Protein AF-0000000065861493 (afdb_homodimer)

Structure (mmCIF, N/CA/C/O backbone):
data_AF-0000000065861493-model_v1
#
loop_
_entity.id
_entity.type
_entity.pdbx_description
1 polymer 'Homoserine dehydrogenase'
#
loop_
_atom_site.group_PDB
_atom_site.id
_atom_site.type_symbol
_atom_site.label_atom_id
_atom_site.label_alt_id
_atom_site.label_comp_id
_atom_site.label_asym_id
_atom_site.label_entity_id
_atom_site.label_seq_id
_atom_site.pdbx_PDB_ins_code
_atom_site.Cartn_x
_atom_site.Cartn_y
_atom_site.Cartn_z
_atom_site.occupancy
_atom_site.B_iso_or_equiv
_atom_site.auth_seq_id
_atom_site.auth_comp_id
_atom_site.auth_asym_id
_atom_site.auth_atom_id
_atom_site.pdbx_PDB_model_num
ATOM 1 N N . MET A 1 1 ? 27.172 9.109 -15.812 1 77.25 1 MET A N 1
ATOM 2 C CA . MET A 1 1 ? 27.281 7.656 -15.961 1 77.25 1 MET A CA 1
ATOM 3 C C . MET A 1 1 ? 26.812 7.219 -17.344 1 77.25 1 MET A C 1
ATOM 5 O O . MET A 1 1 ? 26.016 7.91 -17.984 1 77.25 1 MET A O 1
ATOM 9 N N . LYS A 1 2 ? 27.328 6.047 -17.828 1 88.38 2 LYS A N 1
ATOM 10 C CA . LYS A 1 2 ? 26.953 5.512 -19.141 1 88.38 2 LYS A CA 1
ATOM 11 C C . LYS A 1 2 ? 25.469 5.141 -19.172 1 88.38 2 LYS A C 1
ATOM 13 O O . LYS A 1 2 ? 24.938 4.625 -18.188 1 88.38 2 LYS A O 1
ATOM 18 N N . PRO A 1 3 ? 24.844 5.387 -20.266 1 93.5 3 PRO A N 1
ATOM 19 C CA . PRO A 1 3 ? 23.438 4.992 -20.391 1 93.5 3 PRO A CA 1
ATOM 20 C C . PRO A 1 3 ? 23.234 3.48 -20.297 1 93.5 3 PRO A C 1
ATOM 22 O O . PRO A 1 3 ? 24.172 2.713 -20.562 1 93.5 3 PRO A O 1
ATOM 25 N N . VAL A 1 4 ? 22.109 3.115 -19.828 1 96.38 4 VAL A N 1
ATOM 26 C CA . VAL A 1 4 ? 21.719 1.713 -19.828 1 96.38 4 VAL A CA 1
ATOM 27 C C . VAL A 1 4 ? 20.844 1.43 -21.062 1 96.38 4 VAL A C 1
ATOM 29 O O . VAL A 1 4 ? 19.875 2.148 -21.312 1 96.38 4 VAL A O 1
ATOM 32 N N . ASN A 1 5 ? 21.219 0.427 -21.812 1 97.69 5 ASN A N 1
ATOM 33 C CA . ASN A 1 5 ? 20.516 0.091 -23.047 1 97.69 5 ASN A CA 1
ATOM 34 C C . ASN A 1 5 ? 19.594 -1.114 -22.875 1 97.69 5 ASN A C 1
ATOM 36 O O . ASN A 1 5 ? 20.047 -2.174 -22.422 1 97.69 5 ASN A O 1
ATOM 40 N N . ILE A 1 6 ? 18.359 -0.924 -23.312 1 98.19 6 ILE A N 1
ATOM 41 C CA . ILE A 1 6 ? 17.391 -1.988 -23.109 1 98.19 6 ILE A CA 1
ATOM 42 C C . ILE A 1 6 ? 16.953 -2.557 -24.469 1 98.19 6 ILE A C 1
ATOM 44 O O . ILE A 1 6 ? 16.906 -1.832 -25.469 1 98.19 6 ILE A O 1
ATOM 48 N N . GLY A 1 7 ? 16.766 -3.855 -24.5 1 98.69 7 GLY A N 1
ATOM 49 C CA . GLY A 1 7 ? 16.062 -4.539 -25.578 1 98.69 7 GLY A CA 1
ATOM 50 C C . GLY A 1 7 ? 14.656 -4.957 -25.188 1 98.69 7 GLY A C 1
ATOM 51 O O . GLY A 1 7 ? 14.469 -5.715 -24.234 1 98.69 7 GLY A O 1
ATOM 52 N N . LEU A 1 8 ? 13.719 -4.496 -25.969 1 98.5 8 LEU A N 1
ATOM 53 C CA . LEU A 1 8 ? 12.32 -4.734 -25.641 1 98.5 8 LEU A CA 1
ATOM 54 C C . LEU A 1 8 ? 11.742 -5.863 -26.484 1 98.5 8 LEU A C 1
ATOM 56 O O . LEU A 1 8 ? 11.773 -5.793 -27.719 1 98.5 8 LEU A O 1
ATOM 60 N N . LEU A 1 9 ? 11.305 -6.93 -25.781 1 98.56 9 LEU A N 1
ATOM 61 C CA . LEU A 1 9 ? 10.617 -8.031 -26.453 1 98.56 9 LEU A CA 1
ATOM 62 C C . LEU A 1 9 ? 9.109 -7.879 -26.328 1 98.56 9 LEU A C 1
ATOM 64 O O . LEU A 1 9 ? 8.523 -8.227 -25.297 1 98.56 9 LEU A O 1
ATOM 68 N N . GLY A 1 10 ? 8.445 -7.43 -27.375 1 97.69 10 GLY A N 1
ATOM 69 C CA . GLY A 1 10 ? 7 -7.258 -27.375 1 97.69 10 GLY A CA 1
ATOM 70 C C . GLY A 1 10 ? 6.574 -5.809 -27.234 1 97.69 10 GLY A C 1
ATOM 71 O O . GLY A 1 10 ? 6.965 -5.125 -26.281 1 97.69 10 GLY A O 1
ATOM 72 N N . LEU A 1 11 ? 5.727 -5.328 -28.141 1 96.56 11 LEU A N 1
ATOM 73 C CA . LEU A 1 11 ? 5.238 -3.953 -28.141 1 96.56 11 LEU A CA 1
ATOM 74 C C . LEU A 1 11 ? 3.715 -3.916 -28.078 1 96.56 11 LEU A C 1
ATOM 76 O O . LEU A 1 11 ? 3.084 -3.045 -28.672 1 96.56 11 LEU A O 1
ATOM 80 N N . GLY A 1 12 ? 3.199 -4.926 -27.359 1 94.75 12 GLY A N 1
ATOM 81 C CA . GLY A 1 12 ? 1.774 -4.891 -27.078 1 94.75 12 GLY A CA 1
ATOM 82 C C . GLY A 1 12 ? 1.391 -3.809 -26.078 1 94.75 12 GLY A C 1
ATOM 83 O O . GLY A 1 12 ? 2.027 -2.752 -26.031 1 94.75 12 GLY A O 1
ATOM 84 N N . THR A 1 13 ? 0.368 -4.043 -25.344 1 94.19 13 THR A N 1
ATOM 85 C CA . THR A 1 13 ? -0.184 -3.068 -24.406 1 94.19 13 THR A CA 1
ATOM 86 C C . THR A 1 13 ? 0.872 -2.627 -23.406 1 94.19 13 THR A C 1
ATOM 88 O O . THR A 1 13 ? 1.13 -1.432 -23.25 1 94.19 13 THR A O 1
ATOM 91 N N . VAL A 1 14 ? 1.535 -3.57 -22.766 1 96.88 14 VAL A N 1
ATOM 92 C CA . VAL A 1 14 ? 2.502 -3.238 -21.734 1 96.88 14 VAL A CA 1
ATOM 93 C C . VAL A 1 14 ? 3.809 -2.771 -22.375 1 96.88 14 VAL A C 1
ATOM 95 O O . VAL A 1 14 ? 4.449 -1.841 -21.875 1 96.88 14 VAL A O 1
ATOM 98 N N . GLY A 1 15 ? 4.211 -3.424 -23.438 1 97.56 15 GLY A N 1
ATOM 99 C CA . GLY A 1 15 ? 5.43 -3.016 -24.125 1 97.56 15 GLY A CA 1
ATOM 100 C C . GLY A 1 15 ? 5.359 -1.602 -24.656 1 97.56 15 GLY A C 1
ATOM 101 O O . GLY A 1 15 ? 6.297 -0.819 -24.5 1 97.56 15 GLY A O 1
ATOM 102 N N . GLY A 1 16 ? 4.246 -1.339 -25.344 1 97 16 GLY A N 1
ATOM 103 C CA . GLY A 1 16 ? 4.031 0.028 -25.797 1 97 16 GLY A CA 1
ATOM 104 C C . GLY A 1 16 ? 3.977 1.027 -24.656 1 97 16 GLY A C 1
ATOM 105 O O . GLY A 1 16 ? 4.477 2.146 -24.781 1 97 16 GLY A O 1
ATOM 106 N N . GLY A 1 17 ? 3.381 0.596 -23.547 1 98.06 17 GLY A N 1
ATOM 107 C CA . GLY A 1 17 ? 3.357 1.43 -22.344 1 98.06 17 GLY A CA 1
ATOM 108 C C . GLY A 1 17 ? 4.742 1.717 -21.797 1 98.06 17 GLY A C 1
ATOM 109 O O . GLY A 1 17 ? 5.035 2.848 -21.406 1 98.06 17 GLY A O 1
ATOM 110 N N . ALA A 1 18 ? 5.543 0.688 -21.781 1 98.44 18 ALA A N 1
ATOM 111 C CA . ALA A 1 18 ? 6.902 0.856 -21.266 1 98.44 18 ALA A CA 1
ATOM 112 C C . ALA A 1 18 ? 7.684 1.86 -22.109 1 98.44 18 ALA A C 1
ATOM 114 O O . ALA A 1 18 ? 8.383 2.719 -21.578 1 98.44 18 ALA A O 1
ATOM 115 N N . ALA A 1 19 ? 7.547 1.758 -23.375 1 98.12 19 ALA A N 1
ATOM 116 C CA . ALA A 1 19 ? 8.188 2.721 -24.266 1 98.12 19 ALA A CA 1
ATOM 117 C C . ALA A 1 19 ? 7.676 4.137 -24.016 1 98.12 19 ALA A C 1
ATOM 119 O O . ALA A 1 19 ? 8.461 5.09 -23.984 1 98.12 19 ALA A O 1
ATOM 120 N N . ALA A 1 20 ? 6.402 4.234 -23.828 1 97.88 20 ALA A N 1
ATOM 121 C CA . ALA A 1 20 ? 5.797 5.535 -23.562 1 97.88 20 ALA A CA 1
ATOM 122 C C . ALA A 1 20 ? 6.305 6.129 -22.25 1 97.88 20 ALA A C 1
ATOM 124 O O . ALA A 1 20 ? 6.629 7.32 -22.188 1 97.88 20 ALA A O 1
ATOM 125 N N . VAL A 1 21 ? 6.371 5.32 -21.219 1 98.44 21 VAL A N 1
ATOM 126 C CA . VAL A 1 21 ? 6.844 5.781 -19.922 1 98.44 21 VAL A CA 1
ATOM 127 C C . VAL A 1 21 ? 8.289 6.273 -20.031 1 98.44 21 VAL A C 1
ATOM 129 O O . VAL A 1 21 ? 8.625 7.352 -19.531 1 98.44 21 VAL A O 1
ATOM 132 N N . LEU A 1 22 ? 9.125 5.496 -20.688 1 98.19 22 LEU A N 1
ATOM 133 C CA . LEU A 1 22 ? 10.531 5.844 -20.844 1 98.19 22 LEU A CA 1
ATOM 134 C C . LEU A 1 22 ? 10.688 7.125 -21.641 1 98.19 22 LEU A C 1
ATOM 136 O O . LEU A 1 22 ? 11.594 7.922 -21.391 1 98.19 22 LEU A O 1
ATOM 140 N N . ARG A 1 23 ? 9.812 7.27 -22.609 1 97 23 ARG A N 1
ATOM 141 C CA . ARG A 1 23 ? 9.859 8.469 -23.438 1 97 23 ARG A CA 1
ATOM 142 C C . ARG A 1 23 ? 9.32 9.68 -22.688 1 97 23 ARG A C 1
ATOM 144 O O . ARG A 1 23 ? 10.008 10.695 -22.578 1 97 23 ARG A O 1
ATOM 151 N N . ASP A 1 24 ? 8.133 9.594 -22.156 1 98 24 ASP A N 1
ATOM 152 C CA . ASP A 1 24 ? 7.406 10.742 -21.609 1 98 24 ASP A CA 1
ATOM 153 C C . ASP A 1 24 ? 7.996 11.188 -20.281 1 98 24 ASP A C 1
ATOM 155 O O . ASP A 1 24 ? 7.926 12.367 -19.922 1 98 24 ASP A O 1
ATOM 159 N N . ASN A 1 25 ? 8.586 10.258 -19.5 1 98.25 25 ASN A N 1
ATOM 160 C CA . ASN A 1 25 ? 9.148 10.609 -18.188 1 98.25 25 ASN A CA 1
ATOM 161 C C . ASN A 1 25 ? 10.672 10.508 -18.188 1 98.25 25 ASN A C 1
ATOM 163 O O . ASN A 1 25 ? 11.289 10.344 -17.141 1 98.25 25 ASN A O 1
ATOM 167 N N . ALA A 1 26 ? 11.297 10.578 -19.344 1 97.06 26 ALA A N 1
ATOM 168 C CA . ALA A 1 26 ? 12.742 10.43 -19.484 1 97.06 26 ALA A CA 1
ATOM 169 C C . ALA A 1 26 ? 13.492 11.414 -18.594 1 97.06 26 ALA A C 1
ATOM 171 O O . ALA A 1 26 ? 14.453 11.031 -17.906 1 97.06 26 ALA A O 1
ATOM 172 N N . GLU A 1 27 ? 13.055 12.633 -18.578 1 96.44 27 GLU A N 1
ATOM 173 C CA . GLU A 1 27 ? 13.727 13.664 -17.781 1 96.44 27 GLU A CA 1
ATOM 174 C C . GLU A 1 27 ? 13.617 13.359 -16.281 1 96.44 27 GLU A C 1
ATOM 176 O O . GLU A 1 27 ? 14.609 13.445 -15.555 1 96.44 27 GLU A O 1
ATOM 181 N N . GLU A 1 28 ? 12.422 13.062 -15.828 1 97 28 GLU A N 1
ATOM 182 C CA . GLU A 1 28 ? 12.211 12.75 -14.414 1 97 28 GLU A CA 1
ATOM 183 C C . GLU A 1 28 ? 13.039 11.547 -13.984 1 97 28 GLU A C 1
ATOM 185 O O . GLU A 1 28 ? 13.625 11.547 -12.898 1 97 28 GLU A O 1
ATOM 190 N N . ILE A 1 29 ? 13.07 10.539 -14.812 1 97.5 29 ILE A N 1
ATOM 191 C CA . ILE A 1 29 ? 13.836 9.328 -14.539 1 97.5 29 ILE A CA 1
ATOM 192 C C . ILE A 1 29 ? 15.328 9.664 -14.445 1 97.5 29 ILE A C 1
ATOM 194 O O . ILE A 1 29 ? 16.016 9.203 -13.539 1 97.5 29 ILE A O 1
ATOM 198 N N . SER A 1 30 ? 15.797 10.484 -15.32 1 95.69 30 SER A N 1
ATOM 199 C CA . SER A 1 30 ? 17.203 10.891 -15.312 1 95.69 30 SER A CA 1
ATOM 200 C C . SER A 1 30 ? 17.531 11.695 -14.062 1 95.69 30 SER A C 1
ATOM 202 O O . SER A 1 30 ? 18.625 11.578 -13.508 1 95.69 30 SER A O 1
ATOM 204 N N . ARG A 1 31 ? 16.625 12.547 -13.594 1 95.81 31 ARG A N 1
ATOM 205 C CA . ARG A 1 31 ? 16.828 13.328 -12.375 1 95.81 31 ARG A CA 1
ATOM 206 C C . ARG A 1 31 ? 17 12.422 -11.164 1 95.81 31 ARG A C 1
ATOM 208 O O . ARG A 1 31 ? 17.766 12.734 -10.258 1 95.81 31 ARG A O 1
ATOM 215 N N . ARG A 1 32 ? 16.344 11.328 -11.18 1 96.56 32 ARG A N 1
ATOM 216 C CA . ARG A 1 32 ? 16.375 10.398 -10.055 1 96.56 32 ARG A CA 1
ATOM 217 C C . ARG A 1 32 ? 17.578 9.469 -10.156 1 96.56 32 ARG A C 1
ATOM 219 O O . ARG A 1 32 ? 18.312 9.289 -9.18 1 96.56 32 ARG A O 1
ATOM 226 N N . LEU A 1 33 ? 17.797 8.914 -11.328 1 95.88 33 LEU A N 1
ATOM 227 C CA . LEU A 1 33 ? 18.75 7.836 -11.562 1 95.88 33 LEU A CA 1
ATOM 228 C C . LEU A 1 33 ? 20.141 8.391 -11.805 1 95.88 33 LEU A C 1
ATOM 230 O O . LEU A 1 33 ? 21.141 7.734 -11.484 1 95.88 33 LEU A O 1
ATOM 234 N N . GLY A 1 34 ? 20.266 9.578 -12.391 1 93.62 34 GLY A N 1
ATOM 235 C CA . GLY A 1 34 ? 21.547 10.172 -12.711 1 93.62 34 GLY A CA 1
ATOM 236 C C . GLY A 1 34 ? 22.141 9.656 -14.016 1 93.62 34 GLY A C 1
ATOM 237 O O . GLY A 1 34 ? 23.281 9.945 -14.336 1 93.62 34 GLY A O 1
ATOM 238 N N . ARG A 1 35 ? 21.375 8.883 -14.758 1 93.31 35 ARG A N 1
ATOM 239 C CA . ARG A 1 35 ? 21.797 8.43 -16.078 1 93.31 35 ARG A CA 1
ATOM 240 C C . ARG A 1 35 ? 20.594 8.141 -16.969 1 93.31 35 ARG A C 1
ATOM 242 O O . ARG A 1 35 ? 19.453 8.078 -16.484 1 93.31 35 ARG A O 1
ATOM 249 N N . GLU A 1 36 ? 20.875 7.91 -18.219 1 94.94 36 GLU A N 1
ATOM 250 C CA . GLU A 1 36 ? 19.812 7.711 -19.203 1 94.94 36 GLU A CA 1
ATOM 251 C C . GLU A 1 36 ? 19.516 6.227 -19.406 1 94.94 36 GLU A C 1
ATOM 253 O O . GLU A 1 36 ? 20.422 5.391 -19.281 1 94.94 36 GLU A O 1
ATOM 258 N N . ILE A 1 37 ? 18.281 5.945 -19.688 1 97.38 37 ILE A N 1
ATOM 259 C CA . ILE A 1 37 ? 17.828 4.633 -20.141 1 97.38 37 ILE A CA 1
ATOM 260 C C . ILE A 1 37 ? 17.359 4.719 -21.594 1 97.38 37 ILE A C 1
ATOM 262 O O . ILE A 1 37 ? 16.5 5.535 -21.938 1 97.38 37 ILE A O 1
ATOM 266 N N . ARG A 1 38 ? 17.938 3.889 -22.438 1 96.62 38 ARG A N 1
ATOM 267 C CA . ARG A 1 38 ? 17.625 3.953 -23.875 1 96.62 38 ARG A CA 1
ATOM 268 C C . ARG A 1 38 ? 17.125 2.607 -24.375 1 96.62 38 ARG A C 1
ATOM 270 O O . ARG A 1 38 ? 17.609 1.556 -23.969 1 96.62 38 ARG A O 1
ATOM 277 N N . ILE A 1 39 ? 16.109 2.723 -25.234 1 97.75 39 ILE A N 1
ATOM 278 C CA . ILE A 1 39 ? 15.719 1.53 -25.984 1 97.75 39 ILE A CA 1
ATOM 279 C C . ILE A 1 39 ? 16.609 1.373 -27.219 1 97.75 39 ILE A C 1
ATOM 281 O O . ILE A 1 39 ? 16.531 2.162 -28.156 1 97.75 39 ILE A O 1
ATOM 285 N N . SER A 1 40 ? 17.406 0.387 -27.188 1 97.69 40 SER A N 1
ATOM 286 C CA . SER A 1 40 ? 18.344 0.209 -28.281 1 97.69 40 SER A CA 1
ATOM 287 C C . SER A 1 40 ? 17.781 -0.702 -29.375 1 97.69 40 SER A C 1
ATOM 289 O O . SER A 1 40 ? 18.125 -0.571 -30.547 1 97.69 40 SER A O 1
ATOM 291 N N . ALA A 1 41 ? 16.922 -1.641 -28.906 1 98.31 41 ALA A N 1
ATOM 292 C CA . ALA A 1 41 ? 16.375 -2.596 -29.859 1 98.31 41 ALA A CA 1
ATOM 293 C C . ALA A 1 41 ? 14.969 -3.039 -29.438 1 98.31 41 ALA A C 1
ATOM 295 O O . ALA A 1 41 ? 14.656 -3.059 -28.25 1 98.31 41 ALA A O 1
ATOM 296 N N . MET A 1 42 ? 14.211 -3.35 -30.438 1 98.25 42 MET A N 1
ATOM 297 C CA . MET A 1 42 ? 12.852 -3.842 -30.219 1 98.25 42 MET A CA 1
ATOM 298 C C . MET A 1 42 ? 12.555 -5.051 -31.094 1 98.25 42 MET A C 1
ATOM 300 O O . MET A 1 42 ? 12.984 -5.102 -32.25 1 98.25 42 MET A O 1
ATOM 304 N N . CYS A 1 43 ? 11.852 -5.941 -30.5 1 98.25 43 CYS A N 1
ATOM 305 C CA . CYS A 1 43 ? 11.359 -7.113 -31.219 1 98.25 43 CYS A CA 1
ATOM 306 C C . CYS A 1 43 ? 9.844 -7.219 -31.109 1 98.25 43 CYS A C 1
ATOM 308 O O . CYS A 1 43 ? 9.289 -7.246 -30.016 1 98.25 43 CYS A O 1
ATOM 310 N N . ASP A 1 44 ? 9.219 -7.262 -32.25 1 96.75 44 ASP A N 1
ATOM 311 C CA . ASP A 1 44 ? 7.77 -7.402 -32.344 1 96.75 44 ASP A CA 1
ATOM 312 C C . ASP A 1 44 ? 7.371 -8.031 -33.688 1 96.75 44 ASP A C 1
ATOM 314 O O . ASP A 1 44 ? 8.211 -8.219 -34.562 1 96.75 44 ASP A O 1
ATOM 318 N N . LEU A 1 45 ? 6.145 -8.43 -33.781 1 93.94 45 LEU A N 1
ATOM 319 C CA . LEU A 1 45 ? 5.652 -8.969 -35.031 1 93.94 45 LEU A CA 1
ATOM 320 C C . LEU A 1 45 ? 5.523 -7.875 -36.094 1 93.94 45 LEU A C 1
ATOM 322 O O . LEU A 1 45 ? 5.66 -8.141 -37.281 1 93.94 45 LEU A O 1
ATOM 326 N N . SER A 1 46 ? 5.262 -6.625 -35.656 1 95.25 46 SER A N 1
ATOM 327 C CA . SER A 1 46 ? 5.039 -5.508 -36.562 1 95.25 46 SER A CA 1
ATOM 328 C C . SER A 1 46 ? 6.219 -4.535 -36.531 1 95.25 46 SER A C 1
ATOM 330 O O . SER A 1 46 ? 6.414 -3.814 -35.562 1 95.25 46 SER A O 1
ATOM 332 N N . GLU A 1 47 ? 6.887 -4.418 -37.594 1 95.75 47 GLU A N 1
ATOM 333 C CA . GLU A 1 47 ? 7.969 -3.445 -37.719 1 95.75 47 GLU A CA 1
ATOM 334 C C . GLU A 1 47 ? 7.43 -2.018 -37.75 1 95.75 47 GLU A C 1
ATOM 336 O O . GLU A 1 47 ? 8.062 -1.106 -37.188 1 95.75 47 GLU A O 1
ATOM 341 N N . GLU A 1 48 ? 6.348 -1.836 -38.375 1 95.81 48 GLU A N 1
ATOM 342 C CA . GLU A 1 48 ? 5.727 -0.518 -38.469 1 95.81 48 GLU A CA 1
ATOM 343 C C . GLU A 1 48 ? 5.406 0.031 -37.094 1 95.81 48 GLU A C 1
ATOM 345 O O . GLU A 1 48 ? 5.695 1.191 -36.781 1 95.81 48 GLU A O 1
ATOM 350 N N . LYS A 1 49 ? 4.863 -0.831 -36.312 1 94.19 49 LYS A N 1
ATOM 351 C CA . LYS A 1 49 ? 4.551 -0.451 -34.938 1 94.19 49 LYS A CA 1
ATOM 352 C C . LYS A 1 49 ? 5.812 -0.058 -34.188 1 94.19 49 LYS A C 1
ATOM 354 O O . LYS A 1 49 ? 5.816 0.938 -33.469 1 94.19 49 LYS A O 1
ATOM 359 N N . ALA A 1 50 ? 6.797 -0.837 -34.312 1 95.19 50 ALA A N 1
ATOM 360 C CA . ALA A 1 50 ? 8.062 -0.581 -33.625 1 95.19 50 ALA A CA 1
ATOM 361 C C . ALA A 1 50 ? 8.648 0.769 -34.031 1 95.19 50 ALA A C 1
ATOM 363 O O . ALA A 1 50 ? 9.109 1.536 -33.188 1 95.19 50 ALA A O 1
ATOM 364 N N . ARG A 1 51 ? 8.617 1.085 -35.312 1 95.31 51 ARG A N 1
ATOM 365 C CA . ARG A 1 51 ? 9.188 2.326 -35.812 1 95.31 51 ARG A CA 1
ATOM 366 C C . ARG A 1 51 ? 8.383 3.533 -35.344 1 95.31 51 ARG A C 1
ATOM 368 O O . ARG A 1 51 ? 8.938 4.609 -35.125 1 95.31 51 ARG A O 1
ATOM 375 N N . GLN A 1 52 ? 7.121 3.33 -35.219 1 94.88 52 GLN A N 1
ATOM 376 C CA . GLN A 1 52 ? 6.258 4.398 -34.719 1 94.88 52 GLN A CA 1
ATOM 377 C C . GLN A 1 52 ? 6.527 4.691 -33.25 1 94.88 52 GLN A C 1
ATOM 379 O O . GLN A 1 52 ? 6.547 5.855 -32.844 1 94.88 52 GLN A O 1
ATOM 384 N N . ILE A 1 53 ? 6.715 3.658 -32.531 1 93.19 53 ILE A N 1
ATOM 385 C CA . ILE A 1 53 ? 6.855 3.785 -31.078 1 93.19 53 ILE A CA 1
ATOM 386 C C . ILE A 1 53 ? 8.25 4.312 -30.734 1 93.19 53 ILE A C 1
ATOM 388 O O . ILE A 1 53 ? 8.398 5.199 -29.891 1 93.19 53 ILE A O 1
ATOM 392 N N . CYS A 1 54 ? 9.242 3.73 -31.375 1 93.38 54 CYS A N 1
ATOM 393 C CA . CYS A 1 54 ? 10.617 4.152 -31.125 1 93.38 54 CYS A CA 1
ATOM 394 C C . CYS A 1 54 ? 11.422 4.191 -32.438 1 93.38 54 CYS A C 1
ATOM 396 O O . CYS A 1 54 ? 12.203 3.283 -32.719 1 93.38 54 CYS A O 1
ATOM 398 N N . PRO A 1 55 ? 11.414 5.273 -33.125 1 92.19 55 PRO A N 1
ATOM 399 C CA . PRO A 1 55 ? 12.055 5.359 -34.438 1 92.19 55 PRO A CA 1
ATOM 400 C C . PRO A 1 55 ? 13.578 5.215 -34.344 1 92.19 55 PRO A C 1
ATOM 402 O O . PRO A 1 55 ? 14.203 4.777 -35.312 1 92.19 55 PRO A O 1
ATOM 405 N N . SER A 1 56 ? 14.141 5.504 -33.25 1 93.06 56 SER A N 1
ATOM 406 C CA . SER A 1 56 ? 15.594 5.516 -33.156 1 93.06 56 SER A CA 1
ATOM 407 C C . SER A 1 56 ? 16.141 4.145 -32.75 1 93.06 56 SER A C 1
ATOM 409 O O . SER A 1 56 ? 17.328 3.885 -32.875 1 93.06 56 SER A O 1
ATOM 411 N N . ALA A 1 57 ? 15.273 3.234 -32.281 1 96.44 57 ALA A N 1
ATOM 412 C CA . ALA A 1 57 ? 15.703 1.907 -31.844 1 96.44 57 ALA A CA 1
ATOM 413 C C . ALA A 1 57 ? 15.805 0.952 -33.031 1 96.44 57 ALA A C 1
ATOM 415 O O . ALA A 1 57 ? 15.055 1.069 -34 1 96.44 57 ALA A O 1
ATOM 416 N N . ALA A 1 58 ? 16.734 0.044 -32.969 1 97.62 58 ALA A N 1
ATOM 417 C CA . ALA A 1 58 ? 16.844 -0.992 -34 1 97.62 58 ALA A CA 1
ATOM 418 C C . ALA A 1 58 ? 15.656 -1.954 -33.906 1 97.62 58 ALA A C 1
ATOM 420 O O . ALA A 1 58 ? 15.227 -2.334 -32.812 1 97.62 58 ALA A O 1
ATOM 421 N N . PHE A 1 59 ? 15.109 -2.258 -35.094 1 97.88 59 PHE A N 1
ATOM 422 C CA . PHE A 1 59 ? 14.109 -3.318 -35.125 1 97.88 59 PHE A CA 1
ATOM 423 C C . PHE A 1 59 ? 14.766 -4.664 -35.438 1 97.88 59 PHE A C 1
ATOM 425 O O . PHE A 1 59 ? 15.547 -4.789 -36.375 1 97.88 59 PHE A O 1
ATOM 432 N N . VAL A 1 60 ? 14.469 -5.629 -34.594 1 97.81 60 VAL A N 1
ATOM 433 C CA . VAL A 1 60 ? 15.008 -6.98 -34.75 1 97.81 60 VAL A CA 1
ATOM 434 C C . VAL A 1 60 ? 13.859 -7.988 -34.781 1 97.81 60 VAL A C 1
ATOM 436 O O . VAL A 1 60 ? 13.125 -8.133 -33.781 1 97.81 60 VAL A O 1
ATOM 439 N N . LYS A 1 61 ? 13.734 -8.734 -35.781 1 96.31 61 LYS A N 1
ATOM 440 C CA . LYS A 1 61 ? 12.609 -9.648 -35.938 1 96.31 61 LYS A CA 1
ATOM 441 C C . LYS A 1 61 ? 12.766 -10.875 -35.062 1 96.31 61 LYS A C 1
ATOM 443 O O . LYS A 1 61 ? 11.789 -11.367 -34.5 1 96.31 61 LYS A O 1
ATOM 448 N N . ASP A 1 62 ? 13.969 -11.406 -35 1 97.69 62 ASP A N 1
ATOM 449 C CA . ASP A 1 62 ? 14.25 -12.609 -34.25 1 97.69 62 ASP A CA 1
ATOM 450 C C . ASP A 1 62 ? 14.625 -12.258 -32.812 1 97.69 62 ASP A C 1
ATOM 452 O O . ASP A 1 62 ? 15.664 -11.648 -32.562 1 97.69 62 ASP A O 1
ATOM 456 N N . PRO A 1 63 ? 13.82 -12.734 -31.875 1 98.31 63 PRO A N 1
ATOM 457 C CA . PRO A 1 63 ? 14.133 -12.406 -30.484 1 98.31 63 PRO A CA 1
ATOM 458 C C . PRO A 1 63 ? 15.5 -12.914 -30.047 1 98.31 63 PRO A C 1
ATOM 460 O O . PRO A 1 63 ? 16.141 -12.312 -29.188 1 98.31 63 PRO A O 1
ATOM 463 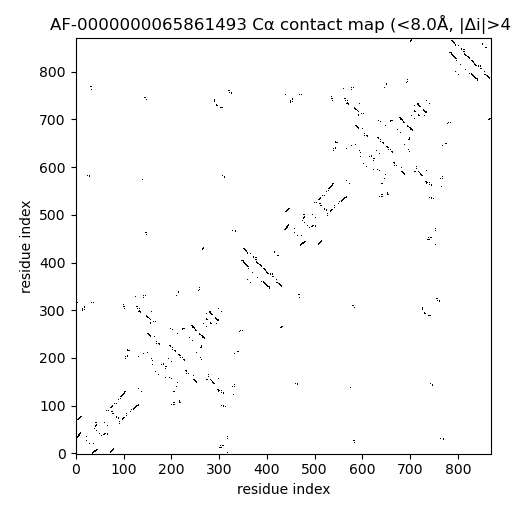N N . PHE A 1 64 ? 15.969 -13.984 -30.641 1 98.56 64 PHE A N 1
ATOM 464 C CA . PHE A 1 64 ? 17.25 -14.562 -30.25 1 98.56 64 PHE A CA 1
ATOM 465 C C . PHE A 1 64 ? 18.406 -13.703 -30.766 1 98.56 64 PHE A C 1
ATOM 467 O O . PHE A 1 64 ? 19.469 -13.672 -30.141 1 98.56 64 PHE A O 1
ATOM 474 N N . GLU A 1 65 ? 18.188 -13.016 -31.844 1 98.5 65 GLU A N 1
ATOM 475 C CA . GLU A 1 65 ? 19.172 -12.039 -32.312 1 98.5 65 GLU A CA 1
ATOM 476 C C . GLU A 1 65 ? 19.219 -10.82 -31.375 1 98.5 65 GLU A C 1
ATOM 478 O O . GLU A 1 65 ? 20.297 -10.297 -31.094 1 98.5 65 GLU A O 1
ATOM 483 N N . LEU A 1 66 ? 18.078 -10.391 -30.922 1 98.62 66 LEU A N 1
ATOM 484 C CA . LEU A 1 66 ? 18.016 -9.234 -30.047 1 98.62 66 LEU A CA 1
ATOM 485 C C . LEU A 1 66 ? 18.75 -9.508 -28.734 1 98.62 66 LEU A C 1
ATOM 487 O O . LEU A 1 66 ? 19.547 -8.688 -28.281 1 98.62 66 LEU A O 1
ATOM 491 N N . VAL A 1 67 ? 18.516 -10.664 -28.125 1 98.69 67 VAL A N 1
ATOM 492 C CA . VAL A 1 67 ? 19.047 -10.93 -26.797 1 98.69 67 VAL A CA 1
ATOM 493 C C . VAL A 1 67 ? 20.547 -11.242 -26.891 1 98.69 67 VAL A C 1
ATOM 495 O O . VAL A 1 67 ? 21.219 -11.359 -25.875 1 98.69 67 VAL A O 1
ATOM 498 N N . ALA A 1 68 ? 21.078 -11.375 -28.109 1 98.12 68 ALA A N 1
ATOM 499 C CA . ALA A 1 68 ? 22.5 -11.625 -28.312 1 98.12 68 ALA A CA 1
ATOM 500 C C . ALA A 1 68 ? 23.25 -10.328 -28.609 1 98.12 68 ALA A C 1
ATOM 502 O O . ALA A 1 68 ? 24.484 -10.312 -28.672 1 98.12 68 ALA A O 1
ATOM 503 N N . ARG A 1 69 ? 22.547 -9.273 -28.75 1 98.06 69 ARG A N 1
ATOM 504 C CA . ARG A 1 69 ? 23.172 -8 -29.109 1 98.06 69 ARG A CA 1
ATOM 505 C C . ARG A 1 69 ? 24.125 -7.527 -28.016 1 98.06 69 ARG A C 1
ATOM 507 O O . ARG A 1 69 ? 23.781 -7.578 -26.828 1 98.06 69 ARG A O 1
ATOM 514 N N . LYS A 1 70 ? 25.219 -6.973 -28.422 1 96.94 70 LYS A N 1
ATOM 515 C CA . LYS A 1 70 ? 26.219 -6.5 -27.469 1 96.94 70 LYS A CA 1
ATOM 516 C C . LYS A 1 70 ? 25.812 -5.164 -26.859 1 96.94 70 LYS A C 1
ATOM 518 O O . LYS A 1 70 ? 26.234 -4.832 -25.75 1 96.94 70 LYS A O 1
ATOM 523 N N . ASP A 1 71 ? 24.984 -4.43 -27.531 1 96.88 71 ASP A N 1
ATOM 524 C CA . ASP A 1 71 ? 24.625 -3.094 -27.062 1 96.88 71 ASP A CA 1
ATOM 525 C C . ASP A 1 71 ? 23.375 -3.137 -26.203 1 96.88 71 ASP A C 1
ATOM 527 O O . ASP A 1 71 ? 22.734 -2.107 -25.969 1 96.88 71 ASP A O 1
ATOM 531 N N . VAL A 1 72 ? 22.938 -4.312 -25.812 1 98 72 VAL A N 1
ATOM 532 C CA . VAL A 1 72 ? 21.812 -4.465 -24.922 1 98 72 VAL A CA 1
ATOM 533 C C . VAL A 1 72 ? 22.297 -4.93 -23.547 1 98 72 VAL A C 1
ATOM 535 O O . VAL A 1 72 ? 22.953 -5.969 -23.438 1 98 72 VAL A O 1
ATOM 538 N N . ASP A 1 73 ? 21.953 -4.156 -22.516 1 97.75 73 ASP A N 1
ATOM 539 C CA . ASP A 1 73 ? 22.328 -4.488 -21.141 1 97.75 73 ASP A CA 1
ATOM 540 C C . ASP A 1 73 ? 21.203 -5.25 -20.438 1 97.75 73 ASP A C 1
ATOM 542 O O . ASP A 1 73 ? 21.469 -6.164 -19.656 1 97.75 73 ASP A O 1
ATOM 546 N N . VAL A 1 74 ? 19.969 -4.84 -20.688 1 98.62 74 VAL A N 1
ATOM 547 C CA . VAL A 1 74 ? 18.781 -5.371 -20.031 1 98.62 74 VAL A CA 1
ATOM 548 C C . VAL A 1 74 ? 17.75 -5.812 -21.078 1 98.62 74 VAL A C 1
ATOM 550 O O . VAL A 1 74 ? 17.422 -5.047 -21.984 1 98.62 74 VAL A O 1
ATOM 553 N N . VAL A 1 75 ? 17.312 -6.992 -20.969 1 98.88 75 VAL A N 1
ATOM 554 C CA . VAL A 1 75 ? 16.234 -7.48 -21.812 1 98.88 75 VAL A CA 1
ATOM 555 C C . VAL A 1 75 ? 14.906 -7.391 -21.047 1 98.88 75 VAL A C 1
ATOM 557 O O . VAL A 1 75 ? 14.789 -7.902 -19.938 1 98.88 75 VAL A O 1
ATOM 560 N N . VAL A 1 76 ? 13.945 -6.719 -21.641 1 98.88 76 VAL A N 1
ATOM 561 C CA . VAL A 1 76 ? 12.602 -6.586 -21.078 1 98.88 76 VAL A CA 1
ATOM 562 C C . VAL A 1 76 ? 11.633 -7.492 -21.844 1 98.88 76 VAL A C 1
ATOM 564 O O . VAL A 1 76 ? 11.328 -7.25 -23.016 1 98.88 76 VAL A O 1
ATOM 567 N N . GLU A 1 77 ? 11.133 -8.508 -21.188 1 98.88 77 GLU A N 1
ATOM 568 C CA . GLU A 1 77 ? 10.25 -9.484 -21.828 1 98.88 77 GLU A CA 1
ATOM 569 C C . GLU A 1 77 ? 8.781 -9.148 -21.562 1 98.88 77 GLU A C 1
ATOM 571 O O . GLU A 1 77 ? 8.32 -9.195 -20.422 1 98.88 77 GLU A O 1
ATOM 576 N N . LEU A 1 78 ? 8.062 -8.875 -22.656 1 98.31 78 LEU A N 1
ATOM 577 C CA . LEU A 1 78 ? 6.656 -8.516 -22.578 1 98.31 78 LEU A CA 1
ATOM 578 C C . LEU A 1 78 ? 5.848 -9.203 -23.672 1 98.31 78 LEU A C 1
ATOM 580 O O . LEU A 1 78 ? 4.84 -8.672 -24.141 1 98.31 78 LEU A O 1
ATOM 584 N N . PHE A 1 79 ? 6.297 -10.391 -24.141 1 94.94 79 PHE A N 1
ATOM 585 C CA . PHE A 1 79 ? 5.57 -11.227 -25.094 1 94.94 79 PHE A CA 1
ATOM 586 C C . PHE A 1 79 ? 4.355 -11.867 -24.422 1 94.94 79 PHE A C 1
ATOM 588 O O . PHE A 1 79 ? 3.277 -11.938 -25.016 1 94.94 79 PHE A O 1
ATOM 595 N N . GLY A 1 80 ? 4.594 -12.328 -23.281 1 92 80 GLY A N 1
ATOM 596 C CA . GLY A 1 80 ? 3.633 -13.219 -22.641 1 92 80 GLY A CA 1
ATOM 597 C C . GLY A 1 80 ? 3.754 -14.656 -23.109 1 92 80 GLY A C 1
ATOM 598 O O . GLY A 1 80 ? 4.535 -14.961 -24.016 1 92 80 GLY A O 1
ATOM 599 N N . GLY A 1 81 ? 3.053 -15.539 -22.391 1 93.38 81 GLY A N 1
ATOM 600 C CA . GLY A 1 81 ? 3.115 -16.953 -22.734 1 93.38 81 GLY A CA 1
ATOM 601 C C . GLY A 1 81 ? 4.391 -17.625 -22.266 1 93.38 81 GLY A C 1
ATOM 602 O O . GLY A 1 81 ? 5.195 -17.016 -21.562 1 93.38 81 GLY A O 1
ATOM 603 N N . THR A 1 82 ? 4.668 -18.938 -22.641 1 96.06 82 THR A N 1
ATOM 604 C CA . THR A 1 82 ? 5.812 -19.656 -22.109 1 96.06 82 THR A CA 1
ATOM 605 C C . THR A 1 82 ? 6.656 -20.25 -23.234 1 96.06 82 THR A C 1
ATOM 607 O O . THR A 1 82 ? 7.77 -20.734 -23 1 96.06 82 THR A O 1
ATOM 610 N N . GLY A 1 83 ? 6.355 -20.297 -24.422 1 95.75 83 GLY A N 1
ATOM 611 C CA . GLY A 1 83 ? 7.129 -20.844 -25.516 1 95.75 83 GLY A CA 1
ATOM 612 C C . GLY A 1 83 ? 8.367 -20.031 -25.859 1 95.75 83 GLY A C 1
ATOM 613 O O . GLY A 1 83 ? 9.391 -20.141 -25.172 1 95.75 83 GLY A O 1
ATOM 614 N N . ILE A 1 84 ? 8.227 -19.172 -26.797 1 96.81 84 ILE A N 1
ATOM 615 C CA . ILE A 1 84 ? 9.336 -18.375 -27.297 1 96.81 84 ILE A CA 1
ATOM 616 C C . ILE A 1 84 ? 9.812 -17.422 -26.203 1 96.81 84 ILE A C 1
ATOM 618 O O . ILE A 1 84 ? 11.008 -17.125 -26.109 1 96.81 84 ILE A O 1
ATOM 622 N N . ALA A 1 85 ? 8.938 -17 -25.391 1 97.94 85 ALA A N 1
ATOM 623 C CA . ALA A 1 85 ? 9.289 -16.109 -24.281 1 97.94 85 ALA A CA 1
ATOM 624 C C . ALA A 1 85 ? 10.297 -16.766 -23.344 1 97.94 85 ALA A C 1
ATOM 626 O O . ALA A 1 85 ? 11.297 -16.156 -22.969 1 97.94 85 ALA A O 1
ATOM 627 N N . LYS A 1 86 ? 9.992 -17.984 -22.969 1 98.56 86 LYS A N 1
ATOM 628 C CA . LYS A 1 86 ? 10.883 -18.734 -22.094 1 98.56 86 LYS A CA 1
ATOM 629 C C . LYS A 1 86 ? 12.266 -18.891 -22.719 1 98.56 86 LYS A C 1
ATOM 631 O O . LYS A 1 86 ? 13.281 -18.578 -22.078 1 98.56 86 LYS A O 1
ATOM 636 N N . GLU A 1 87 ? 12.289 -19.312 -23.922 1 98.62 87 GLU A N 1
ATOM 637 C CA . GLU A 1 87 ? 13.555 -19.562 -24.609 1 98.62 87 GLU A CA 1
ATOM 638 C C . GLU A 1 87 ? 14.367 -18.281 -24.75 1 98.62 87 GLU A C 1
ATOM 640 O O . GLU A 1 87 ? 15.586 -18.281 -24.562 1 98.62 87 GLU A O 1
ATOM 645 N N . ALA A 1 88 ? 13.703 -17.219 -25.062 1 98.69 88 ALA A N 1
ATOM 646 C CA . ALA A 1 88 ? 14.383 -15.93 -25.203 1 98.69 88 ALA A CA 1
ATOM 647 C C . ALA A 1 88 ? 14.969 -15.469 -23.875 1 98.69 88 ALA A C 1
ATOM 649 O O . ALA A 1 88 ? 16.094 -14.953 -23.828 1 98.69 88 ALA A O 1
ATOM 650 N N . VAL A 1 89 ? 14.219 -15.594 -22.812 1 98.81 89 VAL A N 1
ATOM 651 C CA . VAL A 1 89 ? 14.672 -15.188 -21.484 1 98.81 89 VAL A CA 1
ATOM 652 C C . VAL A 1 89 ? 15.883 -16.016 -21.078 1 98.81 89 VAL A C 1
ATOM 654 O O . VAL A 1 89 ? 16.891 -15.484 -20.609 1 98.81 89 VAL A O 1
ATOM 657 N N . LEU A 1 90 ? 15.789 -17.359 -21.25 1 98.81 90 LEU A N 1
ATOM 658 C CA . LEU A 1 90 ? 16.906 -18.234 -20.906 1 98.81 90 LEU A CA 1
ATOM 659 C C . LEU A 1 90 ? 18.141 -17.891 -21.719 1 98.81 90 LEU A C 1
ATOM 661 O O . LEU A 1 90 ? 19.25 -17.812 -21.172 1 98.81 90 LEU A O 1
ATOM 665 N N . LYS A 1 91 ? 17.969 -17.656 -23 1 98.75 91 LYS A N 1
ATOM 666 C CA . LYS A 1 91 ? 19.094 -17.297 -23.859 1 98.75 91 LYS A CA 1
ATOM 667 C C . LYS A 1 91 ? 19.688 -15.945 -23.438 1 98.75 91 LYS A C 1
ATOM 669 O O . LYS A 1 91 ? 20.906 -15.773 -23.469 1 98.75 91 LYS A O 1
ATOM 674 N N . ALA A 1 92 ? 18.828 -14.969 -23.141 1 98.88 92 ALA A N 1
ATOM 675 C CA . ALA A 1 92 ? 19.297 -13.68 -22.656 1 98.88 92 ALA A CA 1
ATOM 676 C C . ALA A 1 92 ? 20.172 -13.844 -21.406 1 98.88 92 ALA A C 1
ATOM 678 O O . ALA A 1 92 ? 21.234 -13.234 -21.312 1 98.88 92 ALA A O 1
ATOM 679 N N . ILE A 1 93 ? 19.719 -14.648 -20.453 1 98.62 93 ILE A N 1
ATOM 680 C CA . ILE A 1 93 ? 20.469 -14.898 -19.219 1 98.62 93 ILE A CA 1
ATOM 681 C C . ILE A 1 93 ? 21.797 -15.539 -19.562 1 98.62 93 ILE A C 1
ATOM 683 O O . ILE A 1 93 ? 22.844 -15.141 -19.031 1 98.62 93 ILE A O 1
ATOM 687 N N . GLU A 1 94 ? 21.812 -16.484 -20.453 1 98.44 94 GLU A N 1
ATOM 688 C CA . GLU A 1 94 ? 23.047 -17.141 -20.875 1 98.44 94 GLU A CA 1
ATOM 689 C C . GLU A 1 94 ? 24.031 -16.141 -21.469 1 98.44 94 GLU A C 1
ATOM 691 O O . GLU A 1 94 ? 25.25 -16.297 -21.328 1 98.44 94 GLU A O 1
ATOM 696 N N . ASN A 1 95 ? 23.484 -15.148 -22.109 1 98.12 95 ASN A N 1
ATOM 697 C CA . ASN A 1 95 ? 24.297 -14.109 -22.719 1 98.12 95 ASN A CA 1
ATOM 698 C C . ASN A 1 95 ? 24.688 -13.031 -21.719 1 98.12 95 ASN A C 1
ATOM 700 O O . ASN A 1 95 ? 25.266 -12.008 -22.078 1 98.12 95 ASN A O 1
ATOM 704 N N . GLY A 1 96 ? 24.281 -13.18 -20.469 1 96.94 96 GLY A N 1
ATOM 705 C CA . GLY A 1 96 ? 24.688 -12.266 -19.406 1 96.94 96 GLY A CA 1
ATOM 706 C C . GLY A 1 96 ? 23.828 -11.016 -19.328 1 96.94 96 GLY A C 1
ATOM 707 O O . GLY A 1 96 ? 24.219 -10.008 -18.75 1 96.94 96 GLY A O 1
ATOM 708 N N . LYS A 1 97 ? 22.641 -11.031 -20 1 98.25 97 LYS A N 1
ATOM 709 C CA . LYS A 1 97 ? 21.75 -9.875 -19.953 1 98.25 97 LYS A CA 1
ATOM 710 C C . LYS A 1 97 ? 20.875 -9.906 -18.703 1 98.25 97 LYS A C 1
ATOM 712 O O . LYS A 1 97 ? 20.359 -10.953 -18.328 1 98.25 97 LYS A O 1
ATOM 717 N N . HIS A 1 98 ? 20.719 -8.766 -18.016 1 98.31 98 HIS A N 1
ATOM 718 C CA . HIS A 1 98 ? 19.719 -8.656 -16.953 1 98.31 98 HIS A CA 1
ATOM 719 C C . HIS A 1 98 ? 18.297 -8.719 -17.531 1 98.31 98 HIS A C 1
ATOM 721 O O . HIS A 1 98 ? 18.094 -8.414 -18.703 1 98.31 98 HIS A O 1
ATOM 727 N N . ILE A 1 99 ? 17.344 -9.164 -16.672 1 98.81 99 ILE A N 1
ATOM 728 C CA . ILE A 1 99 ? 16 -9.414 -17.172 1 98.81 99 ILE A CA 1
ATOM 729 C C . ILE A 1 99 ? 14.992 -8.594 -16.359 1 98.81 99 ILE A C 1
ATOM 731 O O . ILE A 1 99 ? 15.086 -8.5 -15.141 1 98.81 99 ILE A O 1
ATOM 735 N N . VAL A 1 100 ? 14.086 -7.949 -17.031 1 98.88 100 VAL A N 1
ATOM 736 C CA . VAL A 1 100 ? 12.828 -7.473 -16.453 1 98.88 100 VAL A CA 1
ATOM 737 C C . VAL A 1 100 ? 11.648 -8.141 -17.172 1 98.88 100 VAL A C 1
ATOM 739 O O . VAL A 1 100 ? 11.602 -8.18 -18.391 1 98.88 100 VAL A O 1
ATOM 742 N N . THR A 1 101 ? 10.703 -8.688 -16.438 1 98.81 101 THR A N 1
ATOM 743 C CA . THR A 1 101 ? 9.57 -9.336 -17.078 1 98.81 101 THR A CA 1
ATOM 744 C C . THR A 1 101 ? 8.281 -9.055 -16.312 1 98.81 101 THR A C 1
ATOM 746 O O . THR A 1 101 ? 8.297 -8.898 -15.078 1 98.81 101 THR A O 1
ATOM 749 N N . ALA A 1 102 ? 7.18 -8.945 -17.016 1 98.56 102 ALA A N 1
ATOM 750 C CA . ALA A 1 102 ? 5.852 -8.852 -16.422 1 98.56 102 ALA A CA 1
ATOM 751 C C . ALA A 1 102 ? 5.102 -10.172 -16.547 1 98.56 102 ALA A C 1
ATOM 753 O O . ALA A 1 102 ? 3.879 -10.219 -16.391 1 98.56 102 ALA A O 1
ATOM 754 N N . ASN A 1 103 ? 5.809 -11.242 -16.891 1 98.38 103 ASN A N 1
ATOM 755 C CA . ASN A 1 103 ? 5.219 -12.508 -17.312 1 98.38 103 ASN A CA 1
ATOM 756 C C . ASN A 1 103 ? 4.984 -13.445 -16.141 1 98.38 103 ASN A C 1
ATOM 758 O O . ASN A 1 103 ? 5.816 -14.305 -15.852 1 98.38 103 ASN A O 1
ATOM 762 N N . LYS A 1 104 ? 3.83 -13.273 -15.594 1 98.31 104 LYS A N 1
ATOM 763 C CA . LYS A 1 104 ? 3.477 -14.039 -14.406 1 98.31 104 LYS A CA 1
ATOM 764 C C . LYS A 1 104 ? 3.426 -15.531 -14.711 1 98.31 104 LYS A C 1
ATOM 766 O O . LYS A 1 104 ? 3.852 -16.359 -13.891 1 98.31 104 LYS A O 1
ATOM 771 N N . LYS A 1 105 ? 2.861 -15.914 -15.812 1 98.19 105 LYS A N 1
ATOM 772 C CA . LYS A 1 105 ? 2.748 -17.312 -16.188 1 98.19 105 LYS A CA 1
ATOM 773 C C . LYS A 1 105 ? 4.125 -17.969 -16.344 1 98.19 105 LYS A C 1
ATOM 775 O O . LYS A 1 105 ? 4.375 -19.031 -15.797 1 98.19 105 LYS A O 1
ATOM 780 N N . LEU A 1 106 ? 5.012 -17.281 -17.031 1 98.56 106 LEU A N 1
ATOM 781 C CA . LEU A 1 106 ? 6.375 -17.766 -17.234 1 98.56 106 LEU A CA 1
ATOM 782 C C . LEU A 1 106 ? 7.066 -18.016 -15.891 1 98.56 106 LEU A C 1
ATOM 784 O O . LEU A 1 106 ? 7.672 -19.062 -15.688 1 98.56 106 LEU A O 1
ATOM 788 N N . LEU A 1 107 ? 6.941 -17.078 -14.977 1 98.75 107 LEU A N 1
ATOM 789 C CA . LEU A 1 107 ? 7.621 -17.172 -13.695 1 98.75 107 LEU A CA 1
ATOM 790 C C . LEU A 1 107 ? 7.027 -18.281 -12.836 1 98.75 107 LEU A C 1
ATOM 792 O O . LEU A 1 107 ? 7.762 -19.062 -12.234 1 98.75 107 LEU A O 1
ATOM 796 N N . ALA A 1 108 ? 5.707 -18.328 -12.75 1 98.62 108 ALA A N 1
ATOM 797 C CA . ALA A 1 108 ? 5.031 -19.297 -11.898 1 98.62 108 ALA A CA 1
ATOM 798 C C . ALA A 1 108 ? 5.32 -20.734 -12.352 1 98.62 108 ALA A C 1
ATOM 800 O O . ALA A 1 108 ? 5.406 -21.641 -11.523 1 98.62 108 ALA A O 1
ATOM 801 N N . GLU A 1 109 ? 5.512 -20.922 -13.633 1 98.38 109 GLU A N 1
ATOM 802 C CA . GLU A 1 109 ? 5.641 -22.266 -14.172 1 98.38 109 GLU A CA 1
ATOM 803 C C . GLU A 1 109 ? 7.105 -22.641 -14.383 1 98.38 109 GLU A C 1
ATOM 805 O O . GLU A 1 109 ? 7.477 -23.812 -14.266 1 98.38 109 GLU A O 1
ATOM 810 N N . TYR A 1 110 ? 7.957 -21.641 -14.648 1 98.56 110 TYR A N 1
ATOM 811 C CA . TYR A 1 110 ? 9.32 -21.984 -15.031 1 98.56 110 TYR A CA 1
ATOM 812 C C . TYR A 1 110 ? 10.328 -21.188 -14.203 1 98.56 110 TYR A C 1
ATOM 814 O O . TYR A 1 110 ? 11.516 -21.141 -14.531 1 98.56 110 TYR A O 1
ATOM 822 N N . GLY A 1 111 ? 9.875 -20.531 -13.203 1 98.56 111 GLY A N 1
ATOM 823 C CA . GLY A 1 111 ? 10.773 -19.781 -12.344 1 98.56 111 GLY A CA 1
ATOM 824 C C . GLY A 1 111 ? 11.898 -20.641 -11.773 1 98.56 111 GLY A C 1
ATOM 825 O O . GLY A 1 111 ? 13.008 -20.156 -11.578 1 98.56 111 GLY A O 1
ATOM 826 N N . ASN A 1 112 ? 11.633 -21.891 -11.523 1 98.31 112 ASN A N 1
ATOM 827 C CA . ASN A 1 112 ? 12.602 -22.812 -10.922 1 98.31 112 ASN A CA 1
ATOM 828 C C . ASN A 1 112 ? 13.727 -23.141 -11.898 1 98.31 112 ASN A C 1
ATOM 830 O O . ASN A 1 112 ? 14.758 -23.688 -11.492 1 98.31 112 ASN A O 1
ATOM 834 N N . GLU A 1 113 ? 13.562 -22.859 -13.117 1 98.19 113 GLU A N 1
ATOM 835 C CA . GLU A 1 113 ? 14.617 -22.969 -14.117 1 98.19 113 GLU A CA 1
ATOM 836 C C . GLU A 1 113 ? 15.312 -21.625 -14.32 1 98.19 113 GLU A C 1
ATOM 838 O O . GLU A 1 113 ? 16.547 -21.562 -14.422 1 98.19 113 GLU A O 1
ATOM 843 N N . ILE A 1 114 ? 14.625 -20.594 -14.297 1 98.62 114 ILE A N 1
ATOM 844 C CA . ILE A 1 114 ? 15.086 -19.25 -14.641 1 98.62 114 ILE A CA 1
ATOM 845 C C . ILE A 1 114 ? 16.016 -18.719 -13.539 1 98.62 114 ILE A C 1
ATOM 847 O O . ILE A 1 114 ? 17.109 -18.25 -13.82 1 98.62 114 ILE A O 1
ATOM 851 N N . PHE A 1 115 ? 15.617 -18.797 -12.289 1 98.06 115 PHE A N 1
ATOM 852 C CA . PHE A 1 115 ? 16.312 -18.141 -11.195 1 98.06 115 PHE A CA 1
ATOM 853 C C . PHE A 1 115 ? 17.656 -18.797 -10.93 1 98.06 115 PHE A C 1
ATOM 855 O O . PHE A 1 115 ? 18.672 -18.125 -10.789 1 98.06 115 PHE A O 1
ATOM 862 N N . PRO A 1 116 ? 17.734 -20.156 -10.906 1 97.31 116 PRO A N 1
ATOM 863 C CA . PRO A 1 116 ? 19.047 -20.766 -10.742 1 97.31 116 PRO A CA 1
ATOM 864 C C . PRO A 1 116 ? 20.016 -20.422 -11.883 1 97.31 116 PRO A C 1
ATOM 866 O O . PRO A 1 116 ? 21.203 -20.203 -11.648 1 97.31 116 PRO A O 1
ATOM 869 N N . LEU A 1 117 ? 19.5 -20.391 -13.102 1 98.25 117 LEU A N 1
ATOM 870 C CA . LEU A 1 117 ? 20.344 -20 -14.227 1 98.25 117 LEU A CA 1
ATOM 871 C C . LEU A 1 117 ? 20.828 -18.562 -14.055 1 98.25 117 LEU A C 1
ATOM 873 O O . LEU A 1 117 ? 22 -18.266 -14.336 1 98.25 117 LEU A O 1
ATOM 877 N N . ALA A 1 118 ? 19.953 -17.672 -13.672 1 97.75 118 ALA A N 1
ATOM 878 C CA . ALA A 1 118 ? 20.312 -16.281 -13.438 1 97.75 118 ALA A CA 1
ATOM 879 C C . ALA A 1 118 ? 21.406 -16.172 -12.383 1 97.75 118 ALA A C 1
ATOM 881 O O . ALA A 1 118 ? 22.344 -15.367 -12.531 1 97.75 118 ALA A O 1
ATOM 882 N N . GLU A 1 119 ? 21.25 -16.953 -11.336 1 95.06 119 GLU A N 1
ATOM 883 C CA . GLU A 1 119 ? 22.266 -16.969 -10.297 1 95.06 119 GLU A CA 1
ATOM 884 C C . GLU A 1 119 ? 23.609 -17.422 -10.859 1 95.06 119 GLU A C 1
ATOM 886 O O . GLU A 1 119 ? 24.641 -16.797 -10.602 1 95.06 119 GLU A O 1
ATOM 891 N N . LYS A 1 120 ? 23.594 -18.484 -11.57 1 95.81 120 LYS A N 1
ATOM 892 C CA . LYS A 1 120 ? 24.797 -19.047 -12.164 1 95.81 120 LYS A CA 1
ATOM 893 C C . LYS A 1 120 ? 25.484 -18.031 -13.07 1 95.81 120 LYS A C 1
ATOM 895 O O . LYS A 1 120 ? 26.719 -17.953 -13.102 1 95.81 120 LYS A O 1
ATOM 900 N N . GLN A 1 121 ? 24.719 -17.234 -13.789 1 96.06 121 GLN A N 1
ATOM 901 C CA . GLN A 1 121 ? 25.25 -16.281 -14.766 1 96.06 121 GLN A CA 1
ATOM 902 C C . GLN A 1 121 ? 25.438 -14.906 -14.148 1 96.06 121 GLN A C 1
ATOM 904 O O . GLN A 1 121 ? 25.844 -13.961 -14.836 1 96.06 121 GLN A O 1
ATOM 909 N N . ASN A 1 122 ? 25.062 -14.773 -12.898 1 94.31 122 ASN A N 1
ATOM 910 C CA . ASN A 1 122 ? 25.188 -13.516 -12.172 1 94.31 122 ASN A CA 1
ATOM 911 C C . ASN A 1 122 ? 24.391 -12.406 -12.844 1 94.31 122 ASN A C 1
ATOM 913 O O . ASN A 1 122 ? 24.922 -11.328 -13.117 1 94.31 122 ASN A O 1
ATOM 917 N N . VAL A 1 123 ? 23.203 -12.703 -13.141 1 95.69 123 VAL A N 1
ATOM 918 C CA . VAL A 1 123 ? 22.312 -11.734 -13.781 1 95.69 123 VAL A CA 1
ATOM 919 C C . VAL A 1 123 ? 21.141 -11.438 -12.859 1 95.69 123 VAL A C 1
ATOM 921 O O . VAL A 1 123 ? 20.688 -12.297 -12.102 1 95.69 123 VAL A O 1
ATOM 924 N N . ILE A 1 124 ? 20.625 -10.172 -12.898 1 97.31 124 ILE A N 1
ATOM 925 C CA . ILE A 1 124 ? 19.453 -9.75 -12.125 1 97.31 124 ILE A CA 1
ATOM 926 C C . ILE A 1 124 ? 18.188 -10.062 -12.891 1 97.31 124 ILE A C 1
ATOM 928 O O . ILE A 1 124 ? 18.109 -9.852 -14.102 1 97.31 124 ILE A O 1
ATOM 932 N N . VAL A 1 125 ? 17.219 -10.648 -12.195 1 98.31 125 VAL A N 1
ATOM 933 C CA . VAL A 1 125 ? 15.867 -10.82 -12.742 1 98.31 125 VAL A CA 1
ATOM 934 C C . VAL A 1 125 ? 14.859 -10.078 -11.867 1 98.31 125 VAL A C 1
ATOM 936 O O . VAL A 1 125 ? 14.703 -10.383 -10.688 1 98.31 125 VAL A O 1
ATOM 939 N N . GLN A 1 126 ? 14.234 -9.07 -12.461 1 98.56 126 GLN A N 1
ATOM 940 C CA . GLN A 1 126 ? 13.188 -8.312 -11.781 1 98.56 126 GLN A CA 1
ATOM 941 C C . GLN A 1 126 ? 11.828 -8.547 -12.43 1 98.56 126 GLN A C 1
ATOM 943 O O . GLN A 1 126 ? 11.734 -8.758 -13.641 1 98.56 126 GLN A O 1
ATOM 948 N N . PHE A 1 127 ? 10.766 -8.523 -11.578 1 98.81 127 PHE A N 1
ATOM 949 C CA . PHE A 1 127 ? 9.469 -8.93 -12.102 1 98.81 127 PHE A CA 1
ATOM 950 C C . PHE A 1 127 ? 8.336 -8.281 -11.312 1 98.81 127 PHE A C 1
ATOM 952 O O . PHE A 1 127 ? 7.312 -8.906 -11.047 1 98.81 127 PHE A O 1
ATOM 959 N N . GLU A 1 128 ? 8.516 -7.043 -10.867 1 98.75 128 GLU A N 1
ATOM 960 C CA . GLU A 1 128 ? 7.488 -6.305 -10.133 1 98.75 128 GLU A CA 1
ATOM 961 C C . GLU A 1 128 ? 6.164 -6.305 -10.891 1 98.75 128 GLU A C 1
ATOM 963 O O . GLU A 1 128 ? 5.105 -6.535 -10.297 1 98.75 128 GLU A O 1
ATOM 968 N N . ALA A 1 129 ? 6.23 -6.152 -12.18 1 98.5 129 ALA A N 1
ATOM 969 C CA . ALA A 1 129 ? 5.047 -5.957 -13.016 1 98.5 129 ALA A CA 1
ATOM 970 C C . ALA A 1 129 ? 4.281 -7.262 -13.203 1 98.5 129 ALA A C 1
ATOM 972 O O . ALA A 1 129 ? 3.156 -7.266 -13.703 1 98.5 129 ALA A O 1
ATOM 973 N N . ALA A 1 130 ? 4.883 -8.359 -12.758 1 98.5 130 ALA A N 1
ATOM 974 C CA . ALA A 1 130 ? 4.234 -9.656 -12.922 1 98.5 130 ALA A CA 1
ATOM 975 C C . ALA A 1 130 ? 3.088 -9.828 -11.93 1 98.5 130 ALA A C 1
ATOM 977 O O . ALA A 1 130 ? 2.207 -10.672 -12.133 1 98.5 130 ALA A O 1
ATOM 978 N N . VAL A 1 131 ? 3.131 -9.055 -10.883 1 98.5 131 VAL A N 1
ATOM 979 C CA . VAL A 1 131 ? 2.127 -9.227 -9.844 1 98.5 131 VAL A CA 1
ATOM 980 C C . VAL A 1 131 ? 1.483 -7.887 -9.516 1 98.5 131 VAL A C 1
ATOM 982 O O . VAL A 1 131 ? 2.174 -6.934 -9.133 1 98.5 131 VAL A O 1
ATOM 985 N N . ALA A 1 132 ? 0.182 -7.766 -9.688 1 98.06 132 ALA A N 1
ATOM 986 C CA . ALA A 1 132 ? -0.667 -6.684 -9.203 1 98.06 132 ALA A CA 1
ATOM 987 C C . ALA A 1 132 ? -0.365 -5.379 -9.938 1 98.06 132 ALA A C 1
ATOM 989 O O . ALA A 1 132 ? -0.431 -4.297 -9.344 1 98.06 132 ALA A O 1
ATOM 990 N N . GLY A 1 133 ? 0.051 -5.457 -11.148 1 96.38 133 GLY A N 1
ATOM 991 C CA . GLY A 1 133 ? 0.156 -4.281 -12 1 96.38 133 GLY A CA 1
ATOM 992 C C . GLY A 1 133 ? 1.205 -3.295 -11.523 1 96.38 133 GLY A C 1
ATOM 993 O O . GLY A 1 133 ? 2.389 -3.631 -11.438 1 96.38 133 GLY A O 1
ATOM 994 N N . GLY A 1 134 ? 0.708 -2.078 -11.203 1 97.25 134 GLY A N 1
ATOM 995 C CA . GLY A 1 134 ? 1.627 -1.016 -10.828 1 97.25 134 GLY A CA 1
ATOM 996 C C . GLY A 1 134 ? 1.884 -0.95 -9.336 1 97.25 134 GLY A C 1
ATOM 997 O O . GLY A 1 134 ? 2.672 -0.122 -8.875 1 97.25 134 GLY A O 1
ATOM 998 N N . ILE A 1 135 ? 1.226 -1.796 -8.523 1 98.44 135 ILE A N 1
ATOM 999 C CA . ILE A 1 135 ? 1.415 -1.827 -7.082 1 98.44 135 ILE A CA 1
ATOM 1000 C C . ILE A 1 135 ? 2.793 -2.396 -6.754 1 98.44 135 ILE A C 1
ATOM 1002 O O . ILE A 1 135 ? 3.133 -3.504 -7.176 1 98.44 135 ILE A O 1
ATOM 1006 N N . PRO A 1 136 ? 3.611 -1.721 -6.051 1 98.5 136 PRO A N 1
ATOM 1007 C CA . PRO A 1 136 ? 4.949 -2.24 -5.762 1 98.5 136 PRO A CA 1
ATOM 1008 C C . PRO A 1 136 ? 4.949 -3.287 -4.648 1 98.5 136 PRO A C 1
ATOM 1010 O O . PRO A 1 136 ? 5.656 -3.135 -3.65 1 98.5 136 PRO A O 1
ATOM 1013 N N . ILE A 1 137 ? 4.277 -4.359 -4.863 1 98.81 137 ILE A N 1
ATOM 1014 C CA . ILE A 1 137 ? 4.051 -5.363 -3.828 1 98.81 137 ILE A CA 1
ATOM 1015 C C . ILE A 1 137 ? 5.273 -6.273 -3.715 1 98.81 137 ILE A C 1
ATOM 1017 O O . ILE A 1 137 ? 5.625 -6.719 -2.621 1 98.81 137 ILE A O 1
ATOM 1021 N N . ILE A 1 138 ? 5.934 -6.57 -4.832 1 98.69 138 ILE A N 1
ATOM 1022 C CA . ILE A 1 138 ? 7.125 -7.414 -4.77 1 98.69 138 ILE A CA 1
ATOM 1023 C C . ILE A 1 138 ? 8.227 -6.691 -4.004 1 98.69 138 ILE A C 1
ATOM 1025 O O . ILE A 1 138 ? 8.898 -7.289 -3.16 1 98.69 138 ILE A O 1
ATOM 1029 N N . LYS A 1 139 ? 8.406 -5.43 -4.277 1 98.44 139 LYS A N 1
ATOM 1030 C CA . LYS A 1 139 ? 9.383 -4.621 -3.543 1 98.44 139 LYS A CA 1
ATOM 1031 C C . LYS A 1 139 ? 9.055 -4.59 -2.053 1 98.44 139 LYS A C 1
ATOM 1033 O O . LYS A 1 139 ? 9.953 -4.656 -1.213 1 98.44 139 LYS A O 1
ATOM 1038 N N . ALA A 1 140 ? 7.762 -4.438 -1.74 1 98.5 140 ALA A N 1
ATOM 1039 C CA . ALA A 1 140 ? 7.355 -4.461 -0.337 1 98.5 140 ALA A CA 1
ATOM 1040 C C . ALA A 1 140 ? 7.734 -5.785 0.322 1 98.5 140 ALA A C 1
ATOM 1042 O O . ALA A 1 140 ? 8.336 -5.801 1.4 1 98.5 140 ALA A O 1
ATOM 1043 N N . LEU A 1 141 ? 7.492 -6.875 -0.317 1 98.5 141 LEU A N 1
ATOM 1044 C CA . LEU A 1 141 ? 7.719 -8.203 0.241 1 98.5 141 LEU A CA 1
ATOM 1045 C C . LEU A 1 141 ? 9.211 -8.5 0.345 1 98.5 141 LEU A C 1
ATOM 1047 O O . LEU A 1 141 ? 9.672 -9.07 1.338 1 98.5 141 LEU A O 1
ATOM 1051 N N . ARG A 1 142 ? 9.953 -8.016 -0.622 1 97.62 142 ARG A N 1
ATOM 1052 C CA . ARG A 1 142 ? 11.359 -8.391 -0.726 1 97.62 142 ARG A CA 1
ATOM 1053 C C . ARG A 1 142 ? 12.234 -7.461 0.112 1 97.62 142 ARG A C 1
ATOM 1055 O O . ARG A 1 142 ? 13.273 -7.875 0.619 1 97.62 142 ARG A O 1
ATOM 1062 N N . GLU A 1 143 ? 11.836 -6.227 0.198 1 97.75 143 GLU A N 1
ATOM 1063 C CA . GLU A 1 143 ? 12.711 -5.223 0.79 1 97.75 143 GLU A CA 1
ATOM 1064 C C . GLU A 1 143 ? 12.016 -4.488 1.935 1 97.75 143 GLU A C 1
ATOM 1066 O O . GLU A 1 143 ? 12.523 -4.469 3.061 1 97.75 143 GLU A O 1
ATOM 1071 N N . GLY A 1 144 ? 10.844 -4.008 1.719 1 98.25 144 GLY A N 1
ATOM 1072 C CA . GLY A 1 144 ? 10.148 -3.209 2.713 1 98.25 144 GLY A CA 1
ATOM 1073 C C . GLY A 1 144 ? 9.836 -3.973 3.984 1 98.25 144 GLY A C 1
ATOM 1074 O O . GLY A 1 144 ? 9.844 -3.402 5.078 1 98.25 144 GLY A O 1
ATOM 1075 N N . LEU A 1 145 ? 9.562 -5.273 3.848 1 98.38 145 LEU A N 1
ATOM 1076 C CA . LEU A 1 145 ? 9.156 -6.098 4.984 1 98.38 145 LEU A CA 1
ATOM 1077 C C . LEU A 1 145 ? 10.227 -7.141 5.297 1 98.38 145 LEU A C 1
ATOM 1079 O O . LEU A 1 145 ? 9.922 -8.195 5.859 1 98.38 145 LEU A O 1
ATOM 1083 N N . ALA A 1 146 ? 11.438 -6.832 4.98 1 98 146 ALA A N 1
ATOM 1084 C CA . ALA A 1 146 ? 12.547 -7.781 5.062 1 98 146 ALA A CA 1
ATOM 1085 C C . ALA A 1 146 ? 12.852 -8.148 6.512 1 98 146 ALA A C 1
ATOM 1087 O O . ALA A 1 146 ? 13.555 -9.125 6.777 1 98 146 ALA A O 1
ATOM 1088 N N . ALA A 1 147 ? 12.344 -7.363 7.445 1 98.12 147 ALA A N 1
ATOM 1089 C CA . ALA A 1 147 ? 12.609 -7.617 8.859 1 98.12 147 ALA A CA 1
ATOM 1090 C C . ALA A 1 147 ? 11.547 -8.531 9.461 1 98.12 147 ALA A C 1
ATOM 1092 O O . ALA A 1 147 ? 11.57 -8.812 10.664 1 98.12 147 ALA A O 1
ATOM 1093 N N . ASN A 1 148 ? 10.648 -9.039 8.656 1 98.62 148 ASN A N 1
ATOM 1094 C CA . ASN A 1 148 ? 9.461 -9.742 9.141 1 98.62 148 ASN A CA 1
ATOM 1095 C C . ASN A 1 148 ? 9.469 -11.211 8.719 1 98.62 148 ASN A C 1
ATOM 1097 O O . ASN A 1 148 ? 10.07 -11.562 7.711 1 98.62 148 ASN A O 1
ATOM 1101 N N . ARG A 1 149 ? 8.844 -12 9.523 1 98.25 149 ARG A N 1
ATOM 1102 C CA . ARG A 1 149 ? 8.266 -13.25 9.055 1 98.25 149 ARG A CA 1
ATOM 1103 C C . ARG A 1 149 ? 6.84 -13.047 8.555 1 98.25 149 ARG A C 1
ATOM 1105 O O . ARG A 1 149 ? 5.949 -12.703 9.328 1 98.25 149 ARG A O 1
ATOM 1112 N N . ILE A 1 150 ? 6.68 -13.258 7.297 1 98.38 150 ILE A N 1
ATOM 1113 C CA . ILE A 1 150 ? 5.348 -13.102 6.727 1 98.38 150 ILE A CA 1
ATOM 1114 C C . ILE A 1 150 ? 4.473 -14.289 7.133 1 98.38 150 ILE A C 1
ATOM 1116 O O . ILE A 1 150 ? 4.895 -15.445 7.031 1 98.38 150 ILE A O 1
ATOM 1120 N N . LYS A 1 151 ? 3.297 -14 7.605 1 98.31 151 LYS A N 1
ATOM 1121 C CA . LYS A 1 151 ? 2.379 -15.039 8.055 1 98.31 151 LYS A CA 1
ATOM 1122 C C . LYS A 1 151 ? 1.373 -15.398 6.969 1 98.31 151 LYS A C 1
ATOM 1124 O O . LYS A 1 151 ? 1.046 -16.578 6.781 1 98.31 151 LYS A O 1
ATOM 1129 N N . SER A 1 152 ? 0.859 -14.422 6.316 1 98.56 152 SER A N 1
ATOM 1130 C CA . SER A 1 152 ? -0.138 -14.68 5.285 1 98.56 152 SER A CA 1
ATOM 1131 C C . SER A 1 152 ? -0.258 -13.5 4.328 1 98.56 152 SER A C 1
ATOM 1133 O O . SER A 1 152 ? 0.107 -12.375 4.676 1 98.56 152 SER A O 1
ATOM 1135 N N . ILE A 1 153 ? -0.68 -13.805 3.143 1 98.81 153 ILE A N 1
ATOM 1136 C CA . ILE A 1 153 ? -1.02 -12.836 2.104 1 98.81 153 ILE A CA 1
ATOM 1137 C C . ILE A 1 153 ? -2.408 -13.141 1.548 1 98.81 153 ILE A C 1
ATOM 1139 O O . ILE A 1 153 ? -2.748 -14.305 1.314 1 98.81 153 ILE A O 1
ATOM 1143 N N . ALA A 1 154 ? -3.248 -12.156 1.441 1 98.81 154 ALA A N 1
ATOM 1144 C CA . ALA A 1 154 ? -4.543 -12.227 0.766 1 98.81 154 ALA A CA 1
ATOM 1145 C C . ALA A 1 154 ? -4.684 -11.109 -0.261 1 98.81 154 ALA A C 1
ATOM 1147 O O . ALA A 1 154 ? -4.551 -9.93 0.075 1 98.81 154 ALA A O 1
ATOM 1148 N N . GLY A 1 155 ? -4.941 -11.516 -1.484 1 98.5 155 GLY A N 1
ATOM 1149 C CA . GLY A 1 155 ? -4.938 -10.484 -2.514 1 98.5 155 GLY A CA 1
ATOM 1150 C C . GLY A 1 155 ? -6.133 -10.562 -3.443 1 98.5 155 GLY A C 1
ATOM 1151 O O . GLY A 1 155 ? -6.539 -11.656 -3.848 1 98.5 155 GLY A O 1
ATOM 1152 N N . ILE A 1 156 ? -6.828 -9.43 -3.648 1 98.75 156 ILE A N 1
ATOM 1153 C CA . ILE A 1 156 ? -7.629 -9.227 -4.852 1 98.75 156 ILE A CA 1
ATOM 1154 C C . ILE A 1 156 ? -6.715 -8.852 -6.016 1 98.75 156 ILE A C 1
ATOM 1156 O O . ILE A 1 156 ? -6.379 -7.676 -6.195 1 98.75 156 ILE A O 1
ATOM 1160 N N . ILE A 1 157 ? -6.344 -9.883 -6.816 1 98.69 157 ILE A N 1
ATOM 1161 C CA . ILE A 1 157 ? -5.215 -9.68 -7.719 1 98.69 157 ILE A CA 1
ATOM 1162 C C . ILE A 1 157 ? -5.629 -10.023 -9.148 1 98.69 157 ILE A C 1
ATOM 1164 O O . ILE A 1 157 ? -4.781 -10.328 -9.984 1 98.69 157 ILE A O 1
ATOM 1168 N N . ASN A 1 158 ? -6.922 -10.078 -9.398 1 98.31 158 ASN A N 1
ATOM 1169 C CA . ASN A 1 158 ? -7.508 -10.156 -10.734 1 98.31 158 ASN A CA 1
ATOM 1170 C C . ASN A 1 158 ? -8.617 -9.125 -10.914 1 98.31 158 ASN A C 1
ATOM 1172 O O . ASN A 1 158 ? -9.734 -9.312 -10.422 1 98.31 158 ASN A O 1
ATOM 1176 N N . GLY A 1 159 ? -8.367 -8.125 -11.672 1 97.62 159 GLY A N 1
ATOM 1177 C CA . GLY A 1 159 ? -9.289 -7.004 -11.836 1 97.62 159 GLY A CA 1
ATOM 1178 C C . GLY A 1 159 ? -10.586 -7.387 -12.523 1 97.62 159 GLY A C 1
ATOM 1179 O O . GLY A 1 159 ? -11.648 -6.867 -12.18 1 97.62 159 GLY A O 1
ATOM 1180 N N . THR A 1 160 ? -10.531 -8.281 -13.492 1 97.44 160 THR A N 1
ATOM 1181 C CA . THR A 1 160 ? -11.711 -8.703 -14.227 1 97.44 160 THR A CA 1
ATOM 1182 C C . THR A 1 160 ? -12.727 -9.359 -13.289 1 97.44 160 THR A C 1
ATOM 1184 O O . THR A 1 160 ? -13.898 -8.984 -13.281 1 97.44 160 THR A O 1
ATOM 1187 N N . SER A 1 161 ? -12.266 -10.297 -12.508 1 98.31 161 SER A N 1
ATOM 1188 C CA . SER A 1 161 ? -13.156 -10.969 -11.562 1 98.31 161 SER A CA 1
ATOM 1189 C C . SER A 1 161 ? -13.695 -9.992 -10.531 1 98.31 161 SER A C 1
ATOM 1191 O O . SER A 1 161 ? -14.859 -10.078 -10.141 1 98.31 161 SER A O 1
ATOM 1193 N N . ASN A 1 162 ? -12.859 -9.086 -10.117 1 98.38 162 ASN A N 1
ATOM 1194 C CA . ASN A 1 162 ? -13.32 -8.133 -9.109 1 98.38 162 ASN A CA 1
ATOM 1195 C C . ASN A 1 162 ? -14.383 -7.191 -9.68 1 98.38 162 ASN A C 1
ATOM 1197 O O . ASN A 1 162 ? -15.32 -6.82 -8.977 1 98.38 162 ASN A O 1
ATOM 1201 N N . PHE A 1 163 ? -14.164 -6.781 -10.898 1 97.94 163 PHE A N 1
ATOM 1202 C CA . PHE A 1 163 ? -15.172 -5.969 -11.57 1 97.94 163 PHE A CA 1
ATOM 1203 C C . PHE A 1 163 ? -16.5 -6.707 -11.641 1 97.94 163 PHE A C 1
ATOM 1205 O O . PHE A 1 163 ? -17.547 -6.145 -11.297 1 97.94 163 PHE A O 1
ATOM 1212 N N . ILE A 1 164 ? -16.453 -7.879 -12.086 1 98.25 164 ILE A N 1
ATOM 1213 C CA . ILE A 1 164 ? -17.672 -8.68 -12.258 1 98.25 164 ILE A CA 1
ATOM 1214 C C . ILE A 1 164 ? -18.391 -8.82 -10.922 1 98.25 164 ILE A C 1
ATOM 1216 O O . ILE A 1 164 ? -19.594 -8.562 -10.828 1 98.25 164 ILE A O 1
ATOM 1220 N N . LEU A 1 165 ? -17.656 -9.195 -9.883 1 98.38 165 LEU A N 1
ATOM 1221 C CA . LEU A 1 165 ? -18.266 -9.383 -8.57 1 98.38 165 LEU A CA 1
ATOM 1222 C C . LEU A 1 165 ? -18.812 -8.07 -8.031 1 98.38 165 LEU A C 1
ATOM 1224 O O . LEU A 1 165 ? -19.859 -8.055 -7.383 1 98.38 165 LEU A O 1
ATOM 1228 N N . SER A 1 166 ? -18.094 -6.973 -8.297 1 97.38 166 SER A N 1
ATOM 1229 C CA . SER A 1 166 ? -18.578 -5.652 -7.895 1 97.38 166 SER A CA 1
ATOM 1230 C C . SER A 1 166 ? -19.891 -5.309 -8.586 1 97.38 166 SER A C 1
ATOM 1232 O O . SER A 1 166 ? -20.828 -4.836 -7.949 1 97.38 166 SER A O 1
ATOM 1234 N N . GLU A 1 167 ? -19.953 -5.562 -9.875 1 97.12 167 GLU A N 1
ATOM 1235 C CA . GLU A 1 167 ? -21.141 -5.25 -10.664 1 97.12 167 GLU A CA 1
ATOM 1236 C C . GLU A 1 167 ? -22.312 -6.141 -10.273 1 97.12 167 GLU A C 1
ATOM 1238 O O . GLU A 1 167 ? -23.453 -5.676 -10.211 1 97.12 167 GLU A O 1
ATOM 1243 N N . MET A 1 168 ? -22.016 -7.395 -10.078 1 97.62 168 MET A N 1
ATOM 1244 C CA . MET A 1 168 ? -23.062 -8.305 -9.641 1 97.62 168 MET A CA 1
ATOM 1245 C C . MET A 1 168 ? -23.688 -7.828 -8.336 1 97.62 168 MET A C 1
ATOM 1247 O O . MET A 1 168 ? -24.906 -7.891 -8.164 1 97.62 168 MET A O 1
ATOM 1251 N N . ARG A 1 169 ? -22.875 -7.379 -7.457 1 95.94 169 ARG A N 1
ATOM 1252 C CA . ARG A 1 169 ? -23.359 -6.895 -6.168 1 95.94 169 ARG A CA 1
ATOM 1253 C C . ARG A 1 169 ? -24.156 -5.613 -6.332 1 95.94 169 ARG A C 1
ATOM 1255 O O . ARG A 1 169 ? -25.281 -5.504 -5.812 1 95.94 169 ARG A O 1
ATOM 1262 N N . GLU A 1 170 ? -23.656 -4.676 -7.047 1 95.12 170 GLU A N 1
ATOM 1263 C CA . GLU A 1 170 ? -24.25 -3.35 -7.176 1 95.12 170 GLU A CA 1
ATOM 1264 C C . GLU A 1 170 ? -25.562 -3.408 -7.949 1 95.12 170 GLU A C 1
ATOM 1266 O O . GLU A 1 170 ? -26.531 -2.738 -7.586 1 95.12 170 GLU A O 1
ATOM 1271 N N . LYS A 1 171 ? -25.625 -4.234 -8.945 1 94.75 171 LYS A N 1
ATOM 1272 C CA . LYS A 1 171 ? -26.781 -4.25 -9.836 1 94.75 171 LYS A CA 1
ATOM 1273 C C . LYS A 1 171 ? -27.703 -5.426 -9.523 1 94.75 171 LYS A C 1
ATOM 1275 O O . LYS A 1 171 ? -28.859 -5.457 -9.961 1 94.75 171 LYS A O 1
ATOM 1280 N N . GLY A 1 172 ? -27.156 -6.402 -8.852 1 94.5 172 GLY A N 1
ATOM 1281 C CA . GLY A 1 172 ? -27.922 -7.613 -8.609 1 94.5 172 GLY A CA 1
ATOM 1282 C C . GLY A 1 172 ? -28.047 -8.492 -9.836 1 94.5 172 GLY A C 1
ATOM 1283 O O . GLY A 1 172 ? -28.938 -9.359 -9.898 1 94.5 172 GLY A O 1
ATOM 1284 N N . SER A 1 173 ? -27.156 -8.305 -10.766 1 94.56 173 SER A N 1
ATOM 1285 C CA . SER A 1 173 ? -27.25 -8.992 -12.055 1 94.56 173 SER A CA 1
ATOM 1286 C C . SER A 1 173 ? -26.594 -10.375 -11.992 1 94.56 173 SER A C 1
ATOM 1288 O O . SER A 1 173 ? -25.766 -10.633 -11.117 1 94.56 173 SER A O 1
ATOM 1290 N N . ALA A 1 174 ? -27.016 -11.195 -12.938 1 96 174 ALA A N 1
ATOM 1291 C CA . ALA A 1 174 ? -26.453 -12.539 -13.023 1 96 174 ALA A CA 1
ATOM 1292 C C . ALA A 1 174 ? -25.047 -12.508 -13.625 1 96 174 ALA A C 1
ATOM 1294 O O . ALA A 1 174 ? -24.719 -11.609 -14.398 1 96 174 ALA A O 1
ATOM 1295 N N . PHE A 1 175 ? -24.312 -13.555 -13.336 1 96.44 175 PHE A N 1
ATOM 1296 C CA . PHE A 1 175 ? -22.938 -13.672 -13.773 1 96.44 175 PHE A CA 1
ATOM 1297 C C . PHE A 1 175 ? -22.828 -13.523 -15.289 1 96.44 175 PHE A C 1
ATOM 1299 O O . PHE A 1 175 ? -22.016 -12.742 -15.781 1 96.44 175 PHE A O 1
ATOM 1306 N N . ALA A 1 176 ? -23.594 -14.211 -15.984 1 96.69 176 ALA A N 1
ATOM 1307 C CA . ALA A 1 176 ? -23.531 -14.242 -17.438 1 96.69 176 ALA A CA 1
ATOM 1308 C C . ALA A 1 176 ? -23.734 -12.852 -18.031 1 96.69 176 ALA A C 1
ATOM 1310 O O . ALA A 1 176 ? -23.062 -12.469 -18.984 1 96.69 176 ALA A O 1
ATOM 1311 N N . ASP A 1 177 ? -24.609 -12.125 -17.516 1 97.12 177 ASP A N 1
ATOM 1312 C CA . ASP A 1 177 ? -24.906 -10.773 -17.984 1 97.12 177 ASP A CA 1
ATOM 1313 C C . ASP A 1 177 ? -23.734 -9.836 -17.734 1 97.12 177 ASP A C 1
ATOM 1315 O O . ASP A 1 177 ? -23.359 -9.055 -18.625 1 97.12 177 ASP A O 1
ATOM 1319 N N . VAL A 1 178 ? -23.219 -9.898 -16.562 1 97.12 178 VAL A N 1
ATOM 1320 C CA . VAL A 1 178 ? -22.125 -9.008 -16.203 1 97.12 178 VAL A CA 1
ATOM 1321 C C . VAL A 1 178 ? -20.875 -9.383 -16.984 1 97.12 178 VAL A C 1
ATOM 1323 O O . VAL A 1 178 ? -20.078 -8.516 -17.359 1 97.12 178 VAL A O 1
ATOM 1326 N N . LEU A 1 179 ? -20.625 -10.703 -17.219 1 97.56 179 LEU A N 1
ATOM 1327 C CA . LEU A 1 179 ? -19.5 -11.141 -18.031 1 97.56 179 LEU A CA 1
ATOM 1328 C C . LEU A 1 179 ? -19.562 -10.523 -19.422 1 97.56 179 LEU A C 1
ATOM 1330 O O . LEU A 1 179 ? -18.562 -10.062 -19.953 1 97.56 179 LEU A O 1
ATOM 1334 N N . LYS A 1 180 ? -20.734 -10.508 -20 1 97.25 180 LYS A N 1
ATOM 1335 C CA . LYS A 1 180 ? -20.922 -9.883 -21.297 1 97.25 180 LYS A CA 1
ATOM 1336 C C . LYS A 1 180 ? -20.578 -8.398 -21.266 1 97.25 180 LYS A C 1
ATOM 1338 O O . LYS A 1 180 ? -19.953 -7.879 -22.203 1 97.25 180 LYS A O 1
ATOM 1343 N N . GLU A 1 181 ? -21 -7.809 -20.25 1 96.75 181 GLU A N 1
ATOM 1344 C CA . GLU A 1 181 ? -20.672 -6.398 -20.062 1 96.75 181 GLU A CA 1
ATOM 1345 C C . GLU A 1 181 ? -19.172 -6.195 -19.953 1 96.75 181 GLU A C 1
ATOM 1347 O O . GLU A 1 181 ? -18.609 -5.273 -20.562 1 96.75 181 GLU A O 1
ATOM 1352 N N . ALA A 1 182 ? -18.516 -7.012 -19.125 1 96.5 182 ALA A N 1
ATOM 1353 C CA . ALA A 1 182 ? -17.062 -6.949 -18.969 1 96.5 182 ALA A CA 1
ATOM 1354 C C . ALA A 1 182 ? -16.359 -7.133 -20.312 1 96.5 182 ALA A C 1
ATOM 1356 O O . ALA A 1 182 ? -15.359 -6.469 -20.594 1 96.5 182 ALA A O 1
ATOM 1357 N N . GLN A 1 183 ? -16.859 -8.016 -21.094 1 96.75 183 GLN A N 1
ATOM 1358 C CA . GLN A 1 183 ? -16.297 -8.258 -22.422 1 96.75 183 GLN A CA 1
ATOM 1359 C C . GLN A 1 183 ? -16.5 -7.051 -23.328 1 96.75 183 GLN A C 1
ATOM 1361 O O . GLN A 1 183 ? -15.586 -6.637 -24.047 1 96.75 183 GLN A O 1
ATOM 1366 N N . ALA A 1 184 ? -17.641 -6.473 -23.25 1 96.56 184 ALA A N 1
ATOM 1367 C CA . ALA A 1 184 ? -17.953 -5.293 -24.047 1 96.56 184 ALA A CA 1
ATOM 1368 C C . ALA A 1 184 ? -17.062 -4.117 -23.688 1 96.56 184 ALA A C 1
ATOM 1370 O O . ALA A 1 184 ? -16.688 -3.316 -24.547 1 96.56 184 ALA A O 1
ATOM 1371 N N . LEU A 1 185 ? -16.734 -4.035 -22.453 1 94.25 185 LEU A N 1
ATOM 1372 C CA . LEU A 1 185 ? -15.914 -2.939 -21.953 1 94.25 185 LEU A CA 1
ATOM 1373 C C . LEU A 1 185 ? -14.43 -3.229 -22.172 1 94.25 185 LEU A C 1
ATOM 1375 O O . LEU A 1 185 ? -13.586 -2.373 -21.906 1 94.25 185 LEU A O 1
ATOM 1379 N N . GLY A 1 186 ? -14.086 -4.488 -22.516 1 92 186 GLY A N 1
ATOM 1380 C CA . GLY A 1 186 ? -12.703 -4.863 -22.781 1 92 186 GLY A CA 1
ATOM 1381 C C . GLY A 1 186 ? -11.977 -5.375 -21.547 1 92 186 GLY A C 1
ATOM 1382 O O . GLY A 1 186 ? -10.758 -5.559 -21.562 1 92 186 GLY A O 1
ATOM 1383 N N . TYR A 1 187 ? -12.688 -5.562 -20.484 1 92.56 187 TYR A N 1
ATOM 1384 C CA . TYR A 1 187 ? -12.078 -6.078 -19.266 1 92.56 187 TYR A CA 1
ATOM 1385 C C . TYR A 1 187 ? -11.867 -7.586 -19.359 1 92.56 187 TYR A C 1
ATOM 1387 O O . TYR A 1 187 ? -10.953 -8.125 -18.734 1 92.56 187 TYR A O 1
ATOM 1395 N N . ALA A 1 188 ? -12.719 -8.234 -20.094 1 94.81 188 ALA A N 1
ATOM 1396 C CA . ALA A 1 188 ? -12.617 -9.68 -20.297 1 94.81 188 ALA A CA 1
ATOM 1397 C C . ALA A 1 188 ? -12.477 -10.016 -21.766 1 94.81 188 ALA A C 1
ATOM 1399 O O . ALA A 1 188 ? -13.109 -9.383 -22.625 1 94.81 188 ALA A O 1
ATOM 1400 N N . GLU A 1 189 ? -11.695 -11.031 -22 1 93.56 189 GLU A N 1
ATOM 1401 C CA . GLU A 1 189 ? -11.562 -11.523 -23.375 1 93.56 189 GLU A CA 1
ATOM 1402 C C . GLU A 1 189 ? -12.734 -12.422 -23.75 1 93.56 189 GLU A C 1
ATOM 1404 O O . GLU A 1 189 ? -13.562 -12.766 -22.906 1 93.56 189 GLU A O 1
ATOM 1409 N N . ALA A 1 190 ? -12.711 -12.719 -25.047 1 93.88 190 ALA A N 1
ATOM 1410 C CA . ALA A 1 190 ? -13.773 -13.617 -25.5 1 93.88 190 ALA A CA 1
ATOM 1411 C C . ALA A 1 190 ? -13.734 -14.938 -24.734 1 93.88 190 ALA A C 1
ATOM 1413 O O . ALA A 1 190 ? -14.766 -15.414 -24.25 1 93.88 190 ALA A O 1
ATOM 1414 N N . ASP A 1 191 ? -12.617 -15.539 -24.656 1 96.19 191 ASP A N 1
ATOM 1415 C CA . ASP A 1 191 ? -12.414 -16.641 -23.719 1 96.19 191 ASP A CA 1
ATOM 1416 C C . ASP A 1 191 ? -11.883 -16.141 -22.375 1 96.19 191 ASP A C 1
ATOM 1418 O O . ASP A 1 191 ? -10.68 -15.891 -22.234 1 96.19 191 ASP A O 1
ATOM 1422 N N . PRO A 1 192 ? -12.695 -16 -21.422 1 96.19 192 PRO A N 1
ATOM 1423 C CA . PRO A 1 192 ? -12.32 -15.352 -20.156 1 96.19 192 PRO A CA 1
ATOM 1424 C C . PRO A 1 192 ? -11.812 -16.344 -19.125 1 96.19 192 PRO A C 1
ATOM 1426 O O . PRO A 1 192 ? -11.602 -15.984 -17.969 1 96.19 192 PRO A O 1
ATOM 1429 N N . THR A 1 193 ? -11.57 -17.641 -19.438 1 96.56 193 THR A N 1
ATOM 1430 C CA . THR A 1 193 ? -11.273 -18.734 -18.531 1 96.56 193 THR A CA 1
ATOM 1431 C C . THR A 1 193 ? -10.078 -18.406 -17.641 1 96.56 193 THR A C 1
ATOM 1433 O O . THR A 1 193 ? -10.109 -18.641 -16.438 1 96.56 193 THR A O 1
ATOM 1436 N N . PHE A 1 194 ? -9.07 -17.812 -18.203 1 95.69 194 PHE A N 1
ATOM 1437 C CA . PHE A 1 194 ? -7.836 -17.5 -17.484 1 95.69 194 PHE A CA 1
ATOM 1438 C C . PHE A 1 194 ? -8.117 -16.578 -16.312 1 95.69 194 PHE A C 1
ATOM 1440 O O . PHE A 1 194 ? -7.52 -16.719 -15.242 1 95.69 194 PHE A O 1
ATOM 1447 N N . ASP A 1 195 ? -9.062 -15.688 -16.5 1 96.31 195 ASP A N 1
ATOM 1448 C CA . ASP A 1 195 ? -9.406 -14.703 -15.477 1 96.31 195 ASP A CA 1
ATOM 1449 C C . ASP A 1 195 ? -10.453 -15.25 -14.516 1 96.31 195 ASP A C 1
ATOM 1451 O O . ASP A 1 195 ? -10.266 -15.219 -13.297 1 96.31 195 ASP A O 1
ATOM 1455 N N . ILE A 1 196 ? -11.523 -15.875 -14.969 1 98 196 ILE A N 1
ATOM 1456 C CA . ILE A 1 196 ? -12.711 -16.109 -14.148 1 98 196 ILE A CA 1
ATOM 1457 C C . ILE A 1 196 ? -12.609 -17.469 -13.469 1 98 196 ILE A C 1
ATOM 1459 O O . ILE A 1 196 ? -13.391 -17.766 -12.562 1 98 196 ILE A O 1
ATOM 1463 N N . GLU A 1 197 ? -11.586 -18.312 -13.875 1 98.19 197 GLU A N 1
ATOM 1464 C CA . GLU A 1 197 ? -11.414 -19.609 -13.227 1 98.19 197 GLU A CA 1
ATOM 1465 C C . GLU A 1 197 ? -10.211 -19.594 -12.289 1 98.19 197 GLU A C 1
ATOM 1467 O O . GLU A 1 197 ? -9.828 -20.641 -11.758 1 98.19 197 GLU A O 1
ATOM 1472 N N . GLY A 1 198 ? -9.578 -18.422 -12.117 1 98.44 198 GLY A N 1
ATOM 1473 C CA . GLY A 1 198 ? -8.617 -18.234 -11.047 1 98.44 198 GLY A CA 1
ATOM 1474 C C . GLY A 1 198 ? -7.18 -18.453 -11.484 1 98.44 198 GLY A C 1
ATOM 1475 O O . GLY A 1 198 ? -6.254 -18.344 -10.672 1 98.44 198 GLY A O 1
ATOM 1476 N N . ASN A 1 199 ? -6.93 -18.766 -12.773 1 98.31 199 ASN A N 1
ATOM 1477 C CA . ASN A 1 199 ? -5.578 -19.062 -13.242 1 98.31 199 ASN A CA 1
ATOM 1478 C C . ASN A 1 199 ? -4.656 -17.844 -13.086 1 98.31 199 ASN A C 1
ATOM 1480 O O . ASN A 1 199 ? -3.539 -17.969 -12.586 1 98.31 199 ASN A O 1
ATOM 1484 N N . ASP A 1 200 ? -5.109 -16.703 -13.562 1 98.06 200 ASP A N 1
ATOM 1485 C CA . ASP A 1 200 ? -4.324 -15.484 -13.461 1 98.06 200 ASP A CA 1
ATOM 1486 C C . ASP A 1 200 ? -3.953 -15.188 -12.008 1 98.06 200 ASP A C 1
ATOM 1488 O O . ASP A 1 200 ? -2.785 -14.953 -11.695 1 98.06 200 ASP A O 1
ATOM 1492 N N . ALA A 1 201 ? -4.941 -15.211 -11.125 1 98.75 201 ALA A N 1
ATOM 1493 C CA . ALA A 1 201 ? -4.711 -14.992 -9.695 1 98.75 201 ALA A CA 1
ATOM 1494 C C . ALA A 1 201 ? -3.797 -16.078 -9.117 1 98.75 201 ALA A C 1
ATOM 1496 O O . ALA A 1 201 ? -2.963 -15.789 -8.258 1 98.75 201 ALA A O 1
ATOM 1497 N N . GLY A 1 202 ? -3.955 -17.266 -9.586 1 98.88 202 GLY A N 1
ATOM 1498 C CA . GLY A 1 202 ? -3.135 -18.375 -9.141 1 98.88 202 GLY A CA 1
ATOM 1499 C C . GLY A 1 202 ? -1.656 -18.188 -9.414 1 98.88 202 GLY A C 1
ATOM 1500 O O . GLY A 1 202 ? -0.816 -18.453 -8.555 1 98.88 202 GLY A O 1
ATOM 1501 N N . HIS A 1 203 ? -1.342 -17.766 -10.641 1 98.88 203 HIS A N 1
ATOM 1502 C CA . HIS A 1 203 ? 0.048 -17.484 -10.984 1 98.88 203 HIS A CA 1
ATOM 1503 C C . HIS A 1 203 ? 0.634 -16.406 -10.078 1 98.88 203 HIS A C 1
ATOM 1505 O O . HIS A 1 203 ? 1.748 -16.562 -9.57 1 98.88 203 HIS A O 1
ATOM 1511 N N . LYS A 1 204 ? -0.138 -15.406 -9.836 1 98.88 204 LYS A N 1
ATOM 1512 C CA . LYS A 1 204 ? 0.333 -14.258 -9.062 1 98.88 204 LYS A CA 1
ATOM 1513 C C . LYS A 1 204 ? 0.535 -14.625 -7.598 1 98.88 204 LYS A C 1
ATOM 1515 O O . LYS A 1 204 ? 1.549 -14.266 -6.996 1 98.88 204 LYS A O 1
ATOM 1520 N N . ILE A 1 205 ? -0.379 -15.375 -7.027 1 98.94 205 ILE A N 1
ATOM 1521 C CA . ILE A 1 205 ? -0.264 -15.711 -5.613 1 98.94 205 ILE A CA 1
ATOM 1522 C C . ILE A 1 205 ? 0.86 -16.734 -5.414 1 98.94 205 ILE A C 1
ATOM 1524 O O . ILE A 1 205 ? 1.511 -16.75 -4.367 1 98.94 205 ILE A O 1
ATOM 1528 N N . THR A 1 206 ? 1.128 -17.531 -6.391 1 98.94 206 THR A N 1
ATOM 1529 C CA . THR A 1 206 ? 2.246 -18.469 -6.336 1 98.94 206 THR A CA 1
ATOM 1530 C C . THR A 1 206 ? 3.572 -17.719 -6.227 1 98.94 206 THR A C 1
ATOM 1532 O O . THR A 1 206 ? 4.426 -18.078 -5.41 1 98.94 206 THR A O 1
ATOM 1535 N N . ILE A 1 207 ? 3.715 -16.703 -7.016 1 98.88 207 ILE A N 1
ATOM 1536 C CA . ILE A 1 207 ? 4.926 -15.891 -6.984 1 98.88 207 ILE A CA 1
ATOM 1537 C C . ILE A 1 207 ? 5.078 -15.25 -5.605 1 98.88 207 ILE A C 1
ATOM 1539 O O . ILE A 1 207 ? 6.156 -15.297 -5.008 1 98.88 207 ILE A O 1
ATOM 1543 N N . MET A 1 208 ? 3.994 -14.719 -5.066 1 98.88 208 MET A N 1
ATOM 1544 C CA . MET A 1 208 ? 4.062 -14.055 -3.771 1 98.88 208 MET A CA 1
ATOM 1545 C C . MET A 1 208 ? 4.344 -15.055 -2.656 1 98.88 208 MET A C 1
ATOM 1547 O O . MET A 1 208 ? 5.02 -14.727 -1.678 1 98.88 208 MET A O 1
ATOM 1551 N N . SER A 1 209 ? 3.82 -16.25 -2.807 1 98.88 209 SER A N 1
ATOM 1552 C CA . SER A 1 209 ? 4.102 -17.312 -1.831 1 98.88 209 SER A CA 1
ATOM 1553 C C . SER A 1 209 ? 5.59 -17.625 -1.779 1 98.88 209 SER A C 1
ATOM 1555 O O . SER A 1 209 ? 6.168 -17.75 -0.696 1 98.88 209 SER A O 1
ATOM 1557 N N . ALA A 1 210 ? 6.176 -17.719 -2.939 1 98.75 210 ALA A N 1
ATOM 1558 C CA . ALA A 1 210 ? 7.609 -17.984 -3.012 1 98.75 210 ALA A CA 1
ATOM 1559 C C . ALA A 1 210 ? 8.406 -16.875 -2.342 1 98.75 210 ALA A C 1
ATOM 1561 O O . ALA A 1 210 ? 9.344 -17.141 -1.581 1 98.75 210 ALA A O 1
ATOM 1562 N N . LEU A 1 211 ? 8.016 -15.664 -2.561 1 98.56 211 LEU A N 1
ATOM 1563 C CA . LEU A 1 211 ? 8.688 -14.5 -1.995 1 98.56 211 LEU A CA 1
ATOM 1564 C C . LEU A 1 211 ? 8.5 -14.445 -0.483 1 98.56 211 LEU A C 1
ATOM 1566 O O . LEU A 1 211 ? 9.414 -14.062 0.248 1 98.56 211 LEU A O 1
ATOM 1570 N N . ALA A 1 212 ? 7.336 -14.812 -0.03 1 98.62 212 ALA A N 1
ATOM 1571 C CA . ALA A 1 212 ? 6.965 -14.656 1.375 1 98.62 212 ALA A CA 1
ATOM 1572 C C . ALA A 1 212 ? 7.645 -15.719 2.24 1 98.62 212 ALA A C 1
ATOM 1574 O O . ALA A 1 212 ? 8.07 -15.43 3.359 1 98.62 212 ALA A O 1
ATOM 1575 N N . PHE A 1 213 ? 7.785 -16.938 1.719 1 98.31 213 PHE A N 1
ATOM 1576 C CA . PHE A 1 213 ? 8.109 -18.047 2.615 1 98.31 213 PHE A CA 1
ATOM 1577 C C . PHE A 1 213 ? 9.438 -18.688 2.234 1 98.31 213 PHE A C 1
ATOM 1579 O O . PHE A 1 213 ? 9.922 -19.594 2.916 1 98.31 213 PHE A O 1
ATOM 1586 N N . GLY A 1 214 ? 10.094 -18.203 1.166 1 97.56 214 GLY A N 1
ATOM 1587 C CA . GLY A 1 214 ? 11.359 -18.781 0.741 1 97.56 214 GLY A CA 1
ATOM 1588 C C . GLY A 1 214 ? 11.227 -20.203 0.245 1 97.56 214 GLY A C 1
ATOM 1589 O O . GLY A 1 214 ? 11.969 -21.094 0.681 1 97.56 214 GLY A O 1
ATOM 1590 N N . THR A 1 215 ? 10.242 -20.406 -0.633 1 97.94 215 THR A N 1
ATOM 1591 C CA . THR A 1 215 ? 9.992 -21.719 -1.244 1 97.94 215 THR A CA 1
ATOM 1592 C C . THR A 1 215 ? 10.016 -21.609 -2.766 1 97.94 215 THR A C 1
ATOM 1594 O O . THR A 1 215 ? 9.828 -20.531 -3.322 1 97.94 215 THR A O 1
ATOM 1597 N N . PRO A 1 216 ? 10.344 -22.641 -3.477 1 97.94 216 PRO A N 1
ATOM 1598 C CA . PRO A 1 216 ? 10.273 -22.609 -4.938 1 97.94 216 PRO A CA 1
ATOM 1599 C C . PRO A 1 216 ? 8.859 -22.391 -5.461 1 97.94 216 PRO A C 1
ATOM 1601 O O . PRO A 1 216 ? 7.891 -22.547 -4.715 1 97.94 216 PRO A O 1
ATOM 1604 N N . MET A 1 217 ? 8.812 -22.047 -6.727 1 98 217 MET A N 1
ATOM 1605 C CA . MET A 1 217 ? 7.512 -21.922 -7.375 1 98 217 MET A CA 1
ATOM 1606 C C . MET A 1 217 ? 6.801 -23.266 -7.426 1 98 217 MET A C 1
ATOM 1608 O O . MET A 1 217 ? 7.414 -24.297 -7.73 1 98 217 MET A O 1
ATOM 1612 N N . ASN A 1 218 ? 5.543 -23.234 -7.066 1 97.94 218 ASN A N 1
ATOM 1613 C CA . ASN A 1 218 ? 4.754 -24.469 -7.133 1 97.94 218 ASN A CA 1
ATOM 1614 C C . ASN A 1 218 ? 3.309 -24.188 -7.523 1 97.94 218 ASN A C 1
ATOM 1616 O O . ASN A 1 218 ? 2.389 -24.438 -6.75 1 97.94 218 ASN A O 1
ATOM 1620 N N . PHE A 1 219 ? 3.117 -23.766 -8.797 1 98.38 219 PHE A N 1
ATOM 1621 C CA . PHE A 1 219 ? 1.792 -23.406 -9.289 1 98.38 219 PHE A CA 1
ATOM 1622 C C . PHE A 1 219 ? 0.893 -24.641 -9.367 1 98.38 219 PHE A C 1
ATOM 1624 O O . PHE A 1 219 ? -0.313 -24.547 -9.125 1 98.38 219 PHE A O 1
ATOM 1631 N N . SER A 1 220 ? 1.484 -25.734 -9.625 1 98.19 220 SER A N 1
ATOM 1632 C CA . SER A 1 220 ? 0.704 -26.953 -9.797 1 98.19 220 SER A CA 1
ATOM 1633 C C . SER A 1 220 ? -0.014 -27.344 -8.508 1 98.19 220 SER A C 1
ATOM 1635 O O . SER A 1 220 ? -1.033 -28.031 -8.547 1 98.19 220 SER A O 1
ATOM 1637 N N . ALA A 1 221 ? 0.516 -26.875 -7.426 1 98.19 221 ALA A N 1
ATOM 1638 C CA . ALA A 1 221 ? -0.08 -27.203 -6.133 1 98.19 221 ALA A CA 1
ATOM 1639 C C . ALA A 1 221 ? -1.104 -26.141 -5.719 1 98.19 221 ALA A C 1
ATOM 1641 O O . ALA A 1 221 ? -1.768 -26.281 -4.691 1 98.19 221 ALA A O 1
ATOM 1642 N N . CYS A 1 222 ? -1.288 -25.125 -6.496 1 98.69 222 CYS A N 1
ATOM 1643 C CA . CYS A 1 222 ? -2.232 -24.062 -6.164 1 98.69 222 CYS A CA 1
ATOM 1644 C C . CYS A 1 222 ? -3.664 -24.5 -6.453 1 98.69 222 CYS A C 1
ATOM 1646 O O . CYS A 1 222 ? -3.99 -24.859 -7.586 1 98.69 222 CYS A O 1
ATOM 1648 N N . TYR A 1 223 ? -4.473 -24.469 -5.461 1 98.81 223 TYR A N 1
ATOM 1649 C CA . TYR A 1 223 ? -5.883 -24.766 -5.68 1 98.81 223 TYR A CA 1
ATOM 1650 C C . TYR A 1 223 ? -6.574 -23.609 -6.398 1 98.81 223 TYR A C 1
ATOM 1652 O O . TYR A 1 223 ? -6.406 -22.453 -6.027 1 98.81 223 TYR A O 1
ATOM 1660 N N . LEU A 1 224 ? -7.355 -23.922 -7.406 1 98.69 224 LEU A N 1
ATOM 1661 C CA . LEU A 1 224 ? -8.039 -22.906 -8.195 1 98.69 224 LEU A CA 1
ATOM 1662 C C . LEU A 1 224 ? -9.539 -23.156 -8.234 1 98.69 224 LEU A C 1
ATOM 1664 O O . LEU A 1 224 ? -9.977 -24.25 -8.609 1 98.69 224 LEU A O 1
ATOM 1668 N N . GLU A 1 225 ? -10.234 -22.234 -7.762 1 98.56 225 GLU A N 1
ATOM 1669 C CA . GLU A 1 225 ? -11.688 -22.188 -7.898 1 98.56 225 GLU A CA 1
ATOM 1670 C C . GLU A 1 225 ? -12.141 -20.812 -8.398 1 98.56 225 GLU A C 1
ATOM 1672 O O . GLU A 1 225 ? -11.828 -19.797 -7.785 1 98.56 225 GLU A O 1
ATOM 1677 N N . GLY A 1 226 ? -12.859 -20.781 -9.5 1 98.19 226 GLY A N 1
ATOM 1678 C CA . GLY A 1 226 ? -13.234 -19.516 -10.133 1 98.19 226 GLY A CA 1
ATOM 1679 C C . GLY A 1 226 ? -14.578 -19 -9.664 1 98.19 226 GLY A C 1
ATOM 1680 O O . GLY A 1 226 ? -15.109 -19.453 -8.648 1 98.19 226 GLY A O 1
ATOM 1681 N N . ILE A 1 227 ? -15.078 -17.969 -10.367 1 98.44 227 ILE A N 1
ATOM 1682 C CA . ILE A 1 227 ? -16.281 -17.281 -9.922 1 98.44 227 ILE A CA 1
ATOM 1683 C C . ILE A 1 227 ? -17.453 -17.641 -10.836 1 98.44 227 ILE A C 1
ATOM 1685 O O . ILE A 1 227 ? -18.562 -17.125 -10.664 1 98.44 227 ILE A O 1
ATOM 1689 N N . SER A 1 228 ? -17.219 -18.547 -11.766 1 96.5 228 SER A N 1
ATOM 1690 C CA . SER A 1 228 ? -18.203 -18.812 -12.805 1 96.5 228 SER A CA 1
ATOM 1691 C C . SER A 1 228 ? -19.438 -19.5 -12.242 1 96.5 228 SER A C 1
ATOM 1693 O O . SER A 1 228 ? -20.516 -19.453 -12.836 1 96.5 228 SER A O 1
ATOM 1695 N N . LYS A 1 229 ? -19.328 -20.125 -11.102 1 94.44 229 LYS A N 1
ATOM 1696 C CA . LYS A 1 229 ? -20.438 -20.891 -10.531 1 94.44 229 LYS A CA 1
ATOM 1697 C C . LYS A 1 229 ? -21.203 -20.078 -9.5 1 94.44 229 LYS A C 1
ATOM 1699 O O . LYS A 1 229 ? -22.188 -20.531 -8.938 1 94.44 229 LYS A O 1
ATOM 1704 N N . LEU A 1 230 ? -20.797 -18.891 -9.266 1 96.62 230 LEU A N 1
ATOM 1705 C CA . LEU A 1 230 ? -21.438 -18.078 -8.234 1 96.62 230 LEU A CA 1
ATOM 1706 C C . LEU A 1 230 ? -22.812 -17.594 -8.688 1 96.62 230 LEU A C 1
ATOM 1708 O O . LEU A 1 230 ? -22.984 -17.219 -9.844 1 96.62 230 LEU A O 1
ATOM 1712 N N . ASP A 1 231 ? -23.703 -17.656 -7.82 1 95.25 231 ASP A N 1
ATOM 1713 C CA . ASP A 1 231 ? -25.062 -17.172 -8.031 1 95.25 231 ASP A CA 1
ATOM 1714 C C . ASP A 1 231 ? -25.25 -15.797 -7.41 1 95.25 231 ASP A C 1
ATOM 1716 O O . ASP A 1 231 ? -24.734 -15.516 -6.328 1 95.25 231 ASP A O 1
ATOM 1720 N N . SER A 1 232 ? -26.047 -14.953 -8.07 1 95.75 232 SER A N 1
ATOM 1721 C CA . SER A 1 232 ? -26.312 -13.609 -7.566 1 95.75 232 SER A CA 1
ATOM 1722 C C . SER A 1 232 ? -26.953 -13.648 -6.191 1 95.75 232 SER A C 1
ATOM 1724 O O . SER A 1 232 ? -26.734 -12.766 -5.363 1 95.75 232 SER A O 1
ATOM 1726 N N . ARG A 1 233 ? -27.75 -14.664 -5.898 1 94.62 233 ARG A N 1
ATOM 1727 C CA . ARG A 1 233 ? -28.406 -14.789 -4.602 1 94.62 233 ARG A CA 1
ATOM 1728 C C . ARG A 1 233 ? -27.375 -14.891 -3.477 1 94.62 233 ARG A C 1
ATOM 1730 O O . ARG A 1 233 ? -27.578 -14.352 -2.387 1 94.62 233 ARG A O 1
ATOM 1737 N N . ASP A 1 234 ? -26.281 -15.602 -3.754 1 96.69 234 ASP A N 1
ATOM 1738 C CA . ASP A 1 234 ? -25.25 -15.758 -2.725 1 96.69 234 ASP A CA 1
ATOM 1739 C C . ASP A 1 234 ? -24.562 -14.43 -2.422 1 96.69 234 ASP A C 1
ATOM 1741 O O . ASP A 1 234 ? -24.203 -14.164 -1.277 1 96.69 234 ASP A O 1
ATOM 1745 N N . ILE A 1 235 ? -24.391 -13.641 -3.416 1 97.12 235 ILE A N 1
ATOM 1746 C CA . ILE A 1 235 ? -23.781 -12.32 -3.238 1 97.12 235 ILE A CA 1
ATOM 1747 C C . ILE A 1 235 ? -24.703 -11.445 -2.389 1 97.12 235 ILE A C 1
ATOM 1749 O O . ILE A 1 235 ? -24.25 -10.766 -1.466 1 97.12 235 ILE A O 1
ATOM 1753 N N . LYS A 1 236 ? -25.969 -11.516 -2.68 1 95.06 236 LYS A N 1
ATOM 1754 C CA . LYS A 1 236 ? -26.953 -10.742 -1.932 1 95.06 236 LYS A CA 1
ATOM 1755 C C . LYS A 1 236 ? -27.031 -11.203 -0.48 1 95.06 236 LYS A C 1
ATOM 1757 O O . LYS A 1 236 ? -27.047 -10.383 0.44 1 95.06 236 LYS A O 1
ATOM 1762 N N . TYR A 1 237 ? -27.125 -12.562 -0.299 1 95.69 237 TYR A N 1
ATOM 1763 C CA . TYR A 1 237 ? -27.188 -13.102 1.055 1 95.69 237 TYR A CA 1
ATOM 1764 C C . TYR A 1 237 ? -25.953 -12.703 1.854 1 95.69 237 TYR A C 1
ATOM 1766 O O . TYR A 1 237 ? -26.062 -12.336 3.025 1 95.69 237 TYR A O 1
ATOM 1774 N N . ALA A 1 238 ? -24.734 -12.781 1.224 1 96.62 238 ALA A N 1
ATOM 1775 C CA . ALA A 1 238 ? -23.5 -12.375 1.888 1 96.62 238 ALA A CA 1
ATOM 1776 C C . ALA A 1 238 ? -23.578 -10.922 2.338 1 96.62 238 ALA A C 1
ATOM 1778 O O . ALA A 1 238 ? -23.203 -10.594 3.469 1 96.62 238 ALA A O 1
ATOM 1779 N N . GLU A 1 239 ? -24.047 -10.102 1.492 1 95.56 239 GLU A N 1
ATOM 1780 C CA . GLU A 1 239 ? -24.156 -8.68 1.808 1 95.56 239 GLU A CA 1
ATOM 1781 C C . GLU A 1 239 ? -25.078 -8.453 3.004 1 95.56 239 GLU A C 1
ATOM 1783 O O . GLU A 1 239 ? -24.781 -7.656 3.891 1 95.56 239 GLU A O 1
ATOM 1788 N N . GLU A 1 240 ? -26.219 -9.07 2.961 1 94.69 240 GLU A N 1
ATOM 1789 C CA . GLU A 1 240 ? -27.188 -8.953 4.059 1 94.69 240 GLU A CA 1
ATOM 1790 C C . GLU A 1 240 ? -26.562 -9.391 5.379 1 94.69 240 GLU A C 1
ATOM 1792 O O . GLU A 1 240 ? -26.938 -8.891 6.441 1 94.69 240 GLU A O 1
ATOM 1797 N N . LEU A 1 241 ? -25.625 -10.289 5.254 1 95.56 241 LEU A N 1
ATOM 1798 C CA . LEU A 1 241 ? -24.984 -10.844 6.445 1 95.56 241 LEU A CA 1
ATOM 1799 C C . LEU A 1 241 ? -23.75 -10.047 6.824 1 95.56 241 LEU A C 1
ATOM 1801 O O . LEU A 1 241 ? -23.031 -10.414 7.762 1 95.56 241 LEU A O 1
ATOM 1805 N N . GLY A 1 242 ? -23.375 -9 6.113 1 95.56 242 GLY A N 1
ATOM 1806 C CA . GLY A 1 242 ? -22.266 -8.117 6.449 1 95.56 242 GLY A CA 1
ATOM 1807 C C . GLY A 1 242 ? -20.953 -8.523 5.816 1 95.56 242 GLY A C 1
ATOM 1808 O O . GLY A 1 242 ? -19.891 -8.211 6.336 1 95.56 242 GLY A O 1
ATOM 1809 N N . TYR A 1 243 ? -21.078 -9.273 4.707 1 97.62 243 TYR A N 1
ATOM 1810 C CA . TYR A 1 243 ? -19.875 -9.742 4.031 1 97.62 243 TYR A CA 1
ATOM 1811 C C . TYR A 1 243 ? -19.859 -9.305 2.574 1 97.62 243 TYR A C 1
ATOM 1813 O O . TYR A 1 243 ? -20.875 -8.875 2.035 1 97.62 243 TYR A O 1
ATOM 1821 N N . ARG A 1 244 ? -18.719 -9.344 1.982 1 97.94 244 ARG A N 1
ATOM 1822 C CA . ARG A 1 244 ? -18.5 -9.203 0.547 1 97.94 244 ARG A CA 1
ATOM 1823 C C . ARG A 1 244 ? -17.812 -10.438 -0.025 1 97.94 244 ARG A C 1
ATOM 1825 O O . ARG A 1 244 ? -16.969 -11.055 0.641 1 97.94 244 ARG A O 1
ATOM 1832 N N . ILE A 1 245 ? -18.188 -10.789 -1.224 1 98.56 245 ILE A N 1
ATOM 1833 C CA . ILE A 1 245 ? -17.516 -11.914 -1.883 1 98.56 245 ILE A CA 1
ATOM 1834 C C . ILE A 1 245 ? -16.453 -11.383 -2.844 1 98.56 245 ILE A C 1
ATOM 1836 O O . ILE A 1 245 ? -16.734 -10.523 -3.684 1 98.56 245 ILE A O 1
ATOM 1840 N N . LYS A 1 246 ? -15.289 -11.828 -2.707 1 98.69 246 LYS A N 1
ATOM 1841 C CA . LYS A 1 246 ? -14.156 -11.5 -3.568 1 98.69 246 LYS A CA 1
ATOM 1842 C C . LYS A 1 246 ? -13.43 -12.766 -4.02 1 98.69 246 LYS A C 1
ATOM 1844 O O . LYS A 1 246 ? -13.461 -13.781 -3.324 1 98.69 246 LYS A O 1
ATOM 1849 N N . LEU A 1 247 ? -12.891 -12.734 -5.199 1 98.81 247 LEU A N 1
ATOM 1850 C CA . LEU A 1 247 ? -11.93 -13.773 -5.566 1 98.81 247 LEU A CA 1
ATOM 1851 C C . LEU A 1 247 ? -10.57 -13.5 -4.945 1 98.81 247 LEU A C 1
ATOM 1853 O O . LEU A 1 247 ? -9.828 -12.633 -5.41 1 98.81 247 LEU A O 1
ATOM 1857 N N . LEU A 1 248 ? -10.172 -14.273 -3.961 1 98.75 248 LEU A N 1
ATOM 1858 C CA . LEU A 1 248 ? -8.938 -14.031 -3.23 1 98.75 248 LEU A CA 1
ATOM 1859 C C . LEU A 1 248 ? -7.875 -15.062 -3.596 1 98.75 248 LEU A C 1
ATOM 1861 O O . LEU A 1 248 ? -8.18 -16.25 -3.725 1 98.75 248 LEU A O 1
ATOM 1865 N N . GLY A 1 249 ? -6.715 -14.555 -3.904 1 98.88 249 GLY A N 1
ATOM 1866 C CA . GLY A 1 249 ? -5.543 -15.391 -3.721 1 98.88 249 GLY A CA 1
ATOM 1867 C C . GLY A 1 249 ? -5.016 -15.383 -2.297 1 98.88 249 GLY A C 1
ATOM 1868 O O . GLY A 1 249 ? -4.801 -14.312 -1.718 1 98.88 249 GLY A O 1
ATOM 1869 N N . VAL A 1 250 ? -4.859 -16.562 -1.733 1 98.81 250 VAL A N 1
ATOM 1870 C CA . VAL A 1 250 ? -4.461 -16.641 -0.332 1 98.81 250 VAL A CA 1
ATOM 1871 C C . VAL A 1 250 ? -3.262 -17.578 -0.186 1 98.81 250 VAL A C 1
ATOM 1873 O O . VAL A 1 250 ? -3.252 -18.672 -0.741 1 98.81 250 VAL A O 1
ATOM 1876 N N . THR A 1 251 ? -2.293 -17.156 0.476 1 98.88 251 THR A N 1
ATOM 1877 C CA . THR A 1 251 ? -1.226 -18.031 0.956 1 98.88 251 THR A CA 1
ATOM 1878 C C . THR A 1 251 ? -0.932 -17.766 2.43 1 98.88 251 THR A C 1
ATOM 1880 O O . THR A 1 251 ? -0.986 -16.625 2.883 1 98.88 251 THR A O 1
ATOM 1883 N N . ARG A 1 252 ? -0.73 -18.797 3.189 1 98.38 252 ARG A N 1
ATOM 1884 C CA . ARG A 1 252 ? -0.56 -18.734 4.637 1 98.38 252 ARG A CA 1
ATOM 1885 C C . ARG A 1 252 ? 0.403 -19.812 5.125 1 98.38 252 ARG A C 1
ATOM 1887 O O . ARG A 1 252 ? 0.316 -20.969 4.703 1 98.38 252 ARG A O 1
ATOM 1894 N N . LYS A 1 253 ? 1.3 -19.359 5.926 1 97.94 253 LYS A N 1
ATOM 1895 C CA . LYS A 1 253 ? 2.203 -20.312 6.566 1 97.94 253 LYS A CA 1
ATOM 1896 C C . LYS A 1 253 ? 1.612 -20.844 7.867 1 97.94 253 LYS A C 1
ATOM 1898 O O . LYS A 1 253 ? 1.285 -20.078 8.766 1 97.94 253 LYS A O 1
ATOM 1903 N N . THR A 1 254 ? 1.443 -22.156 7.969 1 96.62 254 THR A N 1
ATOM 1904 C CA . THR A 1 254 ? 0.954 -22.812 9.188 1 96.62 254 THR A CA 1
ATOM 1905 C C . THR A 1 254 ? 1.964 -23.828 9.703 1 96.62 254 THR A C 1
ATOM 1907 O O . THR A 1 254 ? 2.977 -24.094 9.047 1 96.62 254 THR A O 1
ATOM 1910 N N . GLY A 1 255 ? 1.72 -24.359 10.867 1 95.62 255 GLY A N 1
ATOM 1911 C CA . GLY A 1 255 ? 2.58 -25.406 11.414 1 95.62 255 GLY A CA 1
ATOM 1912 C C . GLY A 1 255 ? 2.623 -26.656 10.555 1 95.62 255 GLY A C 1
ATOM 1913 O O . GLY A 1 255 ? 3.613 -27.391 10.57 1 95.62 255 GLY A O 1
ATOM 1914 N N . LYS A 1 256 ? 1.624 -26.828 9.711 1 96.44 256 LYS A N 1
ATOM 1915 C CA . LYS A 1 256 ? 1.508 -28.031 8.906 1 96.44 256 LYS A CA 1
ATOM 1916 C C . LYS A 1 256 ? 2.072 -27.812 7.5 1 96.44 256 LYS A C 1
ATOM 1918 O O . LYS A 1 256 ? 2.318 -28.781 6.77 1 96.44 256 LYS A O 1
ATOM 1923 N N . GLY A 1 257 ? 2.227 -26.578 7.152 1 97.88 257 GLY A N 1
ATOM 1924 C CA . GLY A 1 257 ? 2.658 -26.266 5.801 1 97.88 257 GLY A CA 1
ATOM 1925 C C . GLY A 1 257 ? 2.109 -24.938 5.301 1 97.88 257 GLY A C 1
ATOM 1926 O O . GLY A 1 257 ? 1.663 -24.109 6.094 1 97.88 257 GLY A O 1
ATOM 1927 N N . ILE A 1 258 ? 2.227 -24.781 3.977 1 98.69 258 ILE A N 1
ATOM 1928 C CA . ILE A 1 258 ? 1.812 -23.531 3.334 1 98.69 258 ILE A CA 1
ATOM 1929 C C . ILE A 1 258 ? 0.47 -23.734 2.635 1 98.69 258 ILE A C 1
ATOM 1931 O O . ILE A 1 258 ? 0.273 -24.734 1.933 1 98.69 258 ILE A O 1
ATOM 1935 N N . GLU A 1 259 ? -0.486 -22.891 2.924 1 98.81 259 GLU A N 1
ATOM 1936 C CA . GLU A 1 259 ? -1.698 -22.812 2.115 1 98.81 259 GLU A CA 1
ATOM 1937 C C . GLU A 1 259 ? -1.461 -22.016 0.841 1 98.81 259 GLU A C 1
ATOM 1939 O O . GLU A 1 259 ? -0.764 -21 0.865 1 98.81 259 GLU A O 1
ATOM 1944 N N . LEU A 1 260 ? -1.934 -22.438 -0.256 1 98.88 260 LEU A N 1
ATOM 1945 C CA . LEU A 1 260 ? -1.849 -21.781 -1.556 1 98.88 260 LEU A CA 1
ATOM 1946 C C . LEU A 1 260 ? -3.109 -22.031 -2.375 1 98.88 260 LEU A C 1
ATOM 1948 O O . LEU A 1 260 ? -3.312 -23.141 -2.889 1 98.88 260 LEU A O 1
ATOM 1952 N N . ARG A 1 261 ? -3.896 -20.953 -2.473 1 98.88 261 ARG A N 1
ATOM 1953 C CA . ARG A 1 261 ? -5.238 -21.203 -2.99 1 98.88 261 ARG A CA 1
ATOM 1954 C C . ARG A 1 261 ? -5.867 -19.922 -3.523 1 98.88 261 ARG A C 1
ATOM 1956 O O . ARG A 1 261 ? -5.559 -18.828 -3.049 1 98.88 261 ARG A O 1
ATOM 1963 N N . VAL A 1 262 ? -6.727 -20.109 -4.512 1 98.88 262 VAL A N 1
ATOM 1964 C CA . VAL A 1 262 ? -7.566 -19.047 -5.078 1 98.88 262 VAL A CA 1
ATOM 1965 C C . VAL A 1 262 ? -9.023 -19.5 -5.09 1 98.88 262 VAL A C 1
ATOM 1967 O O . VAL A 1 262 ? -9.344 -20.594 -5.59 1 98.88 262 VAL A O 1
ATOM 1970 N N . HIS A 1 263 ? -9.859 -18.719 -4.543 1 98.81 263 HIS A N 1
ATOM 1971 C CA . HIS A 1 263 ? -11.281 -19.047 -4.555 1 98.81 263 HIS A CA 1
ATOM 1972 C C . HIS A 1 263 ? -12.133 -17.859 -4.145 1 98.81 263 HIS A C 1
ATOM 1974 O O . HIS A 1 263 ? -11.633 -16.922 -3.521 1 98.81 263 HIS A O 1
ATOM 1980 N N . PRO A 1 264 ? -13.43 -17.875 -4.516 1 98.75 264 PRO A N 1
ATOM 1981 C CA . PRO A 1 264 ? -14.344 -16.906 -3.928 1 98.75 264 PRO A CA 1
ATOM 1982 C C . PRO A 1 264 ? -14.383 -16.969 -2.402 1 98.75 264 PRO A C 1
ATOM 1984 O O . PRO A 1 264 ? -14.367 -18.047 -1.825 1 98.75 264 PRO A O 1
ATOM 1987 N N . THR A 1 265 ? -14.352 -15.828 -1.814 1 98.81 265 THR A N 1
ATOM 1988 C CA . THR A 1 265 ? -14.234 -15.75 -0.363 1 98.81 265 THR A CA 1
ATOM 1989 C C . THR A 1 265 ? -15.148 -14.664 0.195 1 98.81 265 THR A C 1
ATOM 1991 O O . THR A 1 265 ? -15.195 -13.547 -0.335 1 98.81 265 THR A O 1
ATOM 1994 N N . LEU A 1 266 ? -15.945 -15 1.226 1 98.56 266 LEU A N 1
ATOM 1995 C CA . LEU A 1 266 ? -16.641 -13.977 1.993 1 98.56 266 LEU A CA 1
ATOM 1996 C C . LEU A 1 266 ? -15.688 -13.258 2.943 1 98.56 266 LEU A C 1
ATOM 1998 O O . LEU A 1 266 ? -14.977 -13.906 3.713 1 98.56 266 LEU A O 1
ATOM 2002 N N . ILE A 1 267 ? -15.641 -12.008 2.828 1 98.19 267 ILE A N 1
ATOM 2003 C CA . ILE A 1 267 ? -14.836 -11.156 3.699 1 98.19 267 ILE A CA 1
ATOM 2004 C C . ILE A 1 267 ? -15.742 -10.164 4.43 1 98.19 267 ILE A C 1
ATOM 2006 O O . ILE A 1 267 ? -16.625 -9.547 3.818 1 98.19 267 ILE A O 1
ATOM 2010 N N . PRO A 1 268 ? -15.547 -9.992 5.758 1 97.19 268 PRO A N 1
ATOM 2011 C CA . PRO A 1 268 ? -16.359 -8.977 6.438 1 97.19 268 PRO A CA 1
ATOM 2012 C C . PRO A 1 268 ? -16.25 -7.602 5.785 1 97.19 268 PRO A C 1
ATOM 2014 O O . PRO A 1 268 ? -15.148 -7.152 5.457 1 97.19 268 PRO A O 1
ATOM 2017 N N . GLU A 1 269 ? -17.359 -6.953 5.672 1 95.44 269 GLU A N 1
ATOM 2018 C CA . GLU A 1 269 ? -17.406 -5.652 5.012 1 95.44 269 GLU A CA 1
ATOM 2019 C C . GLU A 1 269 ? -16.578 -4.613 5.762 1 95.44 269 GLU A C 1
ATOM 2021 O O . GLU A 1 269 ? -16.172 -3.602 5.188 1 95.44 269 GLU A O 1
ATOM 2026 N N . SER A 1 270 ? -16.312 -4.855 7.027 1 93.06 270 SER A N 1
ATOM 2027 C CA . SER A 1 270 ? -15.562 -3.92 7.859 1 93.06 270 SER A CA 1
ATOM 2028 C C . SER A 1 270 ? -14.078 -3.938 7.508 1 93.06 270 SER A C 1
ATOM 2030 O O . SER A 1 270 ? -13.328 -3.043 7.906 1 93.06 270 SER A O 1
ATOM 2032 N N . ARG A 1 271 ? -13.641 -5 6.832 1 95.5 271 ARG A N 1
ATOM 2033 C CA . ARG A 1 271 ? -12.25 -5.055 6.406 1 95.5 271 ARG A CA 1
ATOM 2034 C C . ARG A 1 271 ? -12.008 -4.145 5.207 1 95.5 271 ARG A C 1
ATOM 2036 O O . ARG A 1 271 ? -12.82 -4.098 4.281 1 95.5 271 ARG A O 1
ATOM 2043 N N . LEU A 1 272 ? -10.945 -3.477 5.277 1 95.69 272 LEU A N 1
ATOM 2044 C CA . LEU A 1 272 ? -10.625 -2.564 4.188 1 95.69 272 LEU A CA 1
ATOM 2045 C C . LEU A 1 272 ? -10.594 -3.301 2.85 1 95.69 272 LEU A C 1
ATOM 2047 O O . LEU A 1 272 ? -11.078 -2.781 1.841 1 95.69 272 LEU A O 1
ATOM 2051 N N . LEU A 1 273 ? -10.062 -4.477 2.787 1 97.19 273 LEU A N 1
ATOM 2052 C CA . LEU A 1 273 ? -9.93 -5.285 1.58 1 97.19 273 LEU A CA 1
ATOM 2053 C C . LEU A 1 273 ? -11.289 -5.539 0.94 1 97.19 273 LEU A C 1
ATOM 2055 O O . LEU A 1 273 ? -11.391 -5.629 -0.285 1 97.19 273 LEU A O 1
ATOM 2059 N N . ALA A 1 274 ? -12.312 -5.637 1.752 1 97.06 274 ALA A N 1
ATOM 2060 C CA . ALA A 1 274 ? -13.664 -5.93 1.268 1 97.06 274 ALA A CA 1
ATOM 2061 C C . ALA A 1 274 ? -14.219 -4.766 0.452 1 97.06 274 ALA A C 1
ATOM 2063 O O . ALA A 1 274 ? -15.188 -4.922 -0.287 1 97.06 274 ALA A O 1
ATOM 2064 N N . ASN A 1 275 ? -13.57 -3.627 0.557 1 95.81 275 ASN A N 1
ATOM 2065 C CA . ASN A 1 275 ? -14.109 -2.418 -0.054 1 95.81 275 ASN A CA 1
ATOM 2066 C C . ASN A 1 275 ? -13.305 -2.004 -1.284 1 95.81 275 ASN A C 1
ATOM 2068 O O . ASN A 1 275 ? -13.375 -0.853 -1.718 1 95.81 275 ASN A O 1
ATOM 2072 N N . VAL A 1 276 ? -12.547 -2.891 -1.774 1 97.31 276 VAL A N 1
ATOM 2073 C CA . VAL A 1 276 ? -11.867 -2.711 -3.049 1 97.31 276 VAL A CA 1
ATOM 2074 C C . VAL A 1 276 ? -12.781 -3.143 -4.191 1 97.31 276 VAL A C 1
ATOM 2076 O O . VAL A 1 276 ? -13.102 -4.324 -4.324 1 97.31 276 VAL A O 1
ATOM 2079 N N . ASP A 1 277 ? -13.172 -2.232 -5.07 1 96.12 277 ASP A N 1
ATOM 2080 C CA . ASP A 1 277 ? -14.188 -2.541 -6.066 1 96.12 277 ASP A CA 1
ATOM 2081 C C . ASP A 1 277 ? -13.688 -2.23 -7.477 1 96.12 277 ASP A C 1
ATOM 2083 O O . ASP A 1 277 ? -12.602 -1.678 -7.648 1 96.12 277 ASP A O 1
ATOM 2087 N N . GLY A 1 278 ? -14.492 -2.609 -8.406 1 95.38 278 GLY A N 1
ATOM 2088 C CA . GLY A 1 278 ? -14.148 -2.361 -9.797 1 95.38 278 GLY A CA 1
ATOM 2089 C C . GLY A 1 278 ? -12.961 -3.178 -10.273 1 95.38 278 GLY A C 1
ATOM 2090 O O . GLY A 1 278 ? -12.875 -4.375 -9.992 1 95.38 278 GLY A O 1
ATOM 2091 N N . VAL A 1 279 ? -12.094 -2.518 -11.031 1 96.31 279 VAL A N 1
ATOM 2092 C CA . VAL A 1 279 ? -10.992 -3.246 -11.656 1 96.31 279 VAL A CA 1
ATOM 2093 C C . VAL A 1 279 ? -9.734 -3.119 -10.797 1 96.31 279 VAL A C 1
ATOM 2095 O O . VAL A 1 279 ? -8.648 -3.525 -11.219 1 96.31 279 VAL A O 1
ATOM 2098 N N . MET A 1 280 ? -9.828 -2.549 -9.578 1 97.31 280 MET A N 1
ATOM 2099 C CA . MET A 1 280 ? -8.664 -2.277 -8.734 1 97.31 280 MET A CA 1
ATOM 2100 C C . MET A 1 280 ? -8.203 -3.545 -8.023 1 97.31 280 MET A C 1
ATOM 2102 O O . MET A 1 280 ? -8.992 -4.465 -7.805 1 97.31 280 MET A O 1
ATOM 2106 N N . ASN A 1 281 ? -6.898 -3.625 -7.719 1 98.56 281 ASN A N 1
ATOM 2107 C CA . ASN A 1 281 ? -6.27 -4.695 -6.953 1 98.56 281 ASN A CA 1
ATOM 2108 C C . ASN A 1 281 ? -5.871 -4.227 -5.559 1 98.56 281 ASN A C 1
ATOM 2110 O O . ASN A 1 281 ? -5.715 -3.027 -5.324 1 98.56 281 ASN A O 1
ATOM 2114 N N . ALA A 1 282 ? -5.773 -5.133 -4.715 1 98.75 282 ALA A N 1
ATOM 2115 C CA . ALA A 1 282 ? -5.219 -4.891 -3.385 1 98.75 282 ALA A CA 1
ATOM 2116 C C . ALA A 1 282 ? -4.605 -6.164 -2.809 1 98.75 282 ALA A C 1
ATOM 2118 O O . ALA A 1 282 ? -5.113 -7.266 -3.039 1 98.75 282 ALA A O 1
ATOM 2119 N N . VAL A 1 283 ? -3.547 -5.992 -2.078 1 98.81 283 VAL A N 1
ATOM 2120 C CA . VAL A 1 283 ? -2.871 -7.109 -1.43 1 98.81 283 VAL A CA 1
ATOM 2121 C C . VAL A 1 283 ? -2.676 -6.805 0.054 1 98.81 283 VAL A C 1
ATOM 2123 O O . VAL A 1 283 ? -2.027 -5.816 0.412 1 98.81 283 VAL A O 1
ATOM 2126 N N . ARG A 1 284 ? -3.24 -7.613 0.873 1 98.69 284 ARG A N 1
ATOM 2127 C CA . ARG A 1 284 ? -3.025 -7.562 2.314 1 98.69 284 ARG A CA 1
ATOM 2128 C C . ARG A 1 284 ? -1.892 -8.492 2.734 1 98.69 284 ARG A C 1
ATOM 2130 O O . ARG A 1 284 ? -1.88 -9.664 2.371 1 98.69 284 ARG A O 1
ATOM 2137 N N . VAL A 1 285 ? -0.944 -7.992 3.48 1 98.69 285 VAL A N 1
ATOM 2138 C CA . VAL A 1 285 ? 0.147 -8.781 4.039 1 98.69 285 VAL A CA 1
ATOM 2139 C C . VAL A 1 285 ? 0.101 -8.727 5.562 1 98.69 285 VAL A C 1
ATOM 2141 O O . VAL A 1 285 ? 0.015 -7.645 6.148 1 98.69 285 VAL A O 1
ATOM 2144 N N . ASN A 1 286 ? 0.027 -9.852 6.176 1 98.31 286 ASN A N 1
ATOM 2145 C CA . ASN A 1 286 ? 0.147 -9.969 7.625 1 98.31 286 ASN A CA 1
ATOM 2146 C C . ASN A 1 286 ? 1.5 -10.555 8.031 1 98.31 286 ASN A C 1
ATOM 2148 O O . ASN A 1 286 ? 1.88 -11.633 7.57 1 98.31 286 ASN A O 1
ATOM 2152 N N . ALA A 1 287 ? 2.229 -9.836 8.82 1 98.31 287 ALA A N 1
ATOM 2153 C CA . ALA A 1 287 ? 3.562 -10.266 9.242 1 98.31 287 ALA A CA 1
ATOM 2154 C C . ALA A 1 287 ? 3.762 -10.062 10.734 1 98.31 287 ALA A C 1
ATOM 2156 O O . ALA A 1 287 ? 2.992 -9.344 11.375 1 98.31 287 ALA A O 1
ATOM 2157 N N . ASP A 1 288 ? 4.777 -10.656 11.305 1 98.25 288 ASP A N 1
ATOM 2158 C CA . ASP A 1 288 ? 4.883 -10.828 12.75 1 98.25 288 ASP A CA 1
ATOM 2159 C C . ASP A 1 288 ? 5.277 -9.523 13.43 1 98.25 288 ASP A C 1
ATOM 2161 O O . ASP A 1 288 ? 4.867 -9.258 14.562 1 98.25 288 ASP A O 1
ATOM 2165 N N . MET A 1 289 ? 6.031 -8.656 12.828 1 98.56 289 MET A N 1
ATOM 2166 C CA . MET A 1 289 ? 6.5 -7.441 13.492 1 98.56 289 MET A CA 1
ATOM 2167 C C . MET A 1 289 ? 5.648 -6.242 13.094 1 98.56 289 MET A C 1
ATOM 2169 O O . MET A 1 289 ? 5.082 -5.566 13.961 1 98.56 289 MET A O 1
ATOM 2173 N N . VAL A 1 290 ? 5.422 -6.066 11.82 1 98.25 290 VAL A N 1
ATOM 2174 C CA . VAL A 1 290 ? 4.734 -4.879 11.328 1 98.25 290 VAL A CA 1
ATOM 2175 C C . VAL A 1 290 ? 3.227 -5.039 11.516 1 98.25 290 VAL A C 1
ATOM 2177 O O . VAL A 1 290 ? 2.498 -4.047 11.617 1 98.25 290 VAL A O 1
ATOM 2180 N N . GLY A 1 291 ? 2.746 -6.281 11.594 1 97.5 291 GLY A N 1
ATOM 2181 C CA . GLY A 1 291 ? 1.312 -6.523 11.555 1 97.5 291 GLY A CA 1
ATOM 2182 C C . GLY A 1 291 ? 0.726 -6.426 10.164 1 97.5 291 GLY A C 1
ATOM 2183 O O . GLY A 1 291 ? 1.385 -6.777 9.18 1 97.5 291 GLY A O 1
ATOM 2184 N N . GLU A 1 292 ? -0.46 -6.027 10.109 1 97.19 292 GLU A N 1
ATOM 2185 C CA . GLU A 1 292 ? -1.191 -5.977 8.844 1 97.19 292 GLU A CA 1
ATOM 2186 C C . GLU A 1 292 ? -0.812 -4.742 8.031 1 97.19 292 GLU A C 1
ATOM 2188 O O . GLU A 1 292 ? -0.77 -3.631 8.57 1 97.19 292 GLU A O 1
ATOM 2193 N N . THR A 1 293 ? -0.547 -4.953 6.801 1 98.19 293 THR A N 1
ATOM 2194 C CA . THR A 1 293 ? -0.378 -3.895 5.816 1 98.19 293 THR A CA 1
ATOM 2195 C C . THR A 1 293 ? -1.216 -4.172 4.57 1 98.19 293 THR A C 1
ATOM 2197 O O . THR A 1 293 ? -1.601 -5.316 4.32 1 98.19 293 THR A O 1
ATOM 2200 N N . LEU A 1 294 ? -1.575 -3.146 3.863 1 98.38 294 LEU A N 1
ATOM 2201 C CA . LEU A 1 294 ? -2.354 -3.285 2.639 1 98.38 294 LEU A CA 1
ATOM 2202 C C . LEU A 1 294 ? -1.813 -2.373 1.544 1 98.38 294 LEU A C 1
ATOM 2204 O O . LEU A 1 294 ? -1.465 -1.22 1.808 1 98.38 294 LEU A O 1
ATOM 2208 N N . TYR A 1 295 ? -1.776 -2.883 0.309 1 98.81 295 TYR A N 1
ATOM 2209 C CA . TYR A 1 295 ? -1.305 -2.205 -0.893 1 98.81 295 TYR A CA 1
ATOM 2210 C C . TYR A 1 295 ? -2.369 -2.225 -1.982 1 98.81 295 TYR A C 1
ATOM 2212 O O . TYR A 1 295 ? -2.867 -3.289 -2.355 1 98.81 295 TYR A O 1
ATOM 2220 N N . TYR A 1 296 ? -2.707 -1.027 -2.482 1 98.5 296 TYR A N 1
ATOM 2221 C CA . TYR A 1 296 ? -3.846 -0.866 -3.379 1 98.5 296 TYR A CA 1
ATOM 2222 C C . TYR A 1 296 ? -3.455 -0.071 -4.621 1 98.5 296 TYR A C 1
ATOM 2224 O O . TYR A 1 296 ? -2.678 0.882 -4.535 1 98.5 296 TYR A O 1
ATOM 2232 N N . GLY A 1 297 ? -4.02 -0.446 -5.789 1 98.12 297 GLY A N 1
ATOM 2233 C CA . GLY A 1 297 ? -3.807 0.281 -7.031 1 98.12 297 GLY A CA 1
ATOM 2234 C C . GLY A 1 297 ? -4.328 -0.454 -8.25 1 98.12 297 GLY A C 1
ATOM 2235 O O . GLY A 1 297 ? -4.977 -1.494 -8.125 1 98.12 297 GLY A O 1
ATOM 2236 N N . ALA A 1 298 ? -4.004 0.096 -9.383 1 96.94 298 ALA A N 1
ATOM 2237 C CA . ALA A 1 298 ? -4.398 -0.55 -10.633 1 96.94 298 ALA A CA 1
ATOM 2238 C C . ALA A 1 298 ? -3.635 -1.854 -10.844 1 96.94 298 ALA A C 1
ATOM 2240 O O . ALA A 1 298 ? -2.402 -1.867 -10.844 1 96.94 298 ALA A O 1
ATOM 2241 N N . GLY A 1 299 ? -4.383 -2.906 -11.07 1 93.75 299 GLY A N 1
ATOM 2242 C CA . GLY A 1 299 ? -3.768 -4.219 -11.195 1 93.75 299 GLY A CA 1
ATOM 2243 C C . GLY A 1 299 ? -3.383 -4.559 -12.625 1 93.75 299 GLY A C 1
ATOM 2244 O O . GLY A 1 299 ? -2.744 -5.586 -12.867 1 93.75 299 GLY A O 1
ATOM 2245 N N . ALA A 1 300 ? -3.838 -3.723 -13.5 1 92 300 ALA A N 1
ATOM 2246 C CA . ALA A 1 300 ? -3.561 -3.891 -14.922 1 92 300 ALA A CA 1
ATOM 2247 C C . ALA A 1 300 ? -3.594 -2.551 -15.656 1 92 300 ALA A C 1
ATOM 2249 O O . ALA A 1 300 ? -3.6 -1.492 -15.023 1 92 300 ALA A O 1
ATOM 2250 N N . GLY A 1 301 ? -3.387 -2.666 -16.969 1 94 301 GLY A N 1
ATOM 2251 C CA . GLY A 1 301 ? -3.348 -1.472 -17.797 1 94 301 GLY A CA 1
ATOM 2252 C C . GLY A 1 301 ? -1.968 -1.181 -18.359 1 94 301 GLY A C 1
ATOM 2253 O O . GLY A 1 301 ? -0.957 -1.465 -17.703 1 94 301 GLY A O 1
ATOM 2254 N N . ALA A 1 302 ? -1.967 -0.54 -19.391 1 96.69 302 ALA A N 1
ATOM 2255 C CA . ALA A 1 302 ? -0.725 -0.28 -20.109 1 96.69 302 ALA A CA 1
ATOM 2256 C C . ALA A 1 302 ? 0.245 0.536 -19.266 1 96.69 302 ALA A C 1
ATOM 2258 O O . ALA A 1 302 ? 1.353 0.083 -18.969 1 96.69 302 ALA A O 1
ATOM 2259 N N . LEU A 1 303 ? -0.156 1.674 -18.75 1 98.25 303 LEU A N 1
ATOM 2260 C CA . LEU A 1 303 ? 0.745 2.602 -18.078 1 98.25 303 LEU A CA 1
ATOM 2261 C C . LEU A 1 303 ? 1.022 2.146 -16.656 1 98.25 303 LEU A C 1
ATOM 2263 O O . LEU A 1 303 ? 2.174 2.131 -16.219 1 98.25 303 LEU A O 1
ATOM 2267 N N . PRO A 1 304 ? -0.009 1.678 -15.922 1 98.25 304 PRO A N 1
ATOM 2268 C CA . PRO A 1 304 ? 0.289 1.203 -14.57 1 98.25 304 PRO A CA 1
ATOM 2269 C C . PRO A 1 304 ? 1.287 0.048 -14.555 1 98.25 304 PRO A C 1
ATOM 2271 O O . PRO A 1 304 ? 2.252 0.069 -13.789 1 98.25 304 PRO A O 1
ATOM 2274 N N . THR A 1 305 ? 1.098 -0.936 -15.391 1 98.31 305 THR A N 1
ATOM 2275 C CA . THR A 1 305 ? 2.01 -2.072 -15.453 1 98.31 305 THR A CA 1
ATOM 2276 C C . THR A 1 305 ? 3.385 -1.635 -15.953 1 98.31 305 THR A C 1
ATOM 2278 O O . THR A 1 305 ? 4.41 -2.084 -15.438 1 98.31 305 THR A O 1
ATOM 2281 N N . ALA A 1 306 ? 3.371 -0.725 -16.922 1 98.75 306 ALA A N 1
ATOM 2282 C CA . ALA A 1 306 ? 4.621 -0.195 -17.469 1 98.75 306 ALA A CA 1
ATOM 2283 C C . ALA A 1 306 ? 5.402 0.56 -16.391 1 98.75 306 ALA A C 1
ATOM 2285 O O . ALA A 1 306 ? 6.637 0.535 -16.391 1 98.75 306 ALA A O 1
ATOM 2286 N N . SER A 1 307 ? 4.691 1.248 -15.539 1 98.69 307 SER A N 1
ATOM 2287 C CA . SER A 1 307 ? 5.34 1.944 -14.438 1 98.69 307 SER A CA 1
ATOM 2288 C C . SER A 1 307 ? 6.207 0.995 -13.617 1 98.69 307 SER A C 1
ATOM 2290 O O . SER A 1 307 ? 7.344 1.324 -13.273 1 98.69 307 SER A O 1
ATOM 2292 N N . ALA A 1 308 ? 5.699 -0.161 -13.32 1 98.75 308 ALA A N 1
ATOM 2293 C CA . ALA A 1 308 ? 6.426 -1.165 -12.555 1 98.75 308 ALA A CA 1
ATOM 2294 C C . ALA A 1 308 ? 7.598 -1.727 -13.352 1 98.75 308 ALA A C 1
ATOM 2296 O O . ALA A 1 308 ? 8.672 -1.979 -12.805 1 98.75 308 ALA A O 1
ATOM 2297 N N . VAL A 1 309 ? 7.395 -1.927 -14.641 1 98.88 309 VAL A N 1
ATOM 2298 C CA . VAL A 1 309 ? 8.461 -2.406 -15.516 1 98.88 309 VAL A CA 1
ATOM 2299 C C . VAL A 1 309 ? 9.633 -1.436 -15.477 1 98.88 309 VAL A C 1
ATOM 2301 O O . VAL A 1 309 ? 10.781 -1.846 -15.266 1 98.88 309 VAL A O 1
ATOM 2304 N N . VAL A 1 310 ? 9.352 -0.201 -15.641 1 98.88 310 VAL A N 1
ATOM 2305 C CA . VAL A 1 310 ? 10.406 0.805 -15.734 1 98.88 310 VAL A CA 1
ATOM 2306 C C . VAL A 1 310 ? 11.055 1.003 -14.375 1 98.88 310 VAL A C 1
ATOM 2308 O O . VAL A 1 310 ? 12.266 1.235 -14.281 1 98.88 310 VAL A O 1
ATOM 2311 N N . ALA A 1 311 ? 10.289 0.917 -13.305 1 98.69 311 ALA A N 1
ATOM 2312 C CA . ALA A 1 311 ? 10.883 0.975 -11.969 1 98.69 311 ALA A CA 1
ATOM 2313 C C . ALA A 1 311 ? 11.922 -0.127 -11.789 1 98.69 311 ALA A C 1
ATOM 2315 O O . ALA A 1 311 ? 12.984 0.105 -11.203 1 98.69 311 ALA A O 1
ATOM 2316 N N . ASP A 1 312 ? 11.617 -1.301 -12.273 1 98.62 312 ASP A N 1
ATOM 2317 C CA . ASP A 1 312 ? 12.562 -2.414 -12.211 1 98.62 312 ASP A CA 1
ATOM 2318 C C . ASP A 1 312 ? 13.812 -2.121 -13.039 1 98.62 312 ASP A C 1
ATOM 2320 O O . ASP A 1 312 ? 14.93 -2.461 -12.625 1 98.62 312 ASP A O 1
ATOM 2324 N N . ILE A 1 313 ? 13.609 -1.534 -14.18 1 98.69 313 ILE A N 1
ATOM 2325 C CA . ILE A 1 313 ? 14.75 -1.169 -15.016 1 98.69 313 ILE A CA 1
ATOM 2326 C C . ILE A 1 313 ? 15.648 -0.183 -14.266 1 98.69 313 ILE A C 1
ATOM 2328 O O . ILE A 1 313 ? 16.875 -0.315 -14.281 1 98.69 313 ILE A O 1
ATOM 2332 N N . ILE A 1 314 ? 15.047 0.769 -13.625 1 98.12 314 ILE A N 1
ATOM 2333 C CA . ILE A 1 314 ? 15.781 1.77 -12.859 1 98.12 314 ILE A CA 1
ATOM 2334 C C . ILE A 1 314 ? 16.578 1.087 -11.75 1 98.12 314 ILE A C 1
ATOM 2336 O O . ILE A 1 314 ? 17.75 1.406 -11.539 1 98.12 314 ILE A O 1
ATOM 2340 N N . ASP A 1 315 ? 15.984 0.149 -11.078 1 96.94 315 ASP A N 1
ATOM 2341 C CA . ASP A 1 315 ? 16.672 -0.605 -10.039 1 96.94 315 ASP A CA 1
ATOM 2342 C C . ASP A 1 315 ? 17.922 -1.306 -10.602 1 96.94 315 ASP A C 1
ATOM 2344 O O . ASP A 1 315 ? 18.984 -1.251 -10 1 96.94 315 ASP A O 1
ATOM 2348 N N . ILE A 1 316 ? 17.719 -1.945 -11.719 1 97.31 316 ILE A N 1
ATOM 2349 C CA . ILE A 1 316 ? 18.828 -2.67 -12.344 1 97.31 316 ILE A CA 1
ATOM 2350 C C . ILE A 1 316 ? 19.906 -1.684 -12.789 1 97.31 316 ILE A C 1
ATOM 2352 O O . ILE A 1 316 ? 21.094 -1.938 -12.609 1 97.31 316 ILE A O 1
ATOM 2356 N N . ALA A 1 317 ? 19.484 -0.595 -13.352 1 96.44 317 ALA A N 1
ATOM 2357 C CA . ALA A 1 317 ? 20.422 0.407 -13.867 1 96.44 317 ALA A CA 1
ATOM 2358 C C . ALA A 1 317 ? 21.359 0.9 -12.773 1 96.44 317 ALA A C 1
ATOM 2360 O O . ALA A 1 317 ? 22.516 1.215 -13.039 1 96.44 317 ALA A O 1
ATOM 2361 N N . ARG A 1 318 ? 20.906 0.972 -11.531 1 93.56 318 ARG A N 1
ATOM 2362 C CA . ARG A 1 318 ? 21.734 1.392 -10.406 1 93.56 318 ARG A CA 1
ATOM 2363 C C . ARG A 1 318 ? 22.781 0.339 -10.078 1 93.56 318 ARG A C 1
ATOM 2365 O O . ARG A 1 318 ? 23.859 0.668 -9.578 1 93.56 318 ARG A O 1
ATOM 2372 N N . LEU A 1 319 ? 22.469 -0.951 -10.492 1 91.75 319 LEU A N 1
ATOM 2373 C CA . LEU A 1 319 ? 23.25 -2.047 -9.938 1 91.75 319 LEU A CA 1
ATOM 2374 C C . LEU A 1 319 ? 24 -2.791 -11.039 1 91.75 319 LEU A C 1
ATOM 2376 O O . LEU A 1 319 ? 24.656 -3.797 -10.773 1 91.75 319 LEU A O 1
ATOM 2380 N N . VAL A 1 320 ? 23.906 -2.332 -12.234 1 87.69 320 VAL A N 1
ATOM 2381 C CA . VAL A 1 320 ? 24.453 -3.047 -13.383 1 87.69 320 VAL A CA 1
ATOM 2382 C C . VAL 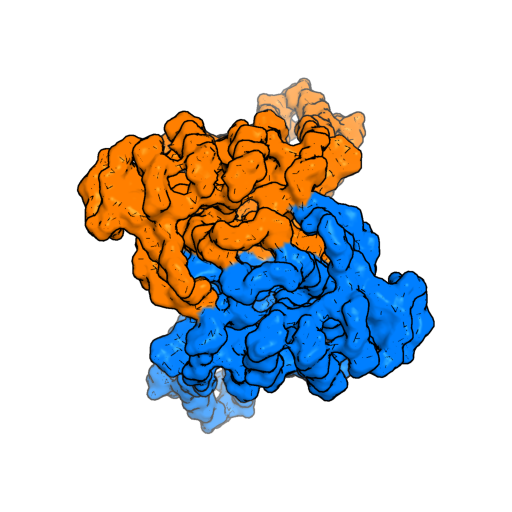A 1 320 ? 25.938 -3.344 -13.148 1 87.69 320 VAL A C 1
ATOM 2384 O O . VAL A 1 320 ? 26.422 -4.406 -13.531 1 87.69 320 VAL A O 1
ATOM 2387 N N . GLU A 1 321 ? 26.625 -2.512 -12.43 1 83.12 321 GLU A N 1
ATOM 2388 C CA . GLU A 1 321 ? 28.062 -2.672 -12.219 1 83.12 321 GLU A CA 1
ATOM 2389 C C . GLU A 1 321 ? 28.359 -3.107 -10.789 1 83.12 321 GLU A C 1
ATOM 2391 O O . GLU A 1 321 ? 29.531 -3.203 -10.391 1 83.12 321 GLU A O 1
ATOM 2396 N N . ALA A 1 322 ? 27.312 -3.354 -10.07 1 84.5 322 ALA A N 1
ATOM 2397 C CA . ALA A 1 322 ? 27.5 -3.68 -8.656 1 84.5 322 ALA A CA 1
ATOM 2398 C C . ALA A 1 322 ? 27.859 -5.152 -8.477 1 84.5 322 ALA A C 1
ATOM 2400 O O . ALA A 1 322 ? 27.453 -5.996 -9.281 1 84.5 322 ALA A O 1
ATOM 2401 N N . ASP A 1 323 ? 28.547 -5.426 -7.402 1 85.38 323 ASP A N 1
ATOM 2402 C CA . ASP A 1 323 ? 28.812 -6.809 -7.012 1 85.38 323 ASP A CA 1
ATOM 2403 C C . ASP A 1 323 ? 27.531 -7.531 -6.648 1 85.38 323 ASP A C 1
ATOM 2405 O O . ASP A 1 323 ? 26.594 -6.922 -6.129 1 85.38 323 ASP A O 1
ATOM 2409 N N . THR A 1 324 ? 27.562 -8.836 -6.906 1 82.81 324 THR A N 1
ATOM 2410 C CA . THR A 1 324 ? 26.391 -9.664 -6.656 1 82.81 324 THR A CA 1
ATOM 2411 C C . THR A 1 324 ? 25.984 -9.594 -5.188 1 82.81 324 THR A C 1
ATOM 2413 O O . THR A 1 324 ? 24.797 -9.664 -4.867 1 82.81 324 THR A O 1
ATOM 2416 N N . ALA A 1 325 ? 26.906 -9.383 -4.359 1 81.5 325 ALA A N 1
ATOM 2417 C CA . ALA A 1 325 ? 26.656 -9.383 -2.922 1 81.5 325 ALA A CA 1
ATOM 2418 C C . ALA A 1 325 ? 25.828 -8.164 -2.514 1 81.5 325 ALA A C 1
ATOM 2420 O O . ALA A 1 325 ? 25.25 -8.141 -1.431 1 81.5 325 ALA A O 1
ATOM 2421 N N . HIS A 1 326 ? 25.734 -7.184 -3.408 1 87.94 326 HIS A N 1
ATOM 2422 C CA . HIS A 1 326 ? 25.031 -5.949 -3.09 1 87.94 326 HIS A CA 1
ATOM 2423 C C . HIS A 1 326 ? 23.578 -5.992 -3.588 1 87.94 326 HIS A C 1
ATOM 2425 O O . HIS A 1 326 ? 22.812 -5.055 -3.363 1 87.94 326 HIS A O 1
ATOM 2431 N N . ARG A 1 327 ? 23.234 -7.117 -4.141 1 91.25 327 ARG A N 1
ATOM 2432 C CA . ARG A 1 327 ? 21.922 -7.199 -4.781 1 91.25 327 ARG A CA 1
ATOM 2433 C C . ARG A 1 327 ? 20.906 -7.91 -3.881 1 91.25 327 ARG A C 1
ATOM 2435 O O . ARG A 1 327 ? 21.297 -8.695 -3.01 1 91.25 327 ARG A O 1
ATOM 2442 N N . VAL A 1 328 ? 19.641 -7.531 -4.02 1 93.5 328 VAL A N 1
ATOM 2443 C CA . VAL A 1 328 ? 18.562 -8.266 -3.373 1 93.5 328 VAL A CA 1
ATOM 2444 C C . VAL A 1 328 ? 18.328 -9.586 -4.105 1 93.5 328 VAL A C 1
ATOM 2446 O O . VAL A 1 328 ? 18.188 -9.609 -5.332 1 93.5 328 VAL A O 1
ATOM 2449 N N . PRO A 1 329 ? 18.281 -10.711 -3.389 1 95.19 329 PRO A N 1
ATOM 2450 C CA . PRO A 1 329 ? 18.016 -11.992 -4.055 1 95.19 329 PRO A CA 1
ATOM 2451 C C . PRO A 1 329 ? 16.688 -12 -4.793 1 95.19 329 PRO A C 1
ATOM 2453 O O . PRO A 1 329 ? 15.719 -11.375 -4.348 1 95.19 329 PRO A O 1
ATOM 2456 N N . HIS A 1 330 ? 16.594 -12.82 -5.84 1 94.44 330 HIS A N 1
ATOM 2457 C CA . HIS A 1 330 ? 15.422 -12.844 -6.719 1 94.44 330 HIS A CA 1
ATOM 2458 C C . HIS A 1 330 ? 14.148 -13.133 -5.93 1 94.44 330 HIS A C 1
ATOM 2460 O O . HIS A 1 330 ? 13.125 -12.469 -6.125 1 94.44 330 HIS A O 1
ATOM 2466 N N . LEU A 1 331 ? 14.242 -14.086 -5.047 1 96.25 331 LEU A N 1
ATOM 2467 C CA . L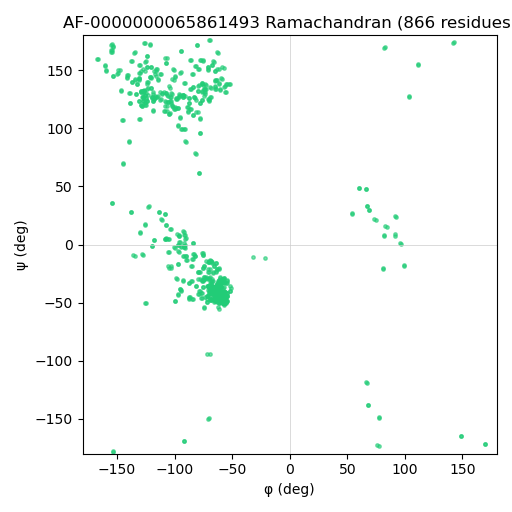EU A 1 331 ? 13.062 -14.523 -4.312 1 96.25 331 LEU A CA 1
ATOM 2468 C C . LEU A 1 331 ? 13.133 -14.078 -2.854 1 96.25 331 LEU A C 1
ATOM 2470 O O . LEU A 1 331 ? 12.664 -14.789 -1.961 1 96.25 331 LEU A O 1
ATOM 2474 N N . ALA A 1 332 ? 13.867 -12.984 -2.57 1 96.56 332 ALA A N 1
ATOM 2475 C CA . ALA A 1 332 ? 13.93 -12.32 -1.272 1 96.56 332 ALA A CA 1
ATOM 2476 C C . ALA A 1 332 ? 14.898 -13.031 -0.335 1 96.56 332 ALA A C 1
ATOM 2478 O O . ALA A 1 332 ? 15.406 -12.43 0.619 1 96.56 332 ALA A O 1
ATOM 2479 N N . PHE A 1 333 ? 15.211 -14.289 -0.592 1 97.44 333 PHE A N 1
ATOM 2480 C CA . PHE A 1 333 ? 16.078 -15.109 0.246 1 97.44 333 PHE A CA 1
ATOM 2481 C C . PHE A 1 333 ? 17.328 -15.539 -0.521 1 97.44 333 PHE A C 1
ATOM 2483 O O . PHE A 1 333 ? 17.281 -15.711 -1.74 1 97.44 333 PHE A O 1
ATOM 2490 N N . GLN A 1 334 ? 18.422 -15.688 0.277 1 95.94 334 GLN A N 1
ATOM 2491 C CA . GLN A 1 334 ? 19.594 -16.266 -0.366 1 95.94 334 GLN A CA 1
ATOM 2492 C C . GLN A 1 334 ? 19.234 -17.578 -1.069 1 95.94 334 GLN A C 1
ATOM 2494 O O . GLN A 1 334 ? 18.469 -18.391 -0.54 1 95.94 334 GLN A O 1
ATOM 2499 N N . PRO A 1 335 ? 19.797 -17.734 -2.283 1 94.62 335 PRO A N 1
ATOM 2500 C CA . PRO A 1 335 ? 19.406 -18.891 -3.092 1 94.62 335 PRO A CA 1
ATOM 2501 C C . PRO A 1 335 ? 19.5 -20.203 -2.324 1 94.62 335 PRO A C 1
ATOM 2503 O O . PRO A 1 335 ? 18.609 -21.047 -2.42 1 94.62 335 PRO A O 1
ATOM 2506 N N . ALA A 1 336 ? 20.484 -20.359 -1.496 1 94.38 336 ALA A N 1
ATOM 2507 C CA . ALA A 1 336 ? 20.703 -21.594 -0.741 1 94.38 336 ALA A CA 1
ATOM 2508 C C . ALA A 1 336 ? 19.641 -21.766 0.354 1 94.38 336 ALA A C 1
ATOM 2510 O O . ALA A 1 336 ? 19.484 -22.844 0.914 1 94.38 336 ALA A O 1
ATOM 2511 N N . GLN A 1 337 ? 18.938 -20.672 0.62 1 95.56 337 GLN A N 1
ATOM 2512 C CA . GLN A 1 337 ? 17.969 -20.688 1.711 1 95.56 337 GLN A CA 1
ATOM 2513 C C . GLN A 1 337 ? 16.562 -20.875 1.186 1 95.56 337 GLN A C 1
ATOM 2515 O O . GLN A 1 337 ? 15.602 -20.938 1.965 1 95.56 337 GLN A O 1
ATOM 2520 N N . VAL A 1 338 ? 16.391 -20.953 -0.1 1 96.94 338 VAL A N 1
ATOM 2521 C CA . VAL A 1 338 ? 15.102 -21.297 -0.706 1 96.94 338 VAL A CA 1
ATOM 2522 C C . VAL A 1 338 ? 14.922 -22.812 -0.681 1 96.94 338 VAL A C 1
ATOM 2524 O O . VAL A 1 338 ? 15.672 -23.547 -1.331 1 96.94 338 VAL A O 1
ATOM 2527 N N . GLN A 1 339 ? 13.922 -23.219 0.102 1 96.31 339 GLN A N 1
ATOM 2528 C CA . GLN A 1 339 ? 13.742 -24.656 0.313 1 96.31 339 GLN A CA 1
ATOM 2529 C C . GLN A 1 339 ? 12.289 -25.062 0.085 1 96.31 339 GLN A C 1
ATOM 2531 O O . GLN A 1 339 ? 11.367 -24.344 0.459 1 96.31 339 GLN A O 1
ATOM 2536 N N . ALA A 1 340 ? 12.211 -26.234 -0.51 1 96.75 340 ALA A N 1
ATOM 2537 C CA . ALA A 1 340 ? 10.867 -26.766 -0.728 1 96.75 340 ALA A CA 1
ATOM 2538 C C . ALA A 1 340 ? 10.133 -26.969 0.597 1 96.75 340 ALA A C 1
ATOM 2540 O O . ALA A 1 340 ? 10.719 -27.469 1.566 1 96.75 340 ALA A O 1
ATOM 2541 N N . GLN A 1 341 ? 8.914 -26.516 0.606 1 97.19 341 GLN A N 1
ATOM 2542 C CA . GLN A 1 341 ? 8.039 -26.672 1.762 1 97.19 341 GLN A CA 1
ATOM 2543 C C . GLN A 1 341 ? 6.73 -27.344 1.37 1 97.19 341 GLN A C 1
ATOM 2545 O O . GLN A 1 341 ? 6.316 -27.281 0.211 1 97.19 341 GLN A O 1
ATOM 2550 N N . THR A 1 342 ? 6.066 -27.953 2.33 1 97.75 342 THR A N 1
ATOM 2551 C CA . THR A 1 342 ? 4.82 -28.656 2.074 1 97.75 342 THR A CA 1
ATOM 2552 C C . THR A 1 342 ? 3.691 -27.688 1.758 1 97.75 342 THR A C 1
ATOM 2554 O O . THR A 1 342 ? 3.463 -26.734 2.504 1 97.75 342 THR A O 1
ATOM 2557 N N . ILE A 1 343 ? 3.047 -27.891 0.633 1 98.38 343 ILE A N 1
ATOM 2558 C CA . ILE A 1 343 ? 1.803 -27.188 0.339 1 98.38 343 ILE A CA 1
ATOM 2559 C C . ILE A 1 343 ? 0.614 -28.031 0.785 1 98.38 343 ILE A C 1
ATOM 2561 O O . ILE A 1 343 ? 0.475 -29.188 0.37 1 98.38 343 ILE A O 1
ATOM 2565 N N . LEU A 1 344 ? -0.245 -27.531 1.547 1 98.38 344 LEU A N 1
ATOM 2566 C CA . LEU A 1 344 ? -1.366 -28.266 2.121 1 98.38 344 LEU A CA 1
ATOM 2567 C C . LEU A 1 344 ? -2.438 -28.531 1.068 1 98.38 344 LEU A C 1
ATOM 2569 O O . LEU A 1 344 ? -2.777 -27.641 0.284 1 98.38 344 LEU A O 1
ATOM 2573 N N . PRO A 1 345 ? -2.896 -29.781 1.073 1 97.88 345 PRO A N 1
ATOM 2574 C CA . PRO A 1 345 ? -4.109 -30 0.279 1 97.88 345 PRO A CA 1
ATOM 2575 C C . PRO A 1 345 ? -5.32 -29.266 0.853 1 97.88 345 PRO A C 1
ATOM 2577 O O . PRO A 1 345 ? -5.379 -29 2.059 1 97.88 345 PRO A O 1
ATOM 2580 N N . MET A 1 346 ? -6.289 -29 0.079 1 97.94 346 MET A N 1
ATOM 2581 C CA . MET A 1 346 ? -7.445 -28.188 0.47 1 97.94 346 MET A CA 1
ATOM 2582 C C . MET A 1 346 ? -8.18 -28.828 1.641 1 97.94 346 MET A C 1
ATOM 2584 O O . MET A 1 346 ? -8.703 -28.141 2.512 1 97.94 346 MET A O 1
ATOM 2588 N N . ASP A 1 347 ? -8.188 -30.094 1.66 1 98.06 347 ASP A N 1
ATOM 2589 C CA . ASP A 1 347 ? -8.93 -30.828 2.688 1 98.06 347 ASP A CA 1
ATOM 2590 C C . ASP A 1 347 ? -8.352 -30.547 4.074 1 98.06 347 ASP A C 1
ATOM 2592 O O . ASP A 1 347 ? -8.992 -30.828 5.09 1 98.06 347 ASP A O 1
ATOM 2596 N N . GLU A 1 348 ? -7.156 -30 4.141 1 97.88 348 GLU A N 1
ATOM 2597 C CA . GLU A 1 348 ? -6.473 -29.844 5.422 1 97.88 348 GLU A CA 1
ATOM 2598 C C . GLU A 1 348 ? -6.484 -28.391 5.871 1 97.88 348 GLU A C 1
ATOM 2600 O O . GLU A 1 348 ? -6.066 -28.078 6.988 1 97.88 348 GLU A O 1
ATOM 2605 N N . ILE A 1 349 ? -6.941 -27.5 5.07 1 97.62 349 ILE A N 1
ATOM 2606 C CA . ILE A 1 349 ? -6.926 -26.094 5.465 1 97.62 349 ILE A CA 1
ATOM 2607 C C . ILE A 1 349 ? -8.055 -25.828 6.457 1 97.62 349 ILE A C 1
ATOM 2609 O O . ILE A 1 349 ? -9 -26.625 6.559 1 97.62 349 ILE A O 1
ATOM 2613 N N . THR A 1 350 ? -7.93 -24.766 7.227 1 96.44 350 THR A N 1
ATOM 2614 C CA . THR A 1 350 ? -8.945 -24.328 8.18 1 96.44 350 THR A CA 1
ATOM 2615 C C . THR A 1 350 ? -9.594 -23.016 7.711 1 96.44 350 THR A C 1
ATOM 2617 O O . THR A 1 350 ? -8.898 -22.078 7.32 1 96.44 350 THR A O 1
ATOM 2620 N N . SER A 1 351 ? -10.828 -22.969 7.676 1 96.94 351 SER A N 1
ATOM 2621 C CA . SER A 1 351 ? -11.617 -21.781 7.332 1 96.94 351 SER A CA 1
ATOM 2622 C C . SER A 1 351 ? -13.008 -21.844 7.957 1 96.94 351 SER A C 1
ATOM 2624 O O . SER A 1 351 ? -13.336 -22.797 8.664 1 96.94 351 SER A O 1
ATOM 2626 N N . SER A 1 352 ? -13.789 -20.797 7.875 1 97.81 352 SER A N 1
ATOM 2627 C CA . SER A 1 352 ? -15.242 -20.797 8.047 1 97.81 352 SER A CA 1
ATOM 2628 C C . SER A 1 352 ? -15.961 -20.922 6.707 1 97.81 352 SER A C 1
ATOM 2630 O O . SER A 1 352 ? -15.336 -20.781 5.652 1 97.81 352 SER A O 1
ATOM 2632 N N . TYR A 1 353 ? -17.266 -21.219 6.82 1 98.44 353 TYR A N 1
ATOM 2633 C CA . TYR A 1 353 ? -17.922 -21.516 5.559 1 98.44 353 TYR A CA 1
ATOM 2634 C C . TYR A 1 353 ? -19.328 -20.938 5.527 1 98.44 353 TYR A C 1
ATOM 2636 O O . TYR A 1 353 ? -20.016 -20.875 6.559 1 98.44 353 TYR A O 1
ATOM 2644 N N . TYR A 1 354 ? -19.688 -20.484 4.375 1 98.38 354 TYR A N 1
ATOM 2645 C CA . TYR A 1 354 ? -21.031 -20.156 3.951 1 98.38 354 TYR A CA 1
ATOM 2646 C C . TYR A 1 354 ? -21.672 -21.328 3.193 1 98.38 354 TYR A C 1
ATOM 2648 O O . TYR A 1 354 ? -21.094 -21.828 2.229 1 98.38 354 TYR A O 1
ATOM 2656 N N . LEU A 1 355 ? -22.875 -21.734 3.604 1 97.94 355 LEU A N 1
ATOM 2657 C CA . LEU A 1 355 ? -23.625 -22.781 2.924 1 97.94 355 LEU A CA 1
ATOM 2658 C C . LEU A 1 355 ? -25.031 -22.297 2.545 1 97.94 355 LEU A C 1
ATOM 2660 O O . LEU A 1 355 ? -25.734 -21.703 3.371 1 97.94 355 LEU A O 1
ATOM 2664 N N . ARG A 1 356 ? -25.359 -22.469 1.389 1 97.06 356 ARG A N 1
ATOM 2665 C CA . ARG A 1 356 ? -26.75 -22.297 0.977 1 97.06 356 ARG A CA 1
ATOM 2666 C C . ARG A 1 356 ? -27.391 -23.656 0.674 1 97.06 356 ARG A C 1
ATOM 2668 O O . ARG A 1 356 ? -26.969 -24.359 -0.241 1 97.06 356 ARG A O 1
ATOM 2675 N N . VAL A 1 357 ? -28.422 -23.984 1.394 1 95.94 357 VAL A N 1
ATOM 2676 C CA . VAL A 1 357 ? -29.109 -25.266 1.306 1 95.94 357 VAL A CA 1
ATOM 2677 C C . VAL A 1 357 ? -30.547 -25.047 0.864 1 95.94 357 VAL A C 1
ATOM 2679 O O . VAL A 1 357 ? -31.266 -24.219 1.437 1 95.94 357 VAL A O 1
ATOM 2682 N N . GLN A 1 358 ? -30.859 -25.703 -0.142 1 94.56 358 GLN A N 1
ATOM 2683 C CA . GLN A 1 358 ? -32.25 -25.766 -0.53 1 94.56 358 GLN A CA 1
ATOM 2684 C C . GLN A 1 358 ? -32.906 -27.078 -0.074 1 94.56 358 GLN A C 1
ATOM 2686 O O . GLN A 1 358 ? -32.5 -28.156 -0.534 1 94.56 358 GLN A O 1
ATOM 2691 N N . ALA A 1 359 ? -33.875 -26.938 0.789 1 93.19 359 ALA A N 1
ATOM 2692 C CA . ALA A 1 359 ? -34.5 -28.125 1.377 1 93.19 359 ALA A CA 1
ATOM 2693 C C . ALA A 1 359 ? -36 -27.984 1.443 1 93.19 359 ALA A C 1
ATOM 2695 O O . ALA A 1 359 ? -36.531 -26.859 1.407 1 93.19 359 ALA A O 1
ATOM 2696 N N . LYS A 1 360 ? -36.656 -29.109 1.514 1 91.81 360 LYS A N 1
ATOM 2697 C CA . LYS A 1 360 ? -38.094 -29.078 1.701 1 91.81 360 LYS A CA 1
ATOM 2698 C C . LYS A 1 360 ? -38.469 -28.406 3.018 1 91.81 360 LYS A C 1
ATOM 2700 O O . LYS A 1 360 ? -37.812 -28.609 4.039 1 91.81 360 LYS A O 1
ATOM 2705 N N . ASP A 1 361 ? -39.5 -27.594 2.912 1 88.62 361 ASP A N 1
ATOM 2706 C CA . ASP A 1 361 ? -39.969 -26.891 4.102 1 88.62 361 ASP A CA 1
ATOM 2707 C C . ASP A 1 361 ? -40.875 -27.797 4.957 1 88.62 361 ASP A C 1
ATOM 2709 O O . ASP A 1 361 ? -42.094 -27.641 4.957 1 88.62 361 ASP A O 1
ATOM 2713 N N . GLU A 1 362 ? -40.25 -28.672 5.688 1 88 362 GLU A N 1
ATOM 2714 C CA . GLU A 1 362 ? -40.938 -29.594 6.57 1 88 362 GLU A CA 1
ATOM 2715 C C . GLU A 1 362 ? -40.375 -29.547 7.98 1 88 362 GLU A C 1
ATOM 2717 O O . GLU A 1 362 ? -39.188 -29.266 8.164 1 88 362 GLU A O 1
ATOM 2722 N N . PRO A 1 363 ? -41.25 -29.844 8.914 1 88.38 363 PRO A N 1
ATOM 2723 C CA . PRO A 1 363 ? -40.75 -29.875 10.297 1 88.38 363 PRO A CA 1
ATOM 2724 C C . PRO A 1 363 ? -39.594 -30.828 10.492 1 88.38 363 PRO A C 1
ATOM 2726 O O . PRO A 1 363 ? -39.594 -31.938 9.969 1 88.38 363 PRO A O 1
ATOM 2729 N N . GLY A 1 364 ? -38.531 -30.281 11.164 1 90 364 GLY A N 1
ATOM 2730 C CA . GLY A 1 364 ? -37.406 -31.141 11.516 1 90 364 GLY A CA 1
ATOM 2731 C C . GLY A 1 364 ? -36.25 -31.016 10.555 1 90 364 GLY A C 1
ATOM 2732 O O . GLY A 1 364 ? -35.125 -31.469 10.852 1 90 364 GLY A O 1
ATOM 2733 N N . THR A 1 365 ? -36.469 -30.484 9.375 1 90.5 365 THR A N 1
ATOM 2734 C CA . THR A 1 365 ? -35.469 -30.359 8.344 1 90.5 365 THR A CA 1
ATOM 2735 C C . THR A 1 365 ? -34.219 -29.625 8.883 1 90.5 365 THR A C 1
ATOM 2737 O O . THR A 1 365 ? -33.094 -30.125 8.766 1 90.5 365 THR A O 1
ATOM 2740 N N . LEU A 1 366 ? -34.438 -28.531 9.516 1 91.19 366 LEU A N 1
ATOM 2741 C CA . LEU A 1 366 ? -33.344 -27.734 10.07 1 91.19 366 LEU A CA 1
ATOM 2742 C C . LEU A 1 366 ? -32.594 -28.531 11.141 1 91.19 366 LEU A C 1
ATOM 2744 O O . LEU A 1 366 ? -31.359 -28.453 11.242 1 91.19 366 LEU A O 1
ATOM 2748 N N . GLY A 1 367 ? -33.344 -29.188 11.953 1 93.44 367 GLY A N 1
ATOM 2749 C CA . GLY A 1 367 ? -32.75 -30.016 12.984 1 93.44 367 GLY A CA 1
ATOM 2750 C C . GLY A 1 367 ? -31.844 -31.109 12.438 1 93.44 367 GLY A C 1
ATOM 2751 O O . GLY A 1 367 ? -30.781 -31.375 13 1 93.44 367 GLY A O 1
ATOM 2752 N N . GLN A 1 368 ? -32.281 -31.719 11.352 1 95.19 368 GLN A N 1
ATOM 2753 C CA . GLN A 1 368 ? -31.484 -32.781 10.711 1 95.19 368 GLN A CA 1
ATOM 2754 C C . GLN A 1 368 ? -30.172 -32.219 10.156 1 95.19 368 GLN A C 1
ATOM 2756 O O . GLN A 1 368 ? -29.109 -32.812 10.336 1 95.19 368 GLN A O 1
ATOM 2761 N N . ILE A 1 369 ? -30.297 -31.125 9.508 1 95.5 369 ILE A N 1
ATOM 2762 C CA . ILE A 1 369 ? -29.125 -30.469 8.922 1 95.5 369 ILE A CA 1
ATOM 2763 C C . ILE A 1 369 ? -28.141 -30.109 10.023 1 95.5 369 ILE A C 1
ATOM 2765 O O . ILE A 1 369 ? -26.953 -30.406 9.93 1 95.5 369 ILE A O 1
ATOM 2769 N N . ALA A 1 370 ? -28.609 -29.547 11.125 1 95.94 370 ALA A N 1
ATOM 2770 C CA . ALA A 1 370 ? -27.766 -29.141 12.25 1 95.94 370 ALA A CA 1
ATOM 2771 C C . ALA A 1 370 ? -27.078 -30.359 12.891 1 95.94 370 ALA A C 1
ATOM 2773 O O . ALA A 1 370 ? -25.922 -30.281 13.281 1 95.94 370 ALA A O 1
ATOM 2774 N N . ALA A 1 371 ? -27.812 -31.375 12.977 1 96.81 371 ALA A N 1
ATOM 2775 C CA . ALA A 1 371 ? -27.281 -32.594 13.578 1 96.81 371 ALA A CA 1
ATOM 2776 C C . ALA A 1 371 ? -26.125 -33.156 12.75 1 96.81 371 ALA A C 1
ATOM 2778 O O . ALA A 1 371 ? -25.141 -33.656 13.297 1 96.81 371 ALA A O 1
ATOM 2779 N N . LEU A 1 372 ? -26.281 -33.156 11.484 1 97.62 372 LEU A N 1
ATOM 2780 C CA . LEU A 1 372 ? -25.25 -33.688 10.586 1 97.62 372 LEU A CA 1
ATOM 2781 C C . LEU A 1 372 ? -24 -32.812 10.641 1 97.62 372 LEU A C 1
ATOM 2783 O O . LEU A 1 372 ? -22.875 -33.344 10.578 1 97.62 372 LEU A O 1
ATOM 2787 N N . LEU A 1 373 ? -24.125 -31.516 10.766 1 98.06 373 LEU A N 1
ATOM 2788 C CA . LEU A 1 373 ? -22.984 -30.625 10.961 1 98.06 373 LEU A CA 1
ATOM 2789 C C . LEU A 1 373 ? -22.266 -30.953 12.266 1 98.06 373 LEU A C 1
ATOM 2791 O O . LEU A 1 373 ? -21.047 -31.062 12.297 1 98.06 373 LEU A O 1
ATOM 2795 N N . ALA A 1 374 ? -23.031 -31.172 13.289 1 97.38 374 ALA A N 1
ATOM 2796 C CA . ALA A 1 374 ? -22.5 -31.469 14.617 1 97.38 374 ALA A CA 1
ATOM 2797 C C . ALA A 1 374 ? -21.734 -32.781 14.609 1 97.38 374 ALA A C 1
ATOM 2799 O O . ALA A 1 374 ? -20.719 -32.938 15.305 1 97.38 374 ALA A O 1
ATOM 2800 N N . GLN A 1 375 ? -22.234 -33.688 13.867 1 97.69 375 GLN A N 1
ATOM 2801 C CA . GLN A 1 375 ? -21.594 -35 13.781 1 97.69 375 GLN A CA 1
ATOM 2802 C C . GLN A 1 375 ? -20.188 -34.906 13.219 1 97.69 375 GLN A C 1
ATOM 2804 O O . GLN A 1 375 ? -19.312 -35.688 13.562 1 97.69 375 GLN A O 1
ATOM 2809 N N . GLU A 1 376 ? -19.984 -33.938 12.383 1 97.69 376 GLU A N 1
ATOM 2810 C CA . GLU A 1 376 ? -18.672 -33.688 11.781 1 97.69 376 GLU A CA 1
ATOM 2811 C C . GLU A 1 376 ? -17.906 -32.625 12.531 1 97.69 376 GLU A C 1
ATOM 2813 O O . GLU A 1 376 ? -16.906 -32.094 12.023 1 97.69 376 GLU A O 1
ATOM 2818 N N . ASN A 1 377 ? -18.406 -32.156 13.68 1 96.5 377 ASN A N 1
ATOM 2819 C CA . ASN A 1 377 ? -17.797 -31.172 14.547 1 96.5 377 ASN A CA 1
ATOM 2820 C C . ASN A 1 377 ? -17.75 -29.797 13.867 1 96.5 377 ASN A C 1
ATOM 2822 O O . ASN A 1 377 ? -16.75 -29.078 13.969 1 96.5 377 ASN A O 1
ATOM 2826 N N . VAL A 1 378 ? -18.734 -29.578 13.094 1 97.75 378 VAL A N 1
ATOM 2827 C CA . VAL A 1 378 ? -18.875 -28.25 12.492 1 97.75 378 VAL A CA 1
ATOM 2828 C C . VAL A 1 378 ? -19.906 -27.438 13.273 1 97.75 378 VAL A C 1
ATOM 2830 O O . VAL A 1 378 ? -21.078 -27.812 13.367 1 97.75 378 VAL A O 1
ATOM 2833 N N . SER A 1 379 ? -19.469 -26.312 13.852 1 97 379 SER A N 1
ATOM 2834 C CA . SER A 1 379 ? -20.328 -25.453 14.648 1 97 379 SER A CA 1
ATOM 2835 C C . SER A 1 379 ? -20.969 -24.375 13.789 1 97 379 SER A C 1
ATOM 2837 O O . SER A 1 379 ? -20.312 -23.781 12.922 1 97 379 SER A O 1
ATOM 2839 N N . ILE A 1 380 ? -22.266 -24.141 14.07 1 96.38 380 ILE A N 1
ATOM 2840 C CA . ILE A 1 380 ? -23 -23.109 13.344 1 96.38 380 ILE A CA 1
ATOM 2841 C C . ILE A 1 380 ? -22.812 -21.766 14.031 1 96.38 380 ILE A C 1
ATOM 2843 O O . ILE A 1 380 ? -23.016 -21.641 15.242 1 96.38 380 ILE A O 1
ATOM 2847 N N . GLU A 1 381 ? -22.406 -20.828 13.328 1 95.12 381 GLU A N 1
ATOM 2848 C CA . GLU A 1 381 ? -22.297 -19.453 13.828 1 95.12 381 GLU A CA 1
ATOM 2849 C C . GLU A 1 381 ? -23.609 -18.703 13.656 1 95.12 381 GLU A C 1
ATOM 2851 O O . GLU A 1 381 ? -24.047 -17.969 14.555 1 95.12 381 GLU A O 1
ATOM 2856 N N . ALA A 1 382 ? -24.219 -18.844 12.469 1 93.5 382 ALA A N 1
ATOM 2857 C CA . ALA A 1 382 ? -25.484 -18.203 12.156 1 93.5 382 ALA A CA 1
ATOM 2858 C C . ALA A 1 382 ? -26.297 -19.047 11.18 1 93.5 382 ALA A C 1
ATOM 2860 O O . ALA A 1 382 ? -25.734 -19.781 10.359 1 93.5 382 ALA A O 1
ATOM 2861 N N . LEU A 1 383 ? -27.625 -18.969 11.328 1 91.94 383 LEU A N 1
ATOM 2862 C CA . LEU A 1 383 ? -28.562 -19.656 10.438 1 91.94 383 LEU A CA 1
ATOM 2863 C C . LEU A 1 383 ? -29.75 -18.766 10.117 1 91.94 383 LEU A C 1
ATOM 2865 O O . LEU A 1 383 ? -30.406 -18.234 11.023 1 91.94 383 LEU A O 1
ATOM 2869 N N . ILE A 1 384 ? -29.891 -18.562 8.859 1 90.5 384 ILE A N 1
ATOM 2870 C CA . ILE A 1 384 ? -30.984 -17.703 8.438 1 90.5 384 ILE A CA 1
ATOM 2871 C C . ILE A 1 384 ? -31.828 -18.422 7.395 1 90.5 384 ILE A C 1
ATOM 2873 O O . ILE A 1 384 ? -31.297 -18.922 6.395 1 90.5 384 ILE A O 1
ATOM 2877 N N . GLN A 1 385 ? -33.156 -18.359 7.633 1 86.69 385 GLN A N 1
ATOM 2878 C CA . GLN A 1 385 ? -34.062 -18.875 6.613 1 86.69 385 GLN A CA 1
ATOM 2879 C C . GLN A 1 385 ? -34.562 -17.75 5.703 1 86.69 385 GLN A C 1
ATOM 2881 O O . GLN A 1 385 ? -35.125 -16.75 6.18 1 86.69 385 GLN A O 1
ATOM 2886 N N . LYS A 1 386 ? -34.219 -17.562 4.469 1 77.56 386 LYS A N 1
ATOM 2887 C CA . LYS A 1 386 ? -34.438 -16.453 3.551 1 77.56 386 LYS A CA 1
ATOM 2888 C C . LYS A 1 386 ? -35.812 -16.562 2.863 1 77.56 386 LYS A C 1
ATOM 2890 O O . LYS A 1 386 ? -36.344 -15.562 2.379 1 77.56 386 LYS A O 1
ATOM 2895 N N . GLY A 1 387 ? -36.438 -17.656 2.842 1 69.19 387 GLY A N 1
ATOM 2896 C CA . GLY A 1 387 ? -37.812 -17.719 2.32 1 69.19 387 GLY A CA 1
ATOM 2897 C C . GLY A 1 387 ? -38.062 -19 1.533 1 69.19 387 GLY A C 1
ATOM 2898 O O . GLY A 1 387 ? -37.219 -19.859 1.414 1 69.19 387 GLY A O 1
ATOM 2899 N N . VAL A 1 388 ? -39.375 -19.078 1.204 1 65.38 388 VAL A N 1
ATOM 2900 C CA . VAL A 1 388 ? -39.844 -20.203 0.419 1 65.38 388 VAL A CA 1
ATOM 2901 C C . VAL A 1 388 ? -39.844 -19.828 -1.063 1 65.38 388 VAL A C 1
ATOM 2903 O O . VAL A 1 388 ? -40.469 -18.828 -1.461 1 65.38 388 VAL A O 1
ATOM 2906 N N . ILE A 1 389 ? -38.719 -20.297 -1.841 1 62.16 389 ILE A N 1
ATOM 2907 C CA . ILE A 1 389 ? -38.625 -20.016 -3.268 1 62.16 389 ILE A CA 1
ATOM 2908 C C . ILE A 1 389 ? -39.875 -20.516 -3.992 1 62.16 389 ILE A C 1
ATOM 2910 O O . ILE A 1 389 ? -40.406 -19.828 -4.863 1 62.16 389 ILE A O 1
ATOM 2914 N N . ASP A 1 390 ? -40.156 -21.812 -3.674 1 65.75 390 ASP A N 1
ATOM 2915 C CA . ASP A 1 390 ? -41.406 -22.375 -4.156 1 65.75 390 ASP A CA 1
ATOM 2916 C C . ASP A 1 390 ? -42.219 -22.969 -3.004 1 65.75 390 ASP A C 1
ATOM 2918 O O . ASP A 1 390 ? -41.75 -23 -1.861 1 65.75 390 ASP A O 1
ATOM 2922 N N . GLN A 1 391 ? -43.5 -22.969 -3.047 1 67.94 391 GLN A N 1
ATOM 2923 C CA . GLN A 1 391 ? -44.5 -23.375 -2.064 1 67.94 391 GLN A CA 1
ATOM 2924 C C . GLN A 1 391 ? -44 -24.516 -1.195 1 67.94 391 GLN A C 1
ATOM 2926 O O . GLN A 1 391 ? -44.406 -24.672 -0.046 1 67.94 391 GLN A O 1
ATOM 2931 N N . THR A 1 392 ? -42.812 -25.125 -1.617 1 78.94 392 THR A N 1
ATOM 2932 C CA . THR A 1 392 ? -42.5 -26.328 -0.864 1 78.94 392 THR A CA 1
ATOM 2933 C C . THR A 1 392 ? -41 -26.344 -0.5 1 78.94 392 THR A C 1
ATOM 2935 O O . THR A 1 392 ? -40.562 -27.188 0.278 1 78.94 392 THR A O 1
ATOM 2938 N N . THR A 1 393 ? -40.219 -25.438 -1.032 1 87.06 393 THR A N 1
ATOM 2939 C CA . THR A 1 393 ? -38.781 -25.469 -0.831 1 87.06 393 THR A CA 1
ATOM 2940 C C . THR A 1 393 ? -38.312 -24.234 -0.075 1 87.06 393 THR A C 1
ATOM 2942 O O . THR A 1 393 ? -38.688 -23.109 -0.424 1 87.06 393 THR A O 1
ATOM 2945 N N . ALA A 1 394 ? -37.562 -24.469 1 1 89.44 394 ALA A N 1
ATOM 2946 C CA . ALA A 1 394 ? -36.969 -23.391 1.778 1 89.44 394 ALA A CA 1
ATOM 2947 C C . ALA A 1 394 ? -35.5 -23.25 1.458 1 89.44 394 ALA A C 1
ATOM 2949 O O . ALA A 1 394 ? -34.812 -24.234 1.212 1 89.44 394 ALA A O 1
ATOM 2950 N N . GLU A 1 395 ? -35.062 -22.031 1.429 1 92.31 395 GLU A N 1
ATOM 2951 C CA . GLU A 1 395 ? -33.625 -21.75 1.296 1 92.31 395 GLU A CA 1
ATOM 2952 C C . GLU A 1 395 ? -33.031 -21.344 2.637 1 92.31 395 GLU A C 1
ATOM 2954 O O . GLU A 1 395 ? -33.5 -20.406 3.279 1 92.31 395 GLU A O 1
ATOM 2959 N N . ILE A 1 396 ? -32.031 -22.125 3.053 1 93.81 396 ILE A N 1
ATOM 2960 C CA . ILE A 1 396 ? -31.391 -21.938 4.344 1 93.81 396 ILE A CA 1
ATOM 2961 C C . ILE A 1 396 ? -29.922 -21.531 4.133 1 93.81 396 ILE A C 1
ATOM 2963 O O . ILE A 1 396 ? -29.188 -22.219 3.418 1 93.81 396 ILE A O 1
ATOM 2967 N N . VAL A 1 397 ? -29.547 -20.469 4.738 1 96.56 397 VAL A N 1
ATOM 2968 C CA . VAL A 1 397 ? -28.156 -20.016 4.719 1 96.56 397 VAL A CA 1
ATOM 2969 C C . VAL A 1 397 ? -27.516 -20.281 6.082 1 96.56 397 VAL A C 1
ATOM 2971 O O . VAL A 1 397 ? -28.062 -19.891 7.117 1 96.56 397 VAL A O 1
ATOM 2974 N N . ILE A 1 398 ? -26.375 -20.922 6.062 1 97.12 398 ILE A N 1
ATOM 2975 C CA . ILE A 1 398 ? -25.672 -21.266 7.293 1 97.12 398 ILE A CA 1
ATOM 2976 C C . ILE A 1 398 ? -24.25 -20.703 7.242 1 97.12 398 ILE A C 1
ATOM 2978 O O . ILE A 1 398 ? -23.547 -20.844 6.238 1 97.12 398 ILE A O 1
ATOM 2982 N N . LEU A 1 399 ? -23.828 -20.031 8.242 1 97.88 399 LEU A N 1
ATOM 2983 C CA . LEU A 1 399 ? -22.422 -19.688 8.477 1 97.88 399 LEU A CA 1
ATOM 2984 C C . LEU A 1 399 ? -21.828 -20.547 9.586 1 97.88 399 LEU A C 1
ATOM 2986 O O . LEU A 1 399 ? -22.453 -20.734 10.633 1 97.88 399 LEU A O 1
ATOM 2990 N N . THR A 1 400 ? -20.672 -21.016 9.367 1 97.81 400 THR A N 1
ATOM 2991 C CA . THR A 1 400 ? -20.062 -21.891 10.367 1 97.81 400 THR A CA 1
ATOM 2992 C C . THR A 1 400 ? -18.922 -21.172 11.094 1 97.81 400 THR A C 1
ATOM 2994 O O . THR A 1 400 ? -18.391 -20.188 10.586 1 97.81 400 THR A O 1
ATOM 2997 N N . HIS A 1 401 ? -18.531 -21.656 12.266 1 96.81 401 HIS A N 1
ATOM 2998 C CA . HIS A 1 401 ? -17.234 -21.344 12.859 1 96.81 401 HIS A CA 1
ATOM 2999 C C . HIS A 1 401 ? -16.109 -22 12.07 1 96.81 401 HIS A C 1
ATOM 3001 O O . HIS A 1 401 ? -16.359 -22.766 11.133 1 96.81 401 HIS A O 1
ATOM 3007 N N . SER A 1 402 ? -14.914 -21.703 12.477 1 96.88 402 SER A N 1
ATOM 3008 C CA . SER A 1 402 ? -13.742 -22.25 11.812 1 96.88 402 SER A CA 1
ATOM 3009 C C . SER A 1 402 ? -13.672 -23.766 11.977 1 96.88 402 SER A C 1
ATOM 3011 O O . SER A 1 402 ? -13.953 -24.281 13.062 1 96.88 402 SER A O 1
ATOM 3013 N N . THR A 1 403 ? -13.375 -24.438 10.93 1 97.31 403 THR A N 1
ATOM 3014 C CA . THR A 1 403 ? -13.219 -25.891 10.922 1 97.31 403 THR A CA 1
ATOM 3015 C C . THR A 1 403 ? -12.297 -26.328 9.789 1 97.31 403 THR A C 1
ATOM 3017 O O . THR A 1 403 ? -11.977 -25.547 8.898 1 97.31 403 THR A O 1
ATOM 3020 N N . VAL A 1 404 ? -11.836 -27.531 9.828 1 97.81 404 VAL A N 1
ATOM 3021 C CA . VAL A 1 404 ? -11.031 -28.109 8.766 1 97.81 404 VAL A CA 1
ATOM 3022 C C . VAL A 1 404 ? -11.922 -28.484 7.582 1 97.81 404 VAL A C 1
ATOM 3024 O O . VAL A 1 404 ? -13.023 -29 7.77 1 97.81 404 VAL A O 1
ATOM 3027 N N . GLU A 1 405 ? -11.5 -28.25 6.363 1 98.19 405 GLU A N 1
ATOM 3028 C CA . GLU A 1 405 ? -12.375 -28.328 5.195 1 98.19 405 GLU A CA 1
ATOM 3029 C C . GLU A 1 405 ? -12.891 -29.75 5 1 98.19 405 GLU A C 1
ATOM 3031 O O . GLU A 1 405 ? -14.023 -29.953 4.559 1 98.19 405 GLU A O 1
ATOM 3036 N N . LYS A 1 406 ? -12.07 -30.797 5.27 1 98.31 406 LYS A N 1
ATOM 3037 C CA . LYS A 1 406 ? -12.539 -32.156 5.07 1 98.31 406 LYS A CA 1
ATOM 3038 C C . LYS A 1 406 ? -13.797 -32.438 5.891 1 98.31 406 LYS A C 1
ATOM 3040 O O . LYS A 1 406 ? -14.664 -33.188 5.465 1 98.31 406 LYS A O 1
ATOM 3045 N N . HIS A 1 407 ? -13.984 -31.781 7.059 1 98.38 407 HIS A N 1
ATOM 3046 C CA . HIS A 1 407 ? -15.141 -32 7.918 1 98.38 407 HIS A CA 1
ATOM 3047 C C . HIS A 1 407 ? -16.391 -31.375 7.312 1 98.38 407 HIS A C 1
ATOM 3049 O O . HIS A 1 407 ? -17.469 -31.984 7.34 1 98.38 407 HIS A O 1
ATOM 3055 N N . ILE A 1 408 ? -16.281 -30.188 6.848 1 98.31 408 ILE A N 1
ATOM 3056 C CA . ILE A 1 408 ? -17.438 -29.547 6.246 1 98.31 408 ILE A CA 1
ATOM 3057 C C . ILE A 1 408 ? -17.844 -30.281 4.977 1 98.31 408 ILE A C 1
ATOM 3059 O O . ILE A 1 408 ? -19.031 -30.375 4.652 1 98.31 408 ILE A O 1
ATOM 3063 N N . LYS A 1 409 ? -16.875 -30.75 4.191 1 98.25 409 LYS A N 1
ATOM 3064 C CA . LYS A 1 409 ? -17.172 -31.516 2.992 1 98.25 409 LYS A CA 1
ATOM 3065 C C . LYS A 1 409 ? -17.922 -32.812 3.338 1 98.25 409 LYS A C 1
ATOM 3067 O O . LYS A 1 409 ? -18.875 -33.188 2.648 1 98.25 409 LYS A O 1
ATOM 3072 N N . SER A 1 410 ? -17.484 -33.438 4.383 1 98.44 410 SER A N 1
ATOM 3073 C CA . SER A 1 410 ? -18.156 -34.625 4.852 1 98.44 410 SER A CA 1
ATOM 3074 C C . SER A 1 410 ? -19.594 -34.312 5.281 1 98.44 410 SER A C 1
ATOM 3076 O O . SER A 1 410 ? -20.516 -35.062 4.949 1 98.44 410 SER A O 1
ATOM 3078 N N . ALA A 1 411 ? -19.75 -33.281 5.992 1 98.44 411 ALA A N 1
ATOM 3079 C CA . ALA A 1 411 ? -21.078 -32.875 6.43 1 98.44 411 ALA A CA 1
ATOM 3080 C C . ALA A 1 411 ? -21.969 -32.562 5.234 1 98.44 411 ALA A C 1
ATOM 3082 O O . ALA A 1 411 ? -23.141 -32.938 5.215 1 98.44 411 ALA A O 1
ATOM 3083 N N . ILE A 1 412 ? -21.469 -31.859 4.273 1 98.44 412 ILE A N 1
ATOM 3084 C CA . ILE A 1 412 ? -22.219 -31.484 3.074 1 98.44 412 ILE A CA 1
ATOM 3085 C C . ILE A 1 412 ? -22.688 -32.75 2.35 1 98.44 412 ILE A C 1
ATOM 3087 O O . ILE A 1 412 ? -23.844 -32.844 1.951 1 98.44 412 ILE A O 1
ATOM 3091 N N . ALA A 1 413 ? -21.766 -33.719 2.205 1 98.19 413 ALA A N 1
ATOM 3092 C CA . ALA A 1 413 ? -22.125 -34.969 1.553 1 98.19 413 ALA A CA 1
ATOM 3093 C C . ALA A 1 413 ? -23.281 -35.656 2.277 1 98.19 413 ALA A C 1
ATOM 3095 O O . ALA A 1 413 ? -24.203 -36.156 1.643 1 98.19 413 ALA A O 1
ATOM 3096 N N . ALA A 1 414 ? -23.234 -35.656 3.559 1 98.06 414 ALA A N 1
ATOM 3097 C CA . ALA A 1 414 ? -24.281 -36.25 4.371 1 98.06 414 ALA A CA 1
ATOM 3098 C C . ALA A 1 414 ? -25.594 -35.5 4.211 1 98.06 414 ALA A C 1
ATOM 3100 O O . ALA A 1 414 ? -26.656 -36.125 4.094 1 98.06 414 ALA A O 1
ATOM 3101 N N . ILE A 1 415 ? -25.578 -34.219 4.211 1 98.06 415 ILE A N 1
ATOM 3102 C CA . ILE A 1 415 ? -26.766 -33.406 4.086 1 98.06 415 ILE A CA 1
ATOM 3103 C C . ILE A 1 415 ? -27.391 -33.594 2.703 1 98.06 415 ILE A C 1
ATOM 3105 O O . ILE A 1 415 ? -28.609 -33.719 2.574 1 98.06 415 ILE A O 1
ATOM 3109 N N . GLU A 1 416 ? -26.562 -33.625 1.695 1 97.75 416 GLU A N 1
ATOM 3110 C CA . GLU A 1 416 ? -27.047 -33.781 0.325 1 97.75 416 GLU A CA 1
ATOM 3111 C C . GLU A 1 416 ? -27.688 -35.156 0.124 1 97.75 416 GLU A C 1
ATOM 3113 O O . GLU A 1 416 ? -28.484 -35.344 -0.802 1 97.75 416 GLU A O 1
ATOM 3118 N N . ALA A 1 417 ? -27.406 -36.094 0.994 1 96.94 417 ALA A N 1
ATOM 3119 C CA . ALA A 1 417 ? -27.953 -37.438 0.91 1 96.94 417 ALA A CA 1
ATOM 3120 C C . ALA A 1 417 ? -29.359 -37.5 1.513 1 96.94 417 ALA A C 1
ATOM 3122 O O . ALA A 1 417 ? -30.078 -38.469 1.32 1 96.94 417 ALA A O 1
ATOM 3123 N N . LEU A 1 418 ? -29.734 -36.438 2.15 1 95.69 418 LEU A N 1
ATOM 3124 C CA . LEU A 1 418 ? -31.078 -36.406 2.73 1 95.69 418 LEU A CA 1
ATOM 3125 C C . LEU A 1 418 ? -32.125 -36.312 1.64 1 95.69 418 LEU A C 1
ATOM 3127 O O . LEU A 1 418 ? -31.938 -35.625 0.637 1 95.69 418 LEU A O 1
ATOM 3131 N N . ASP A 1 419 ? -33.312 -36.844 1.913 1 93.88 419 ASP A N 1
ATOM 3132 C CA . ASP A 1 419 ? -34.406 -36.812 0.963 1 93.88 419 ASP A CA 1
ATOM 3133 C C . ASP A 1 419 ? -34.938 -35.406 0.789 1 93.88 419 ASP A C 1
ATOM 3135 O O . ASP A 1 419 ? -35.438 -35.062 -0.291 1 93.88 419 ASP A O 1
ATOM 3139 N N . CYS A 1 420 ? -34.812 -34.656 1.803 1 93.12 420 CYS A N 1
ATOM 3140 C CA . CYS A 1 420 ? -35.406 -33.344 1.783 1 93.12 420 CYS A CA 1
ATOM 3141 C C . CYS A 1 420 ? -34.5 -32.344 1.087 1 93.12 420 CYS A C 1
ATOM 3143 O O . CYS A 1 420 ? -34.875 -31.172 0.91 1 93.12 420 CYS A O 1
ATOM 3145 N N . VAL A 1 421 ? -33.312 -32.719 0.764 1 93.94 421 VAL A N 1
ATOM 3146 C CA . VAL A 1 421 ? -32.375 -31.844 0.067 1 93.94 421 VAL A CA 1
ATOM 3147 C C . VAL A 1 421 ? -32.281 -32.25 -1.399 1 93.94 421 VAL A C 1
ATOM 3149 O O . VAL A 1 421 ? -31.797 -33.344 -1.712 1 93.94 421 VAL A O 1
ATOM 3152 N N . GLU A 1 422 ? -32.719 -31.438 -2.299 1 84.88 422 GLU A N 1
ATOM 3153 C CA . GLU A 1 422 ? -32.875 -31.859 -3.689 1 84.88 422 GLU A CA 1
ATOM 3154 C C . GLU A 1 422 ? -31.766 -31.281 -4.562 1 84.88 422 GLU A C 1
ATOM 3156 O O . GLU A 1 422 ? -31.516 -31.781 -5.656 1 84.88 422 GLU A O 1
ATOM 3161 N N . LYS A 1 423 ? -31.094 -30.25 -4.16 1 92.75 423 LYS A N 1
ATOM 3162 C CA . LYS A 1 423 ? -30.062 -29.594 -4.965 1 92.75 423 LYS A CA 1
ATOM 3163 C C . LYS A 1 423 ? -28.719 -29.609 -4.246 1 92.75 423 LYS A C 1
ATOM 3165 O O . LYS A 1 423 ? -28.672 -29.656 -3.016 1 92.75 423 LYS A O 1
ATOM 3170 N N . PRO A 1 424 ? -27.641 -29.578 -5.035 1 96 424 PRO A N 1
ATOM 3171 C CA . PRO A 1 424 ? -26.328 -29.5 -4.414 1 96 424 PRO A CA 1
ATOM 3172 C C . PRO A 1 424 ? -26.156 -28.25 -3.555 1 96 424 PRO A C 1
ATOM 3174 O O . PRO A 1 424 ? -26.672 -27.172 -3.906 1 96 424 PRO A O 1
ATOM 3177 N N . ILE A 1 425 ? -25.469 -28.391 -2.475 1 97.56 425 ILE A N 1
ATOM 3178 C CA . ILE A 1 425 ? -25.219 -27.297 -1.543 1 97.56 425 ILE A CA 1
ATOM 3179 C C . ILE A 1 425 ? -24.141 -26.375 -2.107 1 97.56 425 ILE A C 1
ATOM 3181 O O . ILE A 1 425 ? -23.125 -26.844 -2.641 1 97.56 425 ILE A O 1
ATOM 3185 N N . THR A 1 426 ? -24.391 -25.094 -2.088 1 97.75 426 THR A N 1
ATOM 3186 C CA . THR A 1 426 ? -23.359 -24.125 -2.414 1 97.75 426 THR A CA 1
ATOM 3187 C C . THR A 1 426 ? -22.469 -23.844 -1.205 1 97.75 426 THR A C 1
ATOM 3189 O O . THR A 1 426 ? -22.969 -23.531 -0.123 1 97.75 426 THR A O 1
ATOM 3192 N N . MET A 1 427 ? -21.203 -24 -1.392 1 98.31 427 MET A N 1
ATOM 3193 C CA . MET A 1 427 ? -20.234 -23.734 -0.338 1 98.31 427 MET A CA 1
ATOM 3194 C C . MET A 1 427 ? -19.266 -22.641 -0.76 1 98.31 427 MET A C 1
ATOM 3196 O O . MET A 1 427 ? -18.703 -22.688 -1.854 1 98.31 427 MET A O 1
ATOM 3200 N N . ILE A 1 428 ? -19.094 -21.594 0.025 1 98.62 428 ILE A N 1
ATOM 3201 C CA . ILE A 1 428 ? -18.094 -20.547 -0.179 1 98.62 428 ILE A CA 1
ATOM 3202 C C . ILE A 1 428 ? -17.281 -20.359 1.098 1 98.62 428 ILE A C 1
ATOM 3204 O O . ILE A 1 428 ? -17.844 -20.281 2.195 1 98.62 428 ILE A O 1
ATOM 3208 N N . ARG A 1 429 ? -16.031 -20.328 0.991 1 98.62 429 ARG A N 1
ATOM 3209 C CA . ARG A 1 429 ? -15.141 -20.125 2.135 1 98.62 429 ARG A CA 1
ATOM 3210 C C . ARG A 1 429 ? -15.227 -18.703 2.656 1 98.62 429 ARG A C 1
ATOM 3212 O O . ARG A 1 429 ? -15.562 -17.781 1.906 1 98.62 429 ARG A O 1
ATOM 3219 N N . MET A 1 430 ? -14.938 -18.516 3.957 1 97.94 430 MET A N 1
ATOM 3220 C CA . MET A 1 430 ? -14.961 -17.219 4.625 1 97.94 430 MET A CA 1
ATOM 3221 C C . MET A 1 430 ? -13.633 -16.938 5.332 1 97.94 430 MET A C 1
ATOM 3223 O O . MET A 1 430 ? -13.094 -17.828 6 1 97.94 430 MET A O 1
ATOM 3227 N N . GLU A 1 431 ? -13.109 -15.766 5.133 1 96.38 431 GLU A N 1
ATOM 3228 C CA . GLU A 1 431 ? -11.898 -15.312 5.82 1 96.38 431 GLU A CA 1
ATOM 3229 C C . GLU A 1 431 ? -12.172 -14.055 6.648 1 96.38 431 GLU A C 1
ATOM 3231 O O . GLU A 1 431 ? -12.656 -13.055 6.121 1 96.38 431 GLU A O 1
ATOM 3236 N N . SER A 1 432 ? -11.852 -14.07 7.902 1 93.31 432 SER A N 1
ATOM 3237 C CA . SER A 1 432 ? -12.031 -12.898 8.758 1 93.31 432 SER A CA 1
ATOM 3238 C C . SER A 1 432 ? -10.961 -11.844 8.484 1 93.31 432 SER A C 1
ATOM 3240 O O . SER A 1 432 ? -11.211 -10.648 8.641 1 93.31 432 SER A O 1
ATOM 3242 N N . LEU A 1 433 ? -9.758 -12.328 8.078 1 91.69 433 LEU A N 1
ATOM 3243 C CA . LEU A 1 433 ? -8.586 -11.492 7.816 1 91.69 433 LEU A CA 1
ATOM 3244 C C . LEU A 1 433 ? -8.273 -10.617 9.023 1 91.69 433 LEU A C 1
ATOM 3246 O O . LEU A 1 433 ? -7.969 -9.43 8.867 1 91.69 433 LEU A O 1
ATOM 3250 N N . HIS A 1 434 ? -8.609 -11.023 10.172 1 78.69 434 HIS A N 1
ATOM 3251 C CA . HIS A 1 434 ? -8.211 -10.383 11.422 1 78.69 434 HIS A CA 1
ATOM 3252 C C . HIS A 1 434 ? -7.27 -11.273 12.227 1 78.69 434 HIS A C 1
ATOM 3254 O O . HIS A 1 434 ? -7.348 -12.5 12.148 1 78.69 434 HIS A O 1
ATOM 3260 N N . ASP A 1 435 ? -6.141 -10.695 12.688 1 62.66 435 ASP A N 1
ATOM 3261 C CA . ASP A 1 435 ? -5.309 -11.492 13.578 1 62.66 435 ASP A CA 1
ATOM 3262 C C . ASP A 1 435 ? -6.027 -11.773 14.898 1 62.66 435 ASP A C 1
ATOM 3264 O O . ASP A 1 435 ? -6.867 -10.984 15.328 1 62.66 435 ASP A O 1
ATOM 3268 N N . MET B 1 1 ? 29.734 -13.203 4.508 1 77.38 1 MET B N 1
ATOM 3269 C CA . MET B 1 1 ? 30.078 -11.789 4.574 1 77.38 1 MET B CA 1
ATOM 3270 C C . MET B 1 1 ? 30.25 -11.328 6.016 1 77.38 1 MET B C 1
ATOM 3272 O O . MET B 1 1 ? 29.688 -11.93 6.934 1 77.38 1 MET B O 1
ATOM 3276 N N . LYS B 1 2 ? 31.047 -10.25 6.246 1 88.56 2 LYS B N 1
ATOM 3277 C CA . LYS B 1 2 ? 31.281 -9.703 7.582 1 88.56 2 LYS B CA 1
ATOM 3278 C C . LYS B 1 2 ? 29.984 -9.148 8.18 1 88.56 2 LYS B C 1
ATOM 3280 O O . LYS B 1 2 ? 29.188 -8.539 7.465 1 88.56 2 LYS B O 1
ATOM 3285 N N . PRO B 1 3 ? 29.797 -9.352 9.43 1 93.56 3 PRO B N 1
ATOM 3286 C CA . PRO B 1 3 ? 28.625 -8.781 10.078 1 93.56 3 PRO B CA 1
ATOM 3287 C C . PRO B 1 3 ? 28.594 -7.254 10.031 1 93.56 3 PRO B C 1
ATOM 3289 O O . PRO B 1 3 ? 29.656 -6.621 9.898 1 93.56 3 PRO B O 1
ATOM 3292 N N . VAL B 1 4 ? 27.438 -6.734 10.031 1 96.44 4 VAL B N 1
ATOM 3293 C CA . VAL B 1 4 ? 27.25 -5.293 10.156 1 96.44 4 VAL B CA 1
ATOM 3294 C C . VAL B 1 4 ? 26.969 -4.934 11.609 1 96.44 4 VAL B C 1
ATOM 3296 O O . VAL B 1 4 ? 26.094 -5.531 12.234 1 96.44 4 VAL B O 1
ATOM 3299 N N . ASN B 1 5 ? 27.719 -4.012 12.141 1 97.69 5 ASN B N 1
ATOM 3300 C CA . ASN B 1 5 ? 27.594 -3.623 13.539 1 97.69 5 ASN B CA 1
ATOM 3301 C C . ASN B 1 5 ? 26.844 -2.303 13.695 1 97.69 5 ASN B C 1
ATOM 3303 O O . ASN B 1 5 ? 27.219 -1.298 13.086 1 97.69 5 ASN B O 1
ATOM 3307 N N . ILE B 1 6 ? 25.859 -2.34 14.578 1 98.19 6 ILE B N 1
ATOM 3308 C CA . ILE B 1 6 ? 25.031 -1.151 14.742 1 98.19 6 ILE B CA 1
ATOM 3309 C C . ILE B 1 6 ? 25.234 -0.57 16.141 1 98.19 6 ILE B C 1
ATOM 3311 O O . ILE B 1 6 ? 25.469 -1.309 17.094 1 98.19 6 ILE B O 1
ATOM 3315 N N . GLY B 1 7 ? 25.25 0.741 16.203 1 98.69 7 GLY B N 1
ATOM 3316 C CA . GLY B 1 7 ? 25.094 1.482 17.453 1 98.69 7 GLY B CA 1
ATOM 3317 C C . GLY B 1 7 ? 23.719 2.09 17.625 1 98.69 7 GLY B C 1
ATOM 3318 O O . GLY B 1 7 ? 23.281 2.891 16.797 1 98.69 7 GLY B O 1
ATOM 3319 N N . LEU B 1 8 ? 23.094 1.736 18.719 1 98.5 8 LEU B N 1
ATOM 3320 C CA . LEU B 1 8 ? 21.719 2.162 18.938 1 98.5 8 LEU B CA 1
ATOM 3321 C C . LEU B 1 8 ? 21.672 3.33 19.922 1 98.5 8 LEU B C 1
ATOM 3323 O O . LEU B 1 8 ? 22.156 3.221 21.047 1 98.5 8 LEU B O 1
ATOM 3327 N N . LEU B 1 9 ? 21.141 4.461 19.406 1 98.56 9 LEU B N 1
ATOM 3328 C CA . LEU B 1 9 ? 20.906 5.629 20.25 1 98.56 9 LEU B CA 1
ATOM 3329 C C . LEU B 1 9 ? 19.453 5.68 20.719 1 98.56 9 LEU B C 1
ATOM 3331 O O . LEU B 1 9 ? 18.578 6.121 19.984 1 98.56 9 LEU B O 1
ATOM 3335 N N . GLY B 1 10 ? 19.188 5.293 21.969 1 97.62 10 GLY B N 1
ATOM 3336 C CA . GLY B 1 10 ? 17.844 5.309 22.516 1 97.62 10 GLY B CA 1
ATOM 3337 C C . GLY B 1 10 ? 17.219 3.934 22.594 1 97.62 10 GLY B C 1
ATOM 3338 O O . GLY B 1 10 ? 17.125 3.23 21.594 1 97.62 10 GLY B O 1
ATOM 3339 N N . LEU B 1 11 ? 16.719 3.551 23.766 1 96.56 11 LEU B N 1
ATOM 3340 C CA . LEU B 1 11 ? 16.094 2.252 24 1 96.56 11 LEU B CA 1
ATOM 3341 C C . LEU B 1 11 ? 14.672 2.416 24.516 1 96.56 11 LEU B C 1
ATOM 3343 O O . LEU B 1 11 ? 14.211 1.618 25.328 1 96.56 11 LEU B O 1
ATOM 3347 N N . GLY B 1 12 ? 14.062 3.502 24.031 1 94.75 12 GLY B N 1
ATOM 3348 C CA . GLY B 1 12 ? 12.641 3.66 24.312 1 94.75 12 GLY B CA 1
ATOM 3349 C C . GLY B 1 12 ? 11.773 2.662 23.578 1 94.75 12 GLY B C 1
ATOM 3350 O O . GLY B 1 12 ? 12.195 1.533 23.312 1 94.75 12 GLY B O 1
ATOM 3351 N N . THR B 1 13 ? 10.586 3.059 23.266 1 94.19 13 THR B N 1
ATOM 3352 C CA . THR B 1 13 ? 9.602 2.188 22.641 1 94.19 13 THR B CA 1
ATOM 3353 C C . THR B 1 13 ? 10.125 1.64 21.312 1 94.19 13 THR B C 1
ATOM 3355 O O . THR B 1 13 ? 10.141 0.426 21.109 1 94.19 13 THR B O 1
ATOM 3358 N N . VAL B 1 14 ? 10.609 2.496 20.453 1 96.94 14 VAL B N 1
ATOM 3359 C CA . VAL B 1 14 ? 11.047 2.07 19.141 1 96.94 14 VAL B CA 1
ATOM 3360 C C . VAL B 1 14 ? 12.43 1.42 19.234 1 96.94 14 VAL B C 1
ATOM 3362 O O . VAL B 1 14 ? 12.703 0.425 18.562 1 96.94 14 VAL B O 1
ATOM 3365 N N . GLY B 1 15 ? 13.297 1.992 20.047 1 97.56 15 GLY B N 1
ATOM 3366 C CA . GLY B 1 15 ? 14.617 1.41 20.219 1 97.56 15 GLY B CA 1
ATOM 3367 C C . GLY B 1 15 ? 14.578 0.003 20.781 1 97.56 15 GLY B C 1
ATOM 3368 O O . GLY B 1 15 ? 15.266 -0.891 20.297 1 97.56 15 GLY B O 1
ATOM 3369 N N . GLY B 1 16 ? 13.781 -0.13 21.859 1 97 16 GLY B N 1
ATOM 3370 C CA . GLY B 1 16 ? 13.578 -1.468 22.391 1 97 16 GLY B CA 1
ATOM 3371 C C . GLY B 1 16 ? 12.961 -2.422 21.391 1 97 16 GLY B C 1
ATOM 3372 O O . GLY B 1 16 ? 13.32 -3.6 21.328 1 97 16 GLY B O 1
ATOM 3373 N N . GLY B 1 17 ? 12.055 -1.885 20.578 1 98 17 GLY B N 1
ATOM 3374 C CA . GLY B 1 17 ? 11.469 -2.676 19.5 1 98 17 GLY B CA 1
ATOM 3375 C C . GLY B 1 17 ? 12.484 -3.129 18.469 1 98 17 GLY B C 1
ATOM 3376 O O . GLY B 1 17 ? 12.453 -4.277 18.031 1 98 17 GLY B O 1
ATOM 3377 N N . ALA B 1 18 ? 13.336 -2.215 18.109 1 98.44 18 ALA B N 1
ATOM 3378 C CA . ALA B 1 18 ? 14.367 -2.545 17.125 1 98.44 18 ALA B CA 1
ATOM 3379 C C . ALA B 1 18 ? 15.273 -3.666 17.625 1 98.44 18 ALA B C 1
ATOM 3381 O O . ALA B 1 18 ? 15.594 -4.594 16.891 1 98.44 18 ALA B O 1
ATOM 3382 N N . ALA B 1 19 ? 15.648 -3.574 18.859 1 98.12 19 ALA B N 1
ATOM 3383 C CA . ALA B 1 19 ? 16.453 -4.637 19.453 1 98.12 19 ALA B CA 1
ATOM 3384 C C . ALA B 1 19 ? 15.695 -5.965 19.453 1 98.12 19 ALA B C 1
ATOM 3386 O O . ALA B 1 19 ? 16.281 -7.012 19.156 1 98.12 19 ALA B O 1
ATOM 3387 N N . ALA B 1 20 ? 14.445 -5.895 19.766 1 97.88 20 ALA B N 1
ATOM 3388 C CA . ALA B 1 20 ? 13.617 -7.098 19.797 1 97.88 20 ALA B CA 1
ATOM 3389 C C . ALA B 1 20 ? 13.508 -7.715 18.406 1 97.88 20 ALA B C 1
ATOM 3391 O O . ALA B 1 20 ? 13.625 -8.938 18.25 1 97.88 20 ALA B O 1
ATOM 3392 N N . VAL B 1 21 ? 13.281 -6.898 17.406 1 98.44 21 VAL B N 1
ATOM 3393 C CA . VAL B 1 21 ? 13.156 -7.383 16.031 1 98.44 21 VAL B CA 1
ATOM 3394 C C . VAL B 1 21 ? 14.453 -8.062 15.602 1 98.44 21 VAL B C 1
ATOM 3396 O O . VAL B 1 21 ? 14.43 -9.156 15.039 1 98.44 21 VAL B O 1
ATOM 3399 N N . LEU B 1 22 ? 15.57 -7.414 15.852 1 98.19 22 LEU B N 1
ATOM 3400 C CA . LEU B 1 22 ? 16.875 -7.949 15.469 1 98.19 22 LEU B CA 1
ATOM 3401 C C . LEU B 1 22 ? 17.156 -9.266 16.188 1 98.19 22 LEU B C 1
ATOM 3403 O O . LEU B 1 22 ? 17.781 -10.164 15.617 1 98.19 22 LEU B O 1
ATOM 3407 N N . ARG B 1 23 ? 16.703 -9.312 17.422 1 96.94 23 ARG B N 1
ATOM 3408 C CA . ARG B 1 23 ? 16.906 -10.523 18.203 1 96.94 23 ARG B CA 1
ATOM 3409 C C . ARG B 1 23 ? 15.969 -11.633 17.734 1 96.94 23 ARG B C 1
ATOM 3411 O O . ARG B 1 23 ? 16.406 -12.734 17.391 1 96.94 23 ARG B O 1
ATOM 3418 N N . ASP B 1 24 ? 14.688 -11.391 17.688 1 98 24 ASP B N 1
ATOM 3419 C CA . ASP B 1 24 ? 13.664 -12.414 17.5 1 98 24 ASP B CA 1
ATOM 3420 C C . ASP B 1 24 ? 13.633 -12.898 16.047 1 98 24 ASP B C 1
ATOM 3422 O O . ASP B 1 24 ? 13.281 -14.047 15.789 1 98 24 ASP B O 1
ATOM 3426 N N . ASN B 1 25 ? 13.992 -12.031 15.086 1 98.25 25 ASN B N 1
ATOM 3427 C CA . ASN B 1 25 ? 13.961 -12.414 13.68 1 98.25 25 ASN B CA 1
ATOM 3428 C C . ASN B 1 25 ? 15.367 -12.523 13.094 1 98.25 25 ASN B C 1
ATOM 3430 O O . ASN B 1 25 ? 15.547 -12.414 11.875 1 98.25 25 ASN B O 1
ATOM 3434 N N . ALA B 1 26 ? 16.375 -12.695 13.906 1 97.06 26 ALA B N 1
ATOM 3435 C CA . ALA B 1 26 ? 17.766 -12.75 13.484 1 97.06 26 ALA B CA 1
ATOM 3436 C C . ALA B 1 26 ? 17.984 -13.797 12.398 1 97.06 26 ALA B C 1
ATOM 3438 O O . ALA B 1 26 ? 18.656 -13.531 11.398 1 97.06 26 ALA B O 1
ATOM 3439 N N . GLU B 1 27 ? 17.406 -14.945 12.578 1 96.38 27 GLU B N 1
ATOM 3440 C CA . GLU B 1 27 ? 17.578 -16.031 11.617 1 96.38 27 GLU B CA 1
ATOM 3441 C C . GLU B 1 27 ? 16.953 -15.68 10.273 1 96.38 27 GLU B C 1
ATOM 3443 O O . GLU B 1 27 ? 17.562 -15.883 9.227 1 96.38 27 GLU B O 1
ATOM 3448 N N . GLU B 1 28 ? 15.727 -15.219 10.297 1 96.94 28 GLU B N 1
ATOM 3449 C CA . GLU B 1 28 ? 15.031 -14.844 9.07 1 96.94 28 GLU B CA 1
ATOM 3450 C C . GLU B 1 28 ? 15.781 -13.742 8.32 1 96.94 28 GLU B C 1
ATOM 3452 O O . GLU B 1 28 ? 15.906 -13.797 7.098 1 96.94 28 GLU B O 1
ATOM 3457 N N . ILE B 1 29 ? 16.266 -12.773 9.047 1 97.44 29 ILE B N 1
ATOM 3458 C CA . ILE B 1 29 ? 17.016 -11.672 8.469 1 97.44 29 ILE B CA 1
ATOM 3459 C C . ILE B 1 29 ? 18.297 -12.203 7.824 1 97.44 29 ILE B C 1
ATOM 3461 O O . ILE B 1 29 ? 18.641 -11.805 6.707 1 97.44 29 ILE B O 1
ATOM 3465 N N . SER B 1 30 ? 18.953 -13.102 8.469 1 95.69 30 SER B N 1
ATOM 3466 C CA . SER B 1 30 ? 20.188 -13.68 7.934 1 95.69 30 SER B CA 1
ATOM 3467 C C . SER B 1 30 ? 19.906 -14.5 6.676 1 95.69 30 SER B C 1
ATOM 3469 O O . SER B 1 30 ? 20.703 -14.508 5.746 1 95.69 30 SER B O 1
ATOM 3471 N N . ARG B 1 31 ? 18.766 -15.203 6.621 1 95.81 31 ARG B N 1
ATOM 3472 C CA . ARG B 1 31 ? 18.391 -15.969 5.441 1 95.81 31 ARG B CA 1
ATOM 3473 C C . ARG B 1 31 ? 18.203 -15.062 4.23 1 95.81 31 ARG B C 1
ATOM 3475 O O . ARG B 1 31 ? 18.531 -15.445 3.105 1 95.81 31 ARG B O 1
ATOM 3482 N N . ARG B 1 32 ? 17.75 -13.898 4.457 1 96.56 32 ARG B N 1
ATOM 3483 C CA . ARG B 1 32 ? 17.484 -12.945 3.383 1 96.56 32 ARG B CA 1
ATOM 3484 C C . ARG B 1 32 ? 18.734 -12.188 2.988 1 96.56 32 ARG B C 1
ATOM 3486 O O . ARG B 1 32 ? 19.062 -12.078 1.803 1 96.56 32 ARG B O 1
ATOM 3493 N N . LEU B 1 33 ? 19.453 -11.695 3.984 1 95.88 33 LEU B N 1
ATOM 3494 C CA . LEU B 1 33 ? 20.562 -10.758 3.801 1 95.88 33 LEU B CA 1
ATOM 3495 C C . LEU B 1 33 ? 21.859 -11.492 3.502 1 95.88 33 LEU B C 1
ATOM 3497 O O . LEU B 1 33 ? 22.734 -10.969 2.809 1 95.88 33 LEU B O 1
ATOM 3501 N N . GLY B 1 34 ? 22.031 -12.703 4.031 1 93.62 34 GLY B N 1
ATOM 3502 C CA . GLY B 1 34 ? 23.266 -13.469 3.852 1 93.62 34 GLY B CA 1
ATOM 3503 C C . GLY B 1 34 ? 24.359 -13.062 4.812 1 93.62 34 GLY B C 1
ATOM 3504 O O . GLY B 1 34 ? 25.5 -13.5 4.672 1 93.62 34 GLY B O 1
ATOM 3505 N N . ARG B 1 35 ? 24.047 -12.211 5.773 1 93.25 35 ARG B N 1
ATOM 3506 C CA . ARG B 1 35 ? 25 -11.852 6.82 1 93.25 35 ARG B CA 1
ATOM 3507 C C . ARG B 1 35 ? 24.281 -11.43 8.094 1 93.25 35 ARG B C 1
ATOM 3509 O O . ARG B 1 35 ? 23.078 -11.211 8.086 1 93.25 35 ARG B O 1
ATOM 3516 N N . GLU B 1 36 ? 25.062 -11.281 9.148 1 94.94 36 GLU B N 1
ATOM 3517 C CA . GLU B 1 36 ? 24.484 -10.969 10.453 1 94.94 36 GLU B CA 1
ATOM 3518 C C . GLU B 1 36 ? 24.484 -9.469 10.711 1 94.94 36 GLU B C 1
ATOM 3520 O O . GLU B 1 36 ? 25.375 -8.75 10.234 1 94.94 36 GLU B O 1
ATOM 3525 N N . ILE B 1 37 ? 23.5 -9.031 11.438 1 97.38 37 ILE B N 1
ATOM 3526 C CA . ILE B 1 37 ? 23.438 -7.688 11.992 1 97.38 37 ILE B CA 1
ATOM 3527 C C . ILE B 1 37 ? 23.562 -7.75 13.516 1 97.38 37 ILE B C 1
ATOM 3529 O O . ILE B 1 37 ? 22.781 -8.453 14.172 1 97.38 37 ILE B O 1
ATOM 3533 N N . ARG B 1 38 ? 24.5 -7.027 14.062 1 96.62 38 ARG B N 1
ATOM 3534 C CA . ARG B 1 38 ? 24.75 -7.09 15.492 1 96.62 38 ARG B CA 1
ATOM 3535 C C . ARG B 1 38 ? 24.656 -5.703 16.125 1 96.62 38 ARG B C 1
ATOM 3537 O O . ARG B 1 38 ? 25.094 -4.715 15.531 1 96.62 38 ARG B O 1
ATOM 3544 N N . ILE B 1 39 ? 24.047 -5.707 17.312 1 97.75 39 ILE B N 1
ATOM 3545 C CA . ILE B 1 39 ? 24.141 -4.496 18.125 1 97.75 39 ILE B CA 1
ATOM 3546 C C . ILE B 1 39 ? 25.438 -4.496 18.906 1 97.75 39 ILE B C 1
ATOM 3548 O O . ILE B 1 39 ? 25.625 -5.289 19.828 1 97.75 39 ILE B O 1
ATOM 3552 N N . SER B 1 40 ? 26.297 -3.621 18.562 1 97.69 40 SER B N 1
ATOM 3553 C CA . SER B 1 40 ? 27.594 -3.602 19.203 1 97.69 40 SER B CA 1
ATOM 3554 C C . SER B 1 40 ? 27.609 -2.648 20.406 1 97.69 40 SER B C 1
ATOM 3556 O O . SER B 1 40 ? 28.359 -2.854 21.359 1 97.69 40 SER B O 1
ATOM 3558 N N . ALA B 1 41 ? 26.797 -1.589 20.281 1 98.31 41 ALA B N 1
ATOM 3559 C CA . ALA B 1 41 ? 26.766 -0.591 21.344 1 98.31 41 ALA B CA 1
ATOM 3560 C C . ALA B 1 41 ? 25.391 0.039 21.484 1 98.31 41 ALA B C 1
ATOM 3562 O O . ALA B 1 41 ? 24.641 0.133 20.5 1 98.31 41 ALA B O 1
ATOM 3563 N N . MET B 1 42 ? 25.109 0.421 22.688 1 98.25 42 MET B N 1
ATOM 3564 C CA . MET B 1 42 ? 23.859 1.09 22.984 1 98.25 42 MET B CA 1
ATOM 3565 C C . MET B 1 42 ? 24.078 2.301 23.875 1 98.25 42 MET B C 1
ATOM 3567 O O . MET B 1 42 ? 24.922 2.264 24.781 1 98.25 42 MET B O 1
ATOM 3571 N N . CYS B 1 43 ? 23.312 3.293 23.578 1 98.25 43 CYS B N 1
ATOM 3572 C CA . CYS B 1 43 ? 23.297 4.5 24.406 1 98.25 43 CYS B CA 1
ATOM 3573 C C . CYS B 1 43 ? 21.891 4.809 24.891 1 98.25 43 CYS B C 1
ATOM 3575 O O . CYS B 1 43 ? 20.969 4.938 24.078 1 98.25 43 CYS B O 1
ATOM 3577 N N . ASP B 1 44 ? 21.75 4.895 26.172 1 96.75 44 ASP B N 1
ATOM 3578 C CA . ASP B 1 44 ? 20.484 5.219 26.812 1 96.75 44 ASP B CA 1
ATOM 3579 C C . ASP B 1 44 ? 20.719 5.859 28.188 1 96.75 44 ASP B C 1
ATOM 3581 O O . ASP B 1 44 ? 21.844 5.914 28.672 1 96.75 44 ASP B O 1
ATOM 3585 N N . LEU B 1 45 ? 19.688 6.398 28.719 1 94 45 LEU B N 1
ATOM 3586 C CA . LEU B 1 45 ? 19.781 6.965 30.062 1 94 45 LEU B CA 1
ATOM 3587 C C . LEU B 1 45 ? 19.922 5.863 31.109 1 94 45 LEU B C 1
ATOM 3589 O O . LEU B 1 45 ? 20.531 6.07 32.156 1 94 45 LEU B O 1
ATOM 3593 N N . SER B 1 46 ? 19.359 4.672 30.828 1 95.31 46 SER B N 1
ATOM 3594 C CA . SER B 1 46 ? 19.359 3.562 31.781 1 95.31 46 SER B CA 1
ATOM 3595 C C . SER B 1 46 ? 20.297 2.449 31.344 1 95.31 46 SER B C 1
ATOM 3597 O O . SER B 1 46 ? 20 1.735 30.375 1 95.31 46 SER B O 1
ATOM 3599 N N . GLU B 1 47 ? 21.297 2.219 32.062 1 95.69 47 GLU B N 1
ATOM 3600 C CA . GLU B 1 47 ? 22.203 1.112 31.797 1 95.69 47 GLU B CA 1
ATOM 3601 C C . GLU B 1 47 ? 21.531 -0.234 32.062 1 95.69 47 GLU B C 1
ATOM 3603 O O . GLU B 1 47 ? 21.781 -1.204 31.328 1 95.69 47 GLU B O 1
ATOM 3608 N N . GLU B 1 48 ? 20.766 -0.288 33.062 1 95.81 48 GLU B N 1
ATOM 3609 C CA . GLU B 1 48 ? 20.062 -1.516 33.406 1 95.81 48 GLU B CA 1
ATOM 3610 C C . GLU B 1 48 ? 19.172 -1.982 32.281 1 95.81 48 GLU B C 1
ATOM 3612 O O . GLU B 1 48 ? 19.172 -3.162 31.922 1 95.81 48 GLU B O 1
ATOM 3617 N N . LYS B 1 49 ? 18.5 -1.035 31.766 1 94.19 49 LYS B N 1
ATOM 3618 C CA . LYS B 1 49 ? 17.641 -1.336 30.625 1 94.19 49 LYS B CA 1
ATOM 3619 C C . LYS B 1 49 ? 18.453 -1.868 29.453 1 94.19 49 LYS B C 1
ATOM 3621 O O . LYS B 1 49 ? 18.047 -2.836 28.797 1 94.19 49 LYS B O 1
ATOM 3626 N N . ALA B 1 50 ? 19.5 -1.23 29.172 1 95.19 50 ALA B N 1
ATOM 3627 C CA . ALA B 1 50 ? 20.359 -1.63 28.062 1 95.19 50 ALA B CA 1
ATOM 3628 C C . ALA B 1 50 ? 20.875 -3.055 28.25 1 95.19 50 ALA B C 1
ATOM 3630 O O . ALA B 1 50 ? 20.875 -3.852 27.312 1 95.19 50 ALA B O 1
ATOM 3631 N N . ARG B 1 51 ? 21.281 -3.393 29.438 1 95.25 51 ARG B N 1
ATOM 3632 C CA . ARG B 1 51 ? 21.844 -4.711 29.719 1 95.25 51 ARG B CA 1
ATOM 3633 C C . ARG B 1 51 ? 20.766 -5.789 29.625 1 95.25 51 ARG B C 1
ATOM 3635 O O . ARG B 1 51 ? 21.062 -6.922 29.234 1 95.25 51 ARG B O 1
ATOM 3642 N N . GLN B 1 52 ? 19.594 -5.426 29.984 1 94.88 52 GLN B N 1
ATOM 3643 C CA . GLN B 1 52 ? 18.484 -6.359 29.891 1 94.88 52 GLN B CA 1
ATOM 3644 C C . GLN B 1 52 ? 18.125 -6.645 28.438 1 94.88 52 GLN B C 1
ATOM 3646 O O . GLN B 1 52 ? 17.828 -7.785 28.078 1 94.88 52 GLN B O 1
ATOM 3651 N N . ILE B 1 53 ? 18.156 -5.625 27.656 1 93.12 53 ILE B N 1
ATOM 3652 C CA . ILE B 1 53 ? 17.703 -5.73 26.281 1 93.12 53 ILE B CA 1
ATOM 3653 C C . ILE B 1 53 ? 18.781 -6.426 25.438 1 93.12 53 ILE B C 1
ATOM 3655 O O . ILE B 1 53 ? 18.484 -7.301 24.625 1 93.12 53 ILE B O 1
ATOM 3659 N N . CYS B 1 54 ? 20.016 -5.988 25.625 1 93.31 54 CYS B N 1
ATOM 3660 C CA . CYS B 1 54 ? 21.125 -6.578 24.891 1 93.31 54 CYS B CA 1
ATOM 3661 C C . CYS B 1 54 ? 22.344 -6.754 25.781 1 93.31 54 CYS B C 1
ATOM 3663 O O . CYS B 1 54 ? 23.281 -5.961 25.719 1 93.31 54 CYS B O 1
ATOM 3665 N N . PRO B 1 55 ? 22.469 -7.836 26.438 1 92.25 55 PRO B N 1
ATOM 3666 C CA . PRO B 1 55 ? 23.547 -8.039 27.406 1 92.25 55 PRO B CA 1
ATOM 3667 C C . PRO B 1 55 ? 24.922 -8.086 26.75 1 92.25 55 PRO B C 1
ATOM 3669 O O . PRO B 1 55 ? 25.938 -7.758 27.391 1 92.25 55 PRO B O 1
ATOM 3672 N N . SER B 1 56 ? 24.984 -8.422 25.531 1 93.12 56 SER B N 1
ATOM 3673 C CA . SER B 1 56 ? 26.266 -8.617 24.875 1 93.12 56 SER B CA 1
ATOM 3674 C C . SER B 1 56 ? 26.781 -7.32 24.266 1 93.12 56 SER B C 1
ATOM 3676 O O . SER B 1 56 ? 27.969 -7.215 23.922 1 93.12 56 SER B O 1
ATOM 3678 N N . ALA B 1 57 ? 25.953 -6.297 24.156 1 96.44 57 ALA B N 1
ATOM 3679 C CA . ALA B 1 57 ? 26.344 -5.023 23.547 1 96.44 57 ALA B CA 1
ATOM 3680 C C . ALA B 1 57 ? 27.016 -4.121 24.578 1 96.44 57 ALA B C 1
ATOM 3682 O O . ALA B 1 57 ? 26.688 -4.168 25.766 1 96.44 57 ALA B O 1
ATOM 3683 N N . ALA B 1 58 ? 27.953 -3.338 24.125 1 97.62 58 ALA B N 1
ATOM 3684 C CA . ALA B 1 58 ? 28.578 -2.35 25 1 97.62 58 ALA B CA 1
ATOM 3685 C C . ALA B 1 58 ? 27.594 -1.242 25.375 1 97.62 58 ALA B C 1
ATOM 3687 O O . ALA B 1 58 ? 26.828 -0.782 24.516 1 97.62 58 ALA B O 1
ATOM 3688 N N . PHE B 1 59 ? 27.578 -0.911 26.656 1 97.88 59 PHE B N 1
ATOM 3689 C CA . PHE B 1 59 ? 26.828 0.267 27.062 1 97.88 59 PHE B CA 1
ATOM 3690 C C . PHE B 1 59 ? 27.703 1.51 27.047 1 97.88 59 PHE B C 1
ATOM 3692 O O . PHE B 1 59 ? 28.797 1.509 27.625 1 97.88 59 PHE B O 1
ATOM 3699 N N . VAL B 1 60 ? 27.25 2.537 26.375 1 97.88 60 VAL B N 1
ATOM 3700 C CA . VAL B 1 60 ? 27.969 3.801 26.281 1 97.88 60 VAL B CA 1
ATOM 3701 C C . VAL B 1 60 ? 27.062 4.949 26.719 1 97.88 60 VAL B C 1
ATOM 3703 O O . VAL B 1 60 ? 26.031 5.211 26.078 1 97.88 60 VAL B O 1
ATOM 3706 N N . LYS B 1 61 ? 27.438 5.668 27.656 1 96.31 61 LYS B N 1
ATOM 3707 C CA . LYS B 1 61 ? 26.578 6.715 28.219 1 96.31 61 LYS B CA 1
ATOM 3708 C C . LYS B 1 61 ? 26.547 7.941 27.312 1 96.31 61 LYS B C 1
ATOM 3710 O O . LYS B 1 61 ? 25.5 8.57 27.156 1 96.31 61 LYS B O 1
ATOM 3715 N N . ASP B 1 62 ? 27.703 8.305 26.797 1 97.69 62 ASP B N 1
ATOM 3716 C CA . ASP B 1 62 ? 27.828 9.484 25.938 1 97.69 62 ASP B CA 1
ATOM 3717 C C . ASP B 1 62 ? 27.578 9.125 24.484 1 97.69 62 ASP B C 1
ATOM 3719 O O . ASP B 1 62 ? 28.344 8.391 23.875 1 97.69 62 ASP B O 1
ATOM 3723 N N . PRO B 1 63 ? 26.547 9.727 23.922 1 98.31 63 PRO B N 1
ATOM 3724 C CA . PRO B 1 63 ? 26.25 9.398 22.516 1 98.31 63 PRO B CA 1
ATOM 3725 C C . PRO B 1 63 ? 27.406 9.734 21.578 1 98.31 63 PRO B C 1
ATOM 3727 O O . PRO B 1 63 ? 27.594 9.078 20.547 1 98.31 63 PRO B O 1
ATOM 3730 N N . PHE B 1 64 ? 28.203 10.719 21.922 1 98.56 64 PHE B N 1
ATOM 3731 C CA . PHE B 1 64 ? 29.297 11.141 21.062 1 98.56 64 PHE B CA 1
ATOM 3732 C C . PHE B 1 64 ? 30.438 10.125 21.109 1 98.56 64 PHE B C 1
ATOM 3734 O O . PHE B 1 64 ? 31.188 9.969 20.141 1 98.56 64 PHE B O 1
ATOM 3741 N N . GLU B 1 65 ? 30.562 9.43 22.219 1 98.5 65 GLU B N 1
ATOM 3742 C CA . GLU B 1 65 ? 31.516 8.32 22.281 1 98.5 65 GLU B CA 1
ATOM 3743 C C . GLU B 1 65 ? 31.047 7.137 21.453 1 98.5 65 GLU B C 1
ATOM 3745 O O . GLU B 1 65 ? 31.844 6.477 20.781 1 98.5 65 GLU B O 1
ATOM 3750 N N . LEU B 1 66 ? 29.766 6.875 21.484 1 98.62 66 LEU B N 1
ATOM 3751 C CA . LEU B 1 66 ? 29.219 5.754 20.719 1 98.62 66 LEU B CA 1
ATOM 3752 C C . LEU B 1 66 ? 29.422 5.965 19.234 1 98.62 66 LEU B C 1
ATOM 3754 O O . LEU B 1 66 ? 29.875 5.059 18.531 1 98.62 66 LEU B O 1
ATOM 3758 N N . VAL B 1 67 ? 29.125 7.152 18.734 1 98.69 67 VAL B N 1
ATOM 3759 C CA . VAL B 1 67 ? 29.141 7.383 17.281 1 98.69 67 VAL B CA 1
ATOM 3760 C C . VAL B 1 67 ? 30.594 7.492 16.797 1 98.69 67 VAL B C 1
ATOM 3762 O O . VAL B 1 67 ? 30.844 7.543 15.594 1 98.69 67 VAL B O 1
ATOM 3765 N N . ALA B 1 68 ? 31.562 7.523 17.703 1 98.19 68 ALA B N 1
ATOM 3766 C CA . ALA B 1 68 ? 32.969 7.578 17.344 1 98.19 68 ALA B CA 1
ATOM 3767 C C . ALA B 1 68 ? 33.594 6.188 17.359 1 98.19 68 ALA B C 1
ATOM 3769 O O . ALA B 1 68 ? 34.75 6.012 16.953 1 98.19 68 ALA B O 1
ATOM 3770 N N . ARG B 1 69 ? 32.875 5.23 17.781 1 98.06 69 ARG B N 1
ATOM 3771 C CA . ARG B 1 69 ? 33.406 3.883 17.906 1 98.06 69 ARG B CA 1
ATOM 3772 C C . ARG B 1 69 ? 33.812 3.318 16.547 1 98.06 69 ARG B C 1
ATOM 3774 O O . ARG B 1 69 ? 33.031 3.449 15.578 1 98.06 69 ARG B O 1
ATOM 3781 N N . LYS B 1 70 ? 34.875 2.613 16.516 1 96.94 70 LYS B N 1
ATOM 3782 C CA . LYS B 1 70 ? 35.375 2.039 15.266 1 96.94 70 LYS B CA 1
ATOM 3783 C C . LYS B 1 70 ? 34.594 0.787 14.891 1 96.94 70 LYS B C 1
ATOM 3785 O O . LYS B 1 70 ? 34.5 0.435 13.711 1 96.94 70 LYS B O 1
ATOM 3790 N N . ASP B 1 71 ? 34 0.146 15.852 1 96.88 71 ASP B N 1
ATOM 3791 C CA . ASP B 1 71 ? 33.312 -1.116 15.586 1 96.88 71 ASP B CA 1
ATOM 3792 C C . ASP B 1 71 ? 31.844 -0.883 15.266 1 96.88 71 ASP B C 1
ATOM 3794 O O . ASP B 1 71 ? 31.031 -1.812 15.336 1 96.88 71 ASP B O 1
ATOM 3798 N N . VAL B 1 72 ? 31.453 0.346 15.055 1 98.06 72 VAL B N 1
ATOM 3799 C CA . VAL B 1 72 ? 30.094 0.674 14.656 1 98.06 72 VAL B CA 1
ATOM 3800 C C . VAL B 1 72 ? 30.062 1.108 13.188 1 98.06 72 VAL B C 1
ATOM 3802 O O . VAL B 1 72 ? 30.766 2.051 12.805 1 98.06 72 VAL B O 1
ATOM 3805 N N . ASP B 1 73 ? 29.266 0.419 12.391 1 97.75 73 ASP B N 1
ATOM 3806 C CA . ASP B 1 73 ? 29.125 0.737 10.969 1 97.75 73 ASP B CA 1
ATOM 3807 C C . ASP B 1 73 ? 27.922 1.655 10.727 1 97.75 73 ASP B C 1
ATOM 3809 O O . ASP B 1 73 ? 27.984 2.547 9.875 1 97.75 73 ASP B O 1
ATOM 3813 N N . VAL B 1 74 ? 26.828 1.404 11.445 1 98.62 74 VAL B N 1
ATOM 3814 C CA . VAL B 1 74 ? 25.562 2.104 11.281 1 98.62 74 VAL B CA 1
ATOM 3815 C C . VAL B 1 74 ? 25.094 2.645 12.625 1 98.62 74 VAL B C 1
ATOM 3817 O O . VAL B 1 74 ? 25.047 1.907 13.617 1 98.62 74 VAL B O 1
ATOM 3820 N N . VAL B 1 75 ? 24.797 3.871 12.656 1 98.88 75 VAL B N 1
ATOM 3821 C CA . VAL B 1 75 ? 24.188 4.473 13.836 1 98.88 75 VAL B CA 1
ATOM 3822 C C . VAL B 1 75 ? 22.688 4.578 13.648 1 98.88 75 VAL B C 1
ATOM 3824 O O . VAL B 1 75 ? 22.219 5.129 12.648 1 98.88 75 VAL B O 1
ATOM 3827 N N . VAL B 1 76 ? 21.938 4.023 14.578 1 98.88 76 VAL B N 1
ATOM 3828 C CA . VAL B 1 76 ? 20.484 4.082 14.578 1 98.88 76 VAL B CA 1
ATOM 3829 C C . VAL B 1 76 ? 20 5.086 15.625 1 98.88 76 VAL B C 1
ATOM 3831 O O . VAL B 1 76 ? 20.141 4.852 16.828 1 98.88 76 VAL B O 1
ATOM 3834 N N . GLU B 1 77 ? 19.422 6.18 15.195 1 98.88 77 GLU B N 1
ATOM 3835 C CA . GLU B 1 77 ? 18.984 7.242 16.094 1 98.88 77 GLU B CA 1
ATOM 3836 C C . GLU B 1 77 ? 17.5 7.109 16.422 1 98.88 77 GLU B C 1
ATOM 3838 O O . GLU B 1 77 ? 16.641 7.238 15.547 1 98.88 77 GLU B O 1
ATOM 3843 N N . LEU B 1 78 ? 17.234 6.898 17.719 1 98.31 78 LEU B N 1
ATOM 3844 C CA . LEU B 1 78 ? 15.859 6.73 18.188 1 98.31 78 LEU B CA 1
ATOM 3845 C C . LEU B 1 78 ? 15.633 7.492 19.484 1 98.31 78 LEU B C 1
ATOM 3847 O O . LEU B 1 78 ? 14.812 7.086 20.312 1 98.31 78 LEU B O 1
ATOM 3851 N N . PHE B 1 79 ? 16.375 8.594 19.719 1 94.81 79 PHE B N 1
ATOM 3852 C CA . PHE B 1 79 ? 16.188 9.5 20.859 1 94.81 79 PHE B CA 1
ATOM 3853 C C . PHE B 1 79 ? 14.906 10.312 20.688 1 94.81 79 PHE B C 1
ATOM 3855 O O . PHE B 1 79 ? 14.156 10.508 21.641 1 94.81 79 PHE B O 1
ATOM 3862 N N . GLY B 1 80 ? 14.758 10.766 19.516 1 91.75 80 GLY B N 1
ATOM 3863 C CA . GLY B 1 80 ? 13.75 11.789 19.281 1 91.75 80 GLY B CA 1
ATOM 3864 C C . GLY B 1 80 ? 14.234 13.188 19.609 1 91.75 80 GLY B C 1
ATOM 3865 O O . GLY B 1 80 ? 15.336 13.367 20.125 1 91.75 80 GLY B O 1
ATOM 3866 N N . GLY B 1 81 ? 13.438 14.18 19.219 1 93.25 81 GLY B N 1
ATOM 3867 C CA . GLY B 1 81 ? 13.812 15.562 19.469 1 93.25 81 GLY B CA 1
ATOM 3868 C C . GLY B 1 81 ? 14.883 16.078 18.531 1 93.25 81 GLY B C 1
ATOM 3869 O O . GLY B 1 81 ? 15.266 15.383 17.578 1 93.25 81 GLY B O 1
ATOM 3870 N N . THR B 1 82 ? 15.453 17.328 18.734 1 96 82 THR B N 1
ATOM 3871 C CA . THR B 1 82 ? 16.391 17.906 17.766 1 96 82 THR B CA 1
ATOM 3872 C C . THR B 1 82 ? 17.672 18.359 18.469 1 96 82 THR B C 1
ATOM 3874 O O . THR B 1 82 ? 18.656 18.703 17.812 1 96 82 THR B O 1
ATOM 3877 N N . GLY B 1 83 ? 17.859 18.391 19.688 1 95.75 83 GLY B N 1
ATOM 3878 C CA . GLY B 1 83 ? 19.062 18.828 20.391 1 95.75 83 GLY B CA 1
ATOM 3879 C C . GLY B 1 83 ? 20.219 17.844 20.25 1 95.75 83 GLY B C 1
ATOM 3880 O O . GLY B 1 83 ? 20.906 17.828 19.234 1 95.75 83 GLY B O 1
ATOM 3881 N N . ILE B 1 84 ? 20.328 16.984 21.188 1 96.69 84 ILE B N 1
ATOM 3882 C CA . ILE B 1 84 ? 21.438 16.031 21.25 1 96.69 84 ILE B CA 1
ATOM 3883 C C . ILE B 1 84 ? 21.328 15.039 20.094 1 96.69 84 ILE B C 1
ATOM 3885 O O . ILE B 1 84 ? 22.344 14.594 19.547 1 96.69 84 ILE B O 1
ATOM 3889 N N . ALA B 1 85 ? 20.156 14.773 19.672 1 97.94 85 ALA B N 1
ATOM 3890 C CA . ALA B 1 85 ? 19.938 13.867 18.547 1 97.94 85 ALA B CA 1
ATOM 3891 C C . ALA B 1 85 ? 20.578 14.414 17.281 1 97.94 85 ALA B C 1
ATOM 3893 O O . ALA B 1 85 ? 21.266 13.688 16.562 1 97.94 85 ALA B O 1
ATOM 3894 N N . LYS B 1 86 ? 20.328 15.68 17.031 1 98.56 86 LYS B N 1
ATOM 3895 C CA . LYS B 1 86 ? 20.906 16.312 15.844 1 98.56 86 LYS B CA 1
ATOM 3896 C C . LYS B 1 86 ? 22.422 16.266 15.883 1 98.56 86 LYS B C 1
ATOM 3898 O O . LYS B 1 86 ? 23.062 15.852 14.922 1 98.56 86 LYS B O 1
ATOM 3903 N N . GLU B 1 87 ? 22.969 16.656 16.984 1 98.56 87 GLU B N 1
ATOM 3904 C CA . GLU B 1 87 ? 24.422 16.719 17.125 1 98.56 87 GLU B CA 1
ATOM 3905 C C . GLU B 1 87 ? 25.047 15.328 16.969 1 98.56 87 GLU B C 1
ATOM 3907 O O . GLU B 1 87 ? 26.094 15.188 16.344 1 98.56 87 GLU B O 1
ATOM 3912 N N . ALA B 1 88 ? 24.422 14.367 17.547 1 98.69 88 ALA B N 1
ATOM 3913 C CA . ALA B 1 88 ? 24.922 13 17.453 1 98.69 88 ALA B CA 1
ATOM 3914 C C . ALA B 1 88 ? 24.891 12.492 16.016 1 98.69 88 ALA B C 1
ATOM 3916 O O . ALA B 1 88 ? 25.828 11.844 15.555 1 98.69 88 ALA B O 1
ATOM 3917 N N . VAL B 1 89 ? 23.812 12.75 15.32 1 98.81 89 VAL B N 1
ATOM 3918 C CA . VAL B 1 89 ? 23.672 12.32 13.93 1 98.81 89 VAL B CA 1
ATOM 3919 C C . VAL B 1 89 ? 24.719 13 13.07 1 98.81 89 VAL B C 1
ATOM 3921 O O . VAL B 1 89 ? 25.406 12.344 12.266 1 98.81 89 VAL B O 1
ATOM 3924 N N . LEU B 1 90 ? 24.875 14.328 13.234 1 98.81 90 LEU B N 1
ATOM 3925 C CA . LEU B 1 90 ? 25.875 15.062 12.461 1 98.81 90 LEU B CA 1
ATOM 3926 C C . LEU B 1 90 ? 27.281 14.531 12.742 1 98.81 90 LEU B C 1
ATOM 3928 O O . LEU B 1 90 ? 28.062 14.32 11.812 1 98.81 90 LEU B O 1
ATOM 3932 N N . LYS B 1 91 ? 27.578 14.289 14.008 1 98.75 91 LYS B N 1
ATOM 3933 C CA . LYS B 1 91 ? 28.891 13.766 14.375 1 98.75 91 LYS B CA 1
ATOM 3934 C C . LYS B 1 91 ? 29.094 12.367 13.805 1 98.75 91 LYS B C 1
ATOM 3936 O O . LYS B 1 91 ? 30.203 12.023 13.367 1 98.75 91 LYS B O 1
ATOM 3941 N N . ALA B 1 92 ? 28.062 11.516 13.875 1 98.88 92 ALA B N 1
ATOM 3942 C CA . ALA B 1 92 ? 28.141 10.18 13.281 1 98.88 92 ALA B CA 1
ATOM 3943 C C . ALA B 1 92 ? 28.484 10.258 11.797 1 98.88 92 ALA B C 1
ATOM 3945 O O . ALA B 1 92 ? 29.344 9.523 11.312 1 98.88 92 ALA B O 1
ATOM 3946 N N . ILE B 1 93 ? 27.812 11.141 11.062 1 98.62 93 ILE B N 1
ATOM 3947 C CA . ILE B 1 93 ? 28.062 11.32 9.633 1 98.62 93 ILE B CA 1
ATOM 3948 C C . ILE B 1 93 ? 29.5 11.773 9.406 1 98.62 93 ILE B C 1
ATOM 3950 O O . ILE B 1 93 ? 30.188 11.25 8.531 1 98.62 93 ILE B O 1
ATOM 3954 N N . GLU B 1 94 ? 29.969 12.695 10.211 1 98.44 94 GLU B N 1
ATOM 3955 C CA . GLU B 1 94 ? 31.344 13.172 10.109 1 98.44 94 GLU B CA 1
ATOM 3956 C C . GLU B 1 94 ? 32.344 12.031 10.305 1 98.44 94 GLU B C 1
ATOM 3958 O O . GLU B 1 94 ? 33.406 12.039 9.711 1 98.44 94 GLU B O 1
ATOM 3963 N N . ASN B 1 95 ? 31.938 11.102 11.125 1 98.12 95 ASN B N 1
ATOM 3964 C CA . ASN B 1 95 ? 32.781 9.953 11.406 1 98.12 95 ASN B CA 1
ATOM 3965 C C . ASN B 1 95 ? 32.625 8.859 10.359 1 98.12 95 ASN B C 1
ATOM 3967 O O . ASN B 1 95 ? 33.156 7.754 10.516 1 98.12 95 ASN B O 1
ATOM 3971 N N . GLY B 1 96 ? 31.797 9.094 9.359 1 97.06 96 GLY B N 1
ATOM 3972 C CA . GLY B 1 96 ? 31.625 8.164 8.25 1 97.06 96 GLY B CA 1
ATOM 3973 C C . GLY B 1 96 ? 30.656 7.043 8.547 1 97.06 96 GLY B C 1
ATOM 3974 O O . GLY B 1 96 ? 30.672 6.004 7.887 1 97.06 96 GLY B O 1
ATOM 3975 N N . LYS B 1 97 ? 29.828 7.191 9.609 1 98.31 97 LYS B N 1
ATOM 3976 C CA . LYS B 1 97 ? 28.844 6.172 9.953 1 98.31 97 LYS B CA 1
ATOM 3977 C C . LYS B 1 97 ? 27.562 6.344 9.125 1 98.31 97 LYS B C 1
ATOM 3979 O O . LYS B 1 97 ? 27.094 7.465 8.938 1 98.31 97 LYS B O 1
ATOM 3984 N N . HIS B 1 98 ? 27 5.258 8.578 1 98.31 98 HIS B N 1
ATOM 3985 C CA . HIS B 1 98 ? 25.672 5.309 7.988 1 98.31 98 HIS B CA 1
ATOM 3986 C C . HIS B 1 98 ? 24.609 5.539 9.055 1 98.31 98 HIS B C 1
ATOM 3988 O O . HIS B 1 98 ? 24.828 5.234 10.234 1 98.31 98 HIS B O 1
ATOM 3994 N N . ILE B 1 99 ? 23.469 6.129 8.617 1 98.81 99 ILE B N 1
ATOM 3995 C CA . ILE B 1 99 ? 22.453 6.547 9.586 1 98.81 99 ILE B CA 1
ATOM 3996 C C . ILE B 1 99 ? 21.125 5.883 9.258 1 98.81 99 ILE B C 1
ATOM 3998 O O . ILE B 1 99 ? 20.734 5.809 8.086 1 98.81 99 ILE B O 1
ATOM 4002 N N . VAL B 1 100 ? 20.453 5.352 10.234 1 98.88 100 VAL B N 1
ATOM 4003 C CA . VAL B 1 100 ? 19.031 5.059 10.203 1 98.88 100 VAL B CA 1
ATOM 4004 C C . VAL B 1 100 ? 18.312 5.855 11.289 1 98.88 100 VAL B C 1
ATOM 4006 O O . VAL B 1 100 ? 18.75 5.871 12.445 1 98.88 100 VAL B O 1
ATOM 4009 N N . THR B 1 101 ? 17.25 6.547 10.953 1 98.81 101 THR B N 1
ATOM 4010 C CA . THR B 1 101 ? 16.531 7.324 11.969 1 98.81 101 THR B CA 1
ATOM 4011 C C . THR B 1 101 ? 15.023 7.23 11.758 1 98.81 101 THR B C 1
ATOM 4013 O O . THR B 1 101 ? 14.555 7.117 10.625 1 98.81 101 THR B O 1
ATOM 4016 N N . ALA B 1 102 ? 14.273 7.238 12.836 1 98.56 102 ALA B N 1
ATOM 4017 C CA . ALA B 1 102 ? 12.82 7.336 12.797 1 98.56 102 ALA B CA 1
ATOM 4018 C C . ALA B 1 102 ? 12.352 8.742 13.164 1 98.56 102 ALA B C 1
ATOM 4020 O O . ALA B 1 102 ? 11.18 8.953 13.484 1 98.56 102 ALA B O 1
ATOM 4021 N N . ASN B 1 103 ? 13.273 9.703 13.18 1 98.38 103 ASN B N 1
ATOM 4022 C CA . ASN B 1 103 ? 13.062 11.016 13.773 1 98.38 103 ASN B CA 1
ATOM 4023 C C . ASN B 1 103 ? 12.523 12.016 12.75 1 98.38 103 ASN B C 1
ATOM 4025 O O . ASN B 1 103 ? 13.297 12.766 12.148 1 98.38 103 ASN B O 1
ATOM 4029 N N . LYS B 1 104 ? 11.242 12.008 12.695 1 98.31 104 LYS B N 1
ATOM 4030 C CA . LYS B 1 104 ? 10.57 12.844 11.711 1 98.31 104 LYS B CA 1
ATOM 4031 C C . LYS B 1 104 ? 10.836 14.328 11.969 1 98.31 104 LYS B C 1
ATOM 4033 O O . LYS B 1 104 ? 11.016 15.102 11.031 1 98.31 104 LYS B O 1
ATOM 4038 N N . LYS B 1 105 ? 10.781 14.742 13.188 1 98.25 105 LYS B N 1
ATOM 4039 C CA . LYS B 1 105 ? 11.008 16.141 13.547 1 98.25 105 LYS B CA 1
ATOM 4040 C C . LYS B 1 105 ? 12.414 16.594 13.148 1 98.25 105 LYS B C 1
ATOM 4042 O O . LYS B 1 105 ? 12.578 17.641 12.523 1 98.25 105 LYS B O 1
ATOM 4047 N N . LEU B 1 106 ? 13.398 15.789 13.461 1 98.56 106 LEU B N 1
ATOM 4048 C CA . LEU B 1 106 ? 14.781 16.078 13.117 1 98.56 106 LEU B CA 1
ATOM 4049 C C . LEU B 1 106 ? 14.938 16.281 11.609 1 98.56 106 LEU B C 1
ATOM 4051 O O . LEU B 1 106 ? 15.555 17.25 11.156 1 98.56 106 LEU B O 1
ATOM 4055 N N . LEU B 1 107 ? 14.344 15.383 10.836 1 98.75 107 LEU B N 1
ATOM 4056 C CA . LEU B 1 107 ? 14.484 15.414 9.383 1 98.75 107 LEU B CA 1
ATOM 4057 C C . LEU B 1 107 ? 13.758 16.625 8.789 1 98.75 107 LEU B C 1
ATOM 4059 O O . LEU B 1 107 ? 14.305 17.328 7.934 1 98.75 107 LEU B O 1
ATOM 4063 N N . ALA B 1 108 ? 12.531 16.844 9.211 1 98.69 108 ALA B N 1
ATOM 4064 C CA . ALA B 1 108 ? 11.711 17.922 8.656 1 98.69 108 ALA B CA 1
ATOM 4065 C C . ALA B 1 108 ? 12.344 19.297 8.93 1 98.69 108 ALA B C 1
ATOM 4067 O O . ALA B 1 108 ? 12.227 20.203 8.109 1 98.69 108 ALA B O 1
ATOM 4068 N N . GLU B 1 109 ? 13.023 19.422 10.039 1 98.38 109 GLU B N 1
ATOM 4069 C CA . GLU B 1 109 ? 13.531 20.719 10.453 1 98.38 109 GLU B CA 1
ATOM 4070 C C . GLU B 1 109 ? 15 20.891 10.07 1 98.38 109 GLU B C 1
ATOM 4072 O O . GLU B 1 109 ? 15.453 22.016 9.797 1 98.38 109 GLU B O 1
ATOM 4077 N N . TYR B 1 110 ? 15.742 19.781 10.023 1 98.56 110 TYR B N 1
ATOM 4078 C CA . TYR B 1 110 ? 17.188 19.922 9.844 1 98.56 110 TYR B CA 1
ATOM 4079 C C . TYR B 1 110 ? 17.688 19.031 8.719 1 98.56 110 TYR B C 1
ATOM 4081 O O . TYR B 1 110 ? 18.891 18.812 8.562 1 98.56 110 TYR B O 1
ATOM 4089 N N . GLY B 1 111 ? 16.797 18.469 7.984 1 98.56 111 GLY B N 1
ATOM 4090 C CA . GLY B 1 111 ? 17.188 17.641 6.859 1 98.56 111 GLY B CA 1
ATOM 4091 C C . GLY B 1 111 ? 18.109 18.344 5.883 1 98.56 111 GLY B C 1
ATOM 4092 O O . GLY B 1 111 ? 19 17.719 5.285 1 98.56 111 GLY B O 1
ATOM 4093 N N . ASN B 1 112 ? 17.938 19.625 5.715 1 98.31 112 ASN B N 1
ATOM 4094 C CA . ASN B 1 112 ? 18.719 20.422 4.766 1 98.31 112 ASN B CA 1
ATOM 4095 C C . ASN B 1 112 ? 20.172 20.578 5.227 1 98.31 112 ASN B C 1
ATOM 4097 O O . ASN B 1 112 ? 21.031 21 4.445 1 98.31 112 ASN B O 1
ATOM 4101 N N . GLU B 1 113 ? 20.453 20.281 6.426 1 98.19 113 GLU B N 1
ATOM 4102 C CA . GLU B 1 113 ? 21.812 20.219 6.941 1 98.19 113 GLU B CA 1
ATOM 4103 C C . GLU B 1 113 ? 22.344 18.797 6.898 1 98.19 113 GLU B C 1
ATOM 4105 O O . GLU B 1 113 ? 23.5 18.562 6.52 1 98.19 113 GLU B O 1
ATOM 4110 N N . ILE B 1 114 ? 21.578 17.875 7.172 1 98.62 114 ILE B N 1
ATOM 4111 C CA . ILE B 1 114 ? 21.953 16.469 7.348 1 98.62 114 ILE B CA 1
ATOM 4112 C C . ILE B 1 114 ? 22.297 15.859 5.996 1 98.62 114 ILE B C 1
ATOM 4114 O O . ILE B 1 114 ? 23.359 15.242 5.844 1 98.62 114 ILE B O 1
ATOM 4118 N N . PHE B 1 115 ? 21.484 16.016 4.988 1 98.06 115 PHE B N 1
ATOM 4119 C CA . PHE B 1 115 ? 21.609 15.289 3.73 1 98.06 115 PHE B CA 1
ATOM 4120 C C . PHE B 1 115 ? 22.828 15.781 2.949 1 98.06 115 PHE B C 1
ATOM 4122 O O . PHE B 1 115 ? 23.609 14.977 2.447 1 98.06 115 PHE B O 1
ATOM 4129 N N . PRO B 1 116 ? 23.062 17.109 2.859 1 97.38 116 PRO B N 1
ATOM 4130 C CA . PRO B 1 116 ? 24.281 17.562 2.191 1 97.38 116 PRO B CA 1
ATOM 4131 C C . PRO B 1 116 ? 25.547 17.062 2.887 1 97.38 116 PRO B C 1
ATOM 4133 O O . PRO B 1 116 ? 26.531 16.688 2.221 1 97.38 116 PRO B O 1
ATOM 4136 N N . LEU B 1 117 ? 25.547 17.078 4.215 1 98.31 117 LEU B N 1
ATOM 4137 C CA . LEU B 1 117 ? 26.688 16.547 4.934 1 98.31 117 LEU B CA 1
ATOM 4138 C C . LEU B 1 117 ? 26.891 15.062 4.629 1 98.31 117 LEU B C 1
ATOM 4140 O O . LEU B 1 117 ? 28.031 14.609 4.445 1 98.31 117 LEU B O 1
ATOM 4144 N N . ALA B 1 118 ? 25.812 14.305 4.629 1 97.81 118 ALA B N 1
ATOM 4145 C CA . ALA B 1 118 ? 25.875 12.875 4.312 1 97.81 118 ALA B CA 1
ATOM 4146 C C . ALA B 1 118 ? 26.469 12.648 2.922 1 97.81 118 ALA B C 1
ATOM 4148 O O . ALA B 1 118 ? 27.266 11.734 2.721 1 97.81 118 ALA B O 1
ATOM 4149 N N . GLU B 1 119 ? 26.016 13.469 2.006 1 95.25 119 GLU B N 1
ATOM 4150 C CA . GLU B 1 119 ? 26.562 13.383 0.654 1 95.25 119 GLU B CA 1
ATOM 4151 C C . GLU B 1 119 ? 28.062 13.641 0.646 1 95.25 119 GLU B C 1
ATOM 4153 O O . GLU B 1 119 ? 28.812 12.891 0.029 1 95.25 119 GLU B O 1
ATOM 4158 N N . LYS B 1 120 ? 28.453 14.68 1.275 1 95.94 120 LYS B N 1
ATOM 4159 C CA . LYS B 1 120 ? 29.859 15.062 1.338 1 95.94 120 LYS B CA 1
ATOM 4160 C C . LYS B 1 120 ? 30.703 13.938 1.938 1 95.94 120 LYS B C 1
ATOM 4162 O O . LYS B 1 120 ? 31.828 13.695 1.492 1 95.94 120 LYS B O 1
ATOM 4167 N N . GLN B 1 121 ? 30.172 13.227 2.918 1 96.19 121 GLN B N 1
ATOM 4168 C CA . GLN B 1 121 ? 30.922 12.195 3.639 1 96.19 121 GLN B CA 1
ATOM 4169 C C . GLN B 1 121 ? 30.672 10.82 3.035 1 96.19 121 GLN B C 1
ATOM 4171 O O . GLN B 1 121 ? 31.172 9.812 3.541 1 96.19 121 GLN B O 1
ATOM 4176 N N . ASN B 1 122 ? 29.828 10.773 2.023 1 94.5 122 ASN B N 1
ATOM 4177 C CA . ASN B 1 122 ? 29.5 9.523 1.343 1 94.5 122 ASN B CA 1
ATOM 4178 C C . ASN B 1 122 ? 28.875 8.508 2.301 1 94.5 122 ASN B C 1
ATOM 4180 O O . ASN B 1 122 ? 29.312 7.363 2.377 1 94.5 122 ASN B O 1
ATOM 4184 N N . VAL B 1 123 ? 27.938 8.977 3.018 1 95.69 123 VAL B N 1
ATOM 4185 C CA . VAL B 1 123 ? 27.25 8.141 3.986 1 95.69 123 VAL B CA 1
ATOM 4186 C C . VAL B 1 123 ? 25.781 8.008 3.59 1 95.69 123 VAL B C 1
ATOM 4188 O O . VAL B 1 123 ? 25.188 8.938 3.027 1 95.69 123 VAL B O 1
ATOM 4191 N N . ILE B 1 124 ? 25.156 6.801 3.852 1 97.38 124 ILE B N 1
ATOM 4192 C CA . ILE B 1 124 ? 23.75 6.551 3.592 1 97.38 124 ILE B CA 1
ATOM 4193 C C . ILE B 1 124 ? 22.906 7.012 4.785 1 97.38 124 ILE B C 1
ATOM 4195 O O . ILE B 1 124 ? 23.281 6.773 5.938 1 97.38 124 ILE B O 1
ATOM 4199 N N . VAL B 1 125 ? 21.828 7.734 4.496 1 98.38 125 VAL B N 1
ATOM 4200 C CA . VAL B 1 125 ? 20.828 8.07 5.508 1 98.38 125 VAL B CA 1
ATOM 4201 C C . VAL B 1 125 ? 19.469 7.484 5.113 1 98.38 125 VAL B C 1
ATOM 4203 O O . VAL B 1 125 ? 18.922 7.836 4.066 1 98.38 125 VAL B O 1
ATOM 4206 N N . GLN B 1 126 ? 19 6.551 5.93 1 98.62 126 GLN B N 1
ATOM 4207 C CA . GLN B 1 126 ? 17.688 5.957 5.723 1 98.62 126 GLN B CA 1
ATOM 4208 C C . GLN B 1 126 ? 16.719 6.355 6.836 1 98.62 126 GLN B C 1
ATOM 4210 O O . GLN B 1 126 ? 17.125 6.547 7.98 1 98.62 126 GLN B O 1
ATOM 4215 N N . PHE B 1 127 ? 15.414 6.496 6.457 1 98.81 127 PHE B N 1
ATOM 4216 C CA . PHE B 1 127 ? 14.477 7.055 7.426 1 98.81 127 PHE B CA 1
ATOM 4217 C C . PHE B 1 127 ? 13.055 6.582 7.145 1 98.81 127 PHE B C 1
ATOM 4219 O O . PHE B 1 127 ? 12.102 7.348 7.27 1 98.81 127 PHE B O 1
ATOM 4226 N N . GLU B 1 128 ? 12.891 5.344 6.695 1 98.75 128 GLU B N 1
ATOM 4227 C CA . GLU B 1 128 ? 11.57 4.766 6.43 1 98.75 128 GLU B CA 1
ATOM 4228 C C . GLU B 1 128 ? 10.648 4.918 7.637 1 98.75 128 GLU B C 1
ATOM 4230 O O . GLU B 1 128 ? 9.484 5.301 7.484 1 98.75 128 GLU B O 1
ATOM 4235 N N . ALA B 1 129 ? 11.188 4.73 8.805 1 98.5 129 ALA B N 1
ATOM 4236 C CA . ALA B 1 129 ? 10.398 4.668 10.039 1 98.5 129 ALA B CA 1
ATOM 4237 C C . ALA B 1 129 ? 9.938 6.059 10.469 1 98.5 129 ALA B C 1
ATOM 4239 O O . ALA B 1 129 ? 9.109 6.195 11.367 1 98.5 129 ALA B O 1
ATOM 4240 N N . ALA B 1 130 ? 10.461 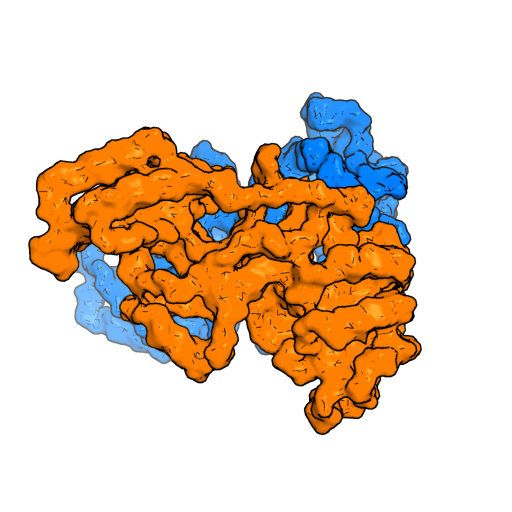7.078 9.797 1 98.5 130 ALA B N 1
ATOM 4241 C CA . ALA B 1 130 ? 10.102 8.445 10.164 1 98.5 130 ALA B CA 1
ATOM 4242 C C . ALA B 1 130 ? 8.695 8.797 9.688 1 98.5 130 ALA B C 1
ATOM 4244 O O . ALA B 1 130 ? 8.078 9.742 10.188 1 98.5 130 ALA B O 1
ATOM 4245 N N . VAL B 1 131 ? 8.227 8.047 8.727 1 98.5 131 VAL B N 1
ATOM 4246 C CA . VAL B 1 131 ? 6.934 8.375 8.148 1 98.5 131 VAL B CA 1
ATOM 4247 C C . VAL B 1 131 ? 6.043 7.137 8.125 1 98.5 131 VAL B C 1
ATOM 4249 O O . VAL B 1 131 ? 6.402 6.117 7.535 1 98.5 131 VAL B O 1
ATOM 4252 N N . ALA B 1 132 ? 4.906 7.191 8.797 1 98.12 132 ALA B N 1
ATOM 4253 C CA . ALA B 1 132 ? 3.801 6.242 8.703 1 98.12 132 ALA B CA 1
ATOM 4254 C C . ALA B 1 132 ? 4.188 4.887 9.297 1 98.12 132 ALA B C 1
ATOM 4256 O O . ALA B 1 132 ? 3.756 3.842 8.805 1 98.12 132 ALA B O 1
ATOM 4257 N N . GLY B 1 133 ? 5.051 4.871 10.25 1 96.44 133 GLY B N 1
ATOM 4258 C CA . GLY B 1 133 ? 5.316 3.67 11.023 1 96.44 133 GLY B CA 1
ATOM 4259 C C . GLY B 1 133 ? 5.965 2.566 10.211 1 96.44 133 GLY B C 1
ATOM 4260 O O . GLY B 1 133 ? 7.059 2.748 9.672 1 96.44 133 GLY B O 1
ATOM 4261 N N . GLY B 1 134 ? 5.227 1.439 10.141 1 97.31 134 GLY B N 1
ATOM 4262 C CA . GLY B 1 134 ? 5.789 0.278 9.469 1 97.31 134 GLY B CA 1
ATOM 4263 C C . GLY B 1 134 ? 5.438 0.217 7.992 1 97.31 134 GLY B C 1
ATOM 4264 O O . GLY B 1 134 ? 5.867 -0.698 7.281 1 97.31 134 GLY B O 1
ATOM 4265 N N . ILE B 1 135 ? 4.641 1.159 7.473 1 98.44 135 ILE B N 1
ATOM 4266 C CA . ILE B 1 135 ? 4.262 1.204 6.062 1 98.44 135 ILE B CA 1
ATOM 4267 C C . ILE B 1 135 ? 5.473 1.594 5.219 1 98.44 135 ILE B C 1
ATOM 4269 O O . ILE B 1 135 ? 6.09 2.637 5.449 1 98.44 135 ILE B O 1
ATOM 4273 N N . PRO B 1 136 ? 5.859 0.848 4.27 1 98.5 136 PRO B N 1
ATOM 4274 C CA . PRO B 1 136 ? 7.039 1.195 3.475 1 98.5 136 PRO B CA 1
ATOM 4275 C C . PRO B 1 136 ? 6.75 2.266 2.426 1 98.5 136 PRO B C 1
ATOM 4277 O O . PRO B 1 136 ? 6.996 2.051 1.235 1 98.5 136 PRO B O 1
ATOM 4280 N N . ILE B 1 137 ? 6.367 3.398 2.852 1 98.81 137 ILE B N 1
ATOM 4281 C CA . ILE B 1 137 ? 5.895 4.453 1.962 1 98.81 137 ILE B CA 1
ATOM 4282 C C . ILE B 1 137 ? 7.086 5.195 1.363 1 98.81 137 ILE B C 1
ATOM 4284 O O . ILE B 1 137 ? 7.039 5.629 0.208 1 98.81 137 ILE B O 1
ATOM 4288 N N . ILE B 1 138 ? 8.164 5.375 2.125 1 98.75 138 ILE B N 1
ATOM 4289 C CA . ILE B 1 138 ? 9.336 6.055 1.59 1 98.75 138 ILE B CA 1
ATOM 4290 C C . ILE B 1 138 ? 9.961 5.215 0.475 1 98.75 138 ILE B C 1
ATOM 4292 O O . ILE B 1 138 ? 10.328 5.746 -0.577 1 98.75 138 ILE B O 1
ATOM 4296 N N . LYS B 1 139 ? 10.055 3.928 0.697 1 98.44 139 LYS B N 1
ATOM 4297 C CA . LYS B 1 139 ? 10.555 3.023 -0.333 1 98.44 139 LYS B CA 1
ATOM 4298 C C . LYS B 1 139 ? 9.68 3.072 -1.581 1 98.44 139 LYS B C 1
ATOM 4300 O O . LYS B 1 139 ? 10.18 3.043 -2.705 1 98.44 139 LYS B O 1
ATOM 4305 N N . ALA B 1 140 ? 8.359 3.107 -1.373 1 98.5 140 ALA B N 1
ATOM 4306 C CA . ALA B 1 140 ? 7.449 3.221 -2.512 1 98.5 140 ALA B CA 1
ATOM 4307 C C . ALA B 1 140 ? 7.715 4.5 -3.299 1 98.5 140 ALA B C 1
ATOM 4309 O O . ALA B 1 140 ? 7.852 4.469 -4.523 1 98.5 140 ALA B O 1
ATOM 4310 N N . LEU B 1 141 ? 7.879 5.594 -2.641 1 98.5 141 LEU B N 1
ATOM 4311 C CA . LEU B 1 141 ? 8.047 6.895 -3.277 1 98.5 141 LEU B CA 1
ATOM 4312 C C . LEU B 1 141 ? 9.406 6.996 -3.957 1 98.5 141 LEU B C 1
ATOM 4314 O O . LEU B 1 141 ? 9.516 7.535 -5.062 1 98.5 141 LEU B O 1
ATOM 4318 N N . ARG B 1 142 ? 10.398 6.395 -3.336 1 97.62 142 ARG B N 1
ATOM 4319 C CA . ARG B 1 142 ? 11.773 6.574 -3.793 1 97.62 142 ARG B CA 1
ATOM 4320 C C . ARG B 1 142 ? 12.125 5.562 -4.879 1 97.62 142 ARG B C 1
ATOM 4322 O O . ARG B 1 142 ? 12.938 5.848 -5.762 1 97.62 142 ARG B O 1
ATOM 4329 N N . GLU B 1 143 ? 11.562 4.398 -4.773 1 97.75 143 GLU B N 1
ATOM 4330 C CA . GLU B 1 143 ? 12 3.301 -5.633 1 97.75 143 GLU B CA 1
ATOM 4331 C C . GLU B 1 143 ? 10.828 2.695 -6.398 1 97.75 143 GLU B C 1
ATOM 4333 O O . GLU B 1 143 ? 10.852 2.639 -7.629 1 97.75 143 GLU B O 1
ATOM 4338 N N . GLY B 1 144 ? 9.781 2.369 -5.738 1 98.25 144 GLY B N 1
ATOM 4339 C CA . GLY B 1 144 ? 8.656 1.692 -6.363 1 98.25 144 GLY B CA 1
ATOM 4340 C C . GLY B 1 144 ? 7.984 2.525 -7.438 1 98.25 144 GLY B C 1
ATOM 4341 O O . GLY B 1 144 ? 7.492 1.985 -8.43 1 98.25 144 GLY B O 1
ATOM 4342 N N . LEU B 1 145 ? 7.953 3.846 -7.238 1 98.38 145 LEU B N 1
ATOM 4343 C CA . LEU B 1 145 ? 7.258 4.742 -8.156 1 98.38 145 LEU B CA 1
ATOM 4344 C C . LEU B 1 145 ? 8.25 5.645 -8.883 1 98.38 145 LEU B C 1
ATOM 4346 O O . LEU B 1 145 ? 7.891 6.742 -9.32 1 98.38 145 LEU B O 1
ATOM 4350 N N . ALA B 1 146 ? 9.445 5.172 -9.047 1 98.06 146 ALA B N 1
ATOM 4351 C CA . ALA B 1 146 ? 10.555 5.969 -9.57 1 98.06 146 ALA B CA 1
ATOM 4352 C C . ALA B 1 146 ? 10.328 6.324 -11.039 1 98.06 146 ALA B C 1
ATOM 4354 O O . ALA B 1 146 ? 10.984 7.215 -11.578 1 98.06 146 ALA B O 1
ATOM 4355 N N . ALA B 1 147 ? 9.398 5.645 -11.688 1 98.12 147 ALA B N 1
ATOM 4356 C CA . ALA B 1 147 ? 9.133 5.898 -13.102 1 98.12 147 ALA B CA 1
ATOM 4357 C C . ALA B 1 147 ? 8.055 6.961 -13.281 1 98.12 147 ALA B C 1
ATOM 4359 O O . ALA B 1 147 ? 7.652 7.266 -14.406 1 98.12 147 ALA B O 1
ATOM 4360 N N . ASN B 1 148 ? 7.598 7.559 -12.203 1 98.62 148 ASN B N 1
ATOM 4361 C CA . ASN B 1 148 ? 6.422 8.422 -12.219 1 98.62 148 ASN B CA 1
ATOM 4362 C C . ASN B 1 148 ? 6.781 9.859 -11.867 1 98.62 148 ASN B C 1
ATOM 4364 O O . ASN B 1 148 ? 7.77 10.109 -11.172 1 98.62 148 ASN B O 1
ATOM 4368 N N . ARG B 1 149 ? 6.012 10.75 -12.391 1 98.25 149 ARG B N 1
ATOM 4369 C CA . ARG B 1 149 ? 5.828 12.062 -11.766 1 98.25 149 ARG B CA 1
ATOM 4370 C C . ARG B 1 149 ? 4.691 12.031 -10.75 1 98.25 149 ARG B C 1
ATOM 4372 O O . ARG B 1 149 ? 3.533 11.82 -11.117 1 98.25 149 ARG B O 1
ATOM 4379 N N . ILE B 1 150 ? 5.059 12.219 -9.539 1 98.38 150 ILE B N 1
ATOM 4380 C CA . ILE B 1 150 ? 4.039 12.227 -8.492 1 98.38 150 ILE B CA 1
ATOM 4381 C C . ILE B 1 150 ? 3.238 13.523 -8.562 1 98.38 150 ILE B C 1
ATOM 4383 O O . ILE B 1 150 ? 3.812 14.617 -8.664 1 98.38 150 ILE B O 1
ATOM 4387 N N . LYS B 1 151 ? 1.942 13.406 -8.539 1 98.31 151 LYS B N 1
ATOM 4388 C CA . LYS B 1 151 ? 1.064 14.57 -8.633 1 98.31 151 LYS B CA 1
ATOM 4389 C C . LYS B 1 151 ? 0.61 15.031 -7.246 1 98.31 151 LYS B C 1
ATOM 4391 O O . LYS B 1 151 ? 0.536 16.234 -6.98 1 98.31 151 LYS B O 1
ATOM 4396 N N . SER B 1 152 ? 0.262 14.117 -6.422 1 98.56 152 SER B N 1
ATOM 4397 C CA . SER B 1 152 ? -0.22 14.477 -5.094 1 98.56 152 SER B CA 1
ATOM 4398 C C . SER B 1 152 ? -0.116 13.289 -4.133 1 98.56 152 SER B C 1
ATOM 4400 O O . SER B 1 152 ? -0.063 12.141 -4.562 1 98.56 152 SER B O 1
ATOM 4402 N N . ILE B 1 153 ? -0.009 13.617 -2.879 1 98.81 153 ILE B N 1
ATOM 4403 C CA . ILE B 1 153 ? -0.046 12.68 -1.765 1 98.81 153 ILE B CA 1
ATOM 4404 C C . ILE B 1 153 ? -1.063 13.148 -0.728 1 98.81 153 ILE B C 1
ATOM 4406 O O . ILE B 1 153 ? -1.134 14.344 -0.413 1 98.81 153 ILE B O 1
ATOM 4410 N N . ALA B 1 154 ? -1.91 12.289 -0.282 1 98.81 154 ALA B N 1
ATOM 4411 C CA . ALA B 1 154 ? -2.822 12.508 0.837 1 98.81 154 ALA B CA 1
ATOM 4412 C C . ALA B 1 154 ? -2.707 11.391 1.868 1 98.81 154 ALA B C 1
ATOM 4414 O O . ALA B 1 154 ? -2.867 10.211 1.536 1 98.81 154 ALA B O 1
ATOM 4415 N N . GLY B 1 155 ? -2.424 11.789 3.09 1 98.56 155 GLY B N 1
ATOM 4416 C CA . GLY B 1 155 ? -2.156 10.742 4.066 1 98.56 155 GLY B CA 1
ATOM 4417 C C . GLY B 1 155 ? -2.883 10.953 5.379 1 98.56 155 GLY B C 1
ATOM 4418 O O . GLY B 1 155 ? -2.957 12.078 5.883 1 98.56 155 GLY B O 1
ATOM 4419 N N . ILE B 1 156 ? -3.59 9.914 5.863 1 98.75 156 ILE B N 1
ATOM 4420 C CA . ILE B 1 156 ? -3.887 9.781 7.285 1 98.75 156 ILE B CA 1
ATOM 4421 C C . ILE B 1 156 ? -2.656 9.258 8.023 1 98.75 156 ILE B C 1
ATOM 4423 O O . ILE B 1 156 ? -2.438 8.047 8.094 1 98.75 156 ILE B O 1
ATOM 4427 N N . ILE B 1 157 ? -1.876 10.211 8.594 1 98.69 157 ILE B N 1
ATOM 4428 C CA . ILE B 1 157 ? -0.525 9.836 8.992 1 98.69 157 ILE B CA 1
ATOM 4429 C C . ILE B 1 157 ? -0.309 10.188 10.469 1 98.69 157 ILE B C 1
ATOM 4431 O O . ILE B 1 157 ? 0.83 10.352 10.906 1 98.69 157 ILE B O 1
ATOM 4435 N N . ASN B 1 158 ? -1.382 10.422 11.188 1 98.31 158 ASN B N 1
ATOM 4436 C CA . ASN B 1 158 ? -1.393 10.539 12.648 1 98.31 158 ASN B CA 1
ATOM 4437 C C . ASN B 1 158 ? -2.473 9.664 13.266 1 98.31 158 ASN B C 1
ATOM 4439 O O . ASN B 1 158 ? -3.654 10.008 13.242 1 98.31 158 ASN B O 1
ATOM 4443 N N . GLY B 1 159 ? -2.076 8.609 13.898 1 97.62 159 GLY B N 1
ATOM 4444 C CA . GLY B 1 159 ? -3 7.621 14.43 1 97.62 159 GLY B CA 1
ATOM 4445 C C . GLY B 1 159 ? -3.869 8.148 15.555 1 97.62 159 GLY B C 1
ATOM 4446 O O . GLY B 1 159 ? -5.039 7.785 15.664 1 97.62 159 GLY B O 1
ATOM 4447 N N . THR B 1 160 ? -3.334 9.008 16.406 1 97.44 160 THR B N 1
ATOM 4448 C CA . THR B 1 160 ? -4.078 9.57 17.531 1 97.44 160 THR B CA 1
ATOM 4449 C C . THR B 1 160 ? -5.277 10.375 17.031 1 97.44 160 THR B C 1
ATOM 4451 O O . THR B 1 160 ? -6.406 10.156 17.484 1 97.44 160 THR B O 1
ATOM 4454 N N . SER B 1 161 ? -5.031 11.266 16.109 1 98.25 161 SER B N 1
ATOM 4455 C CA . SER B 1 161 ? -6.117 12.07 15.555 1 98.25 161 SER B CA 1
ATOM 4456 C C . SER B 1 161 ? -7.141 11.203 14.836 1 98.25 161 SER B C 1
ATOM 4458 O O . SER B 1 161 ? -8.344 11.445 14.922 1 98.25 161 SER B O 1
ATOM 4460 N N . ASN B 1 162 ? -6.652 10.203 14.156 1 98.38 162 ASN B N 1
ATOM 4461 C CA . ASN B 1 162 ? -7.582 9.344 13.43 1 98.38 162 ASN B CA 1
ATOM 4462 C C . ASN B 1 162 ? -8.461 8.539 14.383 1 98.38 162 ASN B C 1
ATOM 4464 O O . ASN B 1 162 ? -9.641 8.312 14.102 1 98.38 162 ASN B O 1
ATOM 4468 N N . PHE B 1 163 ? -7.852 8.078 15.438 1 98 163 PHE B N 1
ATOM 4469 C CA . PHE B 1 163 ? -8.617 7.383 16.469 1 98 163 PHE B CA 1
ATOM 4470 C C . PHE B 1 163 ? -9.711 8.289 17.016 1 98 163 PHE B C 1
ATOM 4472 O O . PHE B 1 163 ? -10.867 7.879 17.125 1 98 163 PHE B O 1
ATOM 4479 N N . ILE B 1 164 ? -9.344 9.43 17.375 1 98.25 164 ILE B N 1
ATOM 4480 C CA . ILE B 1 164 ? -10.273 10.375 17.984 1 98.25 164 ILE B CA 1
ATOM 4481 C C . ILE B 1 164 ? -11.43 10.648 17.031 1 98.25 164 ILE B C 1
ATOM 4483 O O . ILE B 1 164 ? -12.602 10.555 17.406 1 98.25 164 ILE B O 1
ATOM 4487 N N . LEU B 1 165 ? -11.117 10.953 15.781 1 98.38 165 LEU B N 1
ATOM 4488 C CA . LEU B 1 165 ? -12.148 11.258 14.797 1 98.38 165 LEU B CA 1
ATOM 4489 C C . LEU B 1 165 ? -13.031 10.039 14.547 1 98.38 165 LEU B C 1
ATOM 4491 O O . LEU B 1 165 ? -14.242 10.18 14.359 1 98.38 165 LEU B O 1
ATOM 4495 N N . SER B 1 166 ? -12.414 8.852 14.547 1 97.38 166 SER B N 1
ATOM 4496 C CA . SER B 1 166 ? -13.18 7.617 14.391 1 97.38 166 SER B CA 1
ATOM 4497 C C . SER B 1 166 ? -14.164 7.426 15.547 1 97.38 166 SER B C 1
ATOM 4499 O O . SER B 1 166 ? -15.328 7.098 15.328 1 97.38 166 SER B O 1
ATOM 4501 N N . GLU B 1 167 ? -13.695 7.652 16.75 1 97.19 167 GLU B N 1
ATOM 4502 C CA . GLU B 1 167 ? -14.516 7.477 17.938 1 97.19 167 GLU B CA 1
ATOM 4503 C C . GLU B 1 167 ? -15.625 8.523 18 1 97.19 167 GLU B C 1
ATOM 4505 O O . GLU B 1 167 ? -16.75 8.219 18.406 1 97.19 167 GLU B O 1
ATOM 4510 N N . MET B 1 168 ? -15.266 9.727 17.672 1 97.62 168 MET B N 1
ATOM 4511 C CA . MET B 1 168 ? -16.266 10.781 17.656 1 97.62 168 MET B CA 1
ATOM 4512 C C . MET B 1 168 ? -17.406 10.43 16.703 1 97.62 168 MET B C 1
ATOM 4514 O O . MET B 1 168 ? -18.578 10.656 17.016 1 97.62 168 MET B O 1
ATOM 4518 N N . ARG B 1 169 ? -17.062 9.891 15.586 1 95.94 169 ARG B N 1
ATOM 4519 C CA . ARG B 1 169 ? -18.062 9.516 14.602 1 95.94 169 ARG B CA 1
ATOM 4520 C C . ARG B 1 169 ? -18.906 8.344 15.094 1 95.94 169 ARG B C 1
ATOM 4522 O O . ARG B 1 169 ? -20.141 8.398 15.047 1 95.94 169 ARG B O 1
ATOM 4529 N N . GLU B 1 170 ? -18.281 7.332 15.586 1 95.06 170 GLU B N 1
ATOM 4530 C CA . GLU B 1 170 ? -18.953 6.09 15.969 1 95.06 170 GLU B CA 1
ATOM 4531 C C . GLU B 1 170 ? -19.844 6.297 17.188 1 95.06 170 GLU B C 1
ATOM 4533 O O . GLU B 1 170 ? -20.969 5.77 17.234 1 95.06 170 GLU B O 1
ATOM 4538 N N . LYS B 1 171 ? -19.406 7.109 18.109 1 94.75 171 LYS B N 1
ATOM 4539 C CA . LYS B 1 171 ? -20.125 7.246 19.375 1 94.75 171 LYS B CA 1
ATOM 4540 C C . LYS B 1 171 ? -20.938 8.547 19.422 1 94.75 171 LYS B C 1
ATOM 4542 O O . LYS B 1 171 ? -21.812 8.711 20.266 1 94.75 171 LYS B O 1
ATOM 4547 N N . GLY B 1 172 ? -20.578 9.453 18.547 1 94.44 172 GLY B N 1
ATOM 4548 C CA . GLY B 1 172 ? -21.203 10.766 18.594 1 94.44 172 GLY B CA 1
ATOM 4549 C C . GLY B 1 172 ? -20.734 11.617 19.75 1 94.44 172 GLY B C 1
ATOM 4550 O O . GLY B 1 172 ? -21.391 12.578 20.141 1 94.44 172 GLY B O 1
ATOM 4551 N N . SER B 1 173 ? -19.578 11.297 20.266 1 94.5 173 SER B N 1
ATOM 4552 C CA . SER B 1 173 ? -19.062 11.945 21.469 1 94.5 173 SER B CA 1
ATOM 4553 C C . SER B 1 173 ? -18.312 13.234 21.125 1 94.5 173 SER B C 1
ATOM 4555 O O . SER B 1 173 ? -17.859 13.414 19.984 1 94.5 173 SER B O 1
ATOM 4557 N N . ALA B 1 174 ? -18.219 14.07 22.141 1 95.88 174 ALA B N 1
ATOM 4558 C CA . ALA B 1 174 ? -17.5 15.336 21.984 1 95.88 174 ALA B CA 1
ATOM 4559 C C . ALA B 1 174 ? -15.992 15.102 21.984 1 95.88 174 ALA B C 1
ATOM 4561 O O . ALA B 1 174 ? -15.508 14.148 22.594 1 95.88 174 ALA B O 1
ATOM 4562 N N . PHE B 1 175 ? -15.297 16.047 21.406 1 96.31 175 PHE B N 1
ATOM 4563 C CA . PHE B 1 175 ? -13.852 15.969 21.281 1 96.31 175 PHE B CA 1
ATOM 4564 C C . PHE B 1 175 ? -13.188 15.773 22.641 1 96.31 175 PHE B C 1
ATOM 4566 O O . PHE B 1 175 ? -12.359 14.883 22.797 1 96.31 175 PHE B O 1
ATOM 4573 N N . ALA B 1 176 ? -13.555 16.531 23.562 1 96.56 176 ALA B N 1
ATOM 4574 C CA . ALA B 1 176 ? -12.922 16.516 24.875 1 96.56 176 ALA B CA 1
ATOM 4575 C C . ALA B 1 176 ? -13.062 15.156 25.531 1 96.56 176 ALA B C 1
ATOM 4577 O O . ALA B 1 176 ? -12.133 14.664 26.188 1 96.56 176 ALA B O 1
ATOM 4578 N N . ASP B 1 177 ? -14.164 14.555 25.406 1 97.06 177 ASP B N 1
ATOM 4579 C CA . ASP B 1 177 ? -14.422 13.242 26 1 97.06 177 ASP B CA 1
ATOM 4580 C C . ASP B 1 177 ? -13.57 12.164 25.344 1 97.06 177 ASP B C 1
ATOM 4582 O O . ASP B 1 177 ? -12.992 11.32 26.047 1 97.06 177 ASP B O 1
ATOM 4586 N N . VAL B 1 178 ? -13.539 12.188 24.078 1 97.06 178 VAL B N 1
ATOM 4587 C CA . VAL B 1 178 ? -12.789 11.172 23.344 1 97.06 178 VAL B CA 1
ATOM 4588 C C . VAL B 1 178 ? -11.297 11.367 23.578 1 97.06 178 VAL B C 1
ATOM 4590 O O . VAL B 1 178 ? -10.539 10.391 23.641 1 97.06 178 VAL B O 1
ATOM 4593 N N . LEU B 1 179 ? -10.812 12.633 23.656 1 97.5 179 LEU B N 1
ATOM 4594 C CA . LEU B 1 179 ? -9.414 12.898 23.969 1 97.5 179 LEU B CA 1
ATOM 4595 C C . LEU B 1 179 ? -9.023 12.258 25.281 1 97.5 179 LEU B C 1
ATOM 4597 O O . LEU B 1 179 ? -7.953 11.656 25.406 1 97.5 179 LEU B O 1
ATOM 4601 N N . LYS B 1 180 ? -9.867 12.375 26.266 1 97.25 180 LYS B N 1
ATOM 4602 C CA . LYS B 1 180 ? -9.625 11.75 27.562 1 97.25 180 LYS B CA 1
ATOM 4603 C C . LYS B 1 180 ? -9.508 10.234 27.422 1 97.25 180 LYS B C 1
ATOM 4605 O O . LYS B 1 180 ? -8.656 9.617 28.062 1 97.25 180 LYS B O 1
ATOM 4610 N N . GLU B 1 181 ? -10.367 9.734 26.656 1 96.75 181 GLU B N 1
ATOM 4611 C CA . GLU B 1 181 ? -10.32 8.297 26.406 1 96.75 181 GLU B CA 1
ATOM 4612 C C . GLU B 1 181 ? -9.008 7.902 25.734 1 96.75 181 GLU B C 1
ATOM 4614 O O . GLU B 1 181 ? -8.391 6.902 26.109 1 96.75 181 GLU B O 1
ATOM 4619 N N . ALA B 1 182 ? -8.633 8.648 24.703 1 96.5 182 ALA B N 1
ATOM 4620 C CA . ALA B 1 182 ? -7.371 8.398 24 1 96.5 182 ALA B CA 1
ATOM 4621 C C . ALA B 1 182 ? -6.191 8.453 24.969 1 96.5 182 ALA B C 1
ATOM 4623 O O . ALA B 1 182 ? -5.254 7.66 24.859 1 96.5 182 ALA B O 1
ATOM 4624 N N . GLN B 1 183 ? -6.23 9.383 25.844 1 96.75 183 GLN B N 1
ATOM 4625 C CA . GLN B 1 183 ? -5.18 9.508 26.859 1 96.75 183 GLN B CA 1
ATOM 4626 C C . GLN B 1 183 ? -5.18 8.312 27.812 1 96.75 183 GLN B C 1
ATOM 4628 O O . GLN B 1 183 ? -4.121 7.766 28.125 1 96.75 183 GLN B O 1
ATOM 4633 N N . ALA B 1 184 ? -6.312 7.879 28.188 1 96.56 184 ALA B N 1
ATOM 4634 C CA . ALA B 1 184 ? -6.457 6.73 29.078 1 96.56 184 ALA B CA 1
ATOM 4635 C C . ALA B 1 184 ? -5.93 5.457 28.422 1 96.56 184 ALA B C 1
ATOM 4637 O O . ALA B 1 184 ? -5.363 4.594 29.094 1 96.56 184 ALA B O 1
ATOM 4638 N N . LEU B 1 185 ? -6.105 5.379 27.172 1 94.25 185 LEU B N 1
ATOM 4639 C CA . LEU B 1 185 ? -5.688 4.199 26.422 1 94.25 185 LEU B CA 1
ATOM 4640 C C . LEU B 1 185 ? -4.211 4.289 26.031 1 94.25 185 LEU B C 1
ATOM 4642 O O . LEU B 1 185 ? -3.648 3.338 25.484 1 94.25 185 LEU B O 1
ATOM 4646 N N . GLY B 1 186 ? -3.609 5.48 26.188 1 92.06 186 GLY B N 1
ATOM 4647 C CA . GLY B 1 186 ? -2.197 5.664 25.891 1 92.06 186 GLY B CA 1
ATOM 4648 C C . GLY B 1 186 ? -1.938 6.109 24.453 1 92.06 186 GLY B C 1
ATOM 4649 O O . GLY B 1 186 ? -0.791 6.129 24.016 1 92.06 186 GLY B O 1
ATOM 4650 N N . TYR B 1 187 ? -2.979 6.426 23.766 1 92.56 187 TYR B N 1
ATOM 4651 C CA . TYR B 1 187 ? -2.818 6.887 22.391 1 92.56 187 TYR B CA 1
ATOM 4652 C C . TYR B 1 187 ? -2.396 8.352 22.344 1 92.56 187 TYR B C 1
ATOM 4654 O O . TYR B 1 187 ? -1.736 8.789 21.391 1 92.56 187 TYR B O 1
ATOM 4662 N N . ALA B 1 188 ? -2.801 9.086 23.328 1 94.75 188 ALA B N 1
ATOM 4663 C CA . ALA B 1 188 ? -2.443 10.5 23.438 1 94.75 188 ALA B CA 1
ATOM 4664 C C . ALA B 1 188 ? -1.704 10.781 24.734 1 94.75 188 ALA B C 1
ATOM 4666 O O . ALA B 1 188 ? -2.039 10.219 25.781 1 94.75 188 ALA B O 1
ATOM 4667 N N . GLU B 1 189 ? -0.771 11.672 24.625 1 93.5 189 GLU B N 1
ATOM 4668 C CA . GLU B 1 189 ? -0.058 12.109 25.828 1 93.5 189 GLU B CA 1
ATOM 4669 C C . GLU B 1 189 ? -0.867 13.141 26.609 1 93.5 189 GLU B C 1
ATOM 4671 O O . GLU B 1 189 ? -1.903 13.609 26.141 1 93.5 189 GLU B O 1
ATOM 4676 N N . ALA B 1 190 ? -0.305 13.406 27.781 1 93.81 190 ALA B N 1
ATOM 4677 C CA . ALA B 1 190 ? -0.98 14.422 28.578 1 93.81 190 ALA B CA 1
ATOM 4678 C C . ALA B 1 190 ? -1.071 15.742 27.828 1 93.81 190 ALA B C 1
ATOM 4680 O O . ALA B 1 190 ? -2.137 16.359 27.766 1 93.81 190 ALA B O 1
ATOM 4681 N N . ASP B 1 191 ? -0.004 16.188 27.312 1 96.06 191 ASP B N 1
ATOM 4682 C CA . ASP B 1 191 ? -0.035 17.281 26.344 1 96.06 191 ASP B CA 1
ATOM 4683 C C . ASP B 1 191 ? -0.128 16.75 24.906 1 96.06 191 ASP B C 1
ATOM 4685 O O . ASP B 1 191 ? 0.883 16.359 24.312 1 96.06 191 ASP B O 1
ATOM 4689 N N . PRO B 1 192 ? -1.254 16.734 24.344 1 96.12 192 PRO B N 1
ATOM 4690 C CA . PRO B 1 192 ? -1.478 16.078 23.047 1 96.12 192 PRO B CA 1
ATOM 4691 C C . PRO B 1 192 ? -1.28 17.031 21.875 1 96.12 192 PRO B C 1
ATOM 4693 O O . PRO B 1 192 ? -1.579 16.672 20.734 1 96.12 192 PRO B O 1
ATOM 4696 N N . THR B 1 193 ? -0.781 18.266 22.047 1 96.5 193 THR B N 1
ATOM 4697 C CA . THR B 1 193 ? -0.72 19.344 21.062 1 96.5 193 THR B CA 1
ATOM 4698 C C . THR B 1 193 ? -0.015 18.875 19.797 1 96.5 193 THR B C 1
ATOM 4700 O O . THR B 1 193 ? -0.477 19.141 18.688 1 96.5 193 THR B O 1
ATOM 4703 N N . PHE B 1 194 ? 1.048 18.141 19.938 1 95.62 194 PHE B N 1
ATOM 4704 C CA . PHE B 1 194 ? 1.86 17.688 18.812 1 95.62 194 PHE B CA 1
ATOM 4705 C C . PHE B 1 194 ? 1.033 16.844 17.859 1 95.62 194 PHE B C 1
ATOM 4707 O O . PHE B 1 194 ? 1.188 16.938 16.641 1 95.62 194 PHE B O 1
ATOM 4714 N N . ASP B 1 195 ? 0.126 16.078 18.406 1 96.25 195 ASP B N 1
ATOM 4715 C CA . ASP B 1 195 ? -0.71 15.172 17.625 1 96.25 195 ASP B CA 1
ATOM 4716 C C . ASP B 1 195 ? -1.966 15.883 17.125 1 96.25 195 ASP B C 1
ATOM 4718 O O . ASP B 1 195 ? -2.262 15.859 15.93 1 96.25 195 ASP B O 1
ATOM 4722 N N . ILE B 1 196 ? -2.684 16.625 17.938 1 97.94 196 ILE B N 1
ATOM 4723 C CA . ILE B 1 196 ? -4.055 17.031 17.625 1 97.94 196 ILE B CA 1
ATOM 4724 C C . ILE B 1 196 ? -4.047 18.375 16.922 1 97.94 196 ILE B C 1
ATOM 4726 O O . ILE B 1 196 ? -5.066 18.812 16.375 1 97.94 196 ILE B O 1
ATOM 4730 N N . GLU B 1 197 ? -2.844 19.078 16.891 1 98.19 197 GLU B N 1
ATOM 4731 C CA . GLU B 1 197 ? -2.764 20.359 16.188 1 98.19 197 GLU B CA 1
ATOM 4732 C C . GLU B 1 197 ? -2.027 20.219 14.859 1 98.19 197 GLU B C 1
ATOM 4734 O O . GLU B 1 197 ? -1.749 21.203 14.188 1 98.19 197 GLU B O 1
ATOM 4739 N N . GLY B 1 198 ? -1.658 18.969 14.492 1 98.44 198 GLY B N 1
ATOM 4740 C CA . GLY B 1 198 ? -1.222 18.688 13.133 1 98.44 198 GLY B CA 1
ATOM 4741 C C . GLY B 1 198 ? 0.288 18.703 12.977 1 98.44 198 GLY B C 1
ATOM 4742 O O . GLY B 1 198 ? 0.805 18.484 11.883 1 98.44 198 GLY B O 1
ATOM 4743 N N . ASN B 1 199 ? 1.054 18.953 14.07 1 98.31 199 ASN B N 1
ATOM 4744 C CA . ASN B 1 199 ? 2.506 19.047 13.961 1 98.31 199 ASN B CA 1
ATOM 4745 C C . ASN B 1 199 ? 3.133 17.734 13.508 1 98.31 199 ASN B C 1
ATOM 4747 O O . ASN B 1 199 ? 3.975 17.734 12.609 1 98.31 199 ASN B O 1
ATOM 4751 N N . ASP B 1 200 ? 2.752 16.656 14.148 1 98.06 200 ASP B N 1
ATOM 4752 C CA . ASP B 1 200 ? 3.271 15.344 13.797 1 98.06 200 ASP B CA 1
ATOM 4753 C C . ASP B 1 200 ? 3.016 15.031 12.32 1 98.06 200 ASP B C 1
ATOM 4755 O O . ASP B 1 200 ? 3.934 14.648 11.594 1 98.06 200 ASP B O 1
ATOM 4759 N N . ALA B 1 201 ? 1.772 15.211 11.891 1 98.75 201 ALA B N 1
ATOM 4760 C CA . ALA B 1 201 ? 1.409 15 10.492 1 98.75 201 ALA B CA 1
ATOM 4761 C C . ALA B 1 201 ? 2.164 15.961 9.578 1 98.75 201 ALA B C 1
ATOM 4763 O O . ALA B 1 201 ? 2.557 15.594 8.469 1 98.75 201 ALA B O 1
ATOM 4764 N N . GLY B 1 202 ? 2.354 17.156 10.031 1 98.88 202 GLY B N 1
ATOM 4765 C CA . GLY B 1 202 ? 3.078 18.156 9.266 1 98.88 202 GLY B CA 1
ATOM 4766 C C . GLY B 1 202 ? 4.508 17.766 8.961 1 98.88 202 GLY B C 1
ATOM 4767 O O . GLY B 1 202 ? 4.98 17.938 7.836 1 98.88 202 GLY B O 1
ATOM 4768 N N . HIS B 1 203 ? 5.211 17.281 9.992 1 98.88 203 HIS B N 1
ATOM 4769 C CA . HIS B 1 203 ? 6.574 16.797 9.781 1 98.88 203 HIS B CA 1
ATOM 4770 C C . HIS B 1 203 ? 6.617 15.688 8.742 1 98.88 203 HIS B C 1
ATOM 4772 O O . HIS B 1 203 ? 7.461 15.703 7.848 1 98.88 203 HIS B O 1
ATOM 4778 N N . LYS B 1 204 ? 5.688 14.797 8.844 1 98.88 204 LYS B N 1
ATOM 4779 C CA . LYS B 1 204 ? 5.672 13.617 7.98 1 98.88 204 LYS B CA 1
ATOM 4780 C C . LYS B 1 204 ? 5.34 13.992 6.539 1 98.88 204 LYS B C 1
ATOM 4782 O O . LYS B 1 204 ? 5.992 13.516 5.602 1 98.88 204 LYS B O 1
ATOM 4787 N N . ILE B 1 205 ? 4.387 14.875 6.348 1 98.94 205 ILE B N 1
ATOM 4788 C CA . ILE B 1 205 ? 3.992 15.227 4.988 1 98.94 205 ILE B CA 1
ATOM 4789 C C . ILE B 1 205 ? 5.078 16.094 4.344 1 98.94 205 ILE B C 1
ATOM 4791 O O . ILE B 1 205 ? 5.273 16.047 3.127 1 98.94 205 ILE B O 1
ATOM 4795 N N . THR B 1 206 ? 5.801 16.828 5.121 1 98.94 206 THR B N 1
ATOM 4796 C CA . THR B 1 206 ? 6.926 17.609 4.613 1 98.94 206 THR B CA 1
ATOM 4797 C C . THR B 1 206 ? 8 16.688 4.027 1 98.94 206 THR B C 1
ATOM 4799 O O . THR B 1 206 ? 8.516 16.953 2.938 1 98.94 206 THR B O 1
ATOM 4802 N N . ILE B 1 207 ? 8.305 15.648 4.727 1 98.88 207 ILE B N 1
ATOM 4803 C CA . ILE B 1 207 ? 9.289 14.68 4.258 1 98.88 207 ILE B CA 1
ATOM 4804 C C . ILE B 1 207 ? 8.812 14.062 2.943 1 98.88 207 ILE B C 1
ATOM 4806 O O . ILE B 1 207 ? 9.578 13.984 1.977 1 98.88 207 ILE B O 1
ATOM 4810 N N . MET B 1 208 ? 7.547 13.695 2.877 1 98.88 208 MET B N 1
ATOM 4811 C CA . MET B 1 208 ? 7.023 13.055 1.671 1 98.88 208 MET B CA 1
ATOM 4812 C C . MET B 1 208 ? 6.988 14.039 0.508 1 98.88 208 MET B C 1
ATOM 4814 O O . MET B 1 208 ? 7.184 13.656 -0.646 1 98.88 208 MET B O 1
ATOM 4818 N N . SER B 1 209 ? 6.719 15.297 0.813 1 98.88 209 SER B N 1
ATOM 4819 C CA . SER B 1 209 ? 6.738 16.328 -0.222 1 98.88 209 SER B CA 1
ATOM 4820 C C . SER B 1 209 ? 8.125 16.453 -0.85 1 98.88 209 SER B C 1
ATOM 4822 O O . SER B 1 209 ? 8.25 16.531 -2.072 1 98.88 209 SER B O 1
ATOM 4824 N N . ALA B 1 210 ? 9.125 16.438 -0.003 1 98.75 210 ALA B N 1
ATOM 4825 C CA . ALA B 1 210 ? 10.492 16.516 -0.496 1 98.75 210 ALA B CA 1
ATOM 4826 C C . ALA B 1 210 ? 10.82 15.32 -1.392 1 98.75 210 ALA B C 1
ATOM 4828 O O . ALA B 1 210 ? 11.422 15.484 -2.459 1 98.75 210 ALA B O 1
ATOM 4829 N N . LEU B 1 211 ? 10.383 14.172 -1.014 1 98.56 211 LEU B N 1
ATOM 4830 C CA . LEU B 1 211 ? 10.625 12.938 -1.763 1 98.56 211 LEU B CA 1
ATOM 4831 C C . LEU B 1 211 ? 9.859 12.953 -3.084 1 98.56 211 LEU B C 1
ATOM 4833 O O . LEU B 1 211 ? 10.375 12.477 -4.102 1 98.56 211 LEU B O 1
ATOM 4837 N N . ALA B 1 212 ? 8.672 13.484 -3.064 1 98.62 212 ALA B N 1
ATOM 4838 C CA . ALA B 1 212 ? 7.773 13.422 -4.215 1 98.62 212 ALA B CA 1
ATOM 4839 C C . ALA B 1 212 ? 8.203 14.406 -5.301 1 98.62 212 ALA B C 1
ATOM 4841 O O . ALA B 1 212 ? 8.125 14.094 -6.492 1 98.62 212 ALA B O 1
ATOM 4842 N N . PHE B 1 213 ? 8.695 15.586 -4.898 1 98.38 213 PHE B N 1
ATOM 4843 C CA . PHE B 1 213 ? 8.789 16.656 -5.879 1 98.38 213 PHE B CA 1
ATOM 4844 C C . PHE B 1 213 ? 10.234 17.109 -6.055 1 98.38 213 PHE B C 1
ATOM 4846 O O . PHE B 1 213 ? 10.531 17.969 -6.887 1 98.38 213 PHE B O 1
ATOM 4853 N N . GLY B 1 214 ? 11.188 16.516 -5.305 1 97.56 214 GLY B N 1
ATOM 4854 C CA . GLY B 1 214 ? 12.578 16.906 -5.414 1 97.56 214 GLY B CA 1
ATOM 4855 C C . GLY B 1 214 ? 12.844 18.328 -4.941 1 97.56 214 GLY B C 1
ATOM 4856 O O . GLY B 1 214 ? 13.469 19.109 -5.648 1 97.56 214 GLY B O 1
ATOM 4857 N N . THR B 1 215 ? 12.297 18.641 -3.766 1 97.94 215 THR B N 1
ATOM 4858 C CA . THR B 1 215 ? 12.484 19.938 -3.139 1 97.94 215 THR B CA 1
ATOM 4859 C C . THR B 1 215 ? 13.07 19.797 -1.74 1 97.94 215 THR B C 1
ATOM 4861 O O . THR B 1 215 ? 12.969 18.719 -1.128 1 97.94 215 THR B O 1
ATOM 4864 N N . PRO B 1 216 ? 13.781 20.766 -1.235 1 97.94 216 PRO B N 1
ATOM 4865 C CA . PRO B 1 216 ? 14.273 20.688 0.141 1 97.94 216 PRO B CA 1
ATOM 4866 C C . PRO B 1 216 ? 13.148 20.641 1.172 1 97.94 216 PRO B C 1
ATOM 4868 O O . PRO B 1 216 ? 12 20.953 0.852 1 97.94 216 PRO B O 1
ATOM 4871 N N . MET B 1 217 ? 13.555 20.281 2.369 1 98 217 MET B N 1
ATOM 4872 C CA . MET B 1 217 ? 12.594 20.312 3.471 1 98 217 MET B CA 1
ATOM 4873 C C . MET B 1 217 ? 12.141 21.734 3.752 1 98 217 MET B C 1
ATOM 4875 O O . MET B 1 217 ? 12.953 22.656 3.768 1 98 217 MET B O 1
ATOM 4879 N N . ASN B 1 218 ? 10.844 21.875 3.9 1 98 218 ASN B N 1
ATOM 4880 C CA . ASN B 1 218 ? 10.312 23.203 4.227 1 98 218 ASN B CA 1
ATOM 4881 C C . ASN B 1 218 ? 9.102 23.094 5.152 1 98 218 ASN B C 1
ATOM 4883 O O . ASN B 1 218 ? 7.996 23.5 4.785 1 98 218 ASN B O 1
ATOM 4887 N N . PHE B 1 219 ? 9.359 22.688 6.406 1 98.44 219 PHE B N 1
ATOM 4888 C CA . PHE B 1 219 ? 8.289 22.484 7.379 1 98.44 219 PHE B CA 1
ATOM 4889 C C . PHE B 1 219 ? 7.66 23.828 7.766 1 98.44 219 PHE B C 1
ATOM 4891 O O . PHE B 1 219 ? 6.457 23.891 8.008 1 98.44 219 PHE B O 1
ATOM 4898 N N . SER B 1 220 ? 8.445 24.812 7.75 1 98.19 220 SER B N 1
ATOM 4899 C CA . SER B 1 220 ? 7.961 26.125 8.18 1 98.19 220 SER B CA 1
ATOM 4900 C C . SER B 1 220 ? 6.859 26.641 7.254 1 98.19 220 SER B C 1
ATOM 4902 O O . SER B 1 220 ? 6.031 27.453 7.656 1 98.19 220 SER B O 1
ATOM 4904 N N . ALA B 1 221 ? 6.863 26.141 6.062 1 98.19 221 ALA B N 1
ATOM 4905 C CA . ALA B 1 221 ? 5.863 26.578 5.09 1 98.19 221 ALA B CA 1
ATOM 4906 C C . ALA B 1 221 ? 4.629 25.672 5.129 1 98.19 221 ALA B C 1
ATOM 4908 O O . ALA B 1 221 ? 3.645 25.938 4.434 1 98.19 221 ALA B O 1
ATOM 4909 N N . CYS B 1 222 ? 4.629 24.656 5.945 1 98.69 222 CYS B N 1
ATOM 4910 C CA . CYS B 1 222 ? 3.498 23.75 6.027 1 98.69 222 CYS B CA 1
ATOM 4911 C C . CYS B 1 222 ? 2.357 24.359 6.832 1 98.69 222 CYS B C 1
ATOM 4913 O O . CYS B 1 222 ? 2.543 24.719 7.992 1 98.69 222 CYS B O 1
ATOM 4915 N N . TYR B 1 223 ? 1.246 24.469 6.23 1 98.81 223 TYR B N 1
ATOM 4916 C CA . TYR B 1 223 ? 0.077 24.938 6.965 1 98.81 223 TYR B CA 1
ATOM 4917 C C . TYR B 1 223 ? -0.429 23.875 7.926 1 98.81 223 TYR B C 1
ATOM 4919 O O . TYR B 1 223 ? -0.57 22.703 7.551 1 98.81 223 TYR B O 1
ATOM 4927 N N . LEU B 1 224 ? -0.719 24.25 9.148 1 98.69 224 LEU B N 1
ATOM 4928 C CA . LEU B 1 224 ? -1.173 23.312 10.164 1 98.69 224 LEU B CA 1
ATOM 4929 C C . LEU B 1 224 ? -2.498 23.766 10.773 1 98.69 224 LEU B C 1
ATOM 4931 O O . LEU B 1 224 ? -2.615 24.891 11.25 1 98.69 224 LEU B O 1
ATOM 4935 N N . GLU B 1 225 ? -3.434 22.953 10.633 1 98.56 225 GLU B N 1
ATOM 4936 C CA . GLU B 1 225 ? -4.715 23.078 11.312 1 98.56 225 GLU B CA 1
ATOM 4937 C C . GLU B 1 225 ? -5.121 21.766 11.984 1 98.56 225 GLU B C 1
ATOM 4939 O O . GLU B 1 225 ? -5.207 20.734 11.328 1 98.56 225 GLU B O 1
ATOM 4944 N N . GLY B 1 226 ? -5.363 21.797 13.273 1 98.19 226 GLY B N 1
ATOM 4945 C CA . GLY B 1 226 ? -5.625 20.578 14.039 1 98.19 226 GLY B CA 1
ATOM 4946 C C . GLY B 1 226 ? -7.102 20.25 14.133 1 98.19 226 GLY B C 1
ATOM 4947 O O . GLY B 1 226 ? -7.918 20.797 13.391 1 98.19 226 GLY B O 1
ATOM 4948 N N . ILE B 1 227 ? -7.422 19.281 15 1 98.44 227 ILE B N 1
ATOM 4949 C CA . ILE B 1 227 ? -8.781 18.766 15.07 1 98.44 227 ILE B CA 1
ATOM 4950 C C . ILE B 1 227 ? -9.453 19.25 16.359 1 98.44 227 ILE B C 1
ATOM 4952 O O . ILE B 1 227 ? -10.602 18.906 16.641 1 98.44 227 ILE B O 1
ATOM 4956 N N . SER B 1 228 ? -8.773 20.094 17.094 1 96.38 228 SER B N 1
ATOM 4957 C CA . SER B 1 228 ? -9.234 20.453 18.438 1 96.38 228 SER B CA 1
ATOM 4958 C C . SER B 1 228 ? -10.492 21.328 18.359 1 96.38 228 SER B C 1
ATOM 4960 O O . SER B 1 228 ? -11.25 21.406 19.328 1 96.38 228 SER B O 1
ATOM 4962 N N . LYS B 1 229 ? -10.734 21.969 17.25 1 94.38 229 LYS B N 1
ATOM 4963 C CA . LYS B 1 229 ? -11.859 22.891 17.141 1 94.38 229 LYS B CA 1
ATOM 4964 C C . LYS B 1 229 ? -13.062 22.203 16.5 1 94.38 229 LYS B C 1
ATOM 4966 O O . LYS B 1 229 ? -14.133 22.797 16.359 1 94.38 229 LYS B O 1
ATOM 4971 N N . LEU B 1 230 ? -12.953 20.984 16.156 1 96.56 230 LEU B N 1
ATOM 4972 C CA . LEU B 1 230 ? -14.031 20.281 15.469 1 96.56 230 LEU B CA 1
ATOM 4973 C C . LEU B 1 230 ? -15.18 19.984 16.438 1 96.56 230 LEU B C 1
ATOM 4975 O O . LEU B 1 230 ? -14.953 19.609 17.578 1 96.56 230 LEU B O 1
ATOM 4979 N N . ASP B 1 231 ? -16.312 20.188 15.969 1 95.12 231 ASP B N 1
ATOM 4980 C CA . ASP B 1 231 ? -17.547 19.875 16.703 1 95.12 231 ASP B CA 1
ATOM 4981 C C . ASP B 1 231 ? -18.141 18.547 16.234 1 95.12 231 ASP B C 1
ATOM 4983 O O . ASP B 1 231 ? -18.109 18.234 15.055 1 95.12 231 ASP B O 1
ATOM 4987 N N . SER B 1 232 ? -18.734 17.812 17.172 1 95.75 232 SER B N 1
ATOM 4988 C CA . SER B 1 232 ? -19.344 16.531 16.844 1 95.75 232 SER B CA 1
ATOM 4989 C C . SER B 1 232 ? -20.453 16.688 15.82 1 95.75 232 SER B C 1
ATOM 4991 O O . SER B 1 232 ? -20.688 15.805 15 1 95.75 232 SER B O 1
ATOM 4993 N N . ARG B 1 233 ? -21.156 17.812 15.82 1 94.44 233 ARG B N 1
ATOM 4994 C CA . ARG B 1 233 ? -22.234 18.047 14.875 1 94.44 233 ARG B CA 1
ATOM 4995 C C . ARG B 1 233 ? -21.719 18.047 13.438 1 94.44 233 ARG B C 1
ATOM 4997 O O . ARG B 1 233 ? -22.406 17.562 12.531 1 94.44 233 ARG B O 1
ATOM 5004 N N . ASP B 1 234 ? -20.516 18.594 13.258 1 96.62 234 ASP B N 1
ATOM 5005 C CA . ASP B 1 234 ? -19.953 18.641 11.914 1 96.62 234 ASP B CA 1
ATOM 5006 C C . ASP B 1 234 ? -19.609 17.25 11.406 1 96.62 234 ASP B C 1
ATOM 5008 O O . ASP B 1 234 ? -19.75 16.969 10.211 1 96.62 234 ASP B O 1
ATOM 5012 N N . ILE B 1 235 ? -19.172 16.406 12.273 1 97.06 235 ILE B N 1
ATOM 5013 C CA . ILE B 1 235 ? -18.859 15.031 11.914 1 97.06 235 ILE B CA 1
ATOM 5014 C C . ILE B 1 235 ? -20.141 14.312 11.508 1 97.06 235 ILE B C 1
ATOM 5016 O O . ILE B 1 235 ? -20.172 13.602 10.5 1 97.06 235 ILE B O 1
ATOM 5020 N N . LYS B 1 236 ? -21.172 14.539 12.258 1 95.06 236 LYS B N 1
ATOM 5021 C CA . LYS B 1 236 ? -22.469 13.922 11.969 1 95.06 236 LYS B CA 1
ATOM 5022 C C . LYS B 1 236 ? -23.031 14.422 10.648 1 95.06 236 LYS B C 1
ATOM 5024 O O . LYS B 1 236 ? -23.516 13.633 9.828 1 95.06 236 LYS B O 1
ATOM 5029 N N . TYR B 1 237 ? -23.016 15.789 10.477 1 95.62 237 TYR B N 1
ATOM 5030 C CA . TYR B 1 237 ? -23.516 16.359 9.234 1 95.62 237 TYR B CA 1
ATOM 5031 C C . TYR B 1 237 ? -22.75 15.828 8.031 1 95.62 237 TYR B C 1
ATOM 5033 O O . TYR B 1 237 ? -23.344 15.5 7.004 1 95.62 237 TYR B O 1
ATOM 5041 N N . ALA B 1 238 ? -21.391 15.727 8.156 1 96.56 238 ALA B N 1
ATOM 5042 C CA . ALA B 1 238 ? -20.562 15.18 7.078 1 96.56 238 ALA B CA 1
ATOM 5043 C C . ALA B 1 238 ? -21 13.758 6.73 1 96.56 238 ALA B C 1
ATOM 5045 O O . ALA B 1 238 ? -21.141 13.414 5.555 1 96.56 238 ALA B O 1
ATOM 5046 N N . GLU B 1 239 ? -21.203 12.984 7.711 1 95.5 239 GLU B N 1
ATOM 5047 C CA . GLU B 1 239 ? -21.625 11.602 7.508 1 95.5 239 GLU B CA 1
ATOM 5048 C C . GLU B 1 239 ? -22.953 11.531 6.762 1 95.5 239 GLU B C 1
ATOM 5050 O O . GLU B 1 239 ? -23.109 10.719 5.848 1 95.5 239 GLU B O 1
ATOM 5055 N N . GLU B 1 240 ? -23.891 12.289 7.219 1 94.62 240 GLU B N 1
ATOM 5056 C CA . GLU B 1 240 ? -25.203 12.336 6.582 1 94.62 240 GLU B CA 1
ATOM 5057 C C . GLU B 1 240 ? -25.094 12.719 5.109 1 94.62 240 GLU B C 1
ATOM 5059 O O . GLU B 1 240 ? -25.906 12.305 4.285 1 94.62 240 GLU B O 1
ATOM 5064 N N . LEU B 1 241 ? -24.062 13.484 4.84 1 95.44 241 LEU B N 1
ATOM 5065 C CA . LEU B 1 241 ? -23.875 13.977 3.482 1 95.44 241 LEU B CA 1
ATOM 5066 C C . LEU B 1 241 ? -22.984 13.031 2.678 1 95.44 241 LEU B C 1
ATOM 5068 O O . LEU B 1 241 ? -22.656 13.32 1.527 1 95.44 241 LEU B O 1
ATOM 5072 N N . GLY B 1 242 ? -22.516 11.93 3.221 1 95.56 242 GLY B N 1
ATOM 5073 C CA . GLY B 1 242 ? -21.75 10.914 2.512 1 95.56 242 GLY B CA 1
ATOM 5074 C C . GLY B 1 242 ? -20.25 11.133 2.576 1 95.56 242 GLY B C 1
ATOM 5075 O O . GLY B 1 242 ? -19.516 10.695 1.692 1 95.56 242 GLY B O 1
ATOM 5076 N N . TYR B 1 243 ? -19.844 11.852 3.627 1 97.62 243 TYR B N 1
ATOM 5077 C CA . TYR B 1 243 ? -18.422 12.148 3.773 1 97.62 243 TYR B CA 1
ATOM 5078 C C . TYR B 1 243 ? -17.906 11.672 5.125 1 97.62 243 TYR B C 1
ATOM 5080 O O . TYR B 1 243 ? -18.688 11.367 6.027 1 97.62 243 TYR B O 1
ATOM 5088 N N . ARG B 1 244 ? -16.625 11.547 5.23 1 97.94 244 ARG B N 1
ATOM 5089 C CA . ARG B 1 244 ? -15.883 11.344 6.473 1 97.94 244 ARG B CA 1
ATOM 5090 C C . ARG B 1 244 ? -14.875 12.461 6.703 1 97.94 244 ARG B C 1
ATOM 5092 O O . ARG B 1 244 ? -14.289 12.984 5.754 1 97.94 244 ARG B O 1
ATOM 5099 N N . ILE B 1 245 ? -14.719 12.828 7.945 1 98.56 245 ILE B N 1
ATOM 5100 C CA . ILE B 1 245 ? -13.703 13.836 8.266 1 98.56 245 ILE B CA 1
ATOM 5101 C C . ILE B 1 245 ? -12.438 13.148 8.758 1 98.56 245 ILE B C 1
ATOM 5103 O O . ILE B 1 245 ? -12.484 12.312 9.664 1 98.56 245 ILE B O 1
ATOM 5107 N N . LYS B 1 246 ? -11.375 13.43 8.172 1 98.69 246 LYS B N 1
ATOM 5108 C CA . LYS B 1 246 ? -10.047 12.938 8.539 1 98.69 246 LYS B CA 1
ATOM 5109 C C . LYS B 1 246 ? -9.047 14.078 8.641 1 98.69 246 LYS B C 1
ATOM 5111 O O . LYS B 1 246 ? -9.195 15.109 7.98 1 98.69 246 LYS B O 1
ATOM 5116 N N . LEU B 1 247 ? -8.094 13.953 9.523 1 98.81 247 LEU B N 1
ATOM 5117 C CA . LEU B 1 247 ? -6.941 14.844 9.469 1 98.81 247 LEU B CA 1
ATOM 5118 C C . LEU B 1 247 ? -5.969 14.406 8.383 1 98.81 247 LEU B C 1
ATOM 5120 O O . LEU B 1 247 ? -5.234 13.438 8.555 1 98.81 247 LEU B O 1
ATOM 5124 N N . LEU B 1 248 ? -5.883 15.148 7.301 1 98.75 248 LEU B N 1
ATOM 5125 C CA . LEU B 1 248 ? -5.062 14.766 6.16 1 98.75 248 LEU B CA 1
ATOM 5126 C C . LEU B 1 248 ? -3.816 15.633 6.062 1 98.75 248 LEU B C 1
ATOM 5128 O O . LEU B 1 248 ? -3.887 16.844 6.27 1 98.75 248 LEU B O 1
ATOM 5132 N N . GLY B 1 249 ? -2.703 14.977 5.918 1 98.88 249 GLY B N 1
ATOM 5133 C CA . GLY B 1 249 ? -1.592 15.656 5.273 1 98.88 249 GLY B CA 1
ATOM 5134 C C . GLY B 1 249 ? -1.658 15.609 3.76 1 98.88 249 GLY B C 1
ATOM 5135 O O . GLY B 1 249 ? -1.821 14.539 3.174 1 98.88 249 GLY B O 1
ATOM 5136 N N . VAL B 1 250 ? -1.578 16.781 3.15 1 98.81 250 VAL B N 1
ATOM 5137 C CA . VAL B 1 250 ? -1.743 16.828 1.702 1 98.81 250 VAL B CA 1
ATOM 5138 C C . VAL B 1 250 ? -0.581 17.609 1.08 1 98.81 250 VAL B C 1
ATOM 5140 O O . VAL B 1 250 ? -0.212 18.688 1.562 1 98.81 250 VAL B O 1
ATOM 5143 N N . THR B 1 251 ? -0.007 17.078 0.104 1 98.88 251 THR B N 1
ATOM 5144 C CA . THR B 1 251 ? 0.896 17.812 -0.772 1 98.88 251 THR B CA 1
ATOM 5145 C C . THR B 1 251 ? 0.562 17.547 -2.238 1 98.88 251 THR B C 1
ATOM 5147 O O . THR B 1 251 ? 0.189 16.438 -2.604 1 98.88 251 THR B O 1
ATOM 5150 N N . ARG B 1 252 ? 0.589 18.578 -3.041 1 98.38 252 ARG B N 1
ATOM 5151 C CA . ARG B 1 252 ? 0.178 18.516 -4.441 1 98.38 252 ARG B CA 1
ATOM 5152 C C . ARG B 1 252 ? 1.011 19.469 -5.289 1 98.38 252 ARG B C 1
ATOM 5154 O O . ARG B 1 252 ? 1.246 20.625 -4.895 1 98.38 252 ARG B O 1
ATOM 5161 N N . LYS B 1 253 ? 1.463 18.938 -6.363 1 97.94 253 LYS B N 1
ATOM 5162 C CA . LYS B 1 253 ? 2.168 19.781 -7.324 1 97.94 253 LYS B CA 1
ATOM 5163 C C . LYS B 1 253 ? 1.196 20.422 -8.312 1 97.94 253 LYS B C 1
ATOM 5165 O O . LYS B 1 253 ? 0.446 19.719 -8.992 1 97.94 253 LYS B O 1
ATOM 5170 N N . THR B 1 254 ? 1.175 21.75 -8.383 1 96.69 254 THR B N 1
ATOM 5171 C CA . THR B 1 254 ? 0.345 22.484 -9.336 1 96.69 254 THR B CA 1
ATOM 5172 C C . THR B 1 254 ? 1.204 23.375 -10.227 1 96.69 254 THR B C 1
ATOM 5174 O O . THR B 1 254 ? 2.414 23.484 -10.023 1 96.69 254 THR B O 1
ATOM 5177 N N . GLY B 1 255 ? 0.598 23.969 -11.219 1 95.62 255 GLY B N 1
ATOM 5178 C CA . GLY B 1 255 ? 1.311 24.906 -12.078 1 95.62 255 GLY B CA 1
ATOM 5179 C C . GLY B 1 255 ? 1.847 26.109 -11.336 1 95.62 255 GLY B C 1
ATOM 5180 O O . GLY B 1 255 ? 2.846 26.703 -11.742 1 95.62 255 GLY B O 1
ATOM 5181 N N . LYS B 1 256 ? 1.281 26.391 -10.172 1 96.5 256 LYS B N 1
ATOM 5182 C CA . LYS B 1 256 ? 1.646 27.578 -9.414 1 96.5 256 LYS B CA 1
ATOM 5183 C C . LYS B 1 256 ? 2.674 27.25 -8.336 1 96.5 256 LYS B C 1
ATOM 5185 O O . LYS B 1 256 ? 3.307 28.156 -7.777 1 96.5 256 LYS B O 1
ATOM 5190 N N . GLY B 1 257 ? 2.779 26 -8.047 1 97.88 257 GLY B N 1
ATOM 5191 C CA . GLY B 1 257 ? 3.65 25.594 -6.957 1 97.88 257 GLY B CA 1
ATOM 5192 C C . GLY B 1 257 ? 3.166 24.344 -6.25 1 97.88 257 GLY B C 1
ATOM 5193 O O . GLY B 1 257 ? 2.348 23.594 -6.789 1 97.88 257 GLY B O 1
ATOM 5194 N N . ILE B 1 258 ? 3.76 24.141 -5.059 1 98.69 258 ILE B N 1
ATOM 5195 C CA . ILE B 1 258 ? 3.467 22.938 -4.273 1 98.69 258 ILE B CA 1
ATOM 5196 C C . ILE B 1 258 ? 2.537 23.297 -3.115 1 98.69 258 ILE B C 1
ATOM 5198 O O . ILE B 1 258 ? 2.758 24.297 -2.418 1 98.69 258 ILE B O 1
ATOM 5202 N N . GLU B 1 259 ? 1.451 22.594 -2.992 1 98.81 259 GLU B N 1
ATOM 5203 C CA . GLU B 1 259 ? 0.644 22.656 -1.777 1 98.81 259 GLU B CA 1
ATOM 5204 C C . GLU B 1 259 ? 1.245 21.797 -0.671 1 98.81 259 GLU B C 1
ATOM 5206 O O . GLU B 1 259 ? 1.741 20.703 -0.934 1 98.81 259 GLU B O 1
ATOM 5211 N N . LEU B 1 260 ? 1.295 22.25 0.509 1 98.88 260 LEU B N 1
ATOM 5212 C CA . LEU B 1 260 ? 1.785 21.562 1.693 1 98.88 260 LEU B CA 1
ATOM 5213 C C . LEU B 1 260 ? 0.979 21.953 2.928 1 98.88 260 LEU B C 1
ATOM 5215 O O . LEU B 1 260 ? 1.137 23.062 3.451 1 98.88 260 LEU B O 1
ATOM 5219 N N . ARG B 1 261 ? 0.151 20.969 3.346 1 98.88 261 ARG B N 1
ATOM 5220 C CA . ARG B 1 261 ? -0.845 21.391 4.328 1 98.88 261 ARG B CA 1
ATOM 5221 C C . ARG B 1 261 ? -1.383 20.188 5.102 1 98.88 261 ARG B C 1
ATOM 5223 O O . ARG B 1 261 ? -1.425 19.078 4.574 1 98.88 261 ARG B O 1
ATOM 5230 N N . VAL B 1 262 ? -1.757 20.453 6.34 1 98.88 262 VAL B N 1
ATOM 5231 C CA . VAL B 1 262 ? -2.441 19.516 7.219 1 98.88 262 VAL B CA 1
ATOM 5232 C C . VAL B 1 262 ? -3.711 20.141 7.777 1 98.88 262 VAL B C 1
ATOM 5234 O O . VAL B 1 262 ? -3.668 21.25 8.328 1 98.88 262 VAL B O 1
ATOM 5237 N N . HIS B 1 263 ? -4.785 19.484 7.613 1 98.81 263 HIS B N 1
ATOM 5238 C CA . HIS B 1 263 ? -6.031 20.016 8.164 1 98.81 263 HIS B CA 1
ATOM 5239 C C . HIS B 1 263 ? -7.133 18.953 8.141 1 98.81 263 HIS B C 1
ATOM 5241 O O . HIS B 1 263 ? -7.039 17.969 7.395 1 98.81 263 HIS B O 1
ATOM 5247 N N . PRO B 1 264 ? -8.18 19.125 8.977 1 98.75 264 PRO B N 1
ATOM 5248 C CA . PRO B 1 264 ? -9.375 18.297 8.805 1 98.75 264 PRO B CA 1
ATOM 5249 C C . PRO B 1 264 ? -9.977 18.406 7.41 1 98.75 264 PRO B C 1
ATOM 5251 O O . PRO B 1 264 ? -10.047 19.5 6.848 1 98.75 264 PRO B O 1
ATOM 5254 N N . THR B 1 265 ? -10.336 17.297 6.883 1 98.81 265 THR B N 1
ATOM 5255 C CA . THR B 1 265 ? -10.797 17.25 5.504 1 98.81 265 THR B CA 1
ATOM 5256 C C . THR B 1 265 ? -11.984 16.297 5.363 1 98.81 265 THR B C 1
ATOM 5258 O O . THR B 1 265 ? -11.969 15.188 5.898 1 98.81 265 THR B O 1
ATOM 5261 N N . LEU B 1 266 ? -13.062 16.766 4.711 1 98.56 266 LEU B N 1
ATOM 5262 C CA . LEU B 1 266 ? -14.133 15.867 4.293 1 98.56 266 LEU B CA 1
ATOM 5263 C C . LEU B 1 266 ? -13.711 15.062 3.068 1 98.56 266 LEU B C 1
ATOM 5265 O O . LEU B 1 266 ? -13.258 15.625 2.07 1 98.56 266 LEU B O 1
ATOM 5269 N N . ILE B 1 267 ? -13.797 13.797 3.193 1 98.19 267 ILE B N 1
ATOM 5270 C CA . ILE B 1 267 ? -13.508 12.875 2.104 1 98.19 267 ILE B CA 1
ATOM 5271 C C . ILE B 1 267 ? -14.742 12.031 1.806 1 98.19 267 ILE B C 1
ATOM 5273 O O . ILE B 1 267 ? -15.383 11.516 2.723 1 98.19 267 ILE B O 1
ATOM 5277 N N . PRO B 1 268 ? -15.094 11.867 0.509 1 97.19 268 PRO B N 1
ATOM 5278 C CA . PRO B 1 268 ? -16.234 10.992 0.22 1 97.19 268 PRO B CA 1
ATOM 5279 C C . PRO B 1 268 ? -16.062 9.594 0.818 1 97.19 268 PRO B C 1
ATOM 5281 O O . PRO B 1 268 ? -14.992 8.992 0.705 1 97.19 268 PRO B O 1
ATOM 5284 N N . GLU B 1 269 ? -17.109 9.094 1.366 1 95.38 269 GLU B N 1
ATOM 5285 C CA . GLU B 1 269 ? -17.078 7.797 2.033 1 95.38 269 GLU B CA 1
ATOM 5286 C C . GLU B 1 269 ? -16.75 6.68 1.048 1 95.38 269 GLU B C 1
ATOM 5288 O O . GLU B 1 269 ? -16.281 5.609 1.447 1 95.38 269 GLU B O 1
ATOM 5293 N N . SER B 1 270 ? -16.953 6.91 -0.232 1 93.06 270 SER B N 1
ATOM 5294 C CA . SER B 1 270 ? -16.719 5.906 -1.264 1 93.06 270 SER B CA 1
ATOM 5295 C C . SER B 1 270 ? -15.227 5.719 -1.514 1 93.06 270 SER B C 1
ATOM 5297 O O . SER B 1 270 ? -14.812 4.746 -2.148 1 93.06 270 SER B O 1
ATOM 5299 N N . ARG B 1 271 ? -14.438 6.691 -1.085 1 95.44 271 ARG B N 1
ATOM 5300 C CA . ARG B 1 271 ? -12.992 6.547 -1.233 1 95.44 271 ARG B CA 1
ATOM 5301 C C . ARG B 1 271 ? -12.43 5.586 -0.193 1 95.44 271 ARG B C 1
ATOM 5303 O O . ARG B 1 271 ? -12.82 5.625 0.975 1 95.44 271 ARG B O 1
ATOM 5310 N N . LEU B 1 272 ? -11.57 4.793 -0.641 1 95.69 272 LEU B N 1
ATOM 5311 C CA . LEU B 1 272 ? -10.969 3.818 0.266 1 95.69 272 LEU B CA 1
ATOM 5312 C C . LEU B 1 272 ? -10.336 4.512 1.467 1 95.69 272 LEU B C 1
ATOM 5314 O O . LEU B 1 272 ? -10.453 4.035 2.598 1 95.69 272 LEU B O 1
ATOM 5318 N N . LEU B 1 273 ? -9.672 5.602 1.285 1 97.19 273 LEU B N 1
ATOM 5319 C CA . LEU B 1 273 ? -8.977 6.355 2.324 1 97.19 273 LEU B CA 1
ATOM 5320 C C . LEU B 1 273 ? -9.938 6.773 3.432 1 97.19 273 LEU B C 1
ATOM 5322 O O . LEU B 1 273 ? -9.555 6.84 4.602 1 97.19 273 LEU B O 1
ATOM 5326 N N . ALA B 1 274 ? -11.172 7.023 3.074 1 97.06 274 ALA B N 1
ATOM 5327 C CA . ALA B 1 274 ? -12.18 7.48 4.031 1 97.06 274 ALA B CA 1
ATOM 5328 C C . ALA B 1 274 ? -12.523 6.375 5.027 1 97.06 274 ALA B C 1
ATOM 5330 O O . ALA B 1 274 ? -13.109 6.645 6.078 1 97.06 274 ALA B O 1
ATOM 5331 N N . ASN B 1 275 ? -12.125 5.168 4.715 1 95.81 275 ASN B N 1
ATOM 5332 C CA . ASN B 1 275 ? -12.547 4.023 5.52 1 95.81 275 ASN B CA 1
ATOM 5333 C C . ASN B 1 275 ? -11.391 3.479 6.359 1 95.81 275 ASN B C 1
ATOM 5335 O O . ASN B 1 275 ? -11.438 2.336 6.816 1 95.81 275 ASN B O 1
ATOM 5339 N N . VAL B 1 276 ? -10.398 4.242 6.496 1 97.31 276 VAL B N 1
ATOM 5340 C CA . VAL B 1 276 ? -9.305 3.943 7.418 1 97.31 276 VAL B CA 1
ATOM 5341 C C . VAL B 1 276 ? -9.648 4.461 8.812 1 97.31 276 VAL B C 1
ATOM 5343 O O . VAL B 1 276 ? -9.742 5.672 9.023 1 97.31 276 VAL B O 1
ATOM 5346 N N . ASP B 1 277 ? -9.781 3.586 9.797 1 96.12 277 ASP B N 1
ATOM 5347 C CA . ASP B 1 277 ? -10.289 3.998 11.102 1 96.12 277 ASP B CA 1
ATOM 5348 C C . ASP B 1 277 ? -9.336 3.588 12.219 1 96.12 277 ASP B C 1
ATOM 5350 O O . ASP B 1 277 ? -8.344 2.895 11.977 1 96.12 277 ASP B O 1
ATOM 5354 N N . GLY B 1 278 ? -9.656 4.039 13.375 1 95.44 278 GLY B N 1
ATOM 5355 C CA . GLY B 1 278 ? -8.836 3.713 14.531 1 95.44 278 GLY B CA 1
ATOM 5356 C C . GLY B 1 278 ? -7.465 4.352 14.492 1 95.44 278 GLY B C 1
ATOM 5357 O O . GLY B 1 278 ? -7.332 5.531 14.156 1 95.44 278 GLY B O 1
ATOM 5358 N N . VAL B 1 279 ? -6.469 3.566 14.875 1 96.31 279 VAL B N 1
ATOM 5359 C CA . VAL B 1 279 ? -5.129 4.129 15.008 1 96.31 279 VAL B CA 1
ATOM 5360 C C . VAL B 1 279 ? -4.328 3.865 13.734 1 96.31 279 VAL B C 1
ATOM 5362 O O . VAL B 1 279 ? -3.121 4.121 13.688 1 96.31 279 VAL B O 1
ATOM 5365 N N . MET B 1 280 ? -4.949 3.332 12.664 1 97.38 280 MET B N 1
ATOM 5366 C CA . MET B 1 280 ? -4.25 2.934 11.445 1 97.38 280 MET B CA 1
ATOM 5367 C C . MET B 1 280 ? -3.936 4.148 10.578 1 97.38 280 MET B C 1
ATOM 5369 O O . MET B 1 280 ? -4.621 5.168 10.648 1 97.38 280 MET B O 1
ATOM 5373 N N . ASN B 1 281 ? -2.854 4.066 9.797 1 98.56 281 ASN B N 1
ATOM 5374 C CA . ASN B 1 281 ? -2.439 5.066 8.82 1 98.56 281 ASN B CA 1
ATOM 5375 C C . ASN B 1 281 ? -2.672 4.586 7.391 1 98.56 281 ASN B C 1
ATOM 5377 O O . ASN B 1 281 ? -2.777 3.383 7.148 1 98.56 281 ASN B O 1
ATOM 5381 N N . ALA B 1 282 ? -2.783 5.488 6.555 1 98.75 282 ALA B N 1
ATOM 5382 C CA . ALA B 1 282 ? -2.814 5.211 5.121 1 98.75 282 ALA B CA 1
ATOM 5383 C C . ALA B 1 282 ? -2.307 6.41 4.32 1 98.75 282 ALA B C 1
ATOM 5385 O O . ALA B 1 282 ? -2.533 7.559 4.699 1 98.75 282 ALA B O 1
ATOM 5386 N N . VAL B 1 283 ? -1.647 6.117 3.246 1 98.88 283 VAL B N 1
ATOM 5387 C CA . VAL B 1 283 ? -1.131 7.152 2.357 1 98.88 283 VAL B CA 1
ATOM 5388 C C . VAL B 1 283 ? -1.562 6.867 0.921 1 98.88 283 VAL B C 1
ATOM 5390 O O . VAL B 1 283 ? -1.233 5.816 0.367 1 98.88 283 VAL B O 1
ATOM 5393 N N . ARG B 1 284 ? -2.289 7.762 0.362 1 98.69 284 ARG B N 1
ATOM 5394 C CA . ARG B 1 284 ? -2.654 7.719 -1.05 1 98.69 284 ARG B CA 1
ATOM 5395 C C . ARG B 1 284 ? -1.656 8.5 -1.897 1 98.69 284 ARG B C 1
ATOM 5397 O O . ARG B 1 284 ? -1.349 9.656 -1.596 1 98.69 284 ARG B O 1
ATOM 5404 N N . VAL B 1 285 ? -1.14 7.902 -2.939 1 98.69 285 VAL B N 1
ATOM 5405 C CA . VAL B 1 285 ? -0.252 8.562 -3.893 1 98.69 285 VAL B CA 1
ATOM 5406 C C . VAL B 1 285 ? -0.887 8.547 -5.281 1 98.69 285 VAL B C 1
ATOM 5408 O O . VAL B 1 285 ? -1.334 7.504 -5.758 1 98.69 285 VAL B O 1
ATOM 5411 N N . ASN B 1 286 ? -1.044 9.688 -5.848 1 98.31 286 ASN B N 1
ATOM 5412 C CA . ASN B 1 286 ? -1.474 9.828 -7.234 1 98.31 286 ASN B CA 1
ATOM 5413 C C . ASN B 1 286 ? -0.316 10.242 -8.141 1 98.31 286 ASN B C 1
ATOM 5415 O O . ASN B 1 286 ? 0.345 11.25 -7.898 1 98.31 286 ASN B O 1
ATOM 5419 N N . ALA B 1 287 ? -0.044 9.453 -9.141 1 98.31 287 ALA B N 1
ATOM 5420 C CA . ALA B 1 287 ? 1.071 9.711 -10.047 1 98.31 287 ALA B CA 1
ATOM 5421 C C . ALA B 1 287 ? 0.653 9.516 -11.5 1 98.31 287 ALA B C 1
ATOM 5423 O O . ALA B 1 287 ? -0.39 8.922 -11.781 1 98.31 287 ALA B O 1
ATOM 5424 N N . ASP B 1 288 ? 1.437 10 -12.43 1 98.25 288 ASP B N 1
ATOM 5425 C CA . ASP B 1 288 ? 0.998 10.195 -13.805 1 98.25 288 ASP B CA 1
ATOM 5426 C C . ASP B 1 288 ? 0.925 8.867 -14.555 1 98.25 288 ASP B C 1
ATOM 5428 O O . ASP B 1 288 ? 0.089 8.695 -15.445 1 98.25 288 ASP B O 1
ATOM 5432 N N . MET B 1 289 ? 1.736 7.887 -14.258 1 98.62 289 MET B N 1
ATOM 5433 C CA . MET B 1 289 ? 1.749 6.641 -15.023 1 98.62 289 MET B CA 1
ATOM 5434 C C . MET B 1 289 ? 0.961 5.551 -14.297 1 98.62 289 MET B C 1
ATOM 5436 O O . MET B 1 289 ? 0.022 4.984 -14.859 1 98.62 289 MET B O 1
ATOM 5440 N N . VAL B 1 290 ? 1.221 5.375 -13.039 1 98.25 290 VAL B N 1
ATOM 5441 C CA . VAL B 1 290 ? 0.628 4.277 -12.281 1 98.25 290 VAL B CA 1
ATOM 5442 C C . VAL B 1 290 ? -0.8 4.641 -11.875 1 98.25 290 VAL B C 1
ATOM 5444 O O . VAL B 1 290 ? -1.634 3.756 -11.664 1 98.25 290 VAL B O 1
ATOM 5447 N N . GLY B 1 291 ? -1.104 5.945 -11.797 1 97.56 291 GLY B N 1
ATOM 5448 C CA . GLY B 1 291 ? -2.371 6.371 -11.219 1 97.56 291 GLY B CA 1
ATOM 5449 C C . GLY B 1 291 ? -2.389 6.32 -9.703 1 97.56 291 GLY B C 1
ATOM 5450 O O . GLY B 1 291 ? -1.367 6.566 -9.062 1 97.56 291 GLY B O 1
ATOM 5451 N N . GLU B 1 292 ? -3.5 6.07 -9.195 1 97.19 292 GLU B N 1
ATOM 5452 C CA . GLU B 1 292 ? -3.693 6.086 -7.75 1 97.19 292 GLU B CA 1
ATOM 5453 C C . GLU B 1 292 ? -3.195 4.789 -7.113 1 97.19 292 GLU B C 1
ATOM 5455 O O . GLU B 1 292 ? -3.51 3.697 -7.594 1 97.19 292 GLU B O 1
ATOM 5460 N N . THR B 1 293 ? -2.453 4.93 -6.082 1 98.25 293 THR B N 1
ATOM 5461 C CA . THR B 1 293 ? -2.061 3.832 -5.207 1 98.25 293 THR B CA 1
ATOM 5462 C C . THR B 1 293 ? -2.314 4.188 -3.746 1 98.25 293 THR B C 1
ATOM 5464 O O . THR B 1 293 ? -2.418 5.367 -3.398 1 98.25 293 THR B O 1
ATOM 5467 N N . LEU B 1 294 ? -2.504 3.195 -2.928 1 98.44 294 LEU B N 1
ATOM 5468 C CA . LEU B 1 294 ? -2.729 3.404 -1.502 1 98.44 294 LEU B CA 1
ATOM 5469 C C . LEU B 1 294 ? -1.938 2.396 -0.674 1 98.44 294 LEU B C 1
ATOM 5471 O O . LEU B 1 294 ? -1.874 1.216 -1.021 1 98.44 294 LEU B O 1
ATOM 5475 N N . TYR B 1 295 ? -1.364 2.867 0.44 1 98.81 295 TYR B N 1
ATOM 5476 C CA . TYR B 1 295 ? -0.563 2.1 1.387 1 98.81 295 TYR B CA 1
ATOM 5477 C C . TYR B 1 295 ? -1.117 2.229 2.801 1 98.81 295 TYR B C 1
ATOM 5479 O O . TYR B 1 295 ? -1.3 3.34 3.305 1 98.81 295 TYR B O 1
ATOM 5487 N N . TYR B 1 296 ? -1.378 1.07 3.422 1 98.5 296 TYR B N 1
ATOM 5488 C CA . TYR B 1 296 ? -2.096 1.035 4.691 1 98.5 296 TYR B CA 1
ATOM 5489 C C . TYR B 1 296 ? -1.365 0.163 5.707 1 98.5 296 TYR B C 1
ATOM 5491 O O . TYR B 1 296 ? -0.812 -0.881 5.352 1 98.5 296 TYR B O 1
ATOM 5499 N N . GLY B 1 297 ? -1.388 0.579 6.996 1 98.12 297 GLY B N 1
ATOM 5500 C CA . GLY B 1 297 ? -0.811 -0.203 8.078 1 98.12 297 GLY B CA 1
ATOM 5501 C C . GLY B 1 297 ? -0.725 0.561 9.383 1 98.12 297 GLY B C 1
ATOM 5502 O O . GLY B 1 297 ? -1.23 1.68 9.492 1 98.12 297 GLY B O 1
ATOM 5503 N N . ALA B 1 298 ? -0.055 -0.055 10.32 1 97 298 ALA B N 1
ATOM 5504 C CA . ALA B 1 298 ? 0.148 0.604 11.609 1 97 298 ALA B CA 1
ATOM 5505 C C . ALA B 1 298 ? 1.098 1.791 11.469 1 97 298 ALA B C 1
ATOM 5507 O O . ALA B 1 298 ? 2.229 1.639 11 1 97 298 ALA B O 1
ATOM 5508 N N . GLY B 1 299 ? 0.643 2.928 11.938 1 94 299 GLY B N 1
ATOM 5509 C CA . GLY B 1 299 ? 1.425 4.145 11.781 1 94 299 GLY B CA 1
ATOM 5510 C C . GLY B 1 299 ? 2.371 4.398 12.938 1 94 299 GLY B C 1
ATOM 5511 O O . GLY B 1 299 ? 3.176 5.328 12.898 1 94 299 GLY B O 1
ATOM 5512 N N . ALA B 1 300 ? 2.182 3.604 13.953 1 92.12 300 ALA B N 1
ATOM 5513 C CA . ALA B 1 300 ? 3.004 3.699 15.156 1 92.12 300 ALA B CA 1
ATOM 5514 C C . ALA B 1 300 ? 3.07 2.359 15.883 1 92.12 300 ALA B C 1
ATOM 5516 O O . ALA B 1 300 ? 2.662 1.33 15.336 1 92.12 300 ALA B O 1
ATOM 5517 N N . GLY B 1 301 ? 3.785 2.416 17 1 94.06 301 GLY B N 1
ATOM 5518 C CA . GLY B 1 301 ? 3.98 1.207 17.797 1 94.06 301 GLY B CA 1
ATOM 5519 C C . GLY B 1 301 ? 5.414 0.715 17.781 1 94.06 301 GLY B C 1
ATOM 5520 O O . GLY B 1 301 ? 6.125 0.877 16.797 1 94.06 301 GLY B O 1
ATOM 5521 N N . ALA B 1 302 ? 5.723 0.052 18.75 1 96.69 302 ALA B N 1
ATOM 5522 C CA . ALA B 1 302 ? 7.102 -0.392 18.953 1 96.69 302 ALA B CA 1
ATOM 5523 C C . ALA B 1 302 ? 7.551 -1.304 17.812 1 96.69 302 ALA B C 1
ATOM 5525 O O . ALA B 1 302 ? 8.508 -0.992 17.109 1 96.69 302 ALA B O 1
ATOM 5526 N N . LEU B 1 303 ? 6.844 -2.365 17.531 1 98.25 303 LEU B N 1
ATOM 5527 C CA . LEU B 1 303 ? 7.285 -3.383 16.578 1 98.25 303 LEU B CA 1
ATOM 5528 C C . LEU B 1 303 ? 7.051 -2.928 15.148 1 98.25 303 LEU B C 1
ATOM 5530 O O . LEU B 1 303 ? 7.941 -3.051 14.297 1 98.25 303 LEU B O 1
ATOM 5534 N N . PRO B 1 304 ? 5.891 -2.309 14.859 1 98.25 304 PRO B N 1
ATOM 5535 C CA . PRO B 1 304 ? 5.707 -1.839 13.484 1 98.25 304 PRO B CA 1
ATOM 5536 C C . PRO B 1 304 ? 6.77 -0.825 13.062 1 98.25 304 PRO B C 1
ATOM 5538 O O . PRO B 1 304 ? 7.355 -0.952 11.984 1 98.25 304 PRO B O 1
ATOM 5541 N N . THR B 1 305 ? 7.047 0.149 13.883 1 98.31 305 THR B N 1
ATOM 5542 C CA . THR B 1 305 ? 8.055 1.153 13.562 1 98.31 305 THR B CA 1
ATOM 5543 C C . THR B 1 305 ? 9.445 0.526 13.508 1 98.31 305 THR B C 1
ATOM 5545 O O . THR B 1 305 ? 10.242 0.852 12.625 1 98.31 305 THR B O 1
ATOM 5548 N N . ALA B 1 306 ? 9.68 -0.398 14.422 1 98.75 306 ALA B N 1
ATOM 5549 C CA . ALA B 1 306 ? 10.961 -1.099 14.461 1 98.75 306 ALA B CA 1
ATOM 5550 C C . ALA B 1 306 ? 11.172 -1.923 13.188 1 98.75 306 ALA B C 1
ATOM 5552 O O . ALA B 1 306 ? 12.297 -2.059 12.711 1 98.75 306 ALA B O 1
ATOM 5553 N N . SER B 1 307 ? 10.102 -2.486 12.695 1 98.69 307 SER B N 1
ATOM 5554 C CA . SER B 1 307 ? 10.18 -3.232 11.445 1 98.69 307 SER B CA 1
ATOM 5555 C C . SER B 1 307 ? 10.781 -2.385 10.328 1 98.69 307 SER B C 1
ATOM 5557 O O . SER B 1 307 ? 11.641 -2.852 9.578 1 98.69 307 SER B O 1
ATOM 5559 N N . ALA B 1 308 ? 10.352 -1.169 10.219 1 98.75 308 ALA B N 1
ATOM 5560 C CA . ALA B 1 308 ? 10.852 -0.25 9.203 1 98.75 308 ALA B CA 1
ATOM 5561 C C . ALA B 1 308 ? 12.305 0.129 9.477 1 98.75 308 ALA B C 1
ATOM 5563 O O . ALA B 1 308 ? 13.109 0.249 8.547 1 98.75 308 ALA B O 1
ATOM 5564 N N . VAL B 1 309 ? 12.641 0.324 10.742 1 98.88 309 VAL B N 1
ATOM 5565 C CA . VAL B 1 309 ? 14.008 0.637 11.133 1 98.88 309 VAL B CA 1
ATOM 5566 C C . VAL B 1 309 ? 14.945 -0.48 10.672 1 98.88 309 VAL B C 1
ATOM 5568 O O . VAL B 1 309 ? 15.961 -0.22 10.023 1 98.88 309 VAL B O 1
ATOM 5571 N N . VAL B 1 310 ? 14.586 -1.67 10.961 1 98.88 310 VAL B N 1
ATOM 5572 C CA . VAL B 1 310 ? 15.453 -2.809 10.672 1 98.88 310 VAL B CA 1
ATOM 5573 C C . VAL B 1 310 ? 15.5 -3.057 9.164 1 98.88 310 VAL B C 1
ATOM 5575 O O . VAL B 1 310 ? 16.547 -3.441 8.625 1 98.88 310 VAL B O 1
ATOM 5578 N N . ALA B 1 311 ? 14.398 -2.84 8.477 1 98.75 311 ALA B N 1
ATOM 5579 C CA . ALA B 1 311 ? 14.43 -2.943 7.02 1 98.75 311 ALA B CA 1
ATOM 5580 C C . ALA B 1 311 ? 15.453 -1.982 6.422 1 98.75 311 ALA B C 1
ATOM 5582 O O . ALA B 1 311 ? 16.172 -2.336 5.484 1 98.75 311 ALA B O 1
ATOM 5583 N N . ASP B 1 312 ? 15.523 -0.792 6.957 1 98.62 312 ASP B N 1
ATOM 5584 C CA . ASP B 1 312 ? 16.5 0.188 6.508 1 98.62 312 ASP B CA 1
ATOM 5585 C C . ASP B 1 312 ? 17.922 -0.288 6.797 1 98.62 312 ASP B C 1
ATOM 5587 O O . ASP B 1 312 ? 18.828 -0.086 5.984 1 98.62 312 ASP B O 1
ATOM 5591 N N . ILE B 1 313 ? 18.094 -0.877 7.945 1 98.69 313 ILE B N 1
ATOM 5592 C CA . ILE B 1 313 ? 19.406 -1.409 8.289 1 98.69 313 ILE B CA 1
ATOM 5593 C C . ILE B 1 313 ? 19.812 -2.484 7.285 1 98.69 313 ILE B C 1
ATOM 5595 O O . ILE B 1 313 ? 20.953 -2.516 6.824 1 98.69 313 ILE B O 1
ATOM 5599 N N . ILE B 1 314 ? 18.906 -3.328 6.941 1 98.19 314 ILE B N 1
ATOM 5600 C CA . ILE B 1 314 ? 19.141 -4.395 5.977 1 98.19 314 ILE B CA 1
ATOM 5601 C C . ILE B 1 314 ? 19.547 -3.795 4.629 1 98.19 314 ILE B C 1
ATOM 5603 O O . ILE B 1 314 ? 20.484 -4.262 3.992 1 98.19 314 ILE B O 1
ATOM 5607 N N . ASP B 1 315 ? 18.859 -2.771 4.215 1 96.94 315 ASP B N 1
ATOM 5608 C CA . ASP B 1 315 ? 19.203 -2.086 2.969 1 96.94 315 ASP B CA 1
ATOM 5609 C C . ASP B 1 315 ? 20.641 -1.566 2.998 1 96.94 315 ASP B C 1
ATOM 5611 O O . ASP B 1 315 ? 21.391 -1.744 2.035 1 96.94 315 ASP B O 1
ATOM 5615 N N . ILE B 1 316 ? 20.969 -0.935 4.094 1 97.31 316 ILE B N 1
ATOM 5616 C CA . ILE B 1 316 ? 22.297 -0.378 4.227 1 97.31 316 ILE B CA 1
ATOM 5617 C C . ILE B 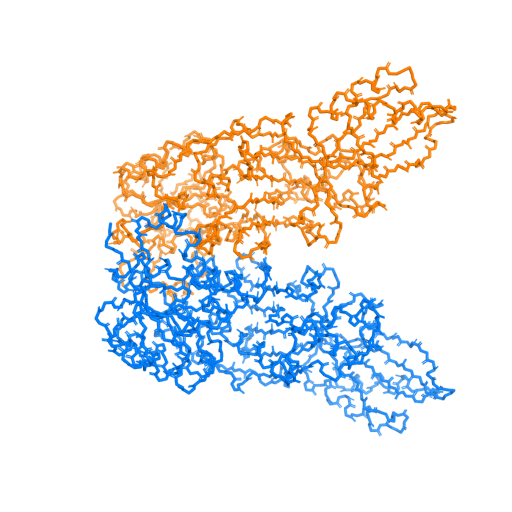1 316 ? 23.328 -1.507 4.246 1 97.31 316 ILE B C 1
ATOM 5619 O O . ILE B 1 316 ? 24.391 -1.404 3.613 1 97.31 316 ILE B O 1
ATOM 5623 N N . ALA B 1 317 ? 23.031 -2.555 4.957 1 96.44 317 ALA B N 1
ATOM 5624 C CA . ALA B 1 317 ? 23.953 -3.682 5.102 1 96.44 317 ALA B CA 1
ATOM 5625 C C . ALA B 1 317 ? 24.328 -4.262 3.74 1 96.44 317 ALA B C 1
ATOM 5627 O O . ALA B 1 317 ? 25.453 -4.73 3.549 1 96.44 317 ALA B O 1
ATOM 5628 N N . ARG B 1 318 ? 23.438 -4.234 2.768 1 93.56 318 ARG B N 1
ATOM 5629 C CA . ARG B 1 318 ? 23.703 -4.727 1.421 1 93.56 318 ARG B CA 1
ATOM 5630 C C . ARG B 1 318 ? 24.672 -3.809 0.685 1 93.56 318 ARG B C 1
ATOM 5632 O O . ARG B 1 318 ? 25.422 -4.258 -0.179 1 93.56 318 ARG B O 1
ATOM 5639 N N . LEU B 1 319 ? 24.703 -2.502 1.155 1 91.75 319 LEU B N 1
ATOM 5640 C CA . LEU B 1 319 ? 25.344 -1.5 0.311 1 91.75 319 LEU B CA 1
ATOM 5641 C C . LEU B 1 319 ? 26.547 -0.889 1.015 1 91.75 319 LEU B C 1
ATOM 5643 O O . LEU B 1 319 ? 27.188 0.026 0.485 1 91.75 319 LEU B O 1
ATOM 5647 N N . VAL B 1 320 ? 26.875 -1.361 2.17 1 87.81 320 VAL B N 1
ATOM 5648 C CA . VAL B 1 320 ? 27.906 -0.757 2.996 1 87.81 320 VAL B CA 1
ATOM 5649 C C . VAL B 1 320 ? 29.203 -0.646 2.195 1 87.81 320 VAL B C 1
ATOM 5651 O O . VAL B 1 320 ? 29.938 0.335 2.328 1 87.81 320 VAL B O 1
ATOM 5654 N N . GLU B 1 321 ? 29.453 -1.551 1.287 1 83.25 321 GLU B N 1
ATOM 5655 C CA . GLU B 1 321 ? 30.703 -1.57 0.532 1 83.25 321 GLU B CA 1
ATOM 5656 C C . GLU B 1 321 ? 30.484 -1.147 -0.917 1 83.25 321 GLU B C 1
ATOM 5658 O O . GLU B 1 321 ? 31.406 -1.193 -1.732 1 83.25 321 GLU B O 1
ATOM 5663 N N . ALA B 1 322 ? 29.266 -0.762 -1.171 1 84.75 322 ALA B N 1
ATOM 5664 C CA . ALA B 1 322 ? 28.938 -0.43 -2.555 1 84.75 322 ALA B CA 1
ATOM 5665 C C . ALA B 1 322 ? 29.391 0.988 -2.9 1 84.75 322 ALA B C 1
ATOM 5667 O O . ALA B 1 322 ? 29.453 1.854 -2.025 1 84.75 322 ALA B O 1
ATOM 5668 N N . ASP B 1 323 ? 29.641 1.199 -4.164 1 85.5 323 ASP B N 1
ATOM 5669 C CA . ASP B 1 323 ? 29.906 2.543 -4.668 1 85.5 323 ASP B CA 1
ATOM 5670 C C . ASP B 1 323 ? 28.688 3.439 -4.516 1 85.5 323 ASP B C 1
ATOM 5672 O O . ASP B 1 323 ? 27.547 2.969 -4.613 1 85.5 323 ASP B O 1
ATOM 5676 N N . THR B 1 324 ? 28.984 4.711 -4.328 1 83 324 THR B N 1
ATOM 5677 C CA . THR B 1 324 ? 27.938 5.695 -4.125 1 83 324 THR B CA 1
ATOM 5678 C C . THR B 1 324 ? 26.984 5.719 -5.316 1 83 324 THR B C 1
ATOM 5680 O O . THR B 1 324 ? 25.781 5.953 -5.156 1 83 324 THR B O 1
ATOM 5683 N N . ALA B 1 325 ? 27.5 5.422 -6.438 1 81.44 325 ALA B N 1
ATOM 5684 C CA . ALA B 1 325 ? 26.703 5.484 -7.668 1 81.44 325 ALA B CA 1
ATOM 5685 C C . ALA B 1 325 ? 25.641 4.395 -7.691 1 81.44 325 ALA B C 1
ATOM 5687 O O . ALA B 1 325 ? 24.672 4.473 -8.461 1 81.44 325 ALA B O 1
ATOM 5688 N N . HIS B 1 326 ? 25.766 3.424 -6.793 1 88.06 326 HIS B N 1
ATOM 5689 C CA . HIS B 1 326 ? 24.844 2.297 -6.777 1 88.06 326 HIS B CA 1
ATOM 5690 C C . HIS B 1 326 ? 23.719 2.518 -5.766 1 88.06 326 HIS B C 1
ATOM 5692 O O . HIS B 1 326 ? 22.797 1.699 -5.66 1 88.06 326 HIS B O 1
ATOM 5698 N N . ARG B 1 327 ? 23.75 3.652 -5.152 1 91.31 327 ARG B N 1
ATOM 5699 C CA . ARG B 1 327 ? 22.812 3.891 -4.059 1 91.31 327 ARG B CA 1
ATOM 5700 C C . ARG B 1 327 ? 21.641 4.746 -4.527 1 91.31 327 ARG B C 1
ATOM 5702 O O . ARG B 1 327 ? 21.75 5.484 -5.504 1 91.31 327 ARG B O 1
ATOM 5709 N N . VAL B 1 328 ? 20.484 4.551 -3.895 1 93.5 328 VAL B N 1
ATOM 5710 C CA . VAL B 1 328 ? 19.344 5.438 -4.098 1 93.5 328 VAL B CA 1
ATOM 5711 C C . VAL B 1 328 ? 19.578 6.758 -3.365 1 93.5 328 VAL B C 1
ATOM 5713 O O . VAL B 1 328 ? 19.922 6.766 -2.182 1 93.5 328 VAL B O 1
ATOM 5716 N N . PRO B 1 329 ? 19.438 7.895 -4.047 1 95.25 329 PRO B N 1
ATOM 5717 C CA . PRO B 1 329 ? 19.609 9.18 -3.363 1 95.25 329 PRO B CA 1
ATOM 5718 C C . PRO B 1 329 ? 18.672 9.344 -2.17 1 95.25 329 PRO B C 1
ATOM 5720 O O . PRO B 1 329 ? 17.531 8.867 -2.199 1 95.25 329 PRO B O 1
ATOM 5723 N N . HIS B 1 330 ? 19.094 10.133 -1.193 1 94.56 330 HIS B N 1
ATOM 5724 C CA . HIS B 1 330 ? 18.359 10.289 0.06 1 94.56 330 HIS B CA 1
ATOM 5725 C C . HIS B 1 330 ? 16.938 10.766 -0.189 1 94.56 330 HIS B C 1
ATOM 5727 O O . HIS B 1 330 ? 15.984 10.234 0.396 1 94.56 330 HIS B O 1
ATOM 5733 N N . LEU B 1 331 ? 16.812 11.734 -1.059 1 96.31 331 LEU B N 1
ATOM 5734 C CA . LEU B 1 331 ? 15.5 12.344 -1.294 1 96.31 331 LEU B CA 1
ATOM 5735 C C . LEU B 1 331 ? 14.945 11.93 -2.656 1 96.31 331 LEU B C 1
ATOM 5737 O O . LEU B 1 331 ? 14.273 12.719 -3.318 1 96.31 331 LEU B O 1
ATOM 5741 N N . ALA B 1 332 ? 15.367 10.75 -3.178 1 96.62 332 ALA B N 1
ATOM 5742 C CA . ALA B 1 332 ? 14.844 10.117 -4.383 1 96.62 332 ALA B CA 1
ATOM 5743 C C . ALA B 1 332 ? 15.461 10.719 -5.637 1 96.62 332 ALA B C 1
ATOM 5745 O O . ALA B 1 332 ? 15.477 10.086 -6.695 1 96.62 332 ALA B O 1
ATOM 5746 N N . PHE B 1 333 ? 16 11.922 -5.555 1 97.44 333 PHE B N 1
ATOM 5747 C CA . PHE B 1 333 ? 16.594 12.641 -6.68 1 97.44 333 PHE B CA 1
ATOM 5748 C C . PHE B 1 333 ? 18.078 12.875 -6.461 1 97.44 333 PHE B C 1
ATOM 5750 O O . PHE B 1 333 ? 18.531 13.016 -5.324 1 97.44 333 PHE B O 1
ATOM 5757 N N . GLN B 1 334 ? 18.781 12.906 -7.625 1 96.06 334 GLN B N 1
ATOM 5758 C CA . GLN B 1 334 ? 20.172 13.305 -7.492 1 96.06 334 GLN B CA 1
ATOM 5759 C C . GLN B 1 334 ? 20.297 14.633 -6.742 1 96.06 334 GLN B C 1
ATOM 5761 O O . GLN B 1 334 ? 19.5 15.547 -6.953 1 96.06 334 GLN B O 1
ATOM 5766 N N . PRO B 1 335 ? 21.312 14.68 -5.84 1 94.62 335 PRO B N 1
ATOM 5767 C CA . PRO B 1 335 ? 21.406 15.859 -4.973 1 94.62 335 PRO B CA 1
ATOM 5768 C C . PRO B 1 335 ? 21.391 17.172 -5.758 1 94.62 335 PRO B C 1
ATOM 5770 O O . PRO B 1 335 ? 20.719 18.125 -5.348 1 94.62 335 PRO B O 1
ATOM 5773 N N . ALA B 1 336 ? 21.969 17.219 -6.898 1 94.38 336 ALA B N 1
ATOM 5774 C CA . ALA B 1 336 ? 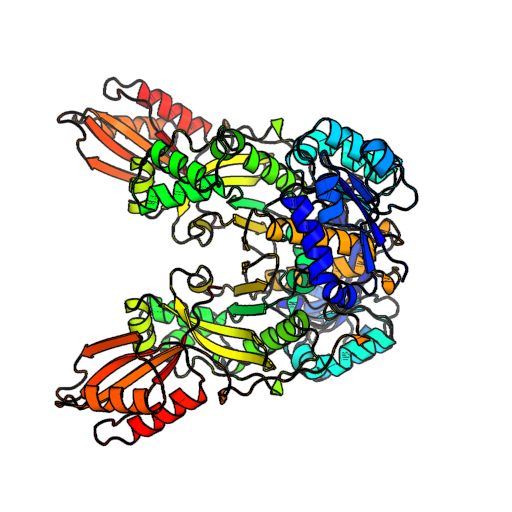22.047 18.438 -7.711 1 94.38 336 ALA B CA 1
ATOM 5775 C C . ALA B 1 336 ? 20.688 18.766 -8.328 1 94.38 336 ALA B C 1
ATOM 5777 O O . ALA B 1 336 ? 20.469 19.875 -8.812 1 94.38 336 ALA B O 1
ATOM 5778 N N . GLN B 1 337 ? 19.797 17.766 -8.273 1 95.56 337 GLN B N 1
ATOM 5779 C CA . GLN B 1 337 ? 18.5 17.953 -8.914 1 95.56 337 GLN B CA 1
ATOM 5780 C C . GLN B 1 337 ? 17.422 18.328 -7.891 1 95.56 337 GLN B C 1
ATOM 5782 O O . GLN B 1 337 ? 16.266 18.531 -8.242 1 95.56 337 GLN B O 1
ATOM 5787 N N . VAL B 1 338 ? 17.781 18.375 -6.633 1 96.88 338 VAL B N 1
ATOM 5788 C CA . VAL B 1 338 ? 16.891 18.875 -5.594 1 96.88 338 VAL B CA 1
ATOM 5789 C C . VAL B 1 338 ? 16.906 20.406 -5.59 1 96.88 338 VAL B C 1
ATOM 5791 O O . VAL B 1 338 ? 17.938 21.016 -5.309 1 96.88 338 VAL B O 1
ATOM 5794 N N . GLN B 1 339 ? 15.742 20.969 -5.938 1 96.25 339 GLN B N 1
ATOM 5795 C CA . GLN B 1 339 ? 15.688 22.406 -6.102 1 96.25 339 GLN B CA 1
ATOM 5796 C C . GLN B 1 339 ? 14.5 23 -5.344 1 96.25 339 GLN B C 1
ATOM 5798 O O . GLN B 1 339 ? 13.414 22.422 -5.316 1 96.25 339 GLN B O 1
ATOM 5803 N N . ALA B 1 340 ? 14.805 24.156 -4.789 1 96.81 340 ALA B N 1
ATOM 5804 C CA . ALA B 1 340 ? 13.734 24.859 -4.086 1 96.81 340 ALA B CA 1
ATOM 5805 C C . ALA B 1 340 ? 12.578 25.188 -5.031 1 96.81 340 ALA B C 1
ATOM 5807 O O . ALA B 1 340 ? 12.805 25.609 -6.164 1 96.81 340 ALA B O 1
ATOM 5808 N N . GLN B 1 341 ? 11.406 24.891 -4.562 1 97.25 341 GLN B N 1
ATOM 5809 C CA . GLN B 1 341 ? 10.18 25.203 -5.297 1 97.25 341 GLN B CA 1
ATOM 5810 C C . GLN B 1 341 ? 9.219 26.031 -4.449 1 97.25 341 GLN B C 1
ATOM 5812 O O . GLN B 1 341 ? 9.281 26 -3.219 1 97.25 341 GLN B O 1
ATOM 5817 N N . THR B 1 342 ? 8.32 26.734 -5.098 1 97.81 342 THR B N 1
ATOM 5818 C CA . THR B 1 342 ? 7.375 27.594 -4.402 1 97.81 342 THR B CA 1
ATOM 5819 C C . THR B 1 342 ? 6.34 26.766 -3.646 1 97.81 342 THR B C 1
ATOM 5821 O O . THR B 1 342 ? 5.715 25.875 -4.223 1 97.81 342 THR B O 1
ATOM 5824 N N . ILE B 1 343 ? 6.219 27.016 -2.363 1 98.38 343 ILE B N 1
ATOM 5825 C CA . ILE B 1 343 ? 5.105 26.469 -1.595 1 98.38 343 ILE B CA 1
ATOM 5826 C C . ILE B 1 343 ? 3.957 27.484 -1.57 1 98.38 343 ILE B C 1
ATOM 5828 O O . ILE B 1 343 ? 4.141 28.641 -1.17 1 98.38 343 ILE B O 1
ATOM 5832 N N . LEU B 1 344 ? 2.811 27.109 -1.93 1 98.44 344 LEU B N 1
ATOM 5833 C CA . LEU B 1 344 ? 1.663 28 -2.049 1 98.44 344 LEU B CA 1
ATOM 5834 C C . LEU B 1 344 ? 1.121 28.375 -0.675 1 98.44 344 LEU B C 1
ATOM 5836 O O . LEU B 1 344 ? 0.993 27.531 0.203 1 98.44 344 LEU B O 1
ATOM 5840 N N . PRO B 1 345 ? 0.867 29.688 -0.541 1 97.88 345 PRO B N 1
ATOM 5841 C CA . PRO B 1 345 ? 0.089 30.031 0.652 1 97.88 345 PRO B CA 1
ATOM 5842 C C . PRO B 1 345 ? -1.335 29.484 0.604 1 97.88 345 PRO B C 1
ATOM 5844 O O . PRO B 1 345 ? -1.879 29.266 -0.48 1 97.88 345 PRO B O 1
ATOM 5847 N N . MET B 1 346 ? -1.963 29.328 1.693 1 97.94 346 MET B N 1
ATOM 5848 C CA . MET B 1 346 ? -3.275 28.688 1.795 1 97.94 346 MET B CA 1
ATOM 5849 C C . MET B 1 346 ? -4.312 29.453 0.976 1 97.94 346 MET B C 1
ATOM 5851 O O . MET B 1 346 ? -5.215 28.859 0.392 1 97.94 346 MET B O 1
ATOM 5855 N N . ASP B 1 347 ? -4.16 30.703 0.931 1 98.06 347 ASP B N 1
ATOM 5856 C CA . ASP B 1 347 ? -5.129 31.547 0.242 1 98.06 347 ASP B CA 1
ATOM 5857 C C . ASP B 1 347 ? -5.168 31.234 -1.253 1 98.06 347 ASP B C 1
ATOM 5859 O O . ASP B 1 347 ? -6.109 31.625 -1.949 1 98.06 347 ASP B O 1
ATOM 5863 N N . GLU B 1 348 ? -4.172 30.547 -1.757 1 97.88 348 GLU B N 1
ATOM 5864 C CA . GLU B 1 348 ? -4.059 30.312 -3.195 1 97.88 348 GLU B CA 1
ATOM 5865 C C . GLU B 1 348 ? -4.434 28.891 -3.566 1 97.88 348 GLU B C 1
ATOM 5867 O O . GLU B 1 348 ? -4.523 28.547 -4.746 1 97.88 348 GLU B O 1
ATOM 5872 N N . ILE B 1 349 ? -4.672 28.062 -2.625 1 97.62 349 ILE B N 1
ATOM 5873 C CA . ILE B 1 349 ? -4.996 26.672 -2.955 1 97.62 349 ILE B CA 1
ATOM 5874 C C . ILE B 1 349 ? -6.445 26.578 -3.426 1 97.62 349 ILE B C 1
ATOM 5876 O O . ILE B 1 349 ? -7.242 27.484 -3.182 1 97.62 349 ILE B O 1
ATOM 5880 N N . THR B 1 350 ? -6.762 25.516 -4.148 1 96.38 350 THR B N 1
ATOM 5881 C CA . THR B 1 350 ? -8.109 25.234 -4.621 1 96.38 350 THR B CA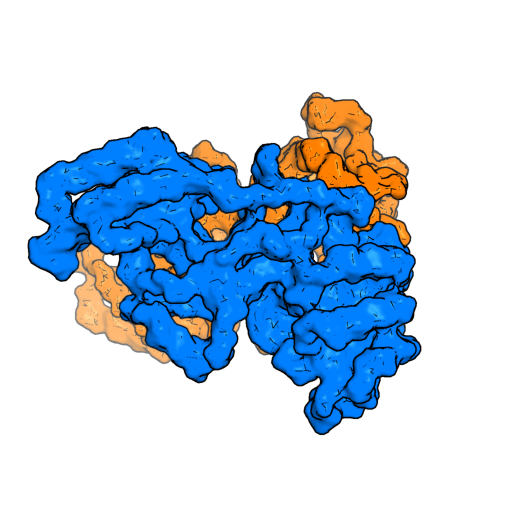 1
ATOM 5882 C C . THR B 1 350 ? -8.695 24.031 -3.906 1 96.38 350 THR B C 1
ATOM 5884 O O . THR B 1 350 ? -8.031 23 -3.783 1 96.38 350 THR B O 1
ATOM 5887 N N . SER B 1 351 ? -9.828 24.125 -3.408 1 96.94 351 SER B N 1
ATOM 5888 C CA . SER B 1 351 ? -10.578 23.062 -2.756 1 96.94 351 SER B CA 1
ATOM 5889 C C . SER B 1 351 ? -12.078 23.328 -2.805 1 96.94 351 SER B C 1
ATOM 5891 O O . SER B 1 351 ? -12.516 24.328 -3.355 1 96.94 351 SER B O 1
ATOM 5893 N N . SER B 1 352 ? -12.891 22.375 -2.406 1 97.81 352 SER B N 1
ATOM 5894 C CA . SER B 1 352 ? -14.273 22.578 -2.012 1 97.81 352 SER B CA 1
ATOM 5895 C C . SER B 1 352 ? -14.406 22.766 -0.503 1 97.81 352 SER B C 1
ATOM 5897 O O . SER B 1 352 ? -13.453 22.516 0.239 1 97.81 352 SER B O 1
ATOM 5899 N N . TYR B 1 353 ? -15.602 23.234 -0.118 1 98.38 353 TYR B N 1
ATOM 5900 C CA . TYR B 1 353 ? -15.688 23.578 1.295 1 98.38 353 TYR B CA 1
ATOM 5901 C C . TYR B 1 353 ? -17.047 23.188 1.876 1 98.38 353 TYR B C 1
ATOM 5903 O O . TYR B 1 353 ? -18.062 23.25 1.186 1 98.38 353 TYR B O 1
ATOM 5911 N N . TYR B 1 354 ? -16.969 22.766 3.088 1 98.38 354 TYR B N 1
ATOM 5912 C CA . TYR B 1 354 ? -18.094 22.625 4.008 1 98.38 354 TYR B CA 1
ATOM 5913 C C . TYR B 1 354 ? -18.219 23.844 4.914 1 98.38 354 TYR B C 1
ATOM 5915 O O . TYR B 1 354 ? -17.25 24.234 5.57 1 98.38 354 TYR B O 1
ATOM 5923 N N . LEU B 1 355 ? -19.438 24.422 4.988 1 97.94 355 LEU B N 1
ATOM 5924 C CA . LEU B 1 355 ? -19.734 25.547 5.875 1 97.94 355 LEU B CA 1
ATOM 5925 C C . LEU B 1 355 ? -20.922 25.234 6.773 1 97.94 355 LEU B C 1
ATOM 5927 O O . LEU B 1 355 ? -21.953 24.766 6.297 1 97.94 355 LEU B O 1
ATOM 5931 N N . ARG B 1 356 ? -20.766 25.406 7.965 1 97.06 356 ARG B N 1
ATOM 5932 C CA . ARG B 1 356 ? -21.891 25.422 8.883 1 97.06 356 ARG B CA 1
ATOM 5933 C C . ARG B 1 356 ? -22.188 26.844 9.367 1 97.06 356 ARG B C 1
ATOM 5935 O O . ARG B 1 356 ? -21.344 27.469 10.031 1 97.06 356 ARG B O 1
ATOM 5942 N N . VAL B 1 357 ? -23.359 27.312 9.086 1 95.94 357 VAL B N 1
ATOM 5943 C CA . VAL B 1 357 ? -23.781 28.672 9.391 1 95.94 357 VAL B CA 1
ATOM 5944 C C . VAL B 1 357 ? -24.969 28.641 10.359 1 95.94 357 VAL B C 1
ATOM 5946 O O . VAL B 1 357 ? -25.953 27.922 10.133 1 95.94 357 VAL B O 1
ATOM 5949 N N . GLN B 1 358 ? -24.766 29.312 11.383 1 94.56 358 GLN B N 1
ATOM 5950 C CA . GLN B 1 358 ? -25.891 29.562 12.281 1 94.56 358 GLN B CA 1
ATOM 5951 C C . GLN B 1 358 ? -26.469 30.953 12.07 1 94.56 358 GLN B C 1
ATOM 5953 O O . GLN B 1 358 ? -25.797 31.953 12.32 1 94.56 358 GLN B O 1
ATOM 5958 N N . ALA B 1 359 ? -27.719 30.953 11.641 1 93.19 359 ALA B N 1
ATOM 5959 C CA . ALA B 1 359 ? -28.344 32.219 11.305 1 93.19 359 ALA B CA 1
ATOM 5960 C C . ALA B 1 359 ? -29.781 32.281 11.836 1 93.19 359 ALA B C 1
ATOM 5962 O O . ALA B 1 359 ? -30.391 31.25 12.102 1 93.19 359 ALA B O 1
ATOM 5963 N N . LYS B 1 360 ? -30.25 33.5 11.992 1 91.81 360 LYS B N 1
ATOM 5964 C CA . LYS B 1 360 ? -31.641 33.656 12.375 1 91.81 360 LYS B CA 1
ATOM 5965 C C . LYS B 1 360 ? -32.594 33.062 11.32 1 91.81 360 LYS B C 1
ATOM 5967 O O . LYS B 1 360 ? -32.344 33.219 10.125 1 91.81 360 LYS B O 1
ATOM 5972 N N . ASP B 1 361 ? -33.594 32.406 11.836 1 88.56 361 ASP B N 1
ATOM 5973 C CA . ASP B 1 361 ? -34.562 31.797 10.938 1 88.56 361 ASP B CA 1
ATOM 5974 C C . ASP B 1 361 ? -35.594 32.844 10.469 1 88.56 361 ASP B C 1
ATOM 5976 O O . ASP B 1 361 ? -36.719 32.844 10.945 1 88.56 361 ASP B O 1
ATOM 5980 N N . GLU B 1 362 ? -35.188 33.625 9.531 1 88 362 GLU B N 1
ATOM 5981 C CA . GLU B 1 362 ? -36.031 34.656 8.953 1 88 362 GLU B CA 1
ATOM 5982 C C . GLU B 1 362 ? -36.062 34.594 7.434 1 88 362 GLU B C 1
ATOM 5984 O O . GLU B 1 362 ? -35.094 34.156 6.816 1 88 362 GLU B O 1
ATOM 5989 N N . PRO B 1 363 ? -37.188 35 6.895 1 88.31 363 PRO B N 1
ATOM 5990 C CA . PRO B 1 363 ? -37.281 35 5.434 1 88.31 363 PRO B CA 1
ATOM 5991 C C . PRO B 1 363 ? -36.156 35.812 4.773 1 88.31 363 PRO B C 1
ATOM 5993 O O . PRO B 1 363 ? -35.812 36.906 5.23 1 88.31 363 PRO B O 1
ATOM 5996 N N . GLY B 1 364 ? -35.531 35.156 3.768 1 89.94 364 GLY B N 1
ATOM 5997 C CA . GLY B 1 364 ? -34.531 35.875 2.992 1 89.94 364 GLY B CA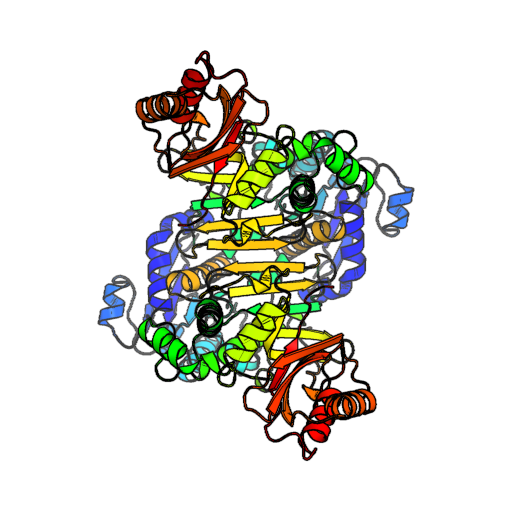 1
ATOM 5998 C C . GLY B 1 364 ? -33.094 35.562 3.436 1 89.94 364 GLY B C 1
ATOM 5999 O O . GLY B 1 364 ? -32.156 35.875 2.723 1 89.94 364 GLY B O 1
ATOM 6000 N N . THR B 1 365 ? -32.938 35.031 4.633 1 90.5 365 THR B N 1
ATOM 6001 C CA . THR B 1 365 ? -31.609 34.75 5.195 1 90.5 365 THR B CA 1
ATOM 6002 C C . THR B 1 365 ? -30.797 33.875 4.242 1 90.5 365 THR B C 1
ATOM 6004 O O . THR B 1 365 ? -29.656 34.219 3.91 1 90.5 365 THR B O 1
ATOM 6007 N N . LEU B 1 366 ? -31.359 32.844 3.768 1 91.12 366 LEU B N 1
ATOM 6008 C CA . LEU B 1 366 ? -30.688 31.922 2.855 1 91.12 366 LEU B CA 1
ATOM 6009 C C . LEU B 1 366 ? -30.312 32.625 1.556 1 91.12 366 LEU B C 1
ATOM 6011 O O . LEU B 1 366 ? -29.234 32.406 0.998 1 91.12 366 LEU B O 1
ATOM 6015 N N . GLY B 1 367 ? -31.203 33.406 1.083 1 93.44 367 GLY B N 1
ATOM 6016 C CA . GLY B 1 367 ? -30.953 34.188 -0.127 1 93.44 367 GLY B CA 1
ATOM 6017 C C . GLY B 1 367 ? -29.766 35.125 0.005 1 93.44 367 GLY B C 1
ATOM 6018 O O . GLY B 1 367 ? -28.969 35.25 -0.924 1 93.44 367 GLY B O 1
ATOM 6019 N N . GLN B 1 368 ? -29.672 35.75 1.158 1 95.25 368 GLN B N 1
ATOM 6020 C CA . GLN B 1 368 ? -28.562 36.688 1.423 1 95.25 368 GLN B CA 1
ATOM 6021 C C . GLN B 1 368 ? -27.234 35.938 1.447 1 95.25 368 GLN B C 1
ATOM 6023 O O . GLN B 1 368 ? -26.25 36.375 0.855 1 95.25 368 GLN B O 1
ATOM 6028 N N . ILE B 1 369 ? -27.234 34.844 2.123 1 95.56 369 ILE B N 1
ATOM 6029 C CA . ILE B 1 369 ? -26.031 34.031 2.23 1 95.56 369 ILE B CA 1
ATOM 6030 C C . ILE B 1 369 ? -25.594 33.562 0.843 1 95.56 369 ILE B C 1
ATOM 6032 O O . ILE B 1 369 ? -24.422 33.719 0.47 1 95.56 369 ILE B O 1
ATOM 6036 N N . ALA B 1 370 ? -26.516 33.094 0.022 1 96 370 ALA B N 1
ATOM 6037 C CA . ALA B 1 370 ? -26.234 32.625 -1.327 1 96 370 ALA B CA 1
ATOM 6038 C C . ALA B 1 370 ? -25.703 33.75 -2.211 1 96 370 ALA B C 1
ATOM 6040 O O . ALA B 1 370 ? -24.797 33.531 -3.021 1 96 370 ALA B O 1
ATOM 6041 N N . ALA B 1 371 ? -26.266 34.875 -2.045 1 96.88 371 ALA B N 1
ATOM 6042 C CA . ALA B 1 371 ? -25.844 36 -2.84 1 96.88 371 ALA B CA 1
ATOM 6043 C C . ALA B 1 371 ? -24.406 36.406 -2.529 1 96.88 371 ALA B C 1
ATOM 6045 O O . ALA B 1 371 ? -23.641 36.75 -3.43 1 96.88 371 ALA B O 1
ATOM 6046 N N . LEU B 1 372 ? -24.062 36.375 -1.296 1 97.69 372 LEU B N 1
ATOM 6047 C CA . LEU B 1 372 ? -22.719 36.75 -0.877 1 97.69 372 LEU B CA 1
ATOM 6048 C C . LEU B 1 372 ? -21.688 35.719 -1.379 1 97.69 372 LEU B C 1
ATOM 6050 O O . LEU B 1 372 ? -20.578 36.094 -1.757 1 97.69 372 LEU B O 1
ATOM 6054 N N . LEU B 1 373 ? -22.047 34.438 -1.407 1 98.06 373 LEU B N 1
ATOM 6055 C CA . LEU B 1 373 ? -21.172 33.438 -1.998 1 98.06 373 LEU B CA 1
ATOM 6056 C C . LEU B 1 373 ? -20.984 33.688 -3.49 1 98.06 373 LEU B C 1
ATOM 6058 O O . LEU B 1 373 ? -19.859 33.625 -3.992 1 98.06 373 LEU B O 1
ATOM 6062 N N . ALA B 1 374 ? -22.047 34.031 -4.148 1 97.44 374 ALA B N 1
ATOM 6063 C CA . ALA B 1 374 ? -22.016 34.281 -5.586 1 97.44 374 ALA B CA 1
ATOM 6064 C C . ALA B 1 374 ? -21.141 35.5 -5.914 1 97.44 374 ALA B C 1
ATOM 6066 O O . ALA B 1 374 ? -20.469 35.5 -6.945 1 97.44 374 ALA B O 1
ATOM 6067 N N . GLN B 1 375 ? -21.203 36.438 -5.062 1 97.75 375 GLN B N 1
ATOM 6068 C CA . GLN B 1 375 ? -20.406 37.656 -5.262 1 97.75 375 GLN B CA 1
ATOM 6069 C C . GLN B 1 375 ? -18.922 37.344 -5.285 1 97.75 375 GLN B C 1
ATOM 6071 O O . GLN B 1 375 ? -18.141 38.031 -5.961 1 97.75 375 GLN B O 1
ATOM 6076 N N . GLU B 1 376 ? -18.531 36.312 -4.547 1 97.75 376 GLU B N 1
ATOM 6077 C CA . GLU B 1 376 ? -17.141 35.906 -4.496 1 97.75 376 GLU B CA 1
ATOM 6078 C C . GLU B 1 376 ? -16.859 34.75 -5.449 1 97.75 376 GLU B C 1
ATOM 6080 O O . GLU B 1 376 ? -15.828 34.094 -5.348 1 97.75 376 GLU B O 1
ATOM 6085 N N . ASN B 1 377 ? -17.844 34.406 -6.301 1 96.56 377 ASN B N 1
ATOM 6086 C CA . ASN B 1 377 ? -17.75 33.375 -7.305 1 96.56 377 ASN B CA 1
ATOM 6087 C C . ASN B 1 377 ? -17.625 31.984 -6.66 1 96.56 377 ASN B C 1
ATOM 6089 O O . ASN B 1 377 ? -16.844 31.141 -7.117 1 96.56 377 ASN B O 1
ATOM 6093 N N . VAL B 1 378 ? -18.25 31.875 -5.566 1 97.81 378 VAL B N 1
ATOM 6094 C CA . VAL B 1 378 ? -18.328 30.562 -4.918 1 97.81 378 VAL B CA 1
ATOM 6095 C C . VAL B 1 378 ? -19.672 29.906 -5.23 1 97.81 378 VAL B C 1
ATOM 6097 O O . VAL B 1 378 ? -20.719 30.422 -4.871 1 97.81 378 VAL B O 1
ATOM 6100 N N . SER B 1 379 ? -19.625 28.781 -5.902 1 97.06 379 SER B N 1
ATOM 6101 C CA . SER B 1 379 ? -20.844 28.062 -6.281 1 97.06 379 SER B CA 1
ATOM 6102 C C . SER B 1 379 ? -21.234 27.047 -5.215 1 97.06 379 SER B C 1
ATOM 6104 O O . SER B 1 379 ? -20.391 26.344 -4.66 1 97.06 379 SER B O 1
ATOM 6106 N N . ILE B 1 380 ? -22.562 26.984 -4.969 1 96.44 380 ILE B N 1
ATOM 6107 C CA . ILE B 1 380 ? -23.094 26.047 -3.988 1 96.44 380 ILE B CA 1
ATOM 6108 C C . ILE B 1 380 ? -23.375 24.703 -4.656 1 96.44 380 ILE B C 1
ATOM 6110 O O . ILE B 1 380 ? -24.031 24.641 -5.695 1 96.44 380 ILE B O 1
ATOM 6114 N N . GLU B 1 381 ? -22.859 23.703 -4.145 1 95.25 381 GLU B N 1
ATOM 6115 C CA . GLU B 1 381 ? -23.125 22.344 -4.605 1 95.25 381 GLU B CA 1
ATOM 6116 C C . GLU B 1 381 ? -24.359 21.766 -3.924 1 95.25 381 GLU B C 1
ATOM 6118 O O . GLU B 1 381 ? -25.203 21.125 -4.574 1 95.25 381 GLU B O 1
ATOM 6123 N N . ALA B 1 382 ? -24.438 21.969 -2.604 1 93.56 382 ALA B N 1
ATOM 6124 C CA . ALA B 1 382 ? -25.562 21.484 -1.808 1 93.56 382 ALA B CA 1
ATOM 6125 C C . ALA B 1 382 ? -25.812 22.406 -0.616 1 93.56 382 ALA B C 1
ATOM 6127 O O . ALA B 1 382 ? -24.891 23.031 -0.094 1 93.56 382 ALA B O 1
ATOM 6128 N N . LEU B 1 383 ? -27.109 22.516 -0.246 1 91.94 383 LEU B N 1
ATOM 6129 C CA . LEU B 1 383 ? -27.531 23.297 0.911 1 91.94 383 LEU B CA 1
ATOM 6130 C C . LEU B 1 383 ? -28.625 22.562 1.688 1 91.94 383 LEU B C 1
ATOM 6132 O O . LEU B 1 383 ? -29.625 22.156 1.109 1 91.94 383 LEU B O 1
ATOM 6136 N N . ILE B 1 384 ? -28.281 22.344 2.906 1 90.56 384 ILE B N 1
ATOM 6137 C CA . ILE B 1 384 ? -29.234 21.625 3.738 1 90.56 384 ILE B CA 1
ATOM 6138 C C . ILE B 1 384 ? -29.516 22.422 5.012 1 90.56 384 ILE B C 1
ATOM 6140 O O . ILE B 1 384 ? -28.578 22.812 5.719 1 90.56 384 ILE B O 1
ATOM 6144 N N . GLN B 1 385 ? -30.828 22.547 5.301 1 86.56 385 GLN B N 1
ATOM 6145 C CA . GLN B 1 385 ? -31.188 23.141 6.582 1 86.56 385 GLN B CA 1
ATOM 6146 C C . GLN B 1 385 ? -31.438 22.062 7.637 1 86.56 385 GLN B C 1
ATOM 6148 O O . GLN B 1 385 ? -32.25 21.156 7.438 1 86.56 385 GLN B O 1
ATOM 6153 N N . LYS B 1 386 ? -30.672 21.812 8.656 1 77.94 386 LYS B N 1
ATOM 6154 C CA . LYS B 1 386 ? -30.672 20.703 9.617 1 77.94 386 LYS B CA 1
ATOM 6155 C C . LYS B 1 386 ? -31.641 20.969 10.766 1 77.94 386 LYS B C 1
ATOM 6157 O O . LYS B 1 386 ? -32.094 20.047 11.422 1 77.94 386 LYS B O 1
ATOM 6162 N N . GLY B 1 387 ? -32.062 22.156 11.023 1 69.44 387 GLY B N 1
ATOM 6163 C CA . GLY B 1 387 ? -33.094 22.391 12.023 1 69.44 387 GLY B CA 1
ATOM 6164 C C . GLY B 1 387 ? -32.875 23.656 12.828 1 69.44 387 GLY B C 1
ATOM 6165 O O . GLY B 1 387 ? -31.922 24.406 12.562 1 69.44 387 GLY B O 1
ATOM 6166 N N . VAL B 1 388 ? -33.906 23.875 13.625 1 65.56 388 VAL B N 1
ATOM 6167 C CA . VAL B 1 388 ? -33.906 25.047 14.508 1 65.56 388 VAL B CA 1
ATOM 6168 C C . VAL B 1 388 ? -33.375 24.641 15.883 1 65.56 388 VAL B C 1
ATOM 6170 O O . VAL B 1 388 ? -33.906 23.703 16.5 1 65.56 388 VAL B O 1
ATOM 6173 N N . ILE B 1 389 ? -32 24.953 16.156 1 62.09 389 ILE B N 1
ATOM 6174 C CA . ILE B 1 389 ? -31.406 24.625 17.438 1 62.09 389 ILE B CA 1
ATOM 6175 C C . ILE B 1 389 ? -32.188 25.281 18.562 1 62.09 389 ILE B C 1
ATOM 6177 O O . ILE B 1 389 ? -32.438 24.656 19.594 1 62.09 389 ILE B O 1
ATOM 6181 N N . ASP B 1 390 ? -32.344 26.625 18.344 1 65.88 390 ASP B N 1
ATOM 6182 C CA . ASP B 1 390 ? -33.188 27.359 19.266 1 65.88 390 ASP B CA 1
ATOM 6183 C C . ASP B 1 390 ? -34.312 28.094 18.516 1 65.88 390 ASP B C 1
ATOM 6185 O O . ASP B 1 390 ? -34.312 28.141 17.281 1 65.88 390 ASP B O 1
ATOM 6189 N N . GLN B 1 391 ? -35.5 28.109 18.969 1 67.88 391 GLN B N 1
ATOM 6190 C CA . GLN B 1 391 ? -36.75 28.672 18.438 1 67.88 391 GLN B CA 1
ATOM 6191 C C . GLN B 1 391 ? -36.469 29.766 17.422 1 67.88 391 GLN B C 1
ATOM 6193 O O . GLN B 1 391 ? -37.281 30.031 16.531 1 67.88 391 GLN B O 1
ATOM 6198 N N . THR B 1 392 ? -35.156 30.219 17.359 1 79 392 THR B N 1
ATOM 6199 C CA . THR B 1 392 ? -35 31.406 16.531 1 79 392 THR B CA 1
ATOM 6200 C C . THR B 1 392 ? -33.781 31.25 15.609 1 79 392 THR B C 1
ATOM 6202 O O . THR B 1 392 ? -33.594 32.031 14.695 1 79 392 THR B O 1
ATOM 6205 N N . THR B 1 393 ? -32.969 30.234 15.82 1 87.19 393 THR B N 1
ATOM 6206 C CA . THR B 1 393 ? -31.734 30.094 15.07 1 87.19 393 THR B CA 1
ATOM 6207 C C . THR B 1 393 ? -31.766 28.828 14.219 1 87.19 393 THR B C 1
ATOM 6209 O O . THR B 1 393 ? -32.094 27.75 14.711 1 87.19 393 THR B O 1
ATOM 6212 N N . ALA B 1 394 ? -31.5 29 12.945 1 89.31 394 ALA B N 1
ATOM 6213 C CA . ALA B 1 394 ? -31.391 27.875 12.016 1 89.31 394 ALA B CA 1
ATOM 6214 C C . ALA B 1 394 ? -29.938 27.531 11.75 1 89.31 394 ALA B C 1
ATOM 6216 O O . ALA B 1 394 ? -29.078 28.406 11.68 1 89.31 394 ALA B O 1
ATOM 6217 N N . GLU B 1 395 ? -29.703 26.266 11.648 1 92.25 395 GLU B N 1
ATOM 6218 C CA . GLU B 1 395 ? -28.391 25.781 11.234 1 92.25 395 GLU B CA 1
ATOM 6219 C C . GLU B 1 395 ? -28.391 25.344 9.773 1 92.25 395 GLU B C 1
ATOM 6221 O O . GLU B 1 395 ? -29.188 24.484 9.383 1 92.25 395 GLU B O 1
ATOM 6226 N N . ILE B 1 396 ? -27.547 26 9 1 93.75 396 ILE B N 1
ATOM 6227 C CA . ILE B 1 396 ? -27.469 25.75 7.559 1 93.75 396 ILE B CA 1
ATOM 6228 C C . ILE B 1 396 ? -26.109 25.156 7.207 1 93.75 396 ILE B C 1
ATOM 6230 O O . ILE B 1 396 ? -25.062 25.719 7.566 1 93.75 396 ILE B O 1
ATOM 6234 N N . VAL B 1 397 ? -26.141 24.062 6.527 1 96.5 397 VAL B N 1
ATOM 6235 C CA . VAL B 1 397 ? -24.922 23.438 6.023 1 96.5 397 VAL B CA 1
ATOM 6236 C C . VAL B 1 397 ? -24.812 23.656 4.516 1 96.5 397 VAL B C 1
ATOM 6238 O O . VAL B 1 397 ? -25.766 23.359 3.779 1 96.5 397 VAL B O 1
ATOM 6241 N N . ILE B 1 398 ? -23.688 24.156 4.074 1 97.12 398 ILE B N 1
ATOM 6242 C CA . ILE B 1 398 ? -23.453 24.438 2.66 1 97.12 398 ILE B CA 1
ATOM 6243 C C . ILE B 1 398 ? -22.219 23.688 2.178 1 97.12 398 ILE B C 1
ATOM 6245 O O . ILE B 1 398 ? -21.172 23.703 2.836 1 97.12 398 ILE B O 1
ATOM 6249 N N . LEU B 1 399 ? -22.297 22.969 1.113 1 97.81 399 LEU B N 1
ATOM 6250 C CA . LEU B 1 399 ? -21.156 22.438 0.37 1 97.81 399 LEU B CA 1
ATOM 6251 C C . LEU B 1 399 ? -20.922 23.234 -0.906 1 97.81 399 LEU B C 1
ATOM 6253 O O . LEU B 1 399 ? -21.875 23.547 -1.633 1 97.81 399 LEU B O 1
ATOM 6257 N N . THR B 1 400 ? -19.719 23.562 -1.157 1 97.81 400 THR B N 1
ATOM 6258 C CA . THR B 1 400 ? -19.422 24.375 -2.336 1 97.81 400 THR B CA 1
ATOM 6259 C C . THR B 1 400 ? -18.766 23.531 -3.42 1 97.81 400 THR B C 1
ATOM 6261 O O . THR B 1 400 ? -18.203 22.469 -3.133 1 97.81 400 THR B O 1
ATOM 6264 N N . HIS B 1 401 ? -18.781 23.984 -4.668 1 96.88 401 HIS B N 1
ATOM 6265 C CA . HIS B 1 401 ? -17.859 23.516 -5.699 1 96.88 401 HIS B CA 1
ATOM 6266 C C . HIS B 1 401 ? -16.438 24 -5.422 1 96.88 401 HIS B C 1
ATOM 6268 O O . HIS B 1 401 ? -16.219 24.766 -4.484 1 96.88 401 HIS B O 1
ATOM 6274 N N . SER B 1 402 ? -15.555 23.547 -6.25 1 96.88 402 SER B N 1
ATOM 6275 C CA . SER B 1 402 ? -14.148 23.922 -6.094 1 96.88 402 SER B CA 1
ATOM 6276 C C . SER B 1 402 ? -13.953 25.422 -6.32 1 96.88 402 SER B C 1
ATOM 6278 O O . SER B 1 402 ? -14.547 26 -7.227 1 96.88 402 SER B O 1
ATOM 6280 N N . THR B 1 403 ? -13.188 26.031 -5.484 1 97.31 403 THR B N 1
ATOM 6281 C CA . THR B 1 403 ? -12.852 27.438 -5.582 1 97.31 403 THR B CA 1
ATOM 6282 C C . THR B 1 403 ? -11.523 27.734 -4.891 1 97.31 403 THR B C 1
ATOM 6284 O O . THR B 1 403 ? -10.992 26.875 -4.18 1 97.31 403 THR B O 1
ATOM 6287 N N . VAL B 1 404 ? -10.969 28.844 -5.137 1 97.81 404 VAL B N 1
ATOM 6288 C CA . VAL B 1 404 ? -9.742 29.281 -4.477 1 97.81 404 VAL B CA 1
ATOM 6289 C C . VAL B 1 404 ? -10.055 29.75 -3.055 1 97.81 404 VAL B C 1
ATOM 6291 O O . VAL B 1 404 ? -11.07 30.406 -2.82 1 97.81 404 VAL B O 1
ATOM 6294 N N . GLU B 1 405 ? -9.234 29.422 -2.088 1 98.25 405 GLU B N 1
ATOM 6295 C CA . GLU B 1 405 ? -9.578 29.594 -0.678 1 98.25 405 GLU B CA 1
ATOM 6296 C C . GLU B 1 405 ? -9.789 31.062 -0.338 1 98.25 405 GLU B C 1
ATOM 6298 O O . GLU B 1 405 ? -10.633 31.406 0.497 1 98.25 405 GLU B O 1
ATOM 6303 N N . LYS B 1 406 ? -9 32 -0.937 1 98.31 406 LYS B N 1
ATOM 6304 C CA . LYS B 1 406 ? -9.172 33.406 -0.614 1 98.31 406 LYS B CA 1
ATOM 6305 C C . LYS B 1 406 ? -10.602 33.875 -0.899 1 98.31 406 LYS B C 1
ATOM 6307 O O . LYS B 1 406 ? -11.133 34.719 -0.194 1 98.31 406 LYS B O 1
ATOM 6312 N N . HIS B 1 407 ? -11.305 33.281 -1.883 1 98.44 407 HIS B N 1
ATOM 6313 C CA . HIS B 1 407 ? -12.664 33.656 -2.24 1 98.44 407 HIS B CA 1
ATOM 6314 C C . HIS B 1 407 ? -13.664 33.219 -1.186 1 98.44 407 HIS B C 1
ATOM 6316 O O . HIS B 1 407 ? -14.57 33.938 -0.818 1 98.44 407 HIS B O 1
ATOM 6322 N N . ILE B 1 408 ? -13.531 32 -0.77 1 98.31 408 ILE B N 1
ATOM 6323 C CA . ILE B 1 408 ? -14.445 31.5 0.247 1 98.31 408 ILE B CA 1
ATOM 6324 C C . ILE B 1 408 ? -14.234 32.25 1.556 1 98.31 408 ILE B C 1
ATOM 6326 O O . ILE B 1 408 ? -15.18 32.5 2.309 1 98.31 408 ILE B O 1
ATOM 6330 N N . LYS B 1 409 ? -12.984 32.562 1.892 1 98.25 409 LYS B N 1
ATOM 6331 C CA . LYS B 1 409 ? -12.695 33.344 3.096 1 98.25 409 LYS B CA 1
ATOM 6332 C C . LYS B 1 409 ? -13.344 34.719 3.027 1 98.25 409 LYS B C 1
ATOM 6334 O O . LYS B 1 409 ? -13.898 35.188 4.02 1 98.25 409 LYS B O 1
ATOM 6339 N N . SER B 1 410 ? -13.258 35.312 1.882 1 98.5 410 SER B N 1
ATOM 6340 C CA . SER B 1 410 ? -13.906 36.594 1.677 1 98.5 410 SER B CA 1
ATOM 6341 C C . SER B 1 410 ? -15.422 36.5 1.837 1 98.5 410 SER B C 1
ATOM 6343 O O . SER B 1 410 ? -16.047 37.344 2.479 1 98.5 410 SER B O 1
ATOM 6345 N N . ALA B 1 411 ? -15.961 35.5 1.266 1 98.5 411 ALA B N 1
ATOM 6346 C CA . ALA B 1 411 ? -17.406 35.281 1.38 1 98.5 411 ALA B CA 1
ATOM 6347 C C . ALA B 1 411 ? -17.812 35.062 2.834 1 98.5 411 ALA B C 1
ATOM 6349 O O . ALA B 1 411 ? -18.828 35.594 3.289 1 98.5 411 ALA B O 1
ATOM 6350 N N . ILE B 1 412 ? -17.078 34.281 3.551 1 98.44 412 ILE B N 1
ATOM 6351 C CA . ILE B 1 412 ? -17.344 33.969 4.953 1 98.44 412 ILE B CA 1
ATOM 6352 C C . ILE B 1 412 ? -17.328 35.281 5.766 1 98.44 412 ILE B C 1
ATOM 6354 O O . ILE B 1 412 ? -18.234 35.5 6.578 1 98.44 412 ILE B O 1
ATOM 6358 N N . ALA B 1 413 ? -16.312 36.094 5.52 1 98.19 413 ALA B N 1
ATOM 6359 C CA . ALA B 1 413 ? -16.219 37.375 6.227 1 98.19 413 ALA B CA 1
ATOM 6360 C C . ALA B 1 413 ? -17.453 38.219 5.98 1 98.19 413 ALA B C 1
ATOM 6362 O O . ALA B 1 413 ? -17.984 38.844 6.906 1 98.19 413 ALA B O 1
ATOM 6363 N N . ALA B 1 414 ? -17.906 38.25 4.777 1 98.12 414 ALA B N 1
ATOM 6364 C CA . ALA B 1 414 ? -19.094 39.031 4.414 1 98.12 414 ALA B CA 1
ATOM 6365 C C . ALA B 1 414 ? -20.344 38.438 5.09 1 98.12 414 ALA B C 1
ATOM 6367 O O . ALA B 1 414 ? -21.188 39.219 5.582 1 98.12 414 ALA B O 1
ATOM 6368 N N . ILE B 1 415 ? -20.484 37.188 5.121 1 98.06 415 ILE B N 1
ATOM 6369 C CA . ILE B 1 415 ? -21.641 36.531 5.719 1 98.06 415 ILE B CA 1
ATOM 6370 C C . ILE B 1 415 ? -21.656 36.75 7.227 1 98.06 415 ILE B C 1
ATOM 6372 O O . ILE B 1 415 ? -22.703 37.031 7.809 1 98.06 415 ILE B O 1
ATOM 6376 N N . GLU B 1 416 ? -20.516 36.656 7.836 1 97.81 416 GLU B N 1
ATOM 6377 C CA . GLU B 1 416 ? -20.406 36.844 9.281 1 97.81 416 GLU B CA 1
ATOM 6378 C C . GLU B 1 416 ? -20.734 38.281 9.672 1 97.81 416 GLU B C 1
ATOM 6380 O O . GLU B 1 416 ? -21.078 38.531 10.828 1 97.81 416 GLU B O 1
ATOM 6385 N N . ALA B 1 417 ? -20.688 39.188 8.734 1 96.94 417 ALA B N 1
ATOM 6386 C CA . ALA B 1 417 ? -20.969 40.594 8.984 1 96.94 417 ALA B CA 1
ATOM 6387 C C . ALA B 1 417 ? -22.484 40.844 8.969 1 96.94 417 ALA B C 1
ATOM 6389 O O . ALA B 1 417 ? -22.938 41.906 9.406 1 96.94 417 ALA B O 1
ATOM 6390 N N . LEU B 1 418 ? -23.203 39.875 8.555 1 95.69 418 LEU B N 1
ATOM 6391 C CA . LEU B 1 418 ? -24.656 40.031 8.539 1 95.69 418 LEU B CA 1
ATOM 6392 C C . LEU B 1 418 ? -25.219 40.031 9.953 1 95.69 418 LEU B C 1
ATOM 6394 O O . LEU B 1 418 ? -24.75 39.312 10.82 1 95.69 418 LEU B O 1
ATOM 6398 N N . ASP B 1 419 ? -26.328 40.75 10.133 1 93.94 419 ASP B N 1
ATOM 6399 C CA . ASP B 1 419 ? -26.969 40.844 11.438 1 93.94 419 ASP B CA 1
ATOM 6400 C C . ASP B 1 419 ? -27.594 39.5 11.844 1 93.94 419 ASP B C 1
ATOM 6402 O O . ASP B 1 419 ? -27.656 39.188 13.039 1 93.94 419 ASP B O 1
ATOM 6406 N N . CYS B 1 420 ? -27.938 38.781 10.875 1 93.12 420 CYS B N 1
ATOM 6407 C CA . CYS B 1 420 ? -28.672 37.531 11.156 1 93.12 420 CYS B CA 1
ATOM 6408 C C . CYS B 1 420 ? -27.703 36.406 11.484 1 93.12 420 CYS B C 1
ATOM 6410 O O . CYS B 1 420 ? -28.125 35.312 11.82 1 93.12 420 CYS B O 1
ATOM 6412 N N . VAL B 1 421 ? -26.422 36.625 11.32 1 94 421 VAL B N 1
ATOM 6413 C CA . VAL B 1 421 ? -25.438 35.594 11.633 1 94 421 VAL B CA 1
ATOM 6414 C C . VAL B 1 421 ? -24.719 35.969 12.93 1 94 421 VAL B C 1
ATOM 6416 O O . VAL B 1 421 ? -24.016 36.969 13 1 94 421 VAL B O 1
ATOM 6419 N N . GLU B 1 422 ? -24.875 35.219 13.953 1 84.94 422 GLU B N 1
ATOM 6420 C CA . GLU B 1 422 ? -24.406 35.625 15.281 1 84.94 422 GLU B CA 1
ATOM 6421 C C . GLU B 1 422 ? -23.141 34.844 15.68 1 84.94 422 GLU B C 1
ATOM 6423 O O . GLU B 1 422 ? -22.422 35.281 16.578 1 84.94 422 GLU B O 1
ATOM 6428 N N . LYS B 1 423 ? -22.844 33.75 15.07 1 92.75 423 LYS B N 1
ATOM 6429 C CA . LYS B 1 423 ? -21.672 32.938 15.43 1 92.75 423 LYS B CA 1
ATOM 6430 C C . LYS B 1 423 ? -20.719 32.781 14.258 1 92.75 423 LYS B C 1
ATOM 6432 O O . LYS B 1 423 ? -21.141 32.875 13.094 1 92.75 423 LYS B O 1
ATOM 6437 N N . PRO B 1 424 ? -19.453 32.594 14.562 1 96 424 PRO B N 1
ATOM 6438 C CA . PRO B 1 424 ? -18.484 32.344 13.484 1 96 424 PRO B CA 1
ATOM 6439 C C . PRO B 1 424 ? -18.828 31.109 12.664 1 96 424 PRO B C 1
ATOM 6441 O O . PRO B 1 424 ? -19.297 30.109 13.211 1 96 424 PRO B O 1
ATOM 6444 N N . ILE B 1 425 ? -18.594 31.188 11.406 1 97.56 425 ILE B N 1
ATOM 6445 C CA . ILE B 1 425 ? -18.859 30.109 10.477 1 97.56 425 ILE B CA 1
ATOM 6446 C C . ILE B 1 425 ? -17.781 29.031 10.609 1 97.56 425 ILE B C 1
ATOM 6448 O O . ILE B 1 425 ? -16.594 29.359 10.703 1 97.56 425 ILE B O 1
ATOM 6452 N N . THR B 1 426 ? -18.188 27.797 10.727 1 97.75 426 THR B N 1
ATOM 6453 C CA . THR B 1 426 ? -17.25 26.672 10.656 1 97.75 426 THR B CA 1
ATOM 6454 C C . THR B 1 426 ? -16.938 26.312 9.211 1 97.75 426 THR B C 1
ATOM 6456 O O . THR B 1 426 ? -17.844 26.094 8.406 1 97.75 426 THR B O 1
ATOM 6459 N N . MET B 1 427 ? -15.695 26.312 8.898 1 98.31 427 MET B N 1
ATOM 6460 C CA . MET B 1 427 ? -15.242 25.953 7.559 1 98.31 427 MET B CA 1
ATOM 6461 C C . MET B 1 427 ? -14.344 24.719 7.609 1 98.31 427 MET B C 1
ATOM 6463 O O . MET B 1 427 ? -13.398 24.656 8.406 1 98.31 427 MET B O 1
ATOM 6467 N N . ILE B 1 428 ? -14.625 23.672 6.844 1 98.62 428 ILE B N 1
ATOM 6468 C CA . ILE B 1 428 ? -13.773 22.5 6.68 1 98.62 428 ILE B CA 1
ATOM 6469 C C . ILE B 1 428 ? -13.539 22.25 5.191 1 98.62 428 ILE B C 1
ATOM 6471 O O . ILE B 1 428 ? -14.477 22.281 4.395 1 98.62 428 ILE B O 1
ATOM 6475 N N . ARG B 1 429 ? -12.352 22.047 4.82 1 98.62 429 ARG B N 1
ATOM 6476 C CA . ARG B 1 429 ? -12 21.766 3.432 1 98.62 429 ARG B CA 1
ATOM 6477 C C . ARG B 1 429 ? -12.477 20.375 3.021 1 98.62 429 ARG B C 1
ATOM 6479 O O . ARG B 1 429 ? -12.609 19.484 3.865 1 98.62 429 ARG B O 1
ATOM 6486 N N . MET B 1 430 ? -12.734 20.188 1.717 1 97.94 430 MET B N 1
ATOM 6487 C CA . MET B 1 430 ? -13.188 18.922 1.144 1 97.94 430 MET B CA 1
ATOM 6488 C C . MET B 1 430 ? -12.305 18.5 -0.024 1 97.94 430 MET B C 1
ATOM 6490 O O . MET B 1 430 ? -11.977 19.328 -0.887 1 97.94 430 MET B O 1
ATOM 6494 N N . GLU B 1 431 ? -11.883 17.25 -0 1 96.31 431 GLU B N 1
ATOM 6495 C CA . GLU B 1 431 ? -11.109 16.672 -1.092 1 96.31 431 GLU B CA 1
ATOM 6496 C C . GLU B 1 431 ? -11.836 15.484 -1.713 1 96.31 431 GLU B C 1
ATOM 6498 O O . GLU B 1 431 ? -12.219 14.547 -1.011 1 96.31 431 GLU B O 1
ATOM 6503 N N . SER B 1 432 ? -12.023 15.484 -3.002 1 93.06 432 SER B N 1
ATOM 6504 C CA . SER B 1 432 ? -12.664 14.367 -3.682 1 93.06 432 SER B CA 1
ATOM 6505 C C . SER B 1 432 ? -11.711 13.18 -3.822 1 93.06 432 SER B C 1
ATOM 6507 O O . SER B 1 432 ? -12.148 12.031 -3.838 1 93.06 432 SER B O 1
ATOM 6509 N N . LEU B 1 433 ? -10.398 13.492 -3.926 1 91.44 433 LEU B N 1
ATOM 6510 C CA . LEU B 1 433 ? -9.328 12.516 -4.117 1 91.44 433 LEU B CA 1
ATOM 6511 C C . LEU B 1 433 ? -9.609 11.641 -5.332 1 91.44 433 LEU B C 1
ATOM 6513 O O . LEU B 1 433 ? -9.398 10.422 -5.285 1 91.44 433 LEU B O 1
ATOM 6517 N N . HIS B 1 434 ? -10.336 12.117 -6.254 1 78.62 434 HIS B N 1
ATOM 6518 C CA . HIS B 1 434 ? -10.539 11.461 -7.543 1 78.62 434 HIS B CA 1
ATOM 6519 C C . HIS B 1 434 ? -9.836 12.219 -8.664 1 78.62 434 HIS B C 1
ATOM 6521 O O . HIS B 1 434 ? -9.688 13.445 -8.594 1 78.62 434 HIS B O 1
ATOM 6527 N N . ASP B 1 435 ? -9.062 11.484 -9.5 1 62.16 435 ASP B N 1
ATOM 6528 C CA . ASP B 1 435 ? -8.531 12.18 -10.672 1 62.16 435 ASP B CA 1
ATOM 6529 C C . ASP B 1 435 ? -9.648 12.594 -11.617 1 62.16 435 ASP B C 1
ATOM 6531 O O . ASP B 1 435 ? -10.695 11.945 -11.68 1 62.16 435 ASP B O 1
#

pLDDT: mean 96.09, std 4.86, range [62.09, 98.94]

InterPro domains:
  IPR001342 Homoserine dehydrogenase, catalytic [PF00742] (136-314)
  IPR002912 ACT domain [PF01842] (353-419)
  IPR002912 ACT domain [PS51671] (354-429)
  IPR005106 Aspartate/homoserine dehydrogenase, NAD-binding [PF03447] (10-128)
  IPR016204 Homoserine dehydrogenase [PIRSF000098] (2-431)
  IPR019811 Homoserine dehydrogenase, conserved site [PS01042] (182-204)
  IPR036291 NAD(P)-binding domain superfamily [SSF51735] (1-157)
  IPR045865 ACT-like domain [SSF55021] (351-421)

Secondary structure (DSSP, 8-state):
-PPEEEEEE--SHHHHHHHHHHHHTHHHHHHHHSS-EEEEEEE-S-HHHHHHH-TTSEE-S-HHHHTT-TT-SEEEE---SSSHHHHHHHHHHHTT-EEEE--HHHHHHHHHHHHHHHHHTT--EE-GGGSSTT--HHHIIIIITTTS-EEEEEEE--HHHHHHHHHHHHH---HHHHHHHHHHTTSS-SS-HHHHTSHHHHHHHHHHHHHHHT----GGG-EE--STT--HHHHHHHHHTTEEEEEEEEEEEETTEEEEEEEEEEEETTSGGGG--TTEEEEEEEETTTEEEEEEEE-S-HHHHHHHHHHHHHHHHHHTTS-GGGSPPTTSS-GGG----PBPPGGG-EEEEEEEEEEE--TTHHHHHHHHHHHTTPPEEEEEEEEEEETTEEEEEEEE-SEEHHHHHHHHHHHHTSTTB-SPPEEEEE-----/-PPEEEEEE--SHHHHHHHHHHHHTHHHHHHHHSS-EEEEEEE-S-HHHHHHH-TTSEE-S-HHHHTT-TT-SEEEE---SSSHHHHHHHHHHHTT-EEEE--HHHHHHHHHHHHHHHHHTT--EE-GGGSSTT--HHHIIIIITTTS-EEEEEEE--HHHHHHHHHHHHH---HHHHHHHHHHTTSS-SS-HHHHTSHHHHHHHHHHHHHHHT----GGG-EE--STT--HHHHHHHHHTTEEEEEEEEEEEETTEEEEEEEEEEEETTSGGGG--TTEEEEEEEETTTEEEEEEEE-S-HHHHHHHHHHHHHHHHHHTTS-GGGSPPTTSS-GGG----PBPPGGG-EEEEEEEEEEE--TTHHHHHHHHHHHTTPPEEEEEEEEEEETTEEEEEEEE-SEEHHHHHHHHHHHHTSTTB-SPPEEEEE-----

Organism: Neisseria gonorrhoeae (strain ATCC 700825 / FA 1090) (NCBI:txid242231)

Nearest PDB structures (foldseek):
  3mtj-assembly1_A  TM=9.716E-01  e=9.563E-65  Thiobacillus denitrificans ATCC 25259
  4pg8-assembly1_A  TM=8.341E-01  e=6.712E-38  Staphylococcus aureus M1064
  4pg7-assembly1_A  TM=8.318E-01  e=8.421E-38  Staphylococcus aureus M1064
  4pg5-assembly1_B  TM=8.523E-01  e=9.117E-37  Staphylococcus aureus M1064
  4pg5-assembly1_A  TM=8.423E-01  e=1.435E-36  Staphylococcus aureus M1064

Sequence (870 aa):
MKPVNIGLLGLGTVGGGAAAVLRDNAEEISRRLGREIRISAMCDLSEEKARQICPSAAFVKDPFELVARKDVDVVVELFGGTGIAKEAVLKAIENGKHIVTANKKLLAEYGNEIFPLAEKQNVIVQFEAAVAGGIPIIKALREGLAANRIKSIAGIINGTSNFILSEMREKGSAFADVLKEAQALGYAEADPTFDIEGNDAGHKITIMSALAFGTPMNFSACYLEGISKLDSRDIKYAEELGYRIKLLGVTRKTGKGIELRVHPTLIPESRLLANVDGVMNAVRVNADMVGETLYYGAGAGALPTASAVVADIIDIARLVEADTAHRVPHLAFQPAQVQAQTILPMDEITSSYYLRVQAKDEPGTLGQIAALLAQENVSIEALIQKGVIDQTTAEIVILTHSTVEKHIKSAIAAIEALDCVEKPITMIRMESLHDMKPVNIGLLGLGTVGGGAAAVLRDNAEEISRRLGREIRISAMCDLSEEKARQICPSAAFVKDPFELVARKDVDVVVELFGGTGIAKEAVLKAIENGKHIVTANKKLLAEYGNEIFPLAEKQNVIVQFEAAVAGGIPIIKALREGLAANRIKSIAGIINGTSNFILSEMREKGSAFADVLKEAQALGYAEADPTFDIEGNDAGHKITIMSALAFGTPMNFSACYLEGISKLDSRDIKYAEELGYRIKLLGVTRKTGKGIELRVHPTLIPESRLLANVDGVMNAVRVNADMVGETLYYGAGAGALPTASAVVADIIDIARLVEADTAHRVPHLAFQPAQVQAQTILPMDEITSSYYLRVQAKDEPGTLGQIAALLAQENVSIEALIQKGVIDQTTAEIVILTHSTVEKHIKSAIAAIEALDCVEKPITMIRMESLHD

Radius of gyration: 28.54 Å; Cα contacts (8 Å, |Δi|>4): 2080; chains: 2; bounding box: 80×78×72 Å

Foldseek 3Di:
DEEAEEEEEDCPLQNLLLLVCCVVCQVVLCVVLVHGYYHAEYEDPDPVSVCVSPVNHHYDDQLLVRLLDPRHQEYEQDPEDAPSSVVSLLSSLVNLHAYEYLHLPNCLVCVVPNQVSNVVSVHHYHHQLVWQFQWSVLCCLQPVQLVWQWFKKKKLQFLLQQQLLQCCLVVVDWSVVSNVVCCVVVSAPPPRCCRQFCVSVLSRLQLVLCLRHLAGRDSVQEATGGCNPDGSVVQVVLVVVQWHWGFMFMWGQDPQWIETYTYIATEGNPDPNRPDHHRKMKMWIATDPPGIDMIIDHSDGRNSSSNSSVVVVSVCSSPSPPDSVPDRRNSSDDNVRRYHIDYDDLQFDKFKKKKKFKFWPDPCLVVVLCVLLVVLPWAWPDKDWPDDPDPTITIIITITPIDGNNSVVSSQVVSCPDPGTPDRMDMHTYDHPDD/DEEAEEEEEDCPLQNLLLLVCCVVCQPVLCVVLVHGYYHAEYEDPDPVSVCVSPVNHHYDDQLLVRLLDPRHQEYEQDPEDAPSSVVSLLSSLVNLHAYEYLHLPNCLVCVVPRQVSNVVSVHHYHHQLVWQFQWSVLCCLQPVQLVWQWFKKKKLQFLLQQQLLQCCLVVVDWSVVSNVVCCVVVSAPPPRCCRQFCVSVLSRLQLSLCLRHLAGRDSVQEATGGCNPPGSVVQVVLVVVQWHWGFMFMWGQDPQWIETYTYIATEGNPDPLRPDHHRKMKMWIATDPPGIDMIIDHSDGRNSSSNSSVVVVSVCSNPSPPDSVPDRRPSSDDNVRRYHIDHDDLQFDKFKKKKKFKFWPDPCLVVVLCVLLVVLPWAWPDKDWPDDPDPTITIIITITPIDGNNSVVSSQVVSCPDPGTPDRMDMHTYDHPDD

Solvent-accessible surface area (backbone atoms only — not comparable to full-atom values): 42808 Å² total; per-residue (Å²): 106,79,62,43,24,28,28,38,34,26,61,49,63,45,28,44,20,34,53,45,44,53,60,78,32,38,66,62,34,27,40,34,69,57,36,50,76,40,64,46,31,35,23,45,95,48,64,68,58,47,45,71,76,39,66,87,29,43,80,33,74,49,56,66,60,52,46,62,38,86,72,39,50,31,39,36,45,43,67,50,69,56,63,68,47,44,54,40,53,54,49,17,32,74,64,54,25,26,37,39,33,46,40,28,63,36,41,22,75,41,32,74,58,49,52,59,50,21,58,76,48,71,32,58,64,38,50,40,21,28,35,41,7,31,30,52,53,54,54,36,58,44,45,41,41,40,45,42,57,56,40,34,38,43,21,40,53,44,26,51,48,33,26,40,46,39,47,26,61,76,70,62,38,48,57,71,60,41,52,52,50,33,34,72,72,64,61,33,54,94,78,38,59,51,56,39,41,19,50,55,29,36,26,34,42,29,49,50,41,16,39,55,68,24,26,62,56,52,42,89,65,42,45,63,38,40,58,81,81,56,51,45,66,56,48,52,53,36,44,77,72,48,24,30,68,41,58,31,22,36,30,34,62,53,98,85,28,30,42,43,37,20,30,48,26,36,23,41,52,88,40,67,77,47,64,62,53,39,52,42,18,35,41,36,39,34,28,73,42,41,36,54,33,37,43,29,22,31,31,52,59,32,38,10,21,12,26,17,46,46,17,44,50,52,56,45,63,37,39,72,85,51,59,75,78,53,53,81,40,80,44,29,24,30,76,91,57,47,40,86,68,55,68,48,56,71,55,70,42,71,39,22,37,39,36,42,39,46,28,44,69,48,93,60,47,67,58,53,50,52,48,43,28,48,73,44,68,44,50,76,69,44,77,45,78,82,44,64,84,45,103,52,34,28,38,36,39,37,34,35,44,75,35,46,39,47,36,56,52,50,24,50,55,56,47,51,67,35,87,52,26,82,50,84,67,46,76,40,43,34,47,80,90,66,135,108,79,64,43,24,28,28,36,34,25,63,50,62,45,28,44,21,34,53,45,44,53,61,77,33,39,66,63,34,26,40,34,70,56,37,51,74,40,66,46,29,37,21,45,95,48,64,68,57,46,44,69,77,40,66,86,29,44,81,33,76,49,56,66,59,52,46,63,38,86,74,39,49,33,39,36,46,43,67,51,68,58,64,69,46,45,54,38,52,53,50,16,31,75,63,53,24,25,37,38,33,46,40,28,62,36,42,24,75,41,32,74,56,50,53,59,51,22,57,76,49,72,31,58,63,40,49,41,20,27,36,42,7,30,30,52,55,52,55,36,58,44,44,41,42,40,45,41,56,55,40,35,38,44,22,40,52,45,26,51,47,34,26,41,46,38,47,26,60,76,69,61,39,48,57,71,61,43,51,52,49,33,34,73,73,65,60,33,55,94,78,40,59,51,56,39,40,18,49,55,29,36,27,33,41,28,48,50,43,16,39,55,69,23,27,62,56,52,42,87,67,42,44,65,36,40,57,79,82,56,52,45,65,56,49,51,53,34,43,77,71,47,24,31,68,42,58,31,22,35,31,33,63,52,99,85,26,29,42,42,37,20,31,49,28,37,23,41,51,87,40,67,76,47,64,62,52,39,52,42,19,36,39,35,40,34,26,74,42,40,35,54,34,36,43,30,22,30,31,52,58,31,39,9,20,13,26,17,46,47,17,44,48,53,57,44,63,38,40,72,83,50,59,75,77,50,53,82,40,79,45,29,24,30,74,90,56,46,41,84,68,55,68,49,57,71,53,70,40,73,39,22,37,38,34,43,38,45,27,45,70,50,94,60,45,66,58,52,50,52,48,44,27,47,74,42,69,42,50,77,69,45,78,45,78,81,42,66,85,42,104,53,33,27,36,37,40,37,32,36,44,75,36,45,39,48,35,56,52,52,24,48,55,56,46,52,67,35,86,52,27,81,50,82,67,47,76,40,43,35,47,79,89,63,135